Protein 9WNO (pdb70)

Secondary structure (DSSP, 8-state):
----HHHHHHHHHHHHHHHHHHHHHHHHH-TT--S-HHHHHHHHHHHHHHTTS-GGGSTT--S-HHHHHHHTHHHHTT-S-HHHHHHHHHHHHHHHHHHHHHHHHHTTB--SS--HHHHHHHHHT-HHHHHHHHTT--HHHHHHHHHHHHHHHHTT-HHHHHHHHHHHHHH-SGGGGGHHHHHHHHHHHHHTT---HHHHHHHHHHHHHHHHHHHHHHHHHHHHHHHHHHHIIIIIHHHH----S--S-TTHHHHHHHHHSSS--GGGS-SSHHHHHHHHHHHGGGGGS-S-HHHHHHHHHHHHHHHHHT-S---TTSTHHHHTTHHHHHTT----HHHHHHHHHHHHHHHHHHHHHHHHHHHH----IIIIIHHHHHHHHHHHHHHHHHHHHHHHHHTTT--B---/--EEEEEEEE-S-GGGGGG-EEETTEEEE--SS--EEEEEEEEE-----S--EEEEEE-TT--PPP-TTS--PPSEEEEEE--SSS---GGG---EEETTEEEEEESS----TTTSGGG--------TTT-EEEEEE-SSEEEEEEEEE--S-EEE---SSEEEEEEEEE-S--SSSEEEEEEEEEB-SSSSSB---EEEEEEE--SEEE--SSS-SS-EEEE-SSSSS-EEEE--TTS---SSEEEEEEEEEETTEE--TTSSSSEEEEE---SS--HHHHTTT-SEEEEEEE--TTS-EEEE-EE-PPPPBSS--B--EEE--EEEEEEE--TTS----SS----SSGGGGS-SSEEEEEEE---EEE--B--BTT-HHHHHHHHHHHHHHHHHHHHHHH-----

Organism: Candida glabrata (strain ATCC 2001 / BCRC 20586 / JCM 3761 / NBRC 0622 / NRRL Y-65 / CBS 138) (NCBI:txid284593)

Foldseek 3Di:
DDDDPVNLLVVLVVVLVVVLVVQVVCVVPPPPLLADVLLVLLVQLLVQVLVVHHSPVRPPDLFACVSSVVVNCVPVPVHRQVLLVVLVVLLSLLLVLLLVVVVVLVQWWPFDDDDSSVLSCLRSVDVVNSSCSNNNNNVSNLSSLVSVLLVCVVVVVLLVSLLSLLVSCLRPVPSVLLLLLSLQQQLVLVCVPDVDSVVSVVSSVNSVVNSVVNNVVSVVVRCVVRPCSSVCSHPCCVVPPQDQQFALALCNLVSVVQVVDPDHDPVGPCLPVVLVVVSVVLSVCSVVDHNASLLSLLSLLLSLLSNQLSDNHHHPVSPVSNSSSVSSLPRRFDDDPVVVVVLVVQLVVLVVQLVVLSCCCPVPVDDCRPPRNNVSSVSNSVSSVVVSVVSVVRSVVVVPRGDTPDD/DQKEKEKEKEDADPVLVVQWDADQQWIKHFDDPWIKIKMKIKGWDQQADAKKKKWKEDQPPDPDDDDPLDADDFYFTKMWIQDDPDADQPPNFHWFDDPRTTMGGDNDDDDCCVPDPPSDDDPDPDDRVFKIWMWMDHNTMIMIIIMGIDPGMDIDWCGPDWYKYWYWYWDDDDQFQTKIKGKIWTADPVDRTIDDIDIDMFTAGAQEGEPAPDDCQKDWDWPPQADQKIKIKIDQQVPDDDDFKWKKKKWFDFLFKEWQQVPAPPKDKTDPRDDDDASVVCVSVGGGMIIIGTDDHNGMDMTIIHGGADDAEAPKDKDKDKIKMWMKMKGADDPPGDNDDPSDDDDDDPCVVDDRRIHIYTYDTDMGMGIHIHHHPPCPVVVVVVVVVVVVVVVVVVVVVVPDDDD

Structure (mmCIF, N/CA/C/O backbone):
data_9WNO
#
_entry.id   9WNO
#
_cell.length_a   1.00
_cell.length_b   1.00
_cell.length_c   1.00
_cell.angle_alpha   90.00
_cell.angle_beta   90.00
_cell.angle_gamma   90.00
#
_symmetry.space_group_name_H-M   'P 1'
#
loop_
_entity.id
_entity.type
_entity.pdbx_description
1 polymer 'GPI mannosyltransferase 1'
2 polymer 'Protein PBN1'
3 branched 2-acetamido-2-deoxy-beta-D-glucopyranose-(1-4)-2-acetamido-2-deoxy-beta-D-glucopyranose
4 non-polymer 'dolichyl phosphate mannose'
5 non-polymer 'CHOLESTEROL HEMISUCCINATE'
6 non-polymer 2-acetamido-2-deoxy-beta-D-glucopyranose
#
loop_
_atom_site.group_PDB
_atom_site.id
_atom_site.type_symbol
_atom_site.label_atom_id
_atom_site.label_alt_id
_atom_site.label_comp_id
_atom_site.label_asym_id
_atom_site.label_entity_id
_atom_site.label_seq_id
_atom_site.pdbx_PDB_ins_code
_atom_site.Cartn_x
_atom_site.Cartn_y
_atom_site.Cartn_z
_atom_site.occupancy
_atom_site.B_iso_or_equiv
_atom_site.auth_seq_id
_atom_site.auth_comp_id
_atom_site.auth_asym_id
_atom_site.auth_atom_id
_atom_site.pdbx_PDB_model_num
ATOM 1 N N . PHE A 1 2 ? 85.625 102.871 97.078 1.00 167.05 2 PHE A N 1
ATOM 2 C CA . PHE A 1 2 ? 85.135 104.244 97.086 1.00 168.08 2 PHE A CA 1
ATOM 3 C C . PHE A 1 2 ? 86.271 105.232 96.843 1.00 170.61 2 PHE A C 1
ATOM 4 O O . PHE A 1 2 ? 87.437 104.846 96.772 1.00 170.45 2 PHE A O 1
ATOM 12 N N . LYS A 1 3 ? 85.921 106.510 96.714 1.00 164.96 3 LYS A N 1
ATOM 13 C CA . LYS A 1 3 ? 86.895 107.577 96.511 1.00 163.03 3 LYS A CA 1
ATOM 14 C C . LYS A 1 3 ? 86.615 108.687 97.512 1.00 162.43 3 LYS A C 1
ATOM 15 O O . LYS A 1 3 ? 85.537 109.290 97.488 1.00 161.22 3 LYS A O 1
ATOM 21 N N . LEU A 1 4 ? 87.580 108.949 98.388 1.00 155.96 4 LEU A N 1
ATOM 22 C CA . LEU A 1 4 ? 87.421 109.991 99.392 1.00 156.41 4 LEU A CA 1
ATOM 23 C C . LEU A 1 4 ? 87.422 111.369 98.744 1.00 157.44 4 LEU A C 1
ATOM 24 O O . LEU A 1 4 ? 88.166 111.628 97.795 1.00 156.44 4 LEU A O 1
ATOM 29 N N . GLY A 1 5 ? 86.576 112.257 99.261 1.00 150.99 5 GLY A N 1
ATOM 30 C CA . GLY A 1 5 ? 86.568 113.632 98.792 1.00 149.50 5 GLY A CA 1
ATOM 31 C C . GLY A 1 5 ? 87.702 114.432 99.415 1.00 148.25 5 GLY A C 1
ATOM 32 O O . GLY A 1 5 ? 88.090 114.214 100.562 1.00 145.64 5 GLY A O 1
ATOM 33 N N . THR A 1 6 ? 88.241 115.368 98.630 1.00 148.87 6 THR A N 1
ATOM 34 C CA . THR A 1 6 ? 89.327 116.208 99.126 1.00 151.45 6 THR A CA 1
ATOM 35 C C . THR A 1 6 ? 88.868 117.063 100.301 1.00 150.14 6 THR A C 1
ATOM 36 O O . THR A 1 6 ? 89.590 117.206 101.295 1.00 148.96 6 THR A O 1
ATOM 40 N N . ILE A 1 7 ? 87.669 117.641 100.204 1.00 143.01 7 ILE A N 1
ATOM 41 C CA . 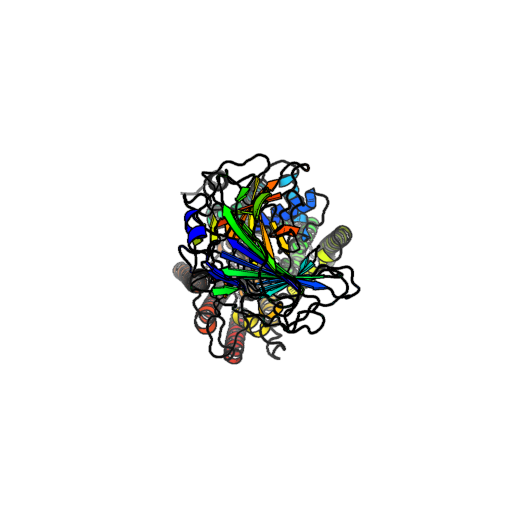ILE A 1 7 ? 87.130 118.424 101.311 1.00 142.98 7 ILE A CA 1
ATOM 42 C C . ILE A 1 7 ? 86.909 117.537 102.529 1.00 143.79 7 ILE A C 1
ATOM 43 O O . ILE A 1 7 ? 87.234 117.918 103.661 1.00 142.95 7 ILE A O 1
ATOM 48 N N . GLY A 1 8 ? 86.354 116.342 102.319 1.00 137.92 8 GLY A N 1
ATOM 49 C CA . GLY A 1 8 ? 86.188 115.411 103.423 1.00 138.87 8 GLY A CA 1
ATOM 50 C C . GLY A 1 8 ? 87.512 114.967 104.013 1.00 139.60 8 GLY A C 1
ATOM 51 O O . GLY A 1 8 ? 87.641 114.814 105.231 1.00 139.81 8 GLY A O 1
ATOM 52 N N . LEU A 1 9 ? 88.513 114.751 103.157 1.00 127.50 9 LEU A N 1
ATOM 53 C CA . LEU A 1 9 ? 89.842 114.389 103.639 1.00 126.57 9 LEU A CA 1
ATOM 54 C C . LEU A 1 9 ? 90.418 115.487 104.523 1.00 130.10 9 LEU A C 1
ATOM 55 O O . LEU A 1 9 ? 90.946 115.217 105.609 1.00 128.87 9 LEU A O 1
ATOM 60 N N . LEU A 1 10 ? 90.308 116.741 104.077 1.00 124.78 10 LEU A N 1
ATOM 61 C CA . LEU A 1 10 ? 90.803 117.860 104.873 1.00 121.75 10 LEU A CA 1
ATOM 62 C C . LEU A 1 10 ? 90.042 117.982 106.187 1.00 122.06 10 LEU A C 1
ATOM 63 O O . LEU A 1 10 ? 90.640 118.245 107.237 1.00 119.39 10 LEU A O 1
ATOM 68 N N . SER A 1 11 ? 88.720 117.798 106.148 1.00 122.25 11 SER A N 1
ATOM 69 C CA . SER A 1 11 ? 87.925 117.895 107.367 1.00 122.62 11 SER A CA 1
ATOM 70 C C . SER A 1 11 ? 88.318 116.819 108.372 1.00 121.23 11 SER A C 1
ATOM 71 O O . SER A 1 11 ? 88.466 117.100 109.568 1.00 122.29 11 SER A O 1
ATOM 74 N N . LEU A 1 12 ? 88.497 115.582 107.906 1.00 111.91 12 LEU A N 1
ATOM 75 C CA . LEU A 1 12 ? 88.860 114.506 108.822 1.00 111.32 12 LEU A CA 1
ATOM 76 C C . LEU A 1 12 ? 90.275 114.701 109.354 1.00 114.01 12 LEU A C 1
ATOM 77 O O . LEU A 1 12 ? 90.557 114.390 110.517 1.00 114.08 12 LEU A O 1
ATOM 82 N N . ALA A 1 13 ? 91.177 115.233 108.523 1.00 106.23 13 ALA A N 1
ATOM 83 C CA . ALA A 1 13 ? 92.517 115.553 109.005 1.00 104.18 13 ALA A CA 1
ATOM 84 C C . ALA A 1 13 ? 92.470 116.622 110.090 1.00 105.90 13 ALA A C 1
ATOM 85 O O . ALA A 1 13 ? 93.169 116.518 111.105 1.00 104.91 13 ALA A O 1
ATOM 87 N N . VAL A 1 14 ? 91.648 117.656 109.893 1.00 109.20 14 VAL A N 1
ATOM 88 C CA . VAL A 1 14 ? 91.508 118.706 110.900 1.00 109.13 14 VAL A CA 1
ATOM 89 C C . VAL A 1 14 ? 90.947 118.129 112.193 1.00 109.92 14 VAL A C 1
ATOM 90 O O . VAL A 1 14 ? 91.396 118.474 113.295 1.00 105.91 14 VAL A O 1
ATOM 94 N N . LEU A 1 15 ? 89.952 117.246 112.079 1.00 111.41 15 LEU A N 1
ATOM 95 C CA . LEU A 1 15 ? 89.390 116.607 113.264 1.00 106.36 15 LEU A CA 1
ATOM 96 C C . LEU A 1 15 ? 90.444 115.791 114.001 1.00 108.99 15 LEU A C 1
ATOM 97 O O . LEU A 1 15 ? 90.509 115.820 115.235 1.00 114.73 15 LEU A O 1
ATOM 102 N N . LEU A 1 16 ? 91.277 115.055 113.261 1.00 98.68 16 LEU A N 1
ATOM 103 C CA . LEU A 1 16 ? 92.343 114.285 113.895 1.00 96.32 16 LEU A CA 1
ATOM 104 C C . LEU A 1 16 ? 93.337 115.196 114.605 1.00 100.29 16 LEU A C 1
ATOM 105 O O . LEU A 1 16 ? 93.770 114.901 115.727 1.00 100.92 16 LEU A O 1
ATOM 110 N N . ARG A 1 17 ? 93.712 116.308 113.966 1.00 108.56 17 ARG A N 1
ATOM 111 C CA . ARG A 1 17 ? 94.637 117.247 114.595 1.00 108.13 17 ARG A CA 1
ATOM 112 C C . ARG A 1 17 ? 94.052 117.796 115.891 1.00 108.01 17 ARG A C 1
ATOM 113 O O . ARG A 1 17 ? 94.737 117.865 116.919 1.00 108.02 17 ARG A O 1
ATOM 121 N N . ILE A 1 18 ? 92.775 118.185 115.858 1.00 102.82 18 ILE A N 1
ATOM 122 C CA . ILE A 1 18 ? 92.133 118.749 117.043 1.00 98.81 18 ILE A CA 1
ATOM 123 C C . ILE A 1 18 ? 92.054 117.709 118.153 1.00 98.98 18 ILE A C 1
ATOM 124 O O . ILE A 1 18 ? 92.318 118.008 119.325 1.00 105.74 18 ILE A O 1
ATOM 129 N N . ALA A 1 19 ? 91.689 116.473 117.804 1.00 99.27 19 ALA A N 1
ATOM 130 C CA . ALA A 1 19 ? 91.591 115.422 118.809 1.00 102.47 19 ALA A CA 1
ATOM 131 C C . ALA A 1 19 ? 92.944 115.142 119.448 1.00 103.42 19 ALA A C 1
ATOM 132 O O . ALA A 1 19 ? 93.037 114.970 120.669 1.00 104.95 19 ALA A O 1
ATOM 134 N N . PHE A 1 20 ? 94.007 115.095 118.642 1.00 102.98 20 PHE A N 1
ATOM 135 C CA . PHE A 1 20 ? 95.332 114.841 119.198 1.00 103.36 20 PHE A CA 1
ATOM 136 C C . PHE A 1 20 ? 95.798 115.998 120.072 1.00 106.92 20 PHE A C 1
ATOM 137 O O . PHE A 1 20 ? 96.438 115.783 121.107 1.00 110.16 20 PHE A O 1
ATOM 145 N N . PHE A 1 21 ? 95.488 117.235 119.676 1.00 108.89 21 PHE A N 1
ATOM 146 C CA . PHE A 1 21 ? 95.843 118.379 120.511 1.00 108.26 21 PHE A CA 1
ATOM 147 C C . PHE A 1 21 ? 95.114 118.328 121.850 1.00 109.48 21 PHE A C 1
ATOM 148 O O . PHE A 1 21 ? 95.702 118.618 122.901 1.00 104.91 21 PHE A O 1
ATOM 156 N N . LEU A 1 22 ? 93.825 117.977 121.830 1.00 121.68 22 LEU A N 1
ATOM 157 C CA . LEU A 1 22 ? 93.075 117.865 123.077 1.00 119.74 22 LEU A CA 1
ATOM 158 C C . LEU A 1 22 ? 93.630 116.748 123.950 1.00 121.53 22 LEU A C 1
ATOM 159 O O . LEU A 1 22 ? 93.745 116.903 125.174 1.00 126.72 22 LEU A O 1
ATOM 164 N N . PHE A 1 23 ? 93.973 115.612 123.337 1.00 113.22 23 PHE A N 1
ATOM 165 C CA . PHE A 1 23 ? 94.644 114.540 124.062 1.00 111.85 23 PHE A CA 1
ATOM 166 C C . PHE A 1 23 ? 95.899 115.081 124.733 1.00 116.59 23 PHE A C 1
ATOM 167 O O . PHE A 1 23 ? 96.129 114.855 125.926 1.00 120.09 23 PHE A O 1
ATOM 175 N N . GLY A 1 24 ? 96.710 115.824 123.980 1.00 114.67 24 GLY A N 1
ATOM 176 C CA . GLY A 1 24 ? 97.955 116.331 124.532 1.00 114.91 24 GLY A CA 1
ATOM 177 C C . GLY A 1 24 ? 97.741 117.242 125.724 1.00 116.96 24 GLY A C 1
ATOM 178 O O . GLY A 1 24 ? 98.374 117.073 126.770 1.00 120.17 24 GLY A O 1
ATOM 179 N N . VAL A 1 25 ? 96.832 118.209 125.591 1.00 116.91 25 VAL A N 1
ATOM 180 C CA . VAL A 1 25 ? 96.640 119.177 126.669 1.00 117.58 25 VAL A CA 1
ATOM 181 C C . VAL A 1 25 ? 96.049 118.498 127.902 1.00 119.51 25 VAL A C 1
ATOM 182 O O . VAL A 1 25 ? 96.488 118.745 129.033 1.00 120.80 25 VAL A O 1
ATOM 186 N N . TYR A 1 26 ? 95.063 117.615 127.707 1.00 126.03 26 TYR A N 1
ATOM 187 C CA . TYR A 1 26 ? 94.451 116.943 128.848 1.00 122.30 26 TYR A CA 1
ATOM 188 C C . TYR A 1 26 ? 95.438 116.012 129.543 1.00 123.82 26 TYR A C 1
ATOM 189 O O . TYR A 1 26 ? 95.466 115.941 130.777 1.00 125.53 26 TYR A O 1
ATOM 198 N N . GLN A 1 27 ? 96.254 115.290 128.771 1.00 129.98 27 GLN A N 1
ATOM 199 C CA . GLN A 1 27 ? 97.239 114.395 129.368 1.00 130.46 27 GLN A CA 1
ATOM 200 C C . GLN A 1 27 ? 98.315 115.175 130.109 1.00 134.48 27 GLN A C 1
ATOM 201 O O . GLN A 1 27 ? 98.778 114.749 131.174 1.00 133.93 27 GLN A O 1
ATOM 207 N N . ASP A 1 28 ? 98.737 116.317 129.558 1.00 134.48 28 ASP A N 1
ATOM 208 C CA . ASP A 1 28 ? 99.702 117.156 130.260 1.00 130.99 28 ASP A CA 1
ATOM 209 C C . ASP A 1 28 ? 99.122 117.687 131.563 1.00 129.99 28 ASP A C 1
ATOM 210 O O . ASP A 1 28 ? 99.814 117.732 132.587 1.00 132.04 28 ASP A O 1
ATOM 215 N N . GLU A 1 29 ? 97.851 118.097 131.547 1.00 135.65 29 GLU A N 1
ATOM 216 C CA . GLU A 1 29 ? 97.245 118.651 132.753 1.00 136.25 29 GLU A CA 1
ATOM 217 C C . GLU A 1 29 ? 97.037 117.582 133.821 1.00 136.53 29 GLU A C 1
ATOM 218 O O . GLU A 1 29 ? 97.313 117.819 135.003 1.00 135.99 29 GLU A O 1
ATOM 224 N N . HIS A 1 30 ? 96.553 116.402 133.431 1.00 133.61 30 HIS A N 1
ATOM 225 C CA . HIS A 1 30 ? 96.198 115.369 134.401 1.00 133.06 30 HIS A CA 1
ATOM 226 C C . HIS A 1 30 ? 97.335 114.377 134.638 1.00 133.88 30 HIS A C 1
ATOM 227 O O . HIS A 1 30 ? 97.825 114.241 135.763 1.00 134.55 30 HIS A O 1
ATOM 234 N N . PHE A 1 31 ? 97.758 113.676 133.590 1.00 140.29 31 PHE A N 1
ATOM 235 C CA . PHE A 1 31 ? 98.761 112.632 133.746 1.00 140.79 31 PHE A CA 1
ATOM 236 C C . PHE A 1 31 ? 100.141 113.234 133.974 1.00 142.36 31 PHE A C 1
ATOM 237 O O . PHE A 1 31 ? 100.499 114.255 133.381 1.00 139.33 31 PHE A O 1
ATOM 245 N N . THR A 1 32 ? 100.916 112.595 134.843 1.00 144.97 32 THR A N 1
ATOM 246 C CA . THR A 1 32 ? 102.289 113.011 135.134 1.00 145.52 32 THR A CA 1
ATOM 247 C C . THR A 1 32 ? 103.295 112.281 134.247 1.00 144.57 32 THR A C 1
ATOM 248 O O . THR A 1 32 ? 104.284 111.715 134.712 1.00 145.01 32 THR A O 1
ATOM 252 N N . VAL A 1 33 ? 103.062 112.317 132.938 1.00 135.35 33 VAL A N 1
ATOM 253 C CA . VAL A 1 33 ? 103.937 111.646 131.986 1.00 134.06 33 VAL A CA 1
ATOM 254 C C . VAL A 1 33 ? 104.686 112.615 131.080 1.00 137.12 33 VAL A C 1
ATOM 255 O O . VAL A 1 33 ? 105.690 112.212 130.469 1.00 139.22 33 VAL A O 1
ATOM 259 N N . LYS A 1 34 ? 104.255 113.874 130.976 1.00 130.27 34 LYS A N 1
ATOM 260 C CA . LYS A 1 34 ? 104.923 114.895 130.165 1.00 127.98 34 LYS A CA 1
ATOM 261 C C . LYS A 1 34 ? 104.993 114.464 128.696 1.00 124.95 34 LYS A C 1
ATOM 262 O O . LYS A 1 34 ? 106.058 114.194 128.135 1.00 129.07 34 LYS A O 1
ATOM 268 N N . TYR A 1 35 ? 103.802 114.387 128.097 1.00 103.11 35 TYR A N 1
ATOM 269 C CA . TYR A 1 35 ? 103.683 114.037 126.684 1.00 105.94 35 TYR A CA 1
ATOM 270 C C . TYR A 1 35 ? 104.512 114.975 125.812 1.00 106.99 35 TYR A C 1
ATOM 271 O O . TYR A 1 35 ? 105.134 114.541 124.835 1.00 106.05 35 TYR A O 1
ATOM 280 N N . THR A 1 36 ? 104.541 116.261 126.156 1.00 102.42 36 THR A N 1
ATOM 281 C CA . THR A 1 36 ? 105.287 117.236 125.371 1.00 97.76 36 THR A CA 1
ATOM 282 C C . THR A 1 36 ? 106.772 116.893 125.346 1.00 99.49 36 THR A C 1
ATOM 283 O O . THR A 1 36 ? 107.352 116.487 126.356 1.00 110.13 36 THR A O 1
ATOM 287 N N . ASP A 1 37 ? 107.387 117.060 124.179 1.00 99.26 37 ASP A N 1
ATOM 288 C CA . ASP A 1 37 ? 108.775 116.673 123.981 1.00 103.21 37 ASP A CA 1
ATOM 289 C C . ASP A 1 37 ? 109.725 117.697 124.600 1.00 108.99 37 ASP A C 1
ATOM 290 O O . ASP A 1 37 ? 109.341 118.818 124.943 1.00 110.82 37 ASP A O 1
ATOM 295 N N . ILE A 1 38 ? 110.988 117.286 124.738 1.00 105.54 38 ILE A N 1
ATOM 296 C CA . ILE A 1 38 ? 112.002 118.146 125.341 1.00 103.12 38 ILE A CA 1
ATOM 297 C C . ILE A 1 38 ? 112.295 119.345 124.446 1.00 100.87 38 ILE A C 1
ATOM 298 O O . ILE A 1 38 ? 112.631 120.434 124.932 1.00 106.63 38 ILE A O 1
ATOM 303 N N . ASP A 1 39 ? 112.189 119.162 123.128 1.00 90.49 39 ASP A N 1
ATOM 304 C CA . ASP A 1 39 ? 112.464 120.256 122.203 1.00 96.48 39 ASP A CA 1
ATOM 305 C C . ASP A 1 39 ? 111.528 121.431 122.447 1.00 97.74 39 ASP A C 1
ATOM 306 O O . ASP A 1 39 ? 111.948 122.594 122.384 1.00 103.38 39 ASP A O 1
ATOM 311 N N . TYR A 1 40 ? 110.255 121.152 122.732 1.00 83.67 40 TYR A N 1
ATOM 312 C CA . TYR A 1 40 ? 109.329 122.235 123.037 1.00 83.63 40 TYR A CA 1
ATOM 313 C C . TYR A 1 40 ? 109.707 122.935 124.335 1.00 90.63 40 TYR A C 1
ATOM 314 O O . TYR A 1 40 ? 109.536 124.151 124.457 1.00 96.80 40 TYR A O 1
ATOM 323 N N . GLN A 1 41 ? 110.218 122.189 125.316 1.00 87.08 41 GLN A N 1
ATOM 324 C CA . GLN A 1 41 ? 110.688 122.822 126.545 1.00 87.36 41 GLN A CA 1
ATOM 325 C C . GLN A 1 41 ? 111.857 123.758 126.268 1.00 85.40 41 GLN A C 1
ATOM 326 O O . GLN A 1 41 ? 111.916 124.871 126.806 1.00 90.57 41 GLN A O 1
ATOM 332 N N . VAL A 1 42 ? 112.797 123.324 125.426 1.00 76.45 42 VAL A N 1
ATOM 333 C CA . VAL A 1 42 ? 113.932 124.174 125.070 1.00 74.92 42 VAL A CA 1
ATOM 334 C C . VAL A 1 42 ? 113.447 125.434 124.364 1.00 82.27 42 VAL A C 1
ATOM 335 O O . VAL A 1 42 ? 113.890 126.552 124.664 1.00 90.71 42 VAL A O 1
ATOM 339 N N . PHE A 1 43 ? 112.524 125.270 123.413 1.00 76.35 43 PHE A N 1
ATOM 340 C CA . PHE A 1 43 ? 112.004 126.421 122.682 1.00 76.67 43 PHE A CA 1
ATOM 341 C C . PHE A 1 43 ? 111.266 127.377 123.611 1.00 80.72 43 PHE A C 1
ATOM 342 O O . PHE A 1 43 ? 111.390 128.599 123.480 1.00 90.89 43 PHE A O 1
ATOM 350 N N . ASN A 1 44 ? 110.491 126.840 124.555 1.00 74.05 44 ASN A N 1
ATOM 351 C CA . ASN A 1 44 ? 109.765 127.685 125.496 1.00 75.79 44 ASN A CA 1
ATOM 352 C C . ASN A 1 44 ? 110.716 128.449 126.408 1.00 83.01 44 ASN A C 1
ATOM 353 O O . ASN A 1 44 ? 110.483 129.625 126.708 1.00 87.97 44 ASN A O 1
ATOM 358 N N . ASP A 1 45 ? 111.787 127.798 126.870 1.00 87.57 45 ASP A N 1
ATOM 359 C CA . ASP A 1 45 ? 112.769 128.499 127.693 1.00 84.98 45 ASP A CA 1
ATOM 360 C C . ASP A 1 45 ? 113.456 129.608 126.905 1.00 86.62 45 ASP A C 1
ATOM 361 O O . ASP A 1 45 ? 113.674 130.711 127.425 1.00 96.20 45 ASP A O 1
ATOM 366 N N . ALA A 1 46 ? 113.799 129.336 125.643 1.00 69.77 46 ALA A N 1
ATOM 367 C CA . ALA A 1 46 ? 114.387 130.377 124.806 1.00 71.27 46 ALA A CA 1
ATOM 368 C C . ALA A 1 46 ? 113.412 131.531 124.604 1.00 75.67 46 ALA A C 1
ATOM 369 O O . ALA A 1 46 ? 113.809 132.703 124.619 1.00 83.65 46 ALA A O 1
ATOM 371 N N . ALA A 1 47 ? 112.130 131.216 124.412 1.00 68.03 47 ALA A N 1
ATOM 372 C CA . ALA A 1 47 ? 111.123 132.259 124.260 1.00 75.79 47 ALA A CA 1
ATOM 373 C C . ALA A 1 47 ? 111.001 133.095 125.526 1.00 77.74 47 ALA A C 1
ATOM 374 O O . ALA A 1 47 ? 110.825 134.314 125.456 1.00 88.22 47 ALA A O 1
ATOM 376 N N . TRP A 1 48 ? 111.077 132.453 126.693 1.00 73.71 48 TRP A N 1
ATOM 377 C CA . TRP A 1 48 ? 111.055 133.193 127.952 1.00 76.73 48 TRP A CA 1
ATOM 378 C C . TRP A 1 48 ? 112.244 134.139 128.045 1.00 76.96 48 TRP A C 1
ATOM 379 O O . TRP A 1 48 ? 112.101 135.309 128.427 1.00 78.39 48 TRP A O 1
ATOM 390 N N . PHE A 1 49 ? 113.431 133.646 127.685 1.00 84.08 49 PHE A N 1
ATOM 391 C CA . PHE A 1 49 ? 114.621 134.489 127.732 1.00 81.53 49 PHE A CA 1
ATOM 392 C C . PHE A 1 49 ? 114.489 135.681 126.792 1.00 82.93 49 PHE A C 1
ATOM 393 O O . PHE A 1 49 ? 114.890 136.799 127.136 1.00 83.73 49 PHE A O 1
ATOM 401 N N . VAL A 1 50 ? 113.933 135.463 125.597 1.00 78.33 50 VAL A N 1
ATOM 402 C CA . VAL A 1 50 ? 113.715 136.575 124.671 1.00 77.76 50 VAL A CA 1
ATOM 403 C C . VAL A 1 50 ? 112.699 137.556 125.241 1.00 80.86 50 VAL A C 1
ATOM 404 O O . VAL A 1 50 ? 112.889 138.777 125.175 1.00 85.90 50 VAL A O 1
ATOM 408 N N . ALA A 1 51 ? 111.605 137.042 125.807 1.00 78.43 51 ALA A N 1
ATOM 409 C CA . ALA A 1 51 ? 110.562 137.905 126.347 1.00 73.31 51 ALA A CA 1
ATOM 410 C C . ALA A 1 51 ? 111.054 138.734 127.520 1.00 78.88 51 ALA A C 1
ATOM 411 O O . ALA A 1 51 ? 110.506 139.811 127.775 1.00 83.88 51 ALA A O 1
ATOM 413 N N . HIS A 1 52 ? 112.069 138.260 128.242 1.00 90.33 52 HIS A N 1
ATOM 414 C CA . HIS A 1 52 ? 112.672 139.038 129.314 1.00 92.66 52 HIS A CA 1
ATOM 415 C C . HIS A 1 52 ? 113.872 139.850 128.839 1.00 88.90 52 HIS A C 1
ATOM 416 O O . HIS A 1 52 ? 114.771 140.139 129.636 1.00 88.98 52 HIS A O 1
ATOM 423 N N . ARG A 1 53 ? 113.895 140.226 127.558 1.00 90.10 53 ARG A N 1
ATOM 424 C CA . ARG A 1 53 ? 114.932 141.090 126.990 1.00 90.09 53 ARG A CA 1
ATOM 425 C C . ARG A 1 53 ? 116.331 140.527 127.237 1.00 95.95 53 ARG A C 1
ATOM 426 O O . ARG A 1 53 ? 117.240 141.229 127.686 1.00 100.19 53 ARG A O 1
ATOM 434 N N . LYS A 1 54 ? 116.501 139.242 126.936 1.00 87.09 54 LYS A N 1
ATOM 435 C CA . LYS A 1 54 ? 117.778 138.570 127.114 1.00 80.79 54 LYS A CA 1
ATOM 436 C C . LYS A 1 54 ? 118.016 137.630 125.942 1.00 82.04 54 LYS A C 1
ATOM 437 O O . LYS A 1 54 ? 117.087 137.252 125.224 1.00 89.90 54 LYS A O 1
ATOM 443 N N . SER A 1 55 ? 119.277 137.262 125.755 1.00 87.94 55 SER A N 1
ATOM 444 C CA . SER A 1 55 ? 119.648 136.399 124.644 1.00 93.80 55 SER A CA 1
ATOM 445 C C . SER A 1 55 ? 119.025 135.017 124.817 1.00 92.18 55 SER A C 1
ATOM 446 O O . SER A 1 55 ? 119.120 134.432 125.905 1.00 93.08 55 SER A O 1
ATOM 449 N N . PRO A 1 56 ? 118.379 134.466 123.786 1.00 76.33 56 PRO A N 1
ATOM 450 C CA . PRO A 1 56 ? 117.811 133.115 123.913 1.00 71.37 56 PRO A CA 1
ATOM 451 C C . PRO A 1 56 ? 118.853 132.031 124.095 1.00 79.66 56 PRO A C 1
ATOM 452 O O . PRO A 1 56 ? 118.510 130.941 124.568 1.00 91.91 56 PRO A O 1
ATOM 456 N N . TYR A 1 57 ? 120.109 132.289 123.740 1.00 68.86 57 TYR A N 1
ATOM 457 C CA . TYR A 1 57 ? 121.151 131.275 123.810 1.00 68.17 57 TYR A CA 1
ATOM 458 C C . TYR A 1 57 ? 121.652 131.032 125.225 1.00 68.83 57 TYR A C 1
ATOM 459 O O . TYR A 1 57 ? 122.504 130.159 125.419 1.00 75.33 57 TYR A O 1
ATOM 468 N N . ASN A 1 58 ? 121.154 131.779 126.213 1.00 67.69 58 ASN A N 1
ATOM 469 C CA . ASN A 1 58 ? 121.430 131.438 127.602 1.00 65.89 58 ASN A CA 1
ATOM 470 C C . ASN A 1 58 ? 120.862 130.076 127.970 1.00 69.09 58 ASN A C 1
ATOM 471 O O . ASN A 1 58 ? 121.351 129.447 128.915 1.00 81.00 58 ASN A O 1
ATOM 476 N N . ARG A 1 59 ? 119.846 129.609 127.249 1.00 70.29 59 ARG A N 1
ATOM 477 C CA . ARG A 1 59 ? 119.321 128.264 127.440 1.00 77.57 59 ARG A CA 1
ATOM 478 C C . ARG A 1 59 ? 120.249 127.269 126.756 1.00 82.00 59 ARG A C 1
ATOM 479 O O . ARG A 1 59 ? 120.507 127.378 125.553 1.00 79.24 59 ARG A O 1
ATOM 487 N N . ASP A 1 60 ? 120.752 126.305 127.521 1.00 87.22 60 ASP A N 1
ATOM 488 C CA . ASP A 1 60 ? 121.663 125.314 126.973 1.00 78.39 60 ASP A CA 1
ATOM 489 C C . ASP A 1 60 ? 120.940 124.402 125.989 1.00 82.96 60 ASP A C 1
ATOM 490 O O . ASP A 1 60 ? 119.725 124.202 126.068 1.00 93.43 60 ASP A O 1
ATOM 495 N N . THR A 1 61 ? 121.711 123.848 125.052 1.00 72.91 61 THR A N 1
ATOM 496 C CA . THR A 1 61 ? 121.197 122.946 124.017 1.00 71.03 61 THR A CA 1
ATOM 497 C C . THR A 1 61 ? 120.094 123.606 123.193 1.00 68.64 61 THR A C 1
ATOM 498 O O . THR A 1 61 ? 119.100 122.974 122.834 1.00 67.64 61 THR A O 1
ATOM 502 N N . TYR A 1 62 ? 120.268 124.890 122.893 1.00 68.98 62 TYR A N 1
ATOM 503 C CA . TYR A 1 62 ? 119.389 125.618 121.980 1.00 73.84 62 TYR A CA 1
ATOM 504 C C . TYR A 1 62 ? 120.265 126.186 120.870 1.00 70.35 62 TYR A C 1
ATOM 505 O O . TYR A 1 62 ? 120.896 127.233 121.041 1.00 68.62 62 TYR A O 1
ATOM 514 N N . ARG A 1 63 ? 120.304 125.493 119.734 1.00 73.87 63 ARG A N 1
ATOM 515 C CA . ARG A 1 63 ? 121.157 125.869 118.617 1.00 72.21 63 ARG A CA 1
ATOM 516 C C . ARG A 1 63 ? 120.360 126.284 117.388 1.00 85.15 63 ARG A C 1
ATOM 517 O O . ARG A 1 63 ? 120.940 126.453 116.311 1.00 89.86 63 ARG A O 1
ATOM 525 N N . TYR A 1 64 ? 119.047 126.452 117.522 1.00 92.37 64 TYR A N 1
ATOM 526 C CA . TYR A 1 64 ? 118.222 126.894 116.411 1.00 83.02 64 TYR A CA 1
ATOM 527 C C . TYR A 1 64 ? 118.425 128.385 116.155 1.00 77.35 64 TYR A C 1
ATOM 528 O O . TYR A 1 64 ? 119.064 129.102 116.929 1.00 78.48 64 TYR A O 1
ATOM 537 N N . THR A 1 65 ? 117.869 128.849 115.042 1.00 72.63 65 THR A N 1
ATOM 538 C CA . THR A 1 65 ? 117.895 130.267 114.735 1.00 76.77 65 THR A CA 1
ATOM 539 C C . THR A 1 65 ? 116.981 131.028 115.700 1.00 81.59 65 THR A C 1
ATOM 540 O O . THR A 1 65 ? 116.035 130.458 116.251 1.00 86.82 65 THR A O 1
ATOM 544 N N . PRO A 1 66 ? 117.267 132.308 115.952 1.00 77.52 66 PRO A N 1
ATOM 545 C CA . PRO A 1 66 ? 116.406 133.083 116.862 1.00 77.11 66 PRO A CA 1
ATOM 546 C C . PRO A 1 66 ? 114.983 133.260 116.364 1.00 77.99 66 PRO A C 1
ATOM 547 O O . PRO A 1 66 ? 114.104 133.613 117.163 1.00 76.83 66 PRO A O 1
ATOM 551 N N . LEU A 1 67 ? 114.728 133.042 115.071 1.00 76.44 67 LEU A N 1
ATOM 552 C CA . LEU A 1 67 ? 113.384 133.237 114.539 1.00 83.66 67 LEU A CA 1
ATOM 553 C C . LEU A 1 67 ? 112.381 132.283 115.174 1.00 88.05 67 LEU A C 1
ATOM 554 O O . LEU A 1 67 ? 111.208 132.636 115.328 1.00 93.08 67 LEU A O 1
ATOM 559 N N . LEU A 1 68 ? 112.816 131.080 115.551 1.00 76.31 68 LEU A N 1
ATOM 560 C CA . LEU A 1 68 ? 111.914 130.148 116.221 1.00 73.45 68 LEU A CA 1
ATOM 561 C C . LEU A 1 68 ? 111.454 130.700 117.566 1.00 84.38 68 LEU A C 1
ATOM 562 O O . LEU A 1 68 ? 110.263 130.654 117.898 1.00 93.49 68 LEU A O 1
ATOM 567 N N . SER A 1 69 ? 112.388 131.239 118.352 1.00 85.41 69 SER A N 1
ATOM 568 C CA . SER A 1 69 ? 112.021 131.846 119.627 1.00 81.82 69 SER A CA 1
ATOM 569 C C . SER A 1 69 ? 111.152 133.079 119.418 1.00 85.96 69 SER A C 1
ATOM 570 O O . SER A 1 69 ? 110.208 133.320 120.180 1.00 92.84 69 SER A O 1
ATOM 573 N N . TRP A 1 70 ? 111.457 133.876 118.392 1.00 75.68 70 TRP A N 1
ATOM 574 C CA . TRP A 1 70 ? 110.629 135.043 118.102 1.00 78.80 70 TRP A CA 1
ATOM 575 C C . TRP A 1 70 ? 109.203 134.630 117.758 1.00 80.06 70 TRP A C 1
ATOM 576 O O . TRP A 1 70 ? 108.240 135.281 118.178 1.00 84.83 70 TRP A O 1
ATOM 587 N N . LEU A 1 71 ? 109.051 133.550 116.991 1.00 82.53 71 LEU A N 1
ATOM 588 C CA . LEU A 1 71 ? 107.725 133.045 116.656 1.00 85.95 71 LEU A CA 1
ATOM 589 C C . LEU A 1 71 ? 107.009 132.481 117.877 1.00 80.50 71 LEU A C 1
ATOM 590 O O . LEU A 1 71 ? 105.786 132.615 117.991 1.00 82.73 71 LEU A O 1
ATOM 595 N N . LEU A 1 72 ? 107.742 131.845 118.791 1.00 75.54 72 LEU A N 1
ATOM 596 C CA . LEU A 1 72 ? 107.125 131.285 119.989 1.00 74.43 72 LEU A CA 1
ATOM 597 C C . LEU A 1 72 ? 106.944 132.305 121.106 1.00 79.91 72 LEU A C 1
ATOM 598 O O . LEU A 1 72 ? 106.408 131.950 122.160 1.00 82.17 72 LEU A O 1
ATOM 603 N N . LEU A 1 73 ? 107.394 133.542 120.906 1.00 80.08 73 LEU A N 1
ATOM 604 C CA . LEU A 1 73 ? 107.210 134.593 121.907 1.00 77.20 73 LEU A CA 1
ATOM 605 C C . LEU A 1 73 ? 105.788 134.729 122.450 1.00 86.55 73 LEU A C 1
ATOM 606 O O . LEU A 1 73 ? 105.649 135.023 123.651 1.00 89.63 73 LEU A O 1
ATOM 611 N N . PRO A 1 74 ? 104.713 134.574 121.665 1.00 92.38 74 PRO A N 1
ATOM 612 C CA . PRO A 1 74 ? 103.365 134.627 122.258 1.00 84.98 74 PRO A CA 1
ATOM 613 C C . PRO A 1 74 ? 103.113 133.599 123.354 1.00 80.89 74 PRO A C 1
ATOM 614 O O . PRO A 1 74 ? 102.049 133.653 123.983 1.00 82.45 74 PRO A O 1
ATOM 618 N N . ASN A 1 75 ? 104.037 132.667 123.598 1.00 83.24 75 ASN A N 1
ATOM 619 C CA . ASN A 1 75 ? 103.909 131.795 124.761 1.00 82.03 75 ASN A CA 1
ATOM 620 C C . ASN A 1 75 ? 103.941 132.601 126.052 1.00 87.48 75 ASN A C 1
ATOM 621 O O . ASN A 1 75 ? 103.201 132.308 126.998 1.00 84.74 75 ASN A O 1
ATOM 626 N N . HIS A 1 76 ? 104.802 133.614 126.115 1.00 92.01 76 HIS A N 1
ATOM 627 C CA . HIS A 1 76 ? 104.918 134.466 127.289 1.00 84.94 76 HIS A CA 1
ATOM 628 C C . HIS A 1 76 ? 104.339 135.856 127.094 1.00 89.78 76 HIS A C 1
ATOM 629 O O . HIS A 1 76 ? 104.004 136.511 128.083 1.00 87.49 76 HIS A O 1
ATOM 636 N N . MET A 1 77 ? 104.219 136.328 125.851 1.00 106.21 77 MET A N 1
ATOM 637 C CA . MET A 1 77 ? 103.485 137.566 125.613 1.00 99.51 77 MET A CA 1
ATOM 638 C C . MET A 1 77 ? 102.014 137.400 125.973 1.00 100.05 77 MET A C 1
ATOM 639 O O . MET A 1 77 ? 101.402 138.301 126.557 1.00 102.23 77 MET A O 1
ATOM 644 N N . ILE A 1 78 ? 101.435 136.259 125.633 1.00 108.03 78 ILE A N 1
ATOM 645 C CA . ILE A 1 78 ? 100.081 135.884 126.032 1.00 106.86 78 ILE A CA 1
ATOM 646 C C . ILE A 1 78 ? 100.189 134.688 126.968 1.00 104.39 78 ILE A C 1
ATOM 647 O O . ILE A 1 78 ? 100.870 133.714 126.629 1.00 107.03 78 ILE A O 1
ATOM 652 N N . PRO A 1 79 ? 99.546 134.712 128.134 1.00 107.30 79 PRO A N 1
ATOM 653 C CA . PRO A 1 79 ? 99.772 133.647 129.121 1.00 113.28 79 PRO A CA 1
ATOM 654 C C . PRO A 1 79 ? 99.191 132.302 128.712 1.00 114.39 79 PRO A C 1
ATOM 655 O O . PRO A 1 79 ? 98.142 131.893 129.219 1.00 116.21 79 PRO A O 1
ATOM 659 N N . TRP A 1 80 ? 99.864 131.606 127.797 1.00 107.77 80 TRP A N 1
ATOM 660 C CA . TRP A 1 80 ? 99.497 130.240 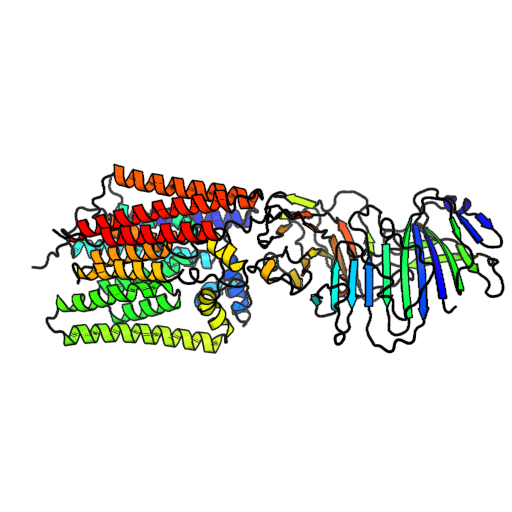127.453 1.00 104.36 80 TRP A CA 1
ATOM 661 C C . TRP A 1 80 ? 100.750 129.473 127.060 1.00 103.56 80 TRP A C 1
ATOM 662 O O . TRP A 1 80 ? 101.759 130.055 126.654 1.00 102.47 80 TRP A O 1
ATOM 673 N N . PHE A 1 81 ? 100.670 128.147 127.177 1.00 97.83 81 PHE A N 1
ATOM 674 C CA . PHE A 1 81 ? 101.817 127.278 126.967 1.00 96.69 81 PHE A CA 1
ATOM 675 C C . PHE A 1 81 ? 101.764 126.488 125.667 1.00 100.33 81 PHE A C 1
ATOM 676 O O . PHE A 1 81 ? 102.810 126.027 125.202 1.00 100.48 81 PHE A O 1
ATOM 684 N N . HIS A 1 82 ? 100.588 126.341 125.060 1.00 105.78 82 HIS A N 1
ATOM 685 C CA . HIS A 1 82 ? 100.405 125.471 123.907 1.00 106.92 82 HIS A CA 1
ATOM 686 C C . HIS A 1 82 ? 100.341 126.225 122.583 1.00 105.00 82 HIS A C 1
ATOM 687 O O . HIS A 1 82 ? 99.924 125.645 121.576 1.00 112.86 82 HIS A O 1
ATOM 694 N N . PHE A 1 83 ? 100.736 127.500 122.558 1.00 81.65 83 PHE A N 1
ATOM 695 C CA . PHE A 1 83 ? 100.636 128.278 121.326 1.00 81.42 83 PHE A CA 1
ATOM 696 C C . PHE A 1 83 ? 101.546 127.722 120.235 1.00 92.77 83 PHE A C 1
ATOM 697 O O . PHE A 1 83 ? 101.160 127.671 119.058 1.00 98.21 83 PHE A O 1
ATOM 705 N N . GLY A 1 84 ? 102.761 127.313 120.602 1.00 88.23 84 GLY A N 1
ATOM 706 C CA . GLY A 1 84 ? 103.663 126.732 119.620 1.00 89.21 84 GLY A CA 1
ATOM 707 C C . GLY A 1 84 ? 103.092 125.487 118.971 1.00 92.09 84 GLY A C 1
ATOM 708 O O . GLY A 1 84 ? 103.293 125.248 117.778 1.00 93.61 84 GLY A O 1
ATOM 709 N N . LYS A 1 85 ? 102.372 124.675 119.749 1.00 83.53 85 LYS A N 1
ATOM 710 C CA . LYS A 1 85 ? 101.717 123.501 119.185 1.00 75.61 85 LYS A CA 1
ATOM 711 C C . LYS A 1 85 ? 100.687 123.899 118.135 1.00 81.69 85 LYS A C 1
ATOM 712 O O . LYS A 1 85 ? 100.600 123.273 117.072 1.00 92.63 85 LYS A O 1
ATOM 718 N N . LEU A 1 86 ? 99.898 124.940 118.414 1.00 75.41 86 LEU A N 1
ATOM 719 C CA . LEU A 1 86 ? 98.931 125.416 117.431 1.00 80.82 86 LEU A CA 1
ATOM 720 C C . LEU A 1 86 ? 99.621 125.917 116.170 1.00 85.74 86 LEU A C 1
ATOM 721 O O . LEU A 1 86 ? 99.160 125.649 115.053 1.00 95.06 86 LEU A O 1
ATOM 726 N N . ILE A 1 87 ? 100.725 126.650 116.324 1.00 80.73 87 ILE A N 1
ATOM 727 C CA . ILE A 1 87 ? 101.431 127.160 115.150 1.00 90.93 87 ILE A CA 1
ATOM 728 C C . ILE A 1 87 ? 101.986 126.009 114.319 1.00 89.65 87 ILE A C 1
ATOM 729 O O . ILE A 1 87 ? 101.906 126.018 113.083 1.00 91.95 87 ILE A O 1
ATOM 734 N N . PHE A 1 88 ? 102.551 124.998 114.980 1.00 74.47 88 PHE A N 1
ATOM 735 C CA . PHE A 1 88 ? 103.099 123.860 114.249 1.00 72.79 88 PHE A CA 1
ATOM 736 C C . PHE A 1 88 ? 101.998 123.067 113.556 1.00 78.75 88 PHE A C 1
ATOM 737 O O . PHE A 1 88 ? 102.188 122.582 112.435 1.00 92.79 88 PHE A O 1
ATOM 745 N N . VAL A 1 89 ? 100.837 122.930 114.201 1.00 77.60 89 VAL A N 1
ATOM 746 C CA . VAL A 1 89 ? 99.713 122.239 113.573 1.00 82.90 89 VAL A CA 1
ATOM 747 C C . VAL A 1 89 ? 99.232 123.009 112.348 1.00 87.28 89 VAL A C 1
ATOM 748 O O . VAL A 1 89 ? 98.919 122.419 111.305 1.00 94.28 89 VAL A O 1
ATOM 752 N N . LEU A 1 90 ? 99.167 124.338 112.452 1.00 82.79 90 LEU A N 1
ATOM 753 C CA . LEU A 1 90 ? 98.789 125.148 111.299 1.00 83.71 90 LEU A CA 1
ATOM 754 C C . LEU A 1 90 ? 99.795 124.993 110.165 1.00 91.62 90 LEU A C 1
ATOM 755 O O . LEU A 1 90 ? 99.413 124.913 108.991 1.00 97.61 90 LEU A O 1
ATOM 760 N N . CYS A 1 91 ? 101.087 124.951 110.498 1.00 91.89 91 CYS A N 1
ATOM 761 C CA . CYS A 1 91 ? 102.105 124.741 109.474 1.00 89.59 91 CYS A CA 1
ATOM 762 C C . CYS A 1 91 ? 101.950 123.377 108.816 1.00 91.05 91 CYS A C 1
ATOM 763 O O . CYS A 1 91 ? 102.140 123.238 107.603 1.00 97.43 91 CYS A O 1
ATOM 766 N N . ASP A 1 92 ? 101.618 122.355 109.605 1.00 88.19 92 ASP A N 1
ATOM 767 C CA . ASP A 1 92 ? 101.419 121.019 109.051 1.00 86.11 92 ASP A CA 1
ATOM 768 C C . ASP A 1 92 ? 100.224 121.011 108.100 1.00 91.55 92 ASP A C 1
ATOM 769 O O . ASP A 1 92 ? 100.284 120.418 107.013 1.00 97.89 92 ASP A O 1
ATOM 774 N N . LEU A 1 93 ? 99.135 121.683 108.485 1.00 81.22 93 LEU A N 1
ATOM 775 C CA . LEU A 1 93 ? 97.979 121.786 107.595 1.00 81.06 93 LEU A CA 1
ATOM 776 C C . LEU A 1 93 ? 98.337 122.514 106.306 1.00 87.88 93 LEU A C 1
ATOM 777 O O . LEU A 1 93 ? 97.900 122.119 105.217 1.00 92.44 93 LEU A O 1
ATOM 782 N N . ALA A 1 94 ? 99.115 123.593 106.414 1.00 83.85 94 ALA A N 1
ATOM 783 C CA . ALA A 1 94 ? 99.542 124.318 105.223 1.00 84.23 94 ALA A CA 1
ATOM 784 C C . ALA A 1 94 ? 100.401 123.437 104.328 1.00 88.62 94 ALA A C 1
ATOM 785 O O . ALA A 1 94 ? 100.285 123.487 103.099 1.00 92.04 94 ALA A O 1
ATOM 787 N N . THR A 1 95 ? 101.271 122.623 104.930 1.00 85.03 95 THR A N 1
ATOM 788 C CA . THR A 1 95 ? 102.087 121.693 104.157 1.00 82.87 95 THR A CA 1
ATOM 789 C C . THR A 1 95 ? 101.216 120.699 103.400 1.00 83.82 95 THR A C 1
ATOM 790 O O . THR A 1 95 ? 101.453 120.428 102.217 1.00 87.35 95 THR A O 1
ATOM 794 N N . GLY A 1 96 ? 100.200 120.150 104.066 1.00 81.40 96 GLY A N 1
ATOM 795 C CA . GLY A 1 96 ? 99.305 119.222 103.387 1.00 81.18 96 GLY A CA 1
ATOM 796 C C . GLY A 1 96 ? 98.540 119.870 102.247 1.00 83.29 96 GLY A C 1
ATOM 797 O O . GLY A 1 96 ? 98.399 119.289 101.164 1.00 92.49 96 GLY A O 1
ATOM 798 N N . VAL A 1 97 ? 98.035 121.085 102.475 1.00 70.44 97 VAL A N 1
ATOM 799 C CA . VAL A 1 97 ? 97.314 121.801 101.425 1.00 75.88 97 VAL A CA 1
ATOM 800 C C . VAL A 1 97 ? 98.236 122.077 100.245 1.00 84.59 97 VAL A C 1
ATOM 801 O O . VAL A 1 97 ? 97.836 121.949 99.081 1.00 85.78 97 VAL A O 1
ATOM 805 N N . LEU A 1 98 ? 99.484 122.459 100.527 1.00 77.71 98 LEU A N 1
ATOM 806 C CA . LEU A 1 98 ? 100.447 122.698 99.459 1.00 76.80 98 LEU A CA 1
ATOM 807 C C . LEU A 1 98 ? 100.746 121.420 98.689 1.00 77.69 98 LEU A C 1
ATOM 808 O O . LEU A 1 98 ? 100.903 121.451 97.466 1.00 79.39 98 LEU A O 1
ATOM 813 N N . ILE A 1 99 ? 100.833 120.285 99.387 1.00 71.90 99 ILE A N 1
ATOM 814 C CA . ILE A 1 99 ? 101.052 119.009 98.709 1.00 70.76 99 ILE A CA 1
ATOM 815 C C . ILE A 1 99 ? 99.907 118.720 97.747 1.00 74.41 99 ILE A C 1
ATOM 816 O O . ILE A 1 99 ? 100.119 118.347 96.584 1.00 82.58 99 ILE A O 1
ATOM 821 N N . LEU A 1 100 ? 98.672 118.890 98.225 1.00 79.68 100 LEU A N 1
ATOM 822 C CA . LEU A 1 100 ? 97.509 118.607 97.388 1.00 84.36 100 LEU A CA 1
ATOM 823 C C . LEU A 1 100 ? 97.477 119.534 96.176 1.00 92.52 100 LEU A C 1
ATOM 824 O O . LEU A 1 100 ? 97.245 119.092 95.042 1.00 92.07 100 LEU A O 1
ATOM 829 N N . GLN A 1 101 ? 97.724 120.828 96.398 1.00 95.48 101 GLN A N 1
ATOM 830 C CA . GLN A 1 101 ? 97.724 121.786 95.297 1.00 92.81 101 GLN A CA 1
ATOM 831 C C . GLN A 1 101 ? 98.829 121.476 94.295 1.00 92.09 101 GLN A C 1
ATOM 832 O O . GLN A 1 101 ? 98.625 121.586 93.080 1.00 87.14 101 GLN A O 1
ATOM 838 N N . MET A 1 102 ? 100.009 121.094 94.788 1.00 90.21 102 MET A N 1
ATOM 839 C CA . MET A 1 102 ? 101.115 120.741 93.908 1.00 89.68 102 MET A CA 1
ATOM 840 C C . MET A 1 102 ? 100.757 119.556 93.030 1.00 96.17 102 MET A C 1
ATOM 841 O O . MET A 1 102 ? 101.006 119.574 91.820 1.00 103.38 102 MET A O 1
ATOM 846 N N . LEU A 1 103 ? 100.185 118.508 93.626 1.00 90.81 103 LEU A N 1
ATOM 847 C CA . LEU A 1 103 ? 99.817 117.337 92.837 1.00 87.53 103 LEU A CA 1
ATOM 848 C C . LEU A 1 103 ? 98.754 117.687 91.804 1.00 93.18 103 LEU A C 1
ATOM 849 O O . LEU A 1 103 ? 98.835 117.256 90.646 1.00 96.67 103 LEU A O 1
ATOM 854 N N . LYS A 1 104 ? 97.757 118.482 92.202 1.00 95.53 104 LYS A N 1
ATOM 855 C CA . LYS A 1 104 ? 96.703 118.863 91.267 1.00 98.49 104 LYS A CA 1
ATOM 856 C C . LYS A 1 104 ? 97.261 119.671 90.102 1.00 97.45 104 LYS A C 1
ATOM 857 O O . LYS A 1 104 ? 96.876 119.456 88.947 1.00 101.24 104 LYS A O 1
ATOM 863 N N . LYS A 1 105 ? 98.168 120.610 90.385 1.00 95.92 105 LYS A N 1
ATOM 864 C CA . LYS A 1 105 ? 98.753 121.414 89.317 1.00 99.08 105 LYS A CA 1
ATOM 865 C C . LYS A 1 105 ? 99.641 120.572 88.409 1.00 101.24 105 LYS A C 1
ATOM 866 O O . LYS A 1 105 ? 99.629 120.745 87.185 1.00 99.89 105 LYS A O 1
ATOM 872 N N . LEU A 1 106 ? 100.421 119.656 88.990 1.00 102.71 106 LEU A N 1
ATOM 873 C CA . LEU A 1 106 ? 101.331 118.844 88.189 1.00 99.81 106 LEU A CA 1
ATOM 874 C C . LEU A 1 106 ? 100.570 117.880 87.289 1.00 99.62 106 LEU A C 1
ATOM 875 O O . LEU A 1 106 ? 101.009 117.590 86.170 1.00 101.65 106 LEU A O 1
ATOM 880 N N . LYS A 1 107 ? 99.429 117.367 87.759 1.00 108.75 107 LYS A N 1
ATOM 881 C CA . LYS A 1 107 ? 98.663 116.432 86.943 1.00 109.78 107 LYS A CA 1
ATOM 882 C C . LYS A 1 107 ? 98.149 117.067 85.658 1.00 109.17 107 LYS A C 1
ATOM 883 O O . LYS A 1 107 ? 97.843 116.344 84.703 1.00 107.65 107 LYS A O 1
ATOM 889 N N . SER A 1 108 ? 98.047 118.393 85.607 1.00 106.94 108 SER A N 1
ATOM 890 C CA . SER A 1 108 ? 97.532 119.094 84.440 1.00 108.64 108 SER A CA 1
ATOM 891 C C . SER A 1 108 ? 98.633 119.655 83.549 1.00 111.44 108 SER A C 1
ATOM 892 O O . SER A 1 108 ? 98.331 120.367 82.586 1.00 116.90 108 SER A O 1
ATOM 895 N N . LYS A 1 109 ? 99.898 119.359 83.844 1.00 105.32 109 LYS A N 1
ATOM 896 C CA . LYS A 1 109 ? 100.992 119.874 83.029 1.00 107.89 109 LYS A CA 1
ATOM 897 C C . LYS A 1 109 ? 101.918 118.750 82.580 1.00 107.33 109 LYS A C 1
ATOM 898 O O . LYS A 1 109 ? 102.571 118.856 81.538 1.00 108.99 109 LYS A O 1
ATOM 904 N N . TYR A 1 110 ? 101.979 117.673 83.357 1.00 113.69 110 TYR A N 1
ATOM 905 C CA . TYR A 1 110 ? 102.758 116.490 83.016 1.00 115.08 110 TYR A CA 1
ATOM 906 C C . TYR A 1 110 ? 101.831 115.285 82.994 1.00 116.02 110 TYR A C 1
ATOM 907 O O . TYR A 1 110 ? 101.003 115.122 83.896 1.00 120.46 110 TYR A O 1
ATOM 916 N N . ARG A 1 111 ? 101.965 114.449 81.968 1.00 112.05 111 ARG A N 1
ATOM 917 C CA . ARG A 1 111 ? 101.094 113.288 81.849 1.00 111.01 111 ARG A CA 1
ATOM 918 C C . ARG A 1 111 ? 101.377 112.299 82.974 1.00 109.01 111 ARG A C 1
ATOM 919 O O . ARG A 1 111 ? 102.534 112.006 83.288 1.00 113.78 111 ARG A O 1
ATOM 927 N N . TYR A 1 112 ? 100.312 111.803 83.595 1.00 99.95 112 TYR A N 1
ATOM 928 C CA . TYR A 1 112 ? 100.404 110.920 84.746 1.00 103.96 112 TYR A CA 1
ATOM 929 C C . TYR A 1 112 ? 99.642 109.631 84.469 1.00 108.71 112 TYR A C 1
ATOM 930 O O . TYR A 1 112 ? 98.869 109.528 83.513 1.00 113.11 112 TYR A O 1
ATOM 939 N N . GLY A 1 113 ? 99.871 108.637 85.324 1.00 118.95 113 GLY A N 1
ATOM 940 C CA . GLY A 1 113 ? 99.264 107.333 85.147 1.00 120.70 113 GLY A CA 1
ATOM 941 C C . GLY A 1 113 ? 97.764 107.316 85.361 1.00 123.57 113 GLY A C 1
ATOM 942 O O . GLY A 1 113 ? 97.001 107.108 84.413 1.00 121.34 113 GLY A O 1
ATOM 943 N N . THR A 1 114 ? 97.328 107.538 86.599 1.00 133.87 114 THR A N 1
ATOM 944 C CA . THR A 1 114 ? 95.912 107.505 86.946 1.00 131.24 114 THR A CA 1
ATOM 945 C C . THR A 1 114 ? 95.641 108.606 87.966 1.00 131.11 114 THR A C 1
ATOM 946 O O . THR A 1 114 ? 96.484 109.475 88.212 1.00 131.56 114 THR A O 1
ATOM 950 N N . ASP A 1 115 ? 94.452 108.570 88.562 1.00 131.99 115 ASP A N 1
ATOM 951 C CA . ASP A 1 115 ? 94.055 109.539 89.578 1.00 132.32 115 ASP A CA 1
ATOM 952 C C . ASP A 1 115 ? 94.405 108.935 90.932 1.00 132.04 115 ASP A C 1
ATOM 953 O O . ASP A 1 115 ? 93.820 107.927 91.341 1.00 132.56 115 ASP A O 1
ATOM 958 N N . ARG A 1 116 ? 95.357 109.555 91.632 1.00 120.51 116 ARG A N 1
ATOM 959 C CA . ARG A 1 116 ? 95.763 109.078 92.947 1.00 120.43 116 ARG A CA 1
ATOM 960 C C . ARG A 1 116 ? 96.007 110.230 93.915 1.00 120.77 116 ARG A C 1
ATOM 961 O O . ARG A 1 116 ? 96.771 110.082 94.874 1.00 120.61 116 ARG A O 1
ATOM 969 N N . MET A 1 117 ? 95.358 111.377 93.695 1.00 117.40 117 MET A N 1
ATOM 970 C CA . MET A 1 117 ? 95.605 112.540 94.544 1.00 113.95 117 MET A CA 1
ATOM 971 C C . MET A 1 117 ? 95.239 112.258 95.996 1.00 120.06 117 MET A C 1
ATOM 972 O O . MET A 1 117 ? 95.964 112.658 96.916 1.00 123.59 117 MET A O 1
ATOM 977 N N . THR A 1 118 ? 94.119 111.568 96.218 1.00 114.80 118 THR A N 1
ATOM 978 C CA . THR A 1 118 ? 93.630 111.352 97.576 1.00 112.56 118 THR A CA 1
ATOM 979 C C . THR A 1 118 ? 94.616 110.534 98.400 1.00 110.06 118 THR A C 1
ATOM 980 O O . THR A 1 118 ? 94.962 110.910 99.525 1.00 106.11 118 THR A O 1
ATOM 984 N N . ILE A 1 119 ? 95.083 109.410 97.855 1.00 107.50 119 ILE A N 1
ATOM 985 C CA . ILE A 1 119 ? 95.963 108.523 98.614 1.00 107.39 119 ILE A CA 1
ATOM 986 C C . ILE A 1 119 ? 97.293 109.207 98.909 1.00 108.50 119 ILE A C 1
ATOM 987 O O . ILE A 1 119 ? 97.805 109.148 100.034 1.00 106.70 119 ILE A O 1
ATOM 992 N N . MET A 1 120 ? 97.875 109.865 97.904 1.00 113.49 120 MET A N 1
ATOM 993 C CA . MET A 1 120 ? 99.182 110.482 98.101 1.00 113.52 120 MET A CA 1
ATOM 994 C C . MET A 1 120 ? 99.090 111.671 99.049 1.00 116.16 120 MET A C 1
ATOM 995 O O . MET A 1 120 ? 100.023 111.932 99.817 1.00 119.19 120 MET A O 1
ATOM 1000 N N . ALA A 1 121 ? 97.980 112.411 99.005 1.00 102.69 121 ALA A N 1
ATOM 1001 C CA . ALA A 1 121 ? 97.768 113.468 99.987 1.00 96.21 121 ALA A CA 1
ATOM 1002 C C . ALA A 1 121 ? 97.599 112.890 101.387 1.00 99.85 121 ALA A C 1
ATOM 1003 O O . ALA A 1 121 ? 98.133 113.435 102.360 1.00 100.13 121 ALA A O 1
ATOM 1005 N N . ALA A 1 122 ? 96.866 111.779 101.507 1.00 107.50 122 ALA A N 1
ATOM 1006 C CA . ALA A 1 122 ? 96.622 111.186 102.817 1.00 108.50 122 ALA A CA 1
ATOM 1007 C C . ALA A 1 122 ? 97.873 110.532 103.383 1.00 104.48 122 ALA A C 1
ATOM 1008 O O . ALA A 1 122 ? 97.938 110.259 104.587 1.00 107.69 122 ALA A O 1
ATOM 1010 N N . ILE A 1 123 ? 98.862 110.251 102.532 1.00 94.92 123 ILE A N 1
ATOM 1011 C CA . ILE A 1 123 ? 100.131 109.723 103.031 1.00 97.01 123 ILE A CA 1
ATOM 1012 C C . ILE A 1 123 ? 100.726 110.668 104.066 1.00 99.19 123 ILE A C 1
ATOM 1013 O O . ILE A 1 123 ? 101.216 110.237 105.117 1.00 101.27 123 ILE A O 1
ATOM 1018 N N . TRP A 1 124 ? 100.679 111.971 103.796 1.00 92.35 124 TRP A N 1
ATOM 1019 C CA . TRP A 1 124 ? 101.170 112.977 104.728 1.00 91.40 124 TRP A CA 1
ATOM 1020 C C . TRP A 1 124 ? 100.089 113.512 105.657 1.00 93.61 124 TRP A C 1
ATOM 1021 O O . TRP A 1 124 ? 100.338 113.678 106.855 1.00 93.46 124 TRP A O 1
ATOM 1032 N N . LEU A 1 125 ? 98.893 113.789 105.136 1.00 100.32 125 LEU A N 1
ATOM 1033 C CA . LEU A 1 125 ? 97.857 114.440 105.928 1.00 96.51 125 LEU A CA 1
ATOM 1034 C C . LEU A 1 125 ? 97.163 113.501 106.905 1.00 96.73 125 LEU A C 1
ATOM 1035 O O . LEU A 1 125 ? 96.507 113.979 107.836 1.00 98.09 125 LEU A O 1
ATOM 1040 N N . LEU A 1 126 ? 97.288 112.189 106.723 1.00 100.30 126 LEU A N 1
ATOM 1041 C CA . LEU A 1 126 ? 96.566 111.217 107.536 1.00 101.11 126 LEU A CA 1
ATOM 1042 C C . LEU A 1 126 ? 97.528 110.253 108.213 1.00 101.08 126 LEU A C 1
ATOM 1043 O O . LEU A 1 126 ? 97.233 109.067 108.384 1.00 105.72 126 LEU A O 1
ATOM 1048 N N . ASN A 1 127 ? 98.695 110.747 108.613 1.00 99.75 127 ASN A N 1
ATOM 1049 C CA . ASN A 1 127 ? 99.717 109.919 109.250 1.00 103.53 127 ASN A CA 1
ATOM 1050 C C . ASN A 1 127 ? 99.779 110.242 110.735 1.00 107.11 127 ASN A C 1
ATOM 1051 O O . ASN A 1 127 ? 100.167 111.361 111.115 1.00 108.81 127 ASN A O 1
ATOM 1056 N N . PRO A 1 128 ? 99.399 109.311 111.612 1.00 109.22 128 PRO A N 1
ATOM 1057 C CA . PRO A 1 128 ? 99.539 109.543 113.060 1.00 105.34 128 PRO A CA 1
ATOM 1058 C C . PRO A 1 128 ? 100.972 109.805 113.492 1.00 106.27 128 PRO A C 1
ATOM 1059 O O . PRO A 1 128 ? 101.206 110.452 114.515 1.00 108.98 128 PRO A O 1
ATOM 1063 N N . MET A 1 129 ? 101.943 109.302 112.724 1.00 105.09 129 MET A N 1
ATOM 1064 C CA . MET A 1 129 ? 103.346 109.594 113.010 1.00 105.15 129 MET A CA 1
ATOM 1065 C C . MET A 1 129 ? 103.647 111.075 112.804 1.00 108.12 129 MET A C 1
ATOM 1066 O O . MET A 1 129 ? 104.251 111.727 113.665 1.00 109.55 129 MET A O 1
ATOM 1071 N N . VAL A 1 130 ? 103.221 111.629 111.665 1.00 93.10 130 VAL A N 1
ATOM 1072 C CA . VAL A 1 130 ? 103.402 113.057 111.416 1.00 89.54 130 VAL A CA 1
ATOM 1073 C C . VAL A 1 130 ? 102.591 113.873 112.413 1.00 98.48 130 VAL A C 1
ATOM 1074 O O . VAL A 1 130 ? 103.028 114.937 112.870 1.00 103.32 130 VAL A O 1
ATOM 1078 N N . ILE A 1 131 ? 101.407 113.381 112.777 1.00 102.50 131 ILE A N 1
ATOM 1079 C CA . ILE A 1 131 ? 100.574 114.068 113.758 1.00 99.87 131 ILE A CA 1
ATOM 1080 C C . ILE A 1 131 ? 101.306 114.164 115.091 1.00 99.96 131 ILE A C 1
ATOM 1081 O O . ILE A 1 131 ? 101.346 115.224 115.728 1.00 101.21 131 ILE A O 1
ATOM 1086 N N . THR A 1 132 ? 101.901 113.052 115.526 1.00 99.76 132 THR A N 1
ATOM 1087 C CA . THR A 1 132 ? 102.642 113.033 116.782 1.00 102.09 132 THR A CA 1
ATOM 1088 C C . THR A 1 132 ? 103.870 113.929 116.708 1.00 102.57 132 THR A C 1
ATOM 1089 O O . THR A 1 132 ? 104.206 114.616 117.679 1.00 106.42 132 THR A O 1
ATOM 1093 N N . ILE A 1 133 ? 104.556 113.932 115.564 1.00 92.05 133 ILE A N 1
ATOM 1094 C CA . ILE A 1 133 ? 105.718 114.803 115.402 1.00 91.68 133 ILE A CA 1
ATOM 1095 C C . ILE A 1 133 ? 105.310 116.265 115.531 1.00 92.68 133 ILE A C 1
ATOM 1096 O O . ILE A 1 133 ? 105.986 117.059 116.196 1.00 100.80 133 ILE A O 1
ATOM 1101 N N . SER A 1 134 ? 104.189 116.641 114.912 1.00 82.24 134 SER A N 1
ATOM 1102 C CA . SER A 1 134 ? 103.781 118.042 114.909 1.00 84.14 134 SER A CA 1
ATOM 1103 C C . SER A 1 134 ? 103.241 118.478 116.266 1.00 90.64 134 SER A C 1
ATOM 1104 O O . SER A 1 134 ? 103.521 119.594 116.718 1.00 96.02 134 SER A O 1
ATOM 1107 N N . THR A 1 135 ? 102.466 117.620 116.931 1.00 98.83 135 THR A N 1
ATOM 1108 C CA . THR A 1 135 ? 101.788 118.013 118.162 1.00 98.04 135 THR A CA 1
ATOM 1109 C C . THR A 1 135 ? 102.662 117.897 119.405 1.00 96.36 135 THR A C 1
ATOM 1110 O O . THR A 1 135 ? 102.205 118.260 120.494 1.00 94.52 135 THR A O 1
ATOM 1114 N N . ARG A 1 136 ? 103.891 117.403 119.282 1.00 97.45 136 ARG A N 1
ATOM 1115 C CA . ARG A 1 136 ? 104.799 117.297 120.416 1.00 95.31 136 ARG A CA 1
ATOM 1116 C C . ARG A 1 136 ? 105.791 118.450 120.484 1.00 99.86 136 ARG A C 1
ATOM 1117 O O . ARG A 1 136 ? 106.746 118.385 121.263 1.00 107.63 136 ARG A O 1
ATOM 1125 N N . GLY A 1 137 ? 105.591 119.497 119.689 1.00 92.66 137 GLY A N 1
ATOM 1126 C CA . GLY A 1 137 ? 106.454 120.656 119.727 1.00 98.78 137 GLY A CA 1
ATOM 1127 C C . GLY A 1 137 ? 107.658 120.607 118.813 1.00 97.97 137 GLY A C 1
ATOM 1128 O O . GLY A 1 137 ? 108.458 121.551 118.823 1.00 105.30 137 GLY A O 1
ATOM 1129 N N . ASN A 1 138 ? 107.827 119.540 118.035 1.00 88.53 138 ASN A N 1
ATOM 1130 C CA . ASN A 1 138 ? 108.921 119.495 117.075 1.00 87.58 138 ASN A CA 1
ATOM 1131 C C . ASN A 1 138 ? 108.686 120.510 115.963 1.00 97.53 138 ASN A C 1
ATOM 1132 O O . ASN A 1 138 ? 107.575 120.638 115.441 1.00 103.19 138 ASN A O 1
ATOM 1137 N N . ALA A 1 139 ? 109.742 121.232 115.597 1.00 86.17 139 ALA A N 1
ATOM 1138 C CA . ALA A 1 139 ? 109.638 122.337 114.654 1.00 81.00 139 ALA A CA 1
ATOM 1139 C C . ALA A 1 139 ? 109.844 121.920 113.205 1.00 78.86 139 ALA A C 1
ATOM 1140 O O . ALA A 1 139 ? 109.682 122.760 112.310 1.00 83.48 139 ALA A O 1
ATOM 1142 N N . GLU A 1 140 ? 110.176 120.649 112.954 1.00 90.93 140 GLU A N 1
ATOM 1143 C CA . GLU A 1 140 ? 110.496 120.205 111.599 1.00 95.00 140 GLU A CA 1
ATOM 1144 C C . GLU A 1 140 ? 109.415 120.599 110.605 1.00 93.07 140 GLU A C 1
ATOM 1145 O O . GLU A 1 140 ? 109.729 121.069 109.504 1.00 91.20 140 GLU A O 1
ATOM 1151 N N . SER A 1 141 ? 108.144 120.447 110.991 1.00 88.68 141 SER A N 1
ATOM 1152 C CA . SER A 1 141 ? 107.043 120.763 110.089 1.00 89.88 141 SER A CA 1
ATOM 1153 C C . SER A 1 141 ? 107.193 122.159 109.504 1.00 91.29 141 SER A C 1
ATOM 1154 O O . SER A 1 141 ? 107.055 122.344 108.288 1.00 92.03 141 SER A O 1
ATOM 1157 N N . VAL A 1 142 ? 107.528 123.144 110.344 1.00 83.58 142 VAL A N 1
ATOM 1158 C CA . VAL A 1 142 ? 107.679 124.510 109.850 1.00 84.36 142 VAL A CA 1
ATOM 1159 C C . VAL A 1 142 ? 108.693 124.543 108.718 1.00 92.02 142 VAL A C 1
ATOM 1160 O O . VAL A 1 142 ? 108.400 125.018 107.612 1.00 95.02 142 VAL A O 1
ATOM 1164 N N . LEU A 1 143 ? 109.874 123.964 108.953 1.00 78.95 143 LEU A N 1
ATOM 1165 C CA . LEU A 1 143 ? 110.869 123.883 107.893 1.00 76.86 143 LEU A CA 1
ATOM 1166 C C . LEU A 1 143 ? 110.279 123.223 106.660 1.00 84.83 143 LEU A C 1
ATOM 1167 O O . LEU A 1 143 ? 110.355 123.778 105.554 1.00 90.16 143 LEU A O 1
ATOM 1172 N N . CYS A 1 144 ? 109.622 122.074 106.847 1.00 81.67 144 CYS A N 1
ATOM 1173 C CA . CYS A 1 144 ? 108.990 121.394 105.724 1.00 80.61 144 CYS A CA 1
ATOM 1174 C C . CYS A 1 144 ? 108.090 122.348 104.959 1.00 80.60 144 CYS A C 1
ATOM 1175 O O . CYS A 1 144 ? 108.220 122.488 103.735 1.00 84.85 144 CYS A O 1
ATOM 1178 N N . PHE A 1 145 ? 107.228 123.075 105.679 1.00 74.93 145 PHE A N 1
ATOM 1179 C CA . PHE A 1 145 ? 106.343 124.024 105.017 1.00 84.56 145 PHE A CA 1
ATOM 1180 C C . PHE A 1 145 ? 107.140 124.975 104.144 1.00 84.52 145 PHE A C 1
ATOM 1181 O O . PHE A 1 145 ? 106.902 125.061 102.930 1.00 86.18 145 PHE A O 1
ATOM 1189 N N . LEU A 1 146 ? 108.161 125.615 104.725 1.00 73.64 146 LEU A N 1
ATOM 1190 C CA . LEU A 1 146 ? 108.970 126.553 103.961 1.00 76.81 146 LEU A CA 1
ATOM 1191 C C . LEU A 1 146 ? 109.475 125.904 102.685 1.00 81.52 146 LEU A C 1
ATOM 1192 O O . LEU A 1 146 ? 109.321 126.466 101.592 1.00 79.75 146 LEU A O 1
ATOM 1197 N N . ILE A 1 147 ? 110.006 124.682 102.799 1.00 81.59 147 ILE A N 1
ATOM 1198 C CA . ILE A 1 147 ? 110.520 123.988 101.624 1.00 79.64 147 ILE A CA 1
ATOM 1199 C C . ILE A 1 147 ? 109.458 123.963 100.536 1.00 85.59 147 ILE A C 1
ATOM 1200 O O . ILE A 1 147 ? 109.639 124.541 99.454 1.00 90.29 147 ILE A O 1
ATOM 1205 N N . LEU A 1 148 ? 108.293 123.387 100.847 1.00 80.44 148 LEU A N 1
ATOM 1206 C CA . LEU A 1 148 ? 107.259 123.271 99.828 1.00 80.75 148 LEU A CA 1
ATOM 1207 C C . LEU A 1 148 ? 106.954 124.631 99.230 1.00 82.37 148 LEU A C 1
ATOM 1208 O O . LEU A 1 148 ? 106.887 124.776 98.001 1.00 78.81 148 LEU A O 1
ATOM 1213 N N . SER A 1 149 ? 106.873 125.655 100.083 1.00 84.23 149 SER A N 1
ATOM 1214 C CA . SER A 1 149 ? 106.526 126.984 99.606 1.00 81.82 149 SER A CA 1
ATOM 1215 C C . SER A 1 149 ? 107.445 127.404 98.472 1.00 84.87 149 SER A C 1
ATOM 1216 O O . SER A 1 149 ? 106.979 127.708 97.366 1.00 81.88 149 SER A O 1
ATOM 1219 N N . PHE A 1 150 ? 108.764 127.335 98.691 1.00 94.13 150 PHE A N 1
ATOM 1220 C CA . PHE A 1 150 ? 109.652 127.830 97.646 1.00 95.60 150 PHE A CA 1
ATOM 1221 C C . PHE A 1 150 ? 109.544 126.954 96.409 1.00 91.13 150 PHE A C 1
ATOM 1222 O O . PHE A 1 150 ? 109.521 127.465 95.281 1.00 93.74 150 PHE A O 1
ATOM 1230 N N . LEU A 1 151 ? 109.392 125.642 96.602 1.00 82.57 151 LEU A N 1
ATOM 1231 C CA . LEU A 1 151 ? 109.220 124.763 95.455 1.00 84.18 151 LEU A CA 1
ATOM 1232 C C . LEU A 1 151 ? 107.968 125.143 94.681 1.00 89.60 151 LEU A C 1
ATOM 1233 O O . LEU A 1 151 ? 107.983 125.191 93.445 1.00 88.86 151 LEU A O 1
ATOM 1238 N N . TYR A 1 152 ? 106.888 125.475 95.395 1.00 91.16 152 TYR A N 1
ATOM 1239 C CA . TYR A 1 152 ? 105.681 125.918 94.712 1.00 87.91 152 TYR A CA 1
ATOM 1240 C C . TYR A 1 152 ? 105.949 127.191 93.928 1.00 91.14 152 TYR A C 1
ATOM 1241 O O . TYR A 1 152 ? 105.487 127.338 92.790 1.00 92.88 152 TYR A O 1
ATOM 1250 N N . CYS A 1 153 ? 106.727 128.109 94.508 1.00 99.96 153 CYS A N 1
ATOM 1251 C CA . CYS A 1 153 ? 107.058 129.337 93.799 1.00 101.19 153 CYS A CA 1
ATOM 1252 C C . CYS A 1 153 ? 107.823 129.034 92.520 1.00 102.95 153 CYS A C 1
ATOM 1253 O O . CYS A 1 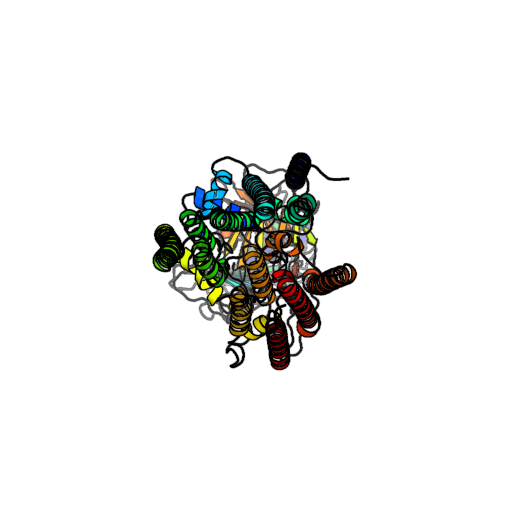153 ? 107.747 129.791 91.546 1.00 105.54 153 CYS A O 1
ATOM 1256 N N . PHE A 1 154 ? 108.562 127.923 92.500 1.00 89.84 154 PHE A N 1
ATOM 1257 C CA . PHE A 1 154 ? 109.281 127.551 91.289 1.00 86.02 154 PHE A CA 1
ATOM 1258 C C . PHE A 1 154 ? 108.341 126.937 90.261 1.00 88.87 154 PHE A C 1
ATOM 1259 O O . PHE A 1 154 ? 108.568 127.055 89.052 1.00 91.15 154 PHE A O 1
ATOM 1267 N N . LEU A 1 155 ? 107.276 126.276 90.722 1.00 92.27 155 LEU A N 1
ATOM 1268 C CA . LEU A 1 155 ? 106.361 125.624 89.791 1.00 92.31 155 LEU A CA 1
ATOM 1269 C C . LEU A 1 155 ? 105.554 126.646 89.001 1.00 96.16 155 LEU A C 1
ATOM 1270 O O . LEU A 1 155 ? 105.370 126.498 87.787 1.00 98.86 155 LEU A O 1
ATOM 1275 N N . CYS A 1 156 ? 105.068 127.691 89.669 1.00 113.01 156 CYS A N 1
ATOM 1276 C CA . CYS A 1 156 ? 104.271 128.728 89.029 1.00 114.10 156 CYS A CA 1
ATOM 1277 C C . CYS A 1 156 ? 105.122 129.860 88.466 1.00 112.37 156 CYS A C 1
ATOM 1278 O O . CYS A 1 156 ? 104.604 130.962 88.249 1.00 106.86 156 CYS A O 1
ATOM 1281 N N . GLU A 1 157 ? 106.412 129.613 88.236 1.00 117.79 157 GLU A N 1
ATOM 1282 C CA . GLU A 1 157 ? 107.318 130.582 87.618 1.00 115.98 157 GLU A CA 1
ATOM 1283 C C . GLU A 1 157 ? 107.431 131.870 88.432 1.00 115.27 157 GLU A C 1
ATOM 1284 O O . GLU A 1 157 ? 107.636 132.951 87.876 1.00 122.33 157 GLU A O 1
ATOM 1290 N N . GLN A 1 158 ? 107.298 131.767 89.754 1.00 104.59 158 GLN A N 1
ATOM 1291 C CA . GLN A 1 158 ? 107.520 132.899 90.653 1.00 109.77 158 GLN A CA 1
ATOM 1292 C C . GLN A 1 158 ? 108.926 132.755 91.229 1.00 112.33 158 GLN A C 1
ATOM 1293 O O . GLN A 1 158 ? 109.127 132.338 92.369 1.00 113.93 158 GLN A O 1
ATOM 1299 N N . TYR A 1 159 ? 109.914 133.115 90.409 1.00 101.24 159 TYR A N 1
ATOM 1300 C CA . TYR A 1 159 ? 111.301 132.800 90.737 1.00 101.39 159 TYR A CA 1
ATOM 1301 C C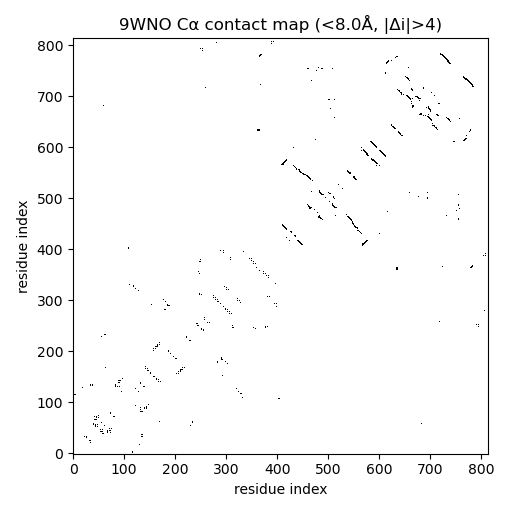 . TYR A 1 159 ? 111.846 133.701 91.840 1.00 104.21 159 TYR A C 1
ATOM 1302 O O . TYR A 1 159 ? 112.674 133.264 92.646 1.00 104.50 159 TYR A O 1
ATOM 1311 N N . LEU A 1 160 ? 111.405 134.959 91.893 1.00 94.95 160 LEU A N 1
ATOM 1312 C CA . LEU A 1 160 ? 111.931 135.879 92.899 1.00 92.63 160 LEU A CA 1
ATOM 1313 C C . LEU A 1 160 ? 111.527 135.446 94.304 1.00 97.19 160 LEU A C 1
ATOM 1314 O O . LEU A 1 160 ? 112.373 135.333 95.202 1.00 96.87 160 LEU A O 1
ATOM 1319 N N . LEU A 1 161 ? 110.233 135.193 94.512 1.00 103.08 161 LEU A N 1
ATOM 1320 C CA . LEU A 1 161 ? 109.776 134.722 95.815 1.00 101.63 161 LEU A CA 1
ATOM 1321 C C . LEU A 1 161 ? 110.350 133.348 96.127 1.00 104.52 161 LEU A C 1
ATOM 1322 O O . LEU A 1 161 ? 110.628 133.031 97.290 1.00 107.39 161 LEU A O 1
ATOM 1327 N N . GLY A 1 162 ? 110.538 132.520 95.098 1.00 93.90 162 GLY A N 1
ATOM 1328 C CA . GLY A 1 162 ? 111.179 131.234 95.310 1.00 92.26 162 GLY A CA 1
ATOM 1329 C C . GLY A 1 162 ? 112.587 131.378 95.851 1.00 98.56 162 GLY A C 1
ATOM 1330 O O . GLY A 1 162 ? 112.979 130.681 96.787 1.00 101.19 162 GLY A O 1
ATOM 1331 N N . GLY A 1 163 ? 113.361 132.298 95.275 1.00 90.64 163 GLY A N 1
ATOM 1332 C CA . GLY A 1 163 ? 114.701 132.545 95.781 1.00 91.51 163 GLY A CA 1
ATOM 1333 C C . GLY A 1 163 ? 114.698 133.119 97.184 1.00 90.64 163 GLY A C 1
ATOM 1334 O O . GLY A 1 163 ? 115.524 132.741 98.021 1.00 90.63 163 GLY A O 1
ATOM 1335 N N . LEU A 1 164 ? 113.772 134.040 97.463 1.00 82.45 164 LEU A N 1
ATOM 1336 C CA . LEU A 1 164 ? 113.681 134.606 98.807 1.00 77.31 164 LEU A CA 1
ATOM 1337 C C . LEU A 1 164 ? 113.398 133.517 99.836 1.00 77.23 164 LEU A C 1
ATOM 1338 O O . LEU A 1 164 ? 114.055 133.442 100.883 1.00 84.88 164 LEU A O 1
ATOM 1343 N N . LEU A 1 165 ? 112.430 132.648 99.543 1.00 76.10 165 LEU A N 1
ATOM 1344 C CA . LEU A 1 165 ? 112.081 131.588 100.480 1.00 81.84 165 LEU A CA 1
ATOM 1345 C C . LEU A 1 165 ? 113.177 130.534 100.572 1.00 83.32 165 LEU A C 1
ATOM 1346 O O . LEU A 1 165 ? 113.383 129.952 101.642 1.00 84.28 165 LEU A O 1
ATOM 1351 N N . PHE A 1 166 ? 113.891 130.278 99.473 1.00 79.87 166 PHE A N 1
ATOM 1352 C CA . PHE A 1 166 ? 115.035 129.376 99.529 1.00 78.22 166 PHE A CA 1
ATOM 1353 C C . PHE A 1 166 ? 116.111 129.924 100.454 1.00 78.28 166 PHE A C 1
ATOM 1354 O O . PHE A 1 166 ? 116.691 129.181 101.253 1.00 80.56 166 PHE A O 1
ATOM 1362 N N . GLY A 1 167 ? 116.385 131.227 100.365 1.00 74.25 167 GLY A N 1
ATOM 1363 C CA . GLY A 1 167 ? 117.334 131.836 101.283 1.00 77.07 167 GLY A CA 1
ATOM 1364 C C . GLY A 1 167 ? 116.873 131.767 102.726 1.00 72.92 167 GLY A C 1
ATOM 1365 O O . GLY A 1 167 ? 117.668 131.499 103.631 1.00 75.01 167 GLY A O 1
ATOM 1366 N N . LEU A 1 168 ? 115.581 132.004 102.960 1.00 63.34 168 LEU A N 1
ATOM 1367 C CA . LEU A 1 168 ? 115.051 131.909 104.317 1.00 63.76 168 LEU A CA 1
ATOM 1368 C C . LEU A 1 168 ? 115.208 130.497 104.871 1.00 71.28 168 LEU A C 1
ATOM 1369 O O . LEU A 1 168 ? 115.619 130.311 106.023 1.00 78.07 168 LEU A O 1
ATOM 1374 N N . SER A 1 169 ? 114.890 129.486 104.059 1.00 77.38 169 SER A N 1
ATOM 1375 C CA . SER A 1 169 ? 115.022 128.102 104.507 1.00 72.01 169 SER A CA 1
ATOM 1376 C C . SER A 1 169 ? 116.480 127.736 104.753 1.00 73.49 169 SER A C 1
ATOM 1377 O O . SER A 1 169 ? 116.794 127.014 105.706 1.00 78.60 169 SER A O 1
ATOM 1380 N N . ILE A 1 170 ? 117.384 128.219 103.897 1.00 76.03 170 ILE A N 1
ATOM 1381 C CA . ILE A 1 170 ? 118.809 127.962 104.090 1.00 69.70 170 ILE A CA 1
ATOM 1382 C C . ILE A 1 170 ? 119.285 128.585 105.395 1.00 68.53 170 ILE A C 1
ATOM 1383 O O . ILE A 1 170 ? 120.098 128.002 106.122 1.00 70.01 170 ILE A O 1
ATOM 1388 N N . HIS A 1 171 ? 118.790 129.783 105.711 1.00 67.72 171 HIS A N 1
ATOM 1389 C CA . HIS A 1 171 ? 119.112 130.389 106.998 1.00 68.15 171 HIS A CA 1
ATOM 1390 C C . HIS A 1 171 ? 118.556 129.561 108.150 1.00 66.62 171 HIS A C 1
ATOM 1391 O O . HIS A 1 171 ? 119.213 129.403 109.185 1.00 74.95 171 HIS A O 1
ATOM 1398 N N . PHE A 1 172 ? 117.340 129.031 107.991 1.00 64.50 172 PHE A N 1
ATOM 1399 C CA . PHE A 1 172 ? 116.718 128.255 109.060 1.00 64.73 172 PHE A CA 1
ATOM 1400 C C . PHE A 1 172 ? 117.526 127.002 109.377 1.00 66.15 172 PHE A C 1
ATOM 1401 O O . PHE A 1 172 ? 117.879 126.752 110.535 1.00 72.52 172 PHE A O 1
ATOM 1409 N N . LYS A 1 173 ? 117.828 126.203 108.358 1.00 71.42 173 LYS A N 1
ATOM 1410 C CA . LYS A 1 173 ? 118.680 125.033 108.497 1.00 66.02 173 LYS A CA 1
ATOM 1411 C C . LYS A 1 173 ? 119.670 125.004 107.344 1.00 78.40 173 LYS A C 1
ATOM 1412 O O . LYS A 1 173 ? 119.360 125.432 106.230 1.00 96.54 173 LYS A O 1
ATOM 1418 N N . ILE A 1 174 ? 120.870 124.488 107.619 1.00 65.40 174 ILE A N 1
ATOM 1419 C CA . ILE A 1 174 ? 121.964 124.582 106.657 1.00 71.50 174 ILE A CA 1
ATOM 1420 C C . ILE A 1 174 ? 121.906 123.518 105.569 1.00 80.24 174 ILE A C 1
ATOM 1421 O O . ILE A 1 174 ? 122.627 123.635 104.567 1.00 85.84 174 ILE A O 1
ATOM 1426 N N . TYR A 1 175 ? 121.068 122.495 105.715 1.00 77.45 175 TYR A N 1
ATOM 1427 C CA . TYR A 1 175 ? 121.089 121.382 104.768 1.00 76.24 175 TYR A CA 1
ATOM 1428 C C . TYR A 1 175 ? 120.461 121.689 103.404 1.00 73.05 175 TYR A C 1
ATOM 1429 O O . TYR A 1 175 ? 120.970 121.186 102.393 1.00 75.00 175 TYR A O 1
ATOM 1438 N N . PRO A 1 176 ? 119.372 122.503 103.296 1.00 57.54 176 PRO A N 1
ATOM 1439 C CA . PRO A 1 176 ? 118.773 122.732 101.969 1.00 61.39 176 PRO A CA 1
ATOM 1440 C C . PRO A 1 176 ? 119.723 123.289 100.917 1.00 70.24 176 PRO A C 1
ATOM 1441 O O . PRO A 1 176 ? 119.358 123.364 99.739 1.00 68.19 176 PRO A O 1
ATOM 1445 N N . ILE A 1 177 ? 120.939 123.674 101.315 1.00 62.80 177 ILE A N 1
ATOM 1446 C CA . ILE A 1 177 ? 121.926 124.125 100.338 1.00 56.39 177 ILE A CA 1
ATOM 1447 C C . ILE A 1 177 ? 122.219 123.024 99.329 1.00 66.58 177 ILE A C 1
ATOM 1448 O O . ILE A 1 177 ? 122.573 123.304 98.177 1.00 74.72 177 ILE A O 1
ATOM 1453 N N . ILE A 1 178 ? 122.054 121.759 99.728 1.00 66.70 178 ILE A N 1
ATOM 1454 C CA . ILE A 1 178 ? 122.287 120.653 98.808 1.00 58.98 178 ILE A CA 1
ATOM 1455 C C . ILE A 1 178 ? 121.346 120.710 97.614 1.00 62.75 178 ILE A C 1
ATOM 1456 O O . ILE A 1 178 ? 121.638 120.119 96.569 1.00 65.62 178 ILE A O 1
ATOM 1461 N N . TYR A 1 179 ? 120.223 121.418 97.735 1.00 72.21 179 TYR A N 1
ATOM 1462 C CA . TYR A 1 179 ? 119.287 121.545 96.626 1.00 73.76 179 TYR A CA 1
ATOM 1463 C C . TYR A 1 179 ? 119.729 122.574 95.595 1.00 73.03 179 TYR A C 1
ATOM 1464 O O . TYR A 1 179 ? 119.068 122.709 94.561 1.00 78.53 179 TYR A O 1
ATOM 1473 N N . ALA A 1 180 ? 120.815 123.305 95.855 1.00 69.09 180 ALA A N 1
ATOM 1474 C CA . ALA A 1 180 ? 121.210 124.392 94.964 1.00 74.95 180 ALA A CA 1
ATOM 1475 C C . ALA A 1 180 ? 121.577 123.874 93.578 1.00 82.63 180 ALA A C 1
ATOM 1476 O O . ALA A 1 180 ? 121.192 124.463 92.562 1.00 88.73 180 ALA A O 1
ATOM 1478 N N . LEU A 1 181 ? 122.330 122.776 93.517 1.00 90.66 181 LEU A N 1
ATOM 1479 C CA . LEU A 1 181 ? 122.806 122.282 92.225 1.00 91.63 181 LEU A CA 1
ATOM 1480 C C . LEU A 1 181 ? 121.681 121.840 91.297 1.00 90.12 181 LEU A C 1
ATOM 1481 O O . LEU A 1 181 ? 121.672 122.276 90.133 1.00 88.03 181 LEU A O 1
ATOM 1486 N N . PRO A 1 182 ? 120.721 121.001 91.711 1.00 77.66 182 PRO A N 1
ATOM 1487 C CA . PRO A 1 182 ? 119.664 120.616 90.757 1.00 73.14 182 PRO A CA 1
ATOM 1488 C C . PRO A 1 182 ? 118.747 121.768 90.390 1.00 77.41 182 PRO A C 1
ATOM 1489 O O . PRO A 1 182 ? 118.542 122.043 89.198 1.00 82.69 182 PRO A O 1
ATOM 1493 N N . ILE A 1 183 ? 118.220 122.476 91.394 1.00 73.21 183 ILE A N 1
ATOM 1494 C CA . ILE A 1 183 ? 117.184 123.480 91.158 1.00 79.33 183 ILE A CA 1
ATOM 1495 C C . ILE A 1 183 ? 117.657 124.495 90.129 1.00 79.55 183 ILE A C 1
ATOM 1496 O O . ILE A 1 183 ? 116.962 124.779 89.144 1.00 80.27 183 ILE A O 1
ATOM 1501 N N . ALA A 1 184 ? 118.872 125.015 90.319 1.00 79.98 184 ALA A N 1
ATOM 1502 C CA . ALA A 1 184 ? 119.421 125.994 89.388 1.00 86.16 184 ALA A CA 1
ATOM 1503 C C . ALA A 1 184 ? 119.334 125.489 87.955 1.00 91.10 184 ALA A C 1
ATOM 1504 O O . ALA A 1 184 ? 118.786 126.170 87.079 1.00 99.08 184 ALA A O 1
ATOM 1506 N N . ILE A 1 185 ? 119.806 124.260 87.715 1.00 81.82 185 ILE A N 1
ATOM 1507 C CA . ILE A 1 185 ? 119.758 123.707 86.364 1.00 81.37 185 ILE A CA 1
ATOM 1508 C C . ILE A 1 185 ? 118.332 123.747 85.842 1.00 80.37 185 ILE A C 1
ATOM 1509 O O . ILE A 1 185 ? 118.060 124.288 84.761 1.00 83.96 185 ILE A O 1
ATOM 1514 N N . TYR A 1 186 ? 117.390 123.249 86.649 1.00 76.85 186 TYR A N 1
ATOM 1515 C CA . TYR A 1 186 ? 115.993 123.239 86.238 1.00 81.85 186 TYR A CA 1
ATOM 1516 C C . TYR A 1 186 ? 115.556 124.630 85.816 1.00 85.28 186 TYR A C 1
ATOM 1517 O O . TYR A 1 186 ? 114.984 124.813 84.734 1.00 93.33 186 TYR A O 1
ATOM 1526 N N . VAL A 1 187 ? 115.894 125.637 86.629 1.00 78.34 187 VAL A N 1
ATOM 1527 C CA . VAL A 1 187 ? 115.461 126.999 86.337 1.00 79.81 187 VAL A CA 1
ATOM 1528 C C . VAL A 1 187 ? 115.907 127.397 84.940 1.00 85.80 187 VAL A C 1
ATOM 1529 O O . VAL A 1 187 ? 115.104 127.872 84.127 1.00 91.49 187 VAL A O 1
ATOM 1533 N N . ALA A 1 188 ? 117.178 127.143 84.618 1.00 85.31 188 ALA A N 1
ATOM 1534 C CA . ALA A 1 188 ? 117.666 127.469 83.284 1.00 85.07 188 ALA A CA 1
ATOM 1535 C C . ALA A 1 188 ? 116.828 126.766 82.229 1.00 89.70 188 ALA A C 1
ATOM 1536 O O . ALA A 1 188 ? 116.267 127.407 81.331 1.00 90.00 188 ALA A O 1
ATOM 1538 N N . ALA A 1 189 ? 116.670 125.449 82.369 1.00 97.76 189 ALA A N 1
ATOM 1539 C CA . ALA A 1 189 ? 115.861 124.710 81.411 1.00 99.45 189 ALA A CA 1
ATOM 1540 C C . ALA A 1 189 ? 114.416 125.178 81.454 1.00 98.62 189 ALA A C 1
ATOM 1541 O O . ALA A 1 189 ? 113.735 125.210 80.421 1.00 96.87 189 ALA A O 1
ATOM 1543 N N . ALA A 1 190 ? 113.943 125.587 82.636 1.00 101.00 190 ALA A N 1
ATOM 1544 C CA . ALA A 1 190 ? 112.567 126.053 82.751 1.00 98.36 190 ALA A CA 1
ATOM 1545 C C . ALA A 1 190 ? 112.321 127.267 81.871 1.00 102.13 190 ALA A C 1
ATOM 1546 O O . ALA A 1 190 ? 111.179 127.526 81.476 1.00 104.74 190 ALA A O 1
ATOM 1548 N N . HIS A 1 191 ? 113.372 128.020 81.549 1.00 116.59 191 HIS A N 1
ATOM 1549 C CA . HIS A 1 191 ? 113.214 129.148 80.646 1.00 118.50 191 HIS A CA 1
ATOM 1550 C C . HIS A 1 191 ? 113.622 128.825 79.218 1.00 120.42 191 HIS A C 1
ATOM 1551 O O . HIS A 1 191 ? 113.294 129.594 78.309 1.00 120.45 191 HIS A O 1
ATOM 1558 N N . TYR A 1 192 ? 114.322 127.711 78.997 1.00 127.72 192 TYR A N 1
ATOM 1559 C CA . TYR A 1 192 ? 114.672 127.317 77.639 1.00 128.35 192 TYR A CA 1
ATOM 1560 C C . TYR A 1 192 ? 113.490 126.745 76.872 1.00 130.08 192 TYR A C 1
ATOM 1561 O O . TYR A 1 192 ? 113.446 126.873 75.643 1.00 127.94 192 TYR A O 1
ATOM 1570 N N . ASN A 1 193 ? 112.538 126.121 77.560 1.00 124.70 193 ASN A N 1
ATOM 1571 C CA . ASN A 1 193 ? 111.374 125.539 76.909 1.00 123.03 193 ASN A CA 1
ATOM 1572 C C . ASN A 1 193 ? 110.288 126.560 76.603 1.00 125.74 193 ASN A C 1
ATOM 1573 O O . ASN A 1 193 ? 109.344 126.237 75.875 1.00 126.89 193 ASN A O 1
ATOM 1578 N N . LYS A 1 194 ? 110.396 127.776 77.136 1.00 130.13 194 LYS A N 1
ATOM 1579 C CA . LYS A 1 194 ? 109.446 128.844 76.859 1.00 129.94 194 LYS A CA 1
ATOM 1580 C C . LYS A 1 194 ? 110.038 129.940 75.988 1.00 129.59 194 LYS A C 1
ATOM 1581 O O . LYS A 1 194 ? 109.432 130.330 74.985 1.00 129.56 194 LYS A O 1
ATOM 1587 N N . THR A 1 195 ? 111.213 130.451 76.346 1.00 130.23 195 THR A N 1
ATOM 1588 C CA . THR A 1 195 ? 111.901 131.475 75.572 1.00 131.57 195 THR A CA 1
ATOM 1589 C C . THR A 1 195 ? 113.206 130.904 75.040 1.00 130.36 195 THR A C 1
ATOM 1590 O O . THR A 1 195 ? 114.036 130.417 75.815 1.00 129.86 195 THR A O 1
ATOM 1594 N N . GLN A 1 196 ? 113.390 130.971 73.724 1.00 141.88 196 GLN A N 1
ATOM 1595 C CA . GLN A 1 196 ? 114.612 130.471 73.093 1.00 144.42 196 GLN A CA 1
ATOM 1596 C C . GLN A 1 196 ? 115.687 131.559 73.082 1.00 143.06 196 GLN A C 1
ATOM 1597 O O . GLN A 1 196 ? 116.148 132.022 72.039 1.00 142.00 196 GLN A O 1
ATOM 1603 N N . SER A 1 197 ? 116.083 131.965 74.289 1.00 142.79 197 SER A N 1
ATOM 1604 C CA . SER A 1 197 ? 117.108 132.993 74.461 1.00 142.82 197 SER A CA 1
ATOM 1605 C C . SER A 1 197 ? 117.878 132.660 75.735 1.00 142.99 197 SER A C 1
ATOM 1606 O O . SER A 1 197 ? 117.309 132.688 76.831 1.00 143.83 197 SER A O 1
ATOM 1609 N N . VAL A 1 198 ? 119.167 132.346 75.583 1.00 141.89 198 VAL A N 1
ATOM 1610 C CA . VAL A 1 198 ? 119.996 132.017 76.739 1.00 142.69 198 VAL A CA 1
ATOM 1611 C C . VAL A 1 198 ? 120.148 133.221 77.658 1.00 141.59 198 VAL A C 1
ATOM 1612 O O . VAL A 1 198 ? 120.358 133.067 78.868 1.00 140.07 198 VAL A O 1
ATOM 1616 N N . PHE A 1 199 ? 120.037 134.433 77.108 1.00 141.04 199 PHE A N 1
ATOM 1617 C CA . PHE A 1 199 ? 120.218 135.638 77.911 1.00 143.00 199 PHE A CA 1
ATOM 1618 C C . PHE A 1 199 ? 119.172 135.728 79.015 1.00 144.77 199 PHE A C 1
ATOM 1619 O O . PHE A 1 199 ? 119.503 135.976 80.180 1.00 144.55 199 PHE A O 1
ATOM 1627 N N . LYS A 1 200 ? 117.899 135.519 78.668 1.00 137.66 200 LYS A N 1
ATOM 1628 C CA . LYS A 1 200 ? 116.833 135.635 79.660 1.00 135.85 200 LYS A CA 1
ATOM 1629 C C . LYS A 1 200 ? 116.950 134.560 80.734 1.00 136.39 200 LYS A C 1
ATOM 1630 O O . LYS A 1 200 ? 116.770 134.840 81.925 1.00 137.63 200 LYS A O 1
ATOM 1636 N N . SER A 1 201 ? 117.247 133.322 80.333 1.00 128.69 201 SER A N 1
ATOM 1637 C CA . SER A 1 201 ? 117.377 132.238 81.303 1.00 128.87 201 SER A CA 1
ATOM 1638 C C . SER A 1 201 ? 118.550 132.481 82.245 1.00 129.00 201 SER A C 1
ATOM 1639 O O . SER A 1 201 ? 118.436 132.291 83.464 1.00 127.21 201 SER A O 1
ATOM 1642 N N . SER A 1 202 ? 119.691 132.901 81.695 1.00 130.43 202 SER A N 1
ATOM 1643 C CA . SER A 1 202 ? 120.848 133.194 82.532 1.00 133.19 202 SER A CA 1
ATOM 1644 C C . SER A 1 202 ? 120.559 134.354 83.474 1.00 131.51 202 SER A C 1
ATOM 1645 O O . SER A 1 202 ? 120.967 134.332 84.642 1.00 133.07 202 SER A O 1
ATOM 1648 N N . PHE A 1 203 ? 119.853 135.377 82.986 1.00 132.37 203 PHE A N 1
ATOM 1649 C CA . PHE A 1 203 ? 119.495 136.501 83.842 1.00 135.19 203 PHE A CA 1
ATOM 1650 C C . PHE A 1 203 ? 118.581 136.060 84.976 1.00 136.86 203 PHE A C 1
ATOM 1651 O O . PHE A 1 203 ? 118.742 136.503 86.117 1.00 136.38 203 PHE A O 1
ATOM 1659 N N . LYS A 1 204 ? 117.613 135.188 84.685 1.00 122.41 204 LYS A N 1
ATOM 1660 C CA . LYS A 1 204 ? 116.717 134.708 85.733 1.00 119.02 204 LYS A CA 1
ATOM 1661 C C . LYS A 1 204 ? 117.467 133.874 86.766 1.00 121.51 204 LYS A C 1
ATOM 1662 O O . LYS A 1 204 ? 117.209 133.985 87.973 1.00 123.19 204 LYS A O 1
ATOM 1668 N N . LEU A 1 205 ? 118.392 133.026 86.310 1.00 108.92 205 LEU A N 1
ATOM 1669 C CA . LEU A 1 205 ? 119.193 132.237 87.243 1.00 108.85 205 LEU A CA 1
ATOM 1670 C C . LEU A 1 205 ? 120.046 133.140 88.127 1.00 108.04 205 LEU A C 1
ATOM 1671 O O . LEU A 1 205 ? 120.135 132.940 89.347 1.00 110.80 205 LEU A O 1
ATOM 1676 N N . PHE A 1 206 ? 120.677 134.149 87.525 1.00 109.49 206 PHE A N 1
ATOM 1677 C CA . PHE A 1 206 ? 121.459 135.097 88.308 1.00 110.40 206 PHE A CA 1
ATOM 1678 C C . PHE A 1 206 ? 120.574 135.849 89.291 1.00 114.75 206 PHE A C 1
ATOM 1679 O O . PHE A 1 206 ? 120.986 136.123 90.421 1.00 116.64 206 PHE A O 1
ATOM 1687 N N . LEU A 1 207 ? 119.348 136.180 88.880 1.00 110.22 207 LEU A N 1
ATOM 1688 C CA . LEU A 1 207 ? 118.435 136.907 89.754 1.00 109.77 207 LEU A CA 1
ATOM 1689 C C . LEU A 1 207 ? 118.053 136.076 90.971 1.00 110.76 207 LEU A C 1
ATOM 1690 O O . LEU A 1 207 ? 118.074 136.570 92.104 1.00 110.19 207 LEU A O 1
ATOM 1695 N N . VAL A 1 208 ? 117.694 134.807 90.759 1.00 99.83 208 VAL A N 1
ATOM 1696 C CA . VAL A 1 208 ? 117.295 133.975 91.893 1.00 100.56 208 VAL A CA 1
ATOM 1697 C C . VAL A 1 208 ? 118.485 133.725 92.815 1.00 100.48 208 VAL A C 1
ATOM 1698 O O . VAL A 1 208 ? 118.352 133.765 94.048 1.00 101.96 208 VAL A O 1
ATOM 1702 N N . GLY A 1 209 ? 119.670 133.489 92.239 1.00 104.05 209 GLY A N 1
ATOM 1703 C CA . GLY A 1 209 ? 120.855 133.329 93.068 1.00 102.80 209 GLY A CA 1
ATOM 1704 C C . GLY A 1 209 ? 121.171 134.570 93.883 1.00 105.13 209 GLY A C 1
ATOM 1705 O O . GLY A 1 209 ? 121.476 134.483 95.076 1.00 105.84 209 GLY A O 1
ATOM 1706 N N . PHE A 1 210 ? 121.091 135.744 93.252 1.00 104.26 210 PHE A N 1
ATOM 1707 C CA . PHE A 1 210 ? 121.344 136.993 93.959 1.00 103.07 210 PHE A CA 1
ATOM 1708 C C . PHE A 1 210 ? 120.331 137.207 95.073 1.00 104.83 210 PHE A C 1
ATOM 1709 O O . PHE A 1 210 ? 120.693 137.630 96.175 1.00 110.44 210 PHE A O 1
ATOM 1717 N N . SER A 1 211 ? 119.056 136.914 94.806 1.00 91.59 211 SER A N 1
ATOM 1718 C CA . SER A 1 211 ? 118.025 137.107 95.820 1.00 95.56 211 SER A CA 1
ATOM 1719 C C . SER A 1 211 ? 118.264 136.208 97.026 1.00 97.99 211 SER A C 1
ATOM 1720 O O . SER A 1 211 ? 118.234 136.671 98.175 1.00 103.49 211 SER A O 1
ATOM 1723 N N . THR A 1 212 ? 118.506 134.914 96.789 1.00 82.89 212 THR A N 1
ATOM 1724 C CA . THR A 1 212 ? 118.712 134.011 97.918 1.00 85.32 212 THR A CA 1
ATOM 1725 C C . THR A 1 212 ? 119.980 134.371 98.687 1.00 89.46 212 THR A C 1
ATOM 1726 O O . THR A 1 212 ? 119.987 134.352 99.926 1.00 88.98 212 THR A O 1
ATOM 1730 N N . LEU A 1 213 ? 121.055 134.730 97.976 1.00 88.72 213 LEU A N 1
ATOM 1731 C CA . LEU A 1 213 ? 122.289 135.107 98.655 1.00 86.61 213 LEU A CA 1
ATOM 1732 C C . LEU A 1 213 ? 122.095 136.359 99.499 1.00 83.40 213 LEU A C 1
ATOM 1733 O O . LEU A 1 213 ? 122.567 136.426 100.640 1.00 80.49 213 LEU A O 1
ATOM 1738 N N . ILE A 1 214 ? 121.396 137.362 98.960 1.00 92.08 214 ILE A N 1
ATOM 1739 C CA . ILE A 1 214 ? 121.217 138.607 99.697 1.00 94.05 214 ILE A CA 1
ATOM 1740 C C . ILE A 1 214 ? 120.330 138.383 100.915 1.00 90.29 214 ILE A C 1
ATOM 1741 O O . ILE A 1 214 ? 120.590 138.936 101.989 1.00 93.68 214 ILE A O 1
ATOM 1746 N N . VAL A 1 215 ? 119.299 137.541 100.790 1.00 81.80 215 VAL A N 1
ATOM 1747 C CA . VAL A 1 215 ? 118.440 137.265 101.939 1.00 82.35 215 VAL A CA 1
ATOM 1748 C C . VAL A 1 215 ? 119.224 136.543 103.025 1.00 86.87 215 VAL A C 1
ATOM 1749 O O . VAL A 1 215 ? 119.154 136.898 104.210 1.00 92.96 215 VAL A O 1
ATOM 1753 N N . LEU A 1 216 ? 119.999 135.526 102.636 1.00 85.20 216 LEU A N 1
ATOM 1754 C CA . LEU A 1 216 ? 120.778 134.778 103.616 1.00 89.97 216 LEU A CA 1
ATOM 1755 C C . LEU A 1 216 ? 121.788 135.677 104.318 1.00 89.33 216 LEU A C 1
ATOM 1756 O O . LEU A 1 216 ? 121.915 135.647 105.549 1.00 83.93 216 LEU A O 1
ATOM 1761 N N . ILE A 1 217 ? 122.505 136.504 103.552 1.00 85.80 217 ILE A N 1
ATOM 1762 C CA . ILE A 1 217 ? 123.544 137.335 104.149 1.00 81.18 217 ILE A CA 1
ATOM 1763 C C . ILE A 1 217 ? 122.929 138.415 105.035 1.00 81.83 217 ILE A C 1
ATOM 1764 O O . ILE A 1 217 ? 123.454 138.715 106.115 1.00 89.04 217 ILE A O 1
ATOM 1769 N N . LEU A 1 218 ? 121.800 138.995 104.619 1.00 73.73 218 LEU A N 1
ATOM 1770 C CA . LEU A 1 218 ? 121.153 140.014 105.437 1.00 75.05 218 LEU A CA 1
ATOM 1771 C C . LEU A 1 218 ? 120.654 139.421 106.745 1.00 79.19 218 LEU A C 1
ATOM 1772 O O . LEU A 1 218 ? 120.839 140.011 107.816 1.00 85.62 218 LEU A O 1
ATOM 1777 N N . LEU A 1 219 ? 120.022 138.245 106.682 1.00 72.78 219 LEU A N 1
ATOM 1778 C CA . LEU A 1 219 ? 119.539 137.612 107.904 1.00 73.57 219 LEU A CA 1
ATOM 1779 C C . LEU A 1 219 ? 120.692 137.254 108.832 1.00 77.14 219 LEU A C 1
ATOM 1780 O O . LEU A 1 219 ? 120.610 137.473 110.047 1.00 82.30 219 LEU A O 1
ATOM 1785 N N . THR A 1 220 ? 121.780 136.712 108.279 1.00 77.87 220 THR A N 1
ATOM 1786 C CA . T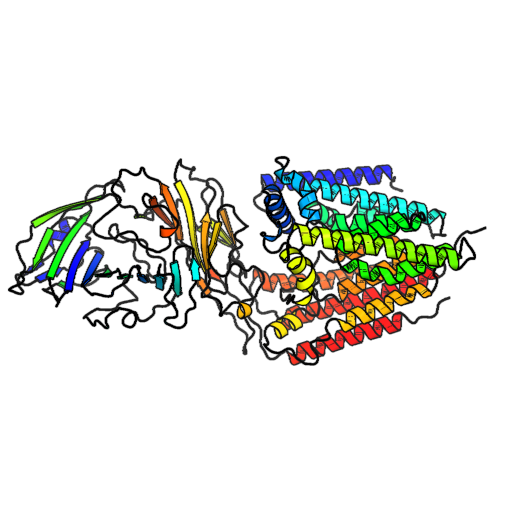HR A 1 220 ? 122.923 136.346 109.108 1.00 78.75 220 THR A CA 1
ATOM 1787 C C . THR A 1 220 ? 123.529 137.572 109.781 1.00 89.50 220 THR A C 1
ATOM 1788 O O . THR A 1 220 ? 123.815 137.557 110.984 1.00 97.47 220 THR A O 1
ATOM 1792 N N . VAL A 1 221 ? 123.716 138.655 109.020 1.00 89.23 221 VAL A N 1
ATOM 1793 C CA . VAL A 1 221 ? 124.313 139.863 109.582 1.00 83.38 221 VAL A CA 1
ATOM 1794 C C . VAL A 1 221 ? 123.408 140.460 110.651 1.00 85.73 221 VAL A C 1
ATOM 1795 O O . VAL A 1 221 ? 123.876 140.867 111.723 1.00 90.45 221 VAL A O 1
ATOM 1799 N N . PHE A 1 222 ? 122.101 140.518 110.384 1.00 81.60 222 PHE A N 1
ATOM 1800 C CA . PHE A 1 222 ? 121.165 141.068 111.357 1.00 76.92 222 PHE A CA 1
ATOM 1801 C C . PHE A 1 222 ? 121.175 140.260 112.648 1.00 80.60 222 PHE A C 1
ATOM 1802 O O . PHE A 1 222 ? 121.249 140.824 113.747 1.00 89.00 222 PHE A O 1
ATOM 1810 N N . MET A 1 223 ? 121.116 138.931 112.533 1.00 73.37 223 MET A N 1
ATOM 1811 C CA . MET A 1 223 ? 121.095 138.093 113.726 1.00 76.30 223 MET A CA 1
ATOM 1812 C C . MET A 1 223 ? 122.398 138.204 114.507 1.00 80.65 223 MET A C 1
ATOM 1813 O O . MET A 1 223 ? 122.383 138.257 115.743 1.00 85.08 223 MET A O 1
ATOM 1818 N N . TYR A 1 224 ? 123.537 138.235 113.810 1.00 85.28 224 TYR A N 1
ATOM 1819 C CA . TYR A 1 224 ? 124.812 138.374 114.505 1.00 84.83 224 TYR A CA 1
ATOM 1820 C C . TYR A 1 224 ? 124.892 139.708 115.233 1.00 87.92 224 TYR A C 1
ATOM 1821 O O . TYR A 1 224 ? 125.267 139.762 116.409 1.00 91.57 224 TYR A O 1
ATOM 1830 N N . MET A 1 225 ? 124.517 140.795 114.556 1.00 80.77 225 MET A N 1
ATOM 1831 C CA . MET A 1 225 ? 124.554 142.108 115.187 1.00 79.21 225 MET A CA 1
ATOM 1832 C C . MET A 1 225 ? 123.641 142.157 116.404 1.00 87.72 225 MET A C 1
ATOM 1833 O O . MET A 1 225 ? 123.983 142.769 117.423 1.00 85.90 225 MET A O 1
ATOM 1838 N N . LEU A 1 226 ? 122.478 141.507 116.323 1.00 91.37 226 LEU A N 1
ATOM 1839 C CA . LEU A 1 226 ? 121.542 141.551 117.440 1.00 88.03 226 LEU A CA 1
ATOM 1840 C C . LEU A 1 226 ? 122.025 140.719 118.622 1.00 87.03 226 LEU A C 1
ATOM 1841 O O . LEU A 1 226 ? 121.942 141.167 119.771 1.00 93.09 226 LEU A O 1
ATOM 1846 N N . TYR A 1 227 ? 122.535 139.509 118.374 1.00 81.23 227 TYR A N 1
ATOM 1847 C CA . TYR A 1 227 ? 122.746 138.550 119.455 1.00 79.98 227 TYR A CA 1
ATOM 1848 C C . TYR A 1 227 ? 124.204 138.135 119.632 1.00 87.56 227 TYR A C 1
ATOM 1849 O O . TYR A 1 227 ? 124.469 137.063 120.185 1.00 86.50 227 TYR A O 1
ATOM 1858 N N . GLY A 1 228 ? 125.158 138.948 119.185 1.00 99.74 228 GLY A N 1
ATOM 1859 C CA . GLY A 1 228 ? 126.534 138.690 119.556 1.00 98.62 228 GLY A CA 1
ATOM 1860 C C . GLY A 1 228 ? 127.156 137.500 118.839 1.00 91.19 228 GLY A C 1
ATOM 1861 O O . GLY A 1 228 ? 126.602 136.919 117.905 1.00 84.42 228 GLY A O 1
ATOM 1862 N N . ASP A 1 229 ? 128.351 137.144 119.314 1.00 85.10 229 ASP A N 1
ATOM 1863 C CA . ASP A 1 229 ? 129.121 136.050 118.736 1.00 86.61 229 ASP A CA 1
ATOM 1864 C C . ASP A 1 229 ? 128.591 134.683 119.154 1.00 88.97 229 ASP A C 1
ATOM 1865 O O . ASP A 1 229 ? 128.867 133.688 118.474 1.00 89.69 229 ASP A O 1
ATOM 1870 N N . LYS A 1 230 ? 127.833 134.617 120.253 1.00 83.76 230 LYS A N 1
ATOM 1871 C CA . LYS A 1 230 ? 127.294 133.340 120.709 1.00 83.08 230 LYS A CA 1
ATOM 1872 C C . LYS A 1 230 ? 126.340 132.744 119.683 1.00 84.33 230 LYS A C 1
ATOM 1873 O O . LYS A 1 230 ? 126.306 131.523 119.493 1.00 88.56 230 LYS A O 1
ATOM 1879 N N . PHE A 1 231 ? 125.547 133.590 119.021 1.00 83.08 231 PHE A N 1
ATOM 1880 C CA . PHE A 1 231 ? 124.660 133.101 117.971 1.00 80.98 231 PHE A CA 1
ATOM 1881 C C . PHE A 1 231 ? 125.453 132.428 116.861 1.00 88.31 231 PHE A C 1
ATOM 1882 O O . PHE A 1 231 ? 125.151 131.296 116.465 1.00 97.43 231 PHE A O 1
ATOM 1890 N N . ILE A 1 232 ? 126.480 133.111 116.352 1.00 86.42 232 ILE A N 1
ATOM 1891 C CA . ILE A 1 232 ? 127.287 132.554 115.271 1.00 82.87 232 ILE A CA 1
ATOM 1892 C C . ILE A 1 232 ? 127.925 131.247 115.716 1.00 82.56 232 ILE A C 1
ATOM 1893 O O . ILE A 1 232 ? 127.898 130.244 114.992 1.00 87.97 232 ILE A O 1
ATOM 1898 N N . ASP A 1 233 ? 128.481 131.232 116.928 1.00 85.95 233 ASP A N 1
ATOM 1899 C CA . ASP A 1 233 ? 129.127 130.040 117.460 1.00 91.88 233 ASP A CA 1
ATOM 1900 C C . ASP A 1 233 ? 128.137 128.884 117.463 1.00 93.43 233 ASP A C 1
ATOM 1901 O O . ASP A 1 233 ? 128.297 127.929 116.695 1.00 99.93 233 ASP A O 1
ATOM 1906 N N . GLN A 1 234 ? 127.079 129.003 118.270 1.00 86.05 234 GLN A N 1
ATOM 1907 C CA . GLN A 1 234 ? 126.148 127.902 118.483 1.00 82.69 234 GLN A CA 1
ATOM 1908 C C . GLN A 1 234 ? 125.362 127.533 117.233 1.00 84.58 234 GLN A C 1
ATOM 1909 O O . GLN A 1 234 ? 124.777 126.446 117.190 1.00 96.14 234 GLN A O 1
ATOM 1915 N N . THR A 1 235 ? 125.324 128.397 116.220 1.00 73.25 235 THR A N 1
ATOM 1916 C CA . THR A 1 235 ? 124.568 128.068 115.021 1.00 78.86 235 THR A CA 1
ATOM 1917 C C . THR A 1 235 ? 125.428 127.460 113.922 1.00 84.73 235 THR A C 1
ATOM 1918 O O . THR A 1 235 ? 124.947 126.591 113.187 1.00 94.50 235 THR A O 1
ATOM 1922 N N . TYR A 1 236 ? 126.689 127.875 113.791 1.00 82.30 236 TYR A N 1
ATOM 1923 C CA . TYR A 1 236 ? 127.532 127.412 112.698 1.00 86.39 236 TYR A CA 1
ATOM 1924 C C . TYR A 1 236 ? 128.679 126.532 113.177 1.00 88.44 236 TYR A C 1
ATOM 1925 O O . TYR A 1 236 ? 128.872 125.434 112.649 1.00 92.03 236 TYR A O 1
ATOM 1934 N N . LEU A 1 237 ? 129.451 126.978 114.172 1.00 89.31 237 LEU A N 1
ATOM 1935 C CA . LEU A 1 237 ? 130.679 126.268 114.506 1.00 89.14 237 LEU A CA 1
ATOM 1936 C C . LEU A 1 237 ? 130.412 124.949 115.215 1.00 90.26 237 LEU A C 1
ATOM 1937 O O . LEU A 1 237 ? 131.295 124.081 115.235 1.00 96.54 237 LEU A O 1
ATOM 1942 N N . TYR A 1 238 ? 129.218 124.778 115.786 1.00 82.02 238 TYR A N 1
ATOM 1943 C CA . TYR A 1 238 ? 128.906 123.537 116.485 1.00 80.99 238 TYR A CA 1
ATOM 1944 C C . TYR A 1 238 ? 128.989 122.346 115.543 1.00 94.32 238 TYR A C 1
ATOM 1945 O O . TYR A 1 238 ? 129.540 121.302 115.904 1.00 101.51 238 TYR A O 1
ATOM 1954 N N . HIS A 1 239 ? 128.465 122.488 114.324 1.00 94.05 239 HIS A N 1
ATOM 1955 C CA . HIS A 1 239 ? 128.581 121.414 113.344 1.00 91.21 239 HIS A CA 1
ATOM 1956 C C . HIS A 1 239 ? 130.030 121.125 112.980 1.00 89.74 239 HIS A C 1
ATOM 1957 O O . HIS A 1 239 ? 130.329 120.030 112.493 1.00 94.26 239 HIS A O 1
ATOM 1964 N N . ILE A 1 240 ? 130.934 122.078 113.205 1.00 93.17 240 ILE A N 1
ATOM 1965 C CA . ILE A 1 240 ? 132.342 121.851 112.900 1.00 95.78 240 ILE A CA 1
ATOM 1966 C C . ILE A 1 240 ? 133.034 121.121 114.044 1.00 93.66 240 ILE A C 1
ATOM 1967 O O . ILE A 1 240 ? 133.786 120.167 113.817 1.00 92.66 240 ILE A O 1
ATOM 1972 N N . TYR A 1 241 ? 132.793 121.537 115.290 1.00 104.48 241 TYR A N 1
ATOM 1973 C CA . TYR A 1 241 ? 133.461 120.920 116.429 1.00 104.87 241 TYR A CA 1
ATOM 1974 C C . TYR A 1 241 ? 132.579 119.911 117.164 1.00 104.58 241 TYR A C 1
ATOM 1975 O O . TYR A 1 241 ? 132.933 119.478 118.266 1.00 107.86 241 TYR A O 1
ATOM 1984 N N . ARG A 1 242 ? 131.458 119.508 116.570 1.00 96.30 242 ARG A N 1
ATOM 1985 C CA . ARG A 1 242 ? 130.602 118.509 117.196 1.00 96.94 242 ARG A CA 1
ATOM 1986 C C . ARG A 1 242 ? 131.318 117.170 117.301 1.00 98.86 242 ARG A C 1
ATOM 1987 O O . ARG A 1 242 ? 132.054 116.764 116.397 1.00 102.57 242 ARG A O 1
ATOM 1995 N N . THR A 1 243 ? 131.095 116.483 118.417 1.00 105.87 243 THR A N 1
ATOM 1996 C CA . THR A 1 243 ? 131.640 115.157 118.682 1.00 109.85 243 THR A CA 1
ATOM 1997 C C . THR A 1 243 ? 130.533 114.223 119.152 1.00 110.04 243 THR A C 1
ATOM 1998 O O . THR A 1 243 ? 130.662 113.513 120.152 1.00 112.76 243 THR A O 1
ATOM 2002 N N . ASP A 1 244 ? 129.420 114.221 118.420 1.00 95.53 244 ASP A N 1
ATOM 2003 C CA . ASP A 1 244 ? 128.232 113.484 118.835 1.00 93.77 244 ASP A CA 1
ATOM 2004 C C . ASP A 1 244 ? 128.544 112.004 119.006 1.00 95.00 244 ASP A C 1
ATOM 2005 O O . ASP A 1 244 ? 128.835 111.303 118.032 1.00 89.40 244 ASP A O 1
ATOM 2010 N N . HIS A 1 245 ? 128.480 111.537 120.252 1.00 86.91 245 HIS A N 1
ATOM 2011 C CA . HIS A 1 245 ? 128.785 110.159 120.596 1.00 78.22 245 HIS A CA 1
ATOM 2012 C C . HIS A 1 245 ? 127.600 109.394 121.163 1.00 81.16 245 HIS A C 1
ATOM 2013 O O . HIS A 1 245 ? 127.695 108.171 121.314 1.00 82.49 245 HIS A O 1
ATOM 2020 N N . ARG A 1 246 ? 126.501 110.070 121.489 1.00 87.54 246 ARG A N 1
ATOM 2021 C CA . ARG A 1 246 ? 125.325 109.384 122.005 1.00 84.88 246 ARG A CA 1
ATOM 2022 C C . ARG A 1 246 ? 124.782 108.418 120.962 1.00 89.97 246 ARG A C 1
ATOM 2023 O O . ARG A 1 246 ? 124.864 108.672 119.757 1.00 95.97 246 ARG A O 1
ATOM 2031 N N . HIS A 1 247 ? 124.239 107.296 121.431 1.00 75.63 247 HIS A N 1
ATOM 2032 C CA . HIS A 1 247 ? 123.782 106.247 120.528 1.00 75.34 247 HIS A CA 1
ATOM 2033 C C . HIS A 1 247 ? 122.717 106.771 119.574 1.00 78.84 247 HIS A C 1
ATOM 2034 O O . HIS A 1 247 ? 121.758 107.426 119.988 1.00 86.81 247 HIS A O 1
ATOM 2041 N N . ASN A 1 248 ? 122.897 106.474 118.290 1.00 67.14 248 ASN A N 1
ATOM 2042 C CA . ASN A 1 248 ? 121.986 106.926 117.248 1.00 66.73 248 ASN A CA 1
ATOM 2043 C C . ASN A 1 248 ? 122.126 105.999 116.051 1.00 68.47 248 ASN A C 1
ATOM 2044 O O . ASN A 1 248 ? 123.080 105.223 115.953 1.00 74.87 248 ASN A O 1
ATOM 2049 N N . PHE A 1 249 ? 121.158 106.092 115.137 1.00 71.38 249 PHE A N 1
ATOM 2050 C CA . PHE A 1 249 ? 121.078 105.148 114.027 1.00 71.83 249 PHE A CA 1
ATOM 2051 C C . PHE A 1 249 ? 122.273 105.236 113.086 1.00 75.46 249 PHE A C 1
ATOM 2052 O O . PHE A 1 249 ? 122.486 104.312 112.293 1.00 79.27 249 PHE A O 1
ATOM 2060 N N . SER A 1 250 ? 123.053 106.314 113.152 1.00 65.15 250 SER A N 1
ATOM 2061 C CA . SER A 1 250 ? 124.148 106.527 112.214 1.00 68.97 250 SER A CA 1
ATOM 2062 C C . SER A 1 250 ? 125.189 105.420 112.298 1.00 73.28 250 SER A C 1
ATOM 2063 O O . SER A 1 250 ? 125.340 104.777 113.341 1.00 86.31 250 SER A O 1
ATOM 2066 N N . VAL A 1 251 ? 125.908 105.187 111.200 1.00 67.13 251 VAL A N 1
ATOM 2067 C CA . VAL A 1 251 ? 126.922 104.139 111.179 1.00 69.83 251 VAL A CA 1
ATOM 2068 C C . VAL A 1 251 ? 128.207 104.618 111.844 1.00 65.23 251 VAL A C 1
ATOM 2069 O O . VAL A 1 251 ? 128.950 103.823 112.429 1.00 69.15 251 VAL A O 1
ATOM 2073 N N . TRP A 1 252 ? 128.478 105.922 111.789 1.00 52.02 252 TRP A N 1
ATOM 2074 C CA . TRP A 1 252 ? 129.694 106.474 112.375 1.00 66.48 252 TRP A CA 1
ATOM 2075 C C . TRP A 1 252 ? 129.606 106.657 113.882 1.00 68.48 252 TRP A C 1
ATOM 2076 O O . TRP A 1 252 ? 130.478 107.321 114.446 1.00 73.66 252 TRP A O 1
ATOM 2087 N N . ASN A 1 253 ? 128.596 106.095 114.547 1.00 69.66 253 ASN A N 1
ATOM 2088 C CA . ASN A 1 253 ? 128.382 106.378 115.963 1.00 69.99 253 ASN A CA 1
ATOM 2089 C C . ASN A 1 253 ? 129.544 105.878 116.816 1.00 78.29 253 ASN A C 1
ATOM 2090 O O . ASN A 1 253 ? 130.210 106.660 117.508 1.00 84.74 253 ASN A O 1
ATOM 2095 N N . MET A 1 254 ? 129.794 104.567 116.787 1.00 69.09 254 MET A N 1
ATOM 2096 C CA . MET A 1 254 ? 130.852 103.997 117.616 1.00 64.19 254 MET A CA 1
ATOM 2097 C C . MET A 1 254 ? 132.224 104.498 117.188 1.00 64.16 254 MET A C 1
ATOM 2098 O O . MET A 1 254 ? 133.105 104.712 118.030 1.00 73.32 254 MET A O 1
ATOM 2103 N N . LEU A 1 255 ? 132.430 104.681 115.883 1.00 59.44 255 LEU A N 1
ATOM 2104 C CA . LEU A 1 255 ? 133.703 105.213 115.412 1.00 59.02 255 LEU A CA 1
ATOM 2105 C C . LEU A 1 255 ? 133.954 106.608 115.967 1.00 66.89 255 LEU A C 1
ATOM 2106 O O . LEU A 1 255 ? 135.059 106.908 116.434 1.00 81.53 255 LEU A O 1
ATOM 2111 N N . LEU A 1 256 ? 132.938 107.473 115.932 1.00 58.66 256 LEU A N 1
ATOM 2112 C CA . LEU A 1 256 ? 133.094 108.819 116.470 1.00 64.46 256 LEU A CA 1
ATOM 2113 C C . LEU A 1 256 ? 133.313 108.787 117.975 1.00 69.46 256 LEU A C 1
ATOM 2114 O O . LEU A 1 256 ? 134.110 109.566 118.508 1.00 72.88 256 LEU A O 1
ATOM 2119 N N . TYR A 1 257 ? 132.613 107.894 118.679 1.00 62.98 257 TYR A N 1
ATOM 2120 C CA . TYR A 1 257 ? 132.818 107.762 120.120 1.00 57.28 257 TYR A CA 1
ATOM 2121 C C . TYR A 1 257 ? 134.263 107.384 120.433 1.00 54.41 257 TYR A C 1
ATOM 2122 O O . TYR A 1 257 ? 134.929 108.033 121.252 1.00 61.99 257 TYR A O 1
ATOM 2131 N N . PHE A 1 258 ? 134.771 106.347 119.766 1.00 53.71 258 PHE A N 1
ATOM 2132 C CA . PHE A 1 258 ? 136.138 105.902 120.015 1.00 56.47 258 PHE A CA 1
ATOM 2133 C C . PHE A 1 258 ? 137.150 106.978 119.640 1.00 65.11 258 PHE A C 1
ATOM 2134 O O . PHE A 1 258 ? 138.141 107.180 120.350 1.00 66.87 258 PHE A O 1
ATOM 2142 N N . ASN A 1 259 ? 136.925 107.675 118.523 1.00 62.78 259 ASN A N 1
ATOM 2143 C CA . ASN A 1 259 ? 137.843 108.737 118.125 1.00 58.26 259 ASN A CA 1
ATOM 2144 C C . ASN A 1 259 ? 137.840 109.877 119.134 1.00 75.88 259 ASN A C 1
ATOM 2145 O O . ASN A 1 259 ? 138.898 110.429 119.459 1.00 87.21 259 ASN A O 1
ATOM 2150 N N . SER A 1 260 ? 136.661 110.250 119.637 1.00 74.00 260 SER A N 1
ATOM 2151 C CA . SER A 1 260 ? 136.591 111.280 120.665 1.00 68.37 260 SER A CA 1
ATOM 2152 C C . SER A 1 260 ? 137.294 110.837 121.937 1.00 71.48 260 SER A C 1
ATOM 2153 O O . SER A 1 260 ? 137.812 111.675 122.685 1.00 72.91 260 SER A O 1
ATOM 2156 N N . ALA A 1 261 ? 137.317 109.530 122.204 1.00 73.07 261 ALA A N 1
ATOM 2157 C CA . ALA A 1 261 ? 138.076 109.031 123.346 1.00 67.80 261 ALA A CA 1
ATOM 2158 C C . ALA A 1 261 ? 139.566 109.314 123.186 1.00 73.63 261 ALA A C 1
ATOM 2159 O O . ALA A 1 261 ? 140.232 109.750 124.131 1.00 76.44 261 ALA A O 1
ATOM 2161 N N . LEU A 1 262 ? 140.103 109.076 121.993 1.00 87.24 262 LEU A N 1
ATOM 2162 C CA . LEU A 1 262 ? 141.528 109.223 121.745 1.00 85.47 262 LEU A CA 1
ATOM 2163 C C . LEU A 1 262 ? 141.922 110.696 121.666 1.00 82.42 262 LEU A C 1
ATOM 2164 O O . LEU A 1 262 ? 141.107 111.551 121.313 1.00 77.35 262 LEU A O 1
ATOM 2169 N N . PRO A 1 263 ? 143.179 111.020 121.994 1.00 105.54 263 PRO A N 1
ATOM 2170 C CA . PRO A 1 263 ? 143.608 112.424 121.960 1.00 110.09 263 PRO A CA 1
ATOM 2171 C C . PRO A 1 263 ? 144.059 112.882 120.582 1.00 108.12 263 PRO A C 1
ATOM 2172 O O . PRO A 1 263 ? 144.052 114.082 120.292 1.00 108.86 263 PRO A O 1
ATOM 2176 N N . LYS A 1 264 ? 144.457 111.944 119.725 1.00 121.04 264 LYS A N 1
ATOM 2177 C CA . LYS A 1 264 ? 144.908 112.261 118.375 1.00 123.02 264 LYS A CA 1
ATOM 2178 C C . LYS A 1 264 ? 144.098 111.446 117.380 1.00 126.31 264 LYS A C 1
ATOM 2179 O O . LYS A 1 264 ? 144.061 110.214 117.467 1.00 126.86 264 LYS A O 1
ATOM 2185 N N . THR A 1 265 ? 143.456 112.132 116.439 1.00 130.12 265 THR A N 1
ATOM 2186 C CA . THR A 1 265 ? 142.657 111.459 115.424 1.00 127.95 265 THR A CA 1
ATOM 2187 C C . THR A 1 265 ? 143.554 110.677 114.469 1.00 128.44 265 THR A C 1
ATOM 2188 O O . THR A 1 265 ? 144.632 111.140 114.085 1.00 127.43 265 THR A O 1
ATOM 2192 N N . SER A 1 266 ? 143.103 109.483 114.088 1.00 127.79 266 SER A N 1
ATOM 2193 C CA . SER A 1 266 ? 143.834 108.669 113.129 1.00 128.67 266 SER A CA 1
ATOM 2194 C C . SER A 1 266 ? 143.817 109.323 111.749 1.00 128.17 266 SER A C 1
ATOM 2195 O O . SER A 1 266 ? 142.950 110.140 111.427 1.00 126.14 266 SER A O 1
ATOM 2198 N N . GLU A 1 267 ? 144.811 108.964 110.932 1.00 128.97 267 GLU A N 1
ATOM 2199 C CA . GLU A 1 267 ? 144.918 109.548 109.598 1.00 128.98 267 GLU A CA 1
ATOM 2200 C C . GLU A 1 267 ? 143.706 109.203 108.743 1.00 127.25 267 GLU A C 1
ATOM 2201 O O . GLU A 1 267 ? 143.130 110.079 108.087 1.00 123.96 267 GLU A O 1
ATOM 2207 N N . LEU A 1 268 ? 143.294 107.939 108.748 1.00 115.24 268 LEU A N 1
ATOM 2208 C CA . LEU A 1 268 ? 142.101 107.521 108.016 1.00 112.12 268 LEU A CA 1
ATOM 2209 C C . LEU A 1 268 ? 140.887 107.584 108.942 1.00 111.55 268 LEU A C 1
ATOM 2210 O O . LEU A 1 268 ? 140.165 106.616 109.167 1.00 108.16 268 LEU A O 1
ATOM 2215 N N . SER A 1 269 ? 140.708 108.754 109.559 1.00 114.78 269 SER A N 1
ATOM 2216 C CA . SER A 1 269 ? 139.522 109.028 110.356 1.00 110.76 269 SER A CA 1
ATOM 2217 C C . SER A 1 269 ? 139.001 110.445 110.181 1.00 113.74 269 SER A C 1
ATOM 2218 O O . SER A 1 269 ? 137.946 110.766 110.737 1.00 115.75 269 SER A O 1
ATOM 2221 N N . LYS A 1 270 ? 139.696 111.299 109.432 1.00 125.92 270 LYS A N 1
ATOM 2222 C CA . LYS A 1 270 ? 139.245 112.660 109.180 1.00 127.53 270 LYS A CA 1
ATOM 2223 C C . LYS A 1 270 ? 138.355 112.769 107.952 1.00 126.34 270 LYS A C 1
ATOM 2224 O O . LYS A 1 270 ? 137.721 113.812 107.757 1.00 122.12 270 LYS A O 1
ATOM 2230 N N . PHE A 1 271 ? 138.292 111.730 107.127 1.00 110.95 271 PHE A N 1
ATOM 2231 C CA . PHE A 1 271 ? 137.456 111.741 105.928 1.00 105.81 271 PHE A CA 1
ATOM 2232 C C . PHE A 1 271 ? 136.077 111.151 106.203 1.00 107.67 271 PHE A C 1
ATOM 2233 O O . PHE A 1 271 ? 135.615 110.246 105.511 1.00 108.86 271 PHE A O 1
ATOM 2241 N N . VAL A 1 272 ? 135.406 111.667 107.236 1.00 100.69 272 VAL A N 1
ATOM 2242 C CA . VAL A 1 272 ? 134.025 111.281 107.508 1.00 99.55 272 VAL A CA 1
ATOM 2243 C C . VAL A 1 272 ? 133.031 112.137 106.740 1.00 101.16 272 VAL A C 1
ATOM 2244 O O . VAL A 1 272 ? 131.828 111.831 106.746 1.00 104.95 272 VAL A O 1
ATOM 2248 N N . PHE A 1 273 ? 133.491 113.199 106.084 1.00 92.44 273 PHE A N 1
ATOM 2249 C CA . PHE A 1 273 ? 132.640 114.067 105.283 1.00 92.92 273 PHE A CA 1
ATOM 2250 C C . PHE A 1 273 ? 132.716 113.771 103.794 1.00 97.27 273 PHE A C 1
ATOM 2251 O O . PHE A 1 273 ? 131.770 114.079 103.064 1.00 104.57 273 PHE A O 1
ATOM 2259 N N . LEU A 1 274 ? 133.823 113.191 103.332 1.00 86.96 274 LEU A N 1
ATOM 2260 C CA . LEU A 1 274 ? 134.006 112.959 101.901 1.00 87.10 274 LEU A CA 1
ATOM 2261 C C . LEU A 1 274 ? 132.954 112.036 101.295 1.00 91.26 274 LEU A C 1
ATOM 2262 O O . LEU A 1 274 ? 132.421 112.373 100.223 1.00 94.81 274 LEU A O 1
ATOM 2267 N N . PRO A 1 275 ? 132.625 110.873 101.879 1.00 81.28 275 PRO A N 1
ATOM 2268 C CA . PRO A 1 275 ? 131.616 110.015 101.233 1.00 85.80 275 PRO A CA 1
ATOM 2269 C C . PRO A 1 275 ? 130.266 110.687 101.064 1.00 88.46 275 PRO A C 1
ATOM 2270 O O . PRO A 1 275 ? 129.615 110.507 100.026 1.00 93.24 275 PRO A O 1
ATOM 2274 N N . GLN A 1 276 ? 129.832 111.468 102.055 1.00 75.10 276 GLN A N 1
ATOM 2275 C CA . GLN A 1 276 ? 128.542 112.141 101.955 1.00 77.68 276 GLN A CA 1
ATOM 2276 C C . GLN A 1 276 ? 128.532 113.129 100.797 1.00 79.98 276 GLN A C 1
ATOM 2277 O O . GLN A 1 276 ? 127.593 113.155 99.994 1.00 85.76 276 GLN A O 1
ATOM 2283 N N . MET A 1 277 ? 129.586 113.940 100.685 1.00 82.45 277 MET A N 1
ATOM 2284 C CA . MET A 1 277 ? 129.677 114.891 99.583 1.00 84.45 277 MET A CA 1
ATOM 2285 C C . MET A 1 277 ? 129.724 114.176 98.240 1.00 90.00 277 MET A C 1
ATOM 2286 O O . MET A 1 277 ? 129.058 114.592 97.283 1.00 93.45 277 MET A O 1
ATOM 2291 N N . ILE A 1 278 ? 130.501 113.095 98.152 1.00 81.59 278 ILE A N 1
ATOM 2292 C CA . ILE A 1 278 ? 130.644 112.385 96.884 1.00 80.42 278 ILE A CA 1
ATOM 2293 C C . ILE A 1 278 ? 129.303 111.815 96.442 1.00 85.49 278 ILE A C 1
ATOM 2294 O O . ILE A 1 278 ? 128.889 111.980 95.287 1.00 84.01 278 ILE A O 1
ATOM 2299 N N . ILE A 1 279 ? 128.594 111.151 97.358 1.00 78.59 279 ILE A N 1
ATOM 2300 C CA . ILE A 1 279 ? 127.327 110.531 96.985 1.00 72.91 279 ILE A CA 1
ATOM 2301 C C . ILE A 1 279 ? 126.273 111.593 96.688 1.00 75.70 279 ILE A C 1
ATOM 2302 O O . ILE A 1 279 ? 125.454 111.429 95.775 1.00 82.32 279 ILE A O 1
ATOM 2307 N N . VAL A 1 280 ? 126.282 112.703 97.433 1.00 72.57 280 VAL A N 1
ATOM 2308 C CA . VAL A 1 280 ? 125.318 113.768 97.177 1.00 70.58 280 VAL A CA 1
ATOM 2309 C C . VAL A 1 280 ? 125.537 114.361 95.793 1.00 74.42 280 VAL A C 1
ATOM 2310 O O . VAL A 1 280 ? 124.583 114.570 95.037 1.00 71.36 280 VAL A O 1
ATOM 2314 N N . LEU A 1 281 ? 126.795 114.627 95.430 1.00 73.77 281 LEU A N 1
ATOM 2315 C CA . LEU A 1 281 ? 127.077 115.166 94.103 1.00 68.86 281 LEU A CA 1
ATOM 2316 C C . LEU A 1 281 ? 126.720 114.166 93.009 1.00 71.21 281 LEU A C 1
ATOM 2317 O O . LEU A 1 281 ? 126.178 114.546 91.961 1.00 71.91 281 LEU A O 1
ATOM 2322 N N . ALA A 1 282 ? 127.020 112.884 93.230 1.00 75.29 282 ALA A N 1
ATOM 2323 C CA . ALA A 1 282 ? 126.712 111.870 92.227 1.00 77.15 282 ALA A CA 1
ATOM 2324 C C . ALA A 1 282 ? 125.211 111.772 91.988 1.00 74.17 282 ALA A C 1
ATOM 2325 O O . ALA A 1 282 ? 124.758 111.670 90.843 1.00 75.28 282 ALA A O 1
ATOM 2327 N N . ILE A 1 283 ? 124.420 111.799 93.062 1.00 67.71 283 ILE A N 1
ATOM 2328 C CA . ILE A 1 283 ? 122.969 111.751 92.910 1.00 65.12 283 ILE A CA 1
ATOM 2329 C C . ILE A 1 283 ? 122.451 113.043 92.288 1.00 78.40 283 ILE A C 1
ATOM 2330 O O . ILE A 1 283 ? 121.504 113.029 91.494 1.00 77.39 283 ILE A O 1
ATOM 2335 N N . SER A 1 284 ? 123.067 114.178 92.629 1.00 87.29 284 SER A N 1
ATOM 2336 C CA . SER A 1 284 ? 122.647 115.456 92.066 1.00 81.62 284 SER A CA 1
ATOM 2337 C C . SER A 1 284 ? 122.846 115.491 90.558 1.00 74.84 284 SER A C 1
ATOM 2338 O O . SER A 1 284 ? 122.020 116.049 89.827 1.00 72.65 284 SER A O 1
ATOM 2341 N N . LEU A 1 285 ? 123.943 114.906 90.075 1.00 77.01 285 LEU A N 1
ATOM 2342 C CA . LEU A 1 285 ? 124.257 114.988 88.653 1.00 76.74 285 LEU A CA 1
ATOM 2343 C C . LEU A 1 285 ? 123.219 114.298 87.775 1.00 78.46 285 LEU A C 1
ATOM 2344 O O . LEU A 1 285 ? 123.192 114.545 86.565 1.00 84.23 285 LEU A O 1
ATOM 2349 N N . THR A 1 286 ? 122.364 113.445 88.346 1.00 86.53 286 THR A N 1
ATOM 2350 C CA . THR A 1 286 ? 121.382 112.732 87.534 1.00 96.45 286 THR A CA 1
ATOM 2351 C C . THR A 1 286 ? 120.268 113.642 87.031 1.00 97.16 286 THR A C 1
ATOM 2352 O O . THR A 1 286 ? 119.478 113.219 86.180 1.00 96.52 286 THR A O 1
ATOM 2356 N N . GLN A 1 287 ? 120.184 114.875 87.536 1.00 88.84 287 GLN A N 1
ATOM 2357 C CA . GLN A 1 287 ? 119.177 115.810 87.044 1.00 81.77 287 GLN A CA 1
ATOM 2358 C C . GLN A 1 287 ? 119.375 116.113 85.563 1.00 89.29 287 GLN A C 1
ATOM 2359 O O . GLN A 1 287 ? 118.407 116.410 84.853 1.00 92.32 287 GLN A O 1
ATOM 2365 N N . LEU A 1 288 ? 120.611 116.004 85.073 1.00 90.86 288 LEU A N 1
ATOM 2366 C CA . LEU A 1 288 ? 120.925 116.316 83.685 1.00 90.80 288 LEU A CA 1
ATOM 2367 C C . LEU A 1 288 ? 120.305 115.337 82.696 1.00 87.57 288 LEU A C 1
ATOM 2368 O O . LEU A 1 288 ? 120.354 115.597 81.489 1.00 85.76 288 LEU A O 1
ATOM 2373 N N . ARG A 1 289 ? 119.746 114.221 83.169 1.00 102.53 289 ARG A N 1
ATOM 2374 C CA . ARG A 1 289 ? 119.156 113.238 82.266 1.00 109.02 289 ARG A CA 1
ATOM 2375 C C . ARG A 1 289 ? 118.028 113.853 81.446 1.00 110.57 289 ARG A C 1
ATOM 2376 O O . ARG A 1 289 ? 117.931 113.635 80.233 1.00 114.98 289 ARG A O 1
ATOM 2384 N N . ARG A 1 290 ? 117.162 114.629 82.096 1.00 105.76 290 ARG A N 1
ATOM 2385 C CA . ARG A 1 290 ? 116.063 115.312 81.415 1.00 108.86 290 ARG A CA 1
ATOM 2386 C C . ARG A 1 290 ? 115.709 116.570 82.193 1.00 110.88 290 ARG A C 1
ATOM 2387 O O . ARG A 1 290 ? 114.838 116.551 83.072 1.00 113.94 290 ARG A O 1
ATOM 2395 N N . PRO A 1 291 ? 116.365 117.688 81.893 1.00 101.42 291 PRO A N 1
ATOM 2396 C CA . PRO A 1 291 ? 116.037 118.942 82.586 1.00 95.01 291 PRO A CA 1
ATOM 2397 C C . PRO A 1 291 ? 114.669 119.469 82.186 1.00 99.74 291 PRO A C 1
ATOM 2398 O O . PRO A 1 291 ? 113.998 118.880 81.333 1.00 105.28 291 PRO A O 1
ATOM 2402 N N . SER A 1 292 ? 114.251 120.579 82.797 1.00 97.82 292 SER A N 1
ATOM 2403 C CA . SER A 1 292 ? 112.935 121.175 82.551 1.00 99.64 292 SER A CA 1
ATOM 2404 C C . SER A 1 292 ? 111.814 120.189 82.870 1.00 101.34 292 SER A C 1
ATOM 2405 O O . SER A 1 292 ? 110.781 120.157 82.201 1.00 109.05 292 SER A O 1
ATOM 2408 N N . SER A 1 293 ? 112.022 119.375 83.902 1.00 85.56 293 SER A N 1
ATOM 2409 C CA . SER A 1 293 ? 111.026 118.413 84.356 1.00 86.31 293 SER A CA 1
ATOM 2410 C C . SER A 1 293 ? 110.900 118.531 85.866 1.00 88.41 293 SER A C 1
ATOM 2411 O O . SER A 1 293 ? 111.893 118.384 86.586 1.00 89.10 293 SER A O 1
ATOM 2414 N N . PHE A 1 294 ? 109.688 118.797 86.341 1.00 80.81 294 PHE A N 1
ATOM 2415 C CA . PHE A 1 294 ? 109.455 118.981 87.768 1.00 82.58 294 PHE A CA 1
ATOM 2416 C C . PHE A 1 294 ? 109.375 117.659 88.528 1.00 86.36 294 PHE A C 1
ATOM 2417 O O . PHE A 1 294 ? 109.917 117.572 89.637 1.00 88.94 294 PHE A O 1
ATOM 2425 N N . PRO A 1 295 ? 108.691 116.623 88.017 1.00 81.30 295 PRO A N 1
ATOM 2426 C CA . PRO A 1 295 ? 108.743 115.331 88.723 1.00 82.62 295 PRO A CA 1
ATOM 2427 C C . PRO A 1 295 ? 110.153 114.795 88.883 1.00 92.43 295 PRO A C 1
ATOM 2428 O O . PRO A 1 295 ? 110.490 114.243 89.940 1.00 95.90 295 PRO A O 1
ATOM 2432 N N . LEU A 1 296 ? 110.997 114.957 87.862 1.00 89.39 296 LEU A N 1
ATOM 2433 C CA . LEU A 1 296 ? 112.384 114.526 87.981 1.00 85.63 296 LEU A CA 1
ATOM 2434 C C . LEU A 1 296 ? 113.116 115.331 89.045 1.00 83.38 296 LEU A C 1
ATOM 2435 O O . LEU A 1 296 ? 113.914 114.779 89.810 1.00 83.92 296 LEU A O 1
ATOM 2440 N N . LEU A 1 297 ? 112.855 116.638 89.113 1.00 69.68 297 LEU A N 1
ATOM 2441 C CA . LEU A 1 297 ? 113.472 117.460 90.148 1.00 70.34 297 LEU A CA 1
ATOM 2442 C C . LEU A 1 297 ? 113.037 117.013 91.537 1.00 73.92 297 LEU A C 1
ATOM 2443 O O . LEU A 1 297 ? 113.860 116.931 92.456 1.00 82.84 297 LEU A O 1
ATOM 2448 N N . CYS A 1 298 ? 111.747 116.718 91.710 1.00 74.61 298 CYS A N 1
ATOM 2449 C CA . CYS A 1 298 ? 111.260 116.259 93.008 1.00 80.30 298 CYS A CA 1
ATOM 2450 C C . CYS A 1 298 ? 111.893 114.930 93.395 1.00 84.93 298 CYS A C 1
ATOM 2451 O O . CYS A 1 298 ? 112.289 114.732 94.551 1.00 95.15 298 CYS A O 1
ATOM 2454 N N . ASN A 1 299 ? 112.001 114.005 92.438 1.00 71.73 299 ASN A N 1
ATOM 2455 C CA . ASN A 1 299 ? 112.642 112.726 92.722 1.00 74.71 299 ASN A CA 1
ATOM 2456 C C . ASN A 1 299 ? 114.110 112.912 93.087 1.00 81.94 299 ASN A C 1
ATOM 2457 O O . ASN A 1 299 ? 114.619 112.255 94.003 1.00 88.59 299 ASN A O 1
ATOM 2462 N N . VAL A 1 300 ? 114.807 113.802 92.377 1.00 61.19 300 VAL A N 1
ATOM 2463 C CA . VAL A 1 300 ? 116.211 114.061 92.677 1.00 56.77 300 VAL A CA 1
ATOM 2464 C C . VAL A 1 300 ? 116.358 114.639 94.077 1.00 60.32 300 VAL A C 1
ATOM 2465 O O . VAL A 1 300 ? 117.264 114.260 94.828 1.00 71.81 300 VAL A O 1
ATOM 2469 N N . LEU A 1 301 ? 115.475 115.568 94.449 1.00 62.31 301 LEU A N 1
ATOM 2470 C CA . LEU A 1 301 ? 115.525 116.136 95.792 1.00 66.70 301 LEU A CA 1
ATOM 2471 C C . LEU A 1 301 ? 115.269 115.069 96.849 1.00 69.32 301 LEU A C 1
ATOM 2472 O O . LEU A 1 301 ? 115.930 115.048 97.896 1.00 76.25 301 LEU A O 1
ATOM 2477 N N . PHE A 1 302 ? 114.310 114.175 96.596 1.00 61.28 302 PHE A N 1
ATOM 2478 C CA . PHE A 1 302 ? 114.038 113.103 97.547 1.00 63.44 302 PHE A CA 1
ATOM 2479 C C . PHE A 1 302 ? 115.247 112.193 97.714 1.00 70.12 302 PHE A C 1
ATOM 2480 O O . PHE A 1 302 ? 115.607 111.825 98.840 1.00 71.84 302 PHE A O 1
ATOM 2488 N N . LEU A 1 303 ? 115.887 111.818 96.604 1.00 66.16 303 LEU A N 1
ATOM 2489 C CA . LEU A 1 303 ? 117.070 110.966 96.688 1.00 56.33 303 LEU A CA 1
ATOM 2490 C C . LEU A 1 303 ? 118.211 111.675 97.406 1.00 60.04 303 LEU A C 1
ATOM 2491 O O . LEU A 1 303 ? 118.937 111.055 98.191 1.00 67.72 303 LEU A O 1
ATOM 2496 N N . GLU A 1 304 ? 118.385 112.973 97.147 1.00 68.31 304 GLU A N 1
ATOM 2497 C CA . GLU A 1 304 ? 119.417 113.738 97.837 1.00 63.62 304 GLU A CA 1
ATOM 2498 C C . GLU A 1 304 ? 119.177 113.756 99.338 1.00 72.22 304 GLU A C 1
ATOM 2499 O O . GLU A 1 304 ? 120.109 113.560 100.124 1.00 82.40 304 GLU A O 1
ATOM 2505 N N . THR A 1 305 ? 117.932 113.996 99.754 1.00 61.18 305 THR A N 1
ATOM 2506 C CA . THR A 1 305 ? 117.628 114.017 101.180 1.00 62.10 305 THR A CA 1
ATOM 2507 C C . THR A 1 305 ? 117.838 112.646 101.809 1.00 71.75 305 THR A C 1
ATOM 2508 O O . THR A 1 305 ? 118.377 112.538 102.918 1.00 78.35 305 THR A O 1
ATOM 2512 N N . PHE A 1 306 ? 117.424 111.585 101.113 1.00 59.63 306 PHE A N 1
ATOM 2513 C CA . PHE A 1 306 ? 117.613 110.235 101.636 1.00 50.93 306 PHE A CA 1
ATOM 2514 C C . PHE A 1 306 ? 119.092 109.919 101.812 1.00 58.49 306 PHE A C 1
ATOM 2515 O O . PHE A 1 306 ? 119.506 109.380 102.845 1.00 71.89 306 PHE A O 1
ATOM 2523 N N . ALA A 1 307 ? 119.910 110.256 100.812 1.00 54.50 307 ALA A N 1
ATOM 2524 C CA . ALA A 1 307 ? 121.342 110.000 100.912 1.00 49.10 307 ALA A CA 1
ATOM 2525 C C . ALA A 1 307 ? 121.978 110.833 102.016 1.00 54.69 307 ALA A C 1
ATOM 2526 O O . ALA A 1 307 ? 122.843 110.344 102.751 1.00 69.04 307 ALA A O 1
ATOM 2528 N N . PHE A 1 308 ? 121.570 112.096 102.141 1.00 55.80 308 PHE A N 1
ATOM 2529 C CA . PHE A 1 308 ? 122.144 112.965 103.162 1.00 64.36 308 PHE A CA 1
ATOM 2530 C C . PHE A 1 308 ? 121.824 112.453 104.561 1.00 68.32 308 PHE A C 1
ATOM 2531 O O . PHE A 1 308 ? 122.692 112.432 105.440 1.00 72.00 308 PHE A O 1
ATOM 2539 N N . VAL A 1 309 ? 120.577 112.035 104.787 1.00 61.16 309 VAL A N 1
ATOM 2540 C CA . VAL A 1 309 ? 120.200 111.531 106.103 1.00 58.06 309 VAL A CA 1
ATOM 2541 C C . VAL A 1 309 ? 120.875 110.193 106.379 1.00 57.25 309 VAL A C 1
ATOM 2542 O O . VAL A 1 309 ? 121.325 109.930 107.500 1.00 67.72 309 VAL A O 1
ATOM 2546 N N . THR A 1 310 ? 120.962 109.330 105.363 1.00 48.52 310 THR A N 1
ATOM 2547 C CA . THR A 1 310 ? 121.545 108.006 105.561 1.00 50.34 310 THR A CA 1
ATOM 2548 C C . THR A 1 310 ? 123.015 108.092 105.954 1.00 60.25 310 THR A C 1
ATOM 2549 O O . THR A 1 310 ? 123.465 107.384 106.862 1.00 64.23 310 THR A O 1
ATOM 2553 N N . PHE A 1 311 ? 123.775 108.961 105.295 1.00 55.78 311 PHE A N 1
ATOM 2554 C CA . PHE A 1 311 ? 125.212 109.058 105.514 1.00 49.88 311 PHE A CA 1
ATOM 2555 C C . PHE A 1 311 ? 125.593 110.081 106.576 1.00 54.91 311 PHE A C 1
ATOM 2556 O O . PHE A 1 311 ? 126.788 110.308 106.791 1.00 62.85 311 PHE A O 1
ATOM 2564 N N . ASN A 1 312 ? 124.621 110.703 107.235 1.00 68.43 312 ASN A N 1
ATOM 2565 C CA . ASN A 1 312 ? 124.921 111.724 108.228 1.00 68.65 312 ASN A CA 1
ATOM 2566 C C . ASN A 1 312 ? 125.627 111.120 109.437 1.00 67.39 312 ASN A C 1
ATOM 2567 O O . ASN A 1 312 ? 125.433 109.952 109.781 1.00 75.93 312 ASN A O 1
ATOM 2572 N N . LYS A 1 313 ? 126.465 111.936 110.081 1.00 66.52 313 LYS A N 1
ATOM 2573 C CA . LYS A 1 313 ? 127.156 111.497 111.287 1.00 64.27 313 LYS A CA 1
ATOM 2574 C C . LYS A 1 313 ? 126.198 111.273 112.449 1.00 69.22 313 LYS A C 1
ATOM 2575 O O . LYS A 1 313 ? 126.528 110.523 113.373 1.00 84.13 313 LYS A O 1
ATOM 2581 N N . VAL A 1 314 ? 125.030 111.909 112.427 1.00 69.00 314 VAL A N 1
ATOM 2582 C CA . VAL A 1 314 ? 123.993 111.706 113.428 1.00 70.81 314 VAL A CA 1
ATOM 2583 C C . VAL A 1 314 ? 122.674 111.473 112.706 1.00 83.04 314 VAL A C 1
ATOM 2584 O O . VAL A 1 314 ? 122.386 112.121 111.693 1.00 86.91 314 VAL A O 1
ATOM 2588 N N . CYS A 1 315 ? 121.885 110.526 113.208 1.00 78.32 315 CYS A N 1
ATOM 2589 C CA . CYS A 1 315 ? 120.615 110.185 112.571 1.00 66.15 315 CYS A CA 1
ATOM 2590 C C . CYS A 1 315 ? 119.715 109.548 113.620 1.00 71.24 315 CYS A C 1
ATOM 2591 O O . CYS A 1 315 ? 120.038 108.477 114.141 1.00 85.92 315 CYS A O 1
ATOM 2594 N N . THR A 1 316 ? 118.603 110.202 113.926 1.00 69.39 316 THR A N 1
ATOM 2595 C CA . THR A 1 316 ? 117.619 109.699 114.873 1.00 75.97 316 THR A CA 1
ATOM 2596 C C . THR A 1 316 ? 116.273 109.547 114.175 1.00 81.07 316 THR A C 1
ATOM 2597 O O . THR A 1 316 ? 116.149 109.737 112.963 1.00 83.85 316 THR A O 1
ATOM 2601 N N . SER A 1 317 ? 115.252 109.199 114.959 1.00 90.94 317 SER A N 1
ATOM 2602 C CA . SER A 1 317 ? 113.921 108.977 114.408 1.00 83.67 317 SER A CA 1
ATOM 2603 C C . SER A 1 317 ? 113.272 110.252 113.887 1.00 81.67 317 SER A C 1
ATOM 2604 O O . SER A 1 317 ? 112.272 110.163 113.167 1.00 85.86 317 SER A O 1
ATOM 2607 N N . GLN A 1 318 ? 113.803 111.424 114.229 1.00 78.93 318 GLN A N 1
ATOM 2608 C CA . GLN A 1 318 ? 113.248 112.684 113.757 1.00 81.74 318 GLN A CA 1
ATOM 2609 C C . GLN A 1 318 ? 113.837 113.137 112.429 1.00 76.14 318 GLN A C 1
ATOM 2610 O O . GLN A 1 318 ? 113.354 114.120 111.860 1.00 78.92 318 GLN A O 1
ATOM 2616 N N . TYR A 1 319 ? 114.867 112.456 111.926 1.00 62.69 319 TYR A N 1
ATOM 2617 C CA . TYR A 1 319 ? 115.463 112.825 110.650 1.00 53.92 319 TYR A CA 1
ATOM 2618 C C . TYR A 1 319 ? 114.719 112.238 109.459 1.00 64.83 319 TYR A C 1
ATOM 2619 O O . TYR A 1 319 ? 114.956 112.671 108.327 1.00 81.00 319 TYR A O 1
ATOM 2628 N N . PHE A 1 320 ? 113.838 111.261 109.683 1.00 71.84 320 PHE A N 1
ATOM 2629 C CA . PHE A 1 320 ? 113.157 110.612 108.567 1.00 71.86 320 PHE A CA 1
ATOM 2630 C C . PHE A 1 320 ? 112.244 111.586 107.834 1.00 73.56 320 PHE A C 1
ATOM 2631 O O . PHE A 1 320 ? 112.214 111.610 106.595 1.00 79.81 320 PHE A O 1
ATOM 2639 N N . ILE A 1 321 ? 111.517 112.419 108.584 1.00 68.01 321 ILE A N 1
ATOM 2640 C CA . ILE A 1 321 ? 110.542 113.333 107.992 1.00 69.92 321 ILE A CA 1
ATOM 2641 C C . ILE A 1 321 ? 111.187 114.208 106.928 1.00 71.77 321 ILE A C 1
ATOM 2642 O O . ILE A 1 321 ? 110.526 114.613 105.963 1.00 80.57 321 ILE A O 1
ATOM 2647 N N . TRP A 1 322 ? 112.496 114.461 107.053 1.00 63.48 322 TRP A N 1
ATOM 2648 C CA . TRP A 1 322 ? 113.207 115.291 106.086 1.00 56.82 322 TRP A CA 1
ATOM 2649 C C . TRP A 1 322 ? 112.956 114.829 104.659 1.00 69.98 322 TRP A C 1
ATOM 2650 O O . TRP A 1 322 ? 112.819 115.652 103.748 1.00 78.78 322 TRP A O 1
ATOM 2661 N N . TYR A 1 323 ? 112.895 113.515 104.438 1.00 64.50 323 TYR A N 1
ATOM 2662 C CA . TYR A 1 323 ? 112.565 113.024 103.109 1.00 63.15 323 TYR A CA 1
ATOM 2663 C C . TYR A 1 323 ? 111.128 112.541 102.987 1.00 71.44 323 TYR A C 1
ATOM 2664 O O . TYR A 1 323 ? 110.636 112.398 101.861 1.00 80.63 323 TYR A O 1
ATOM 2673 N N . LEU A 1 324 ? 110.437 112.315 104.108 1.00 75.59 324 LEU A N 1
ATOM 2674 C CA . LEU A 1 324 ? 109.067 111.820 104.034 1.00 76.64 324 LEU A CA 1
ATOM 2675 C C . LEU A 1 324 ? 108.163 112.804 103.307 1.00 76.95 324 LEU A C 1
ATOM 2676 O O . LEU A 1 324 ? 107.233 112.394 102.603 1.00 78.08 324 LEU A O 1
ATOM 2681 N N . ILE A 1 325 ? 108.445 114.103 103.438 1.00 73.46 325 ILE A N 1
ATOM 2682 C CA . ILE A 1 325 ? 107.672 115.129 102.745 1.00 71.47 325 ILE A CA 1
ATOM 2683 C C . ILE A 1 325 ? 107.696 114.910 101.240 1.00 73.79 325 ILE A C 1
ATOM 2684 O O . ILE A 1 325 ? 106.720 115.215 100.544 1.00 80.62 325 ILE A O 1
ATOM 2689 N N . PHE A 1 326 ? 108.789 114.366 100.713 1.00 69.69 326 PHE A N 1
ATOM 2690 C CA . PHE A 1 326 ? 108.913 114.134 99.281 1.00 68.72 326 PHE A CA 1
ATOM 2691 C C . PHE A 1 326 ? 108.353 112.788 98.843 1.00 73.28 326 PHE A C 1
ATOM 2692 O O . PHE A 1 326 ? 108.392 112.481 97.648 1.00 74.77 326 PHE A O 1
ATOM 2700 N N . LEU A 1 327 ? 107.843 111.981 99.774 1.00 77.83 327 LEU A N 1
ATOM 2701 C CA . LEU A 1 327 ? 107.381 110.640 99.418 1.00 79.08 327 LEU A CA 1
ATOM 2702 C C . LEU A 1 327 ? 106.246 110.630 98.399 1.00 78.88 327 LEU A C 1
ATOM 2703 O O . LEU A 1 327 ? 106.305 109.815 97.463 1.00 82.42 327 LEU A O 1
ATOM 2708 N N . PRO A 1 328 ? 105.195 111.456 98.513 1.00 73.02 328 PRO A N 1
ATOM 2709 C CA . PRO A 1 328 ? 104.097 111.361 97.530 1.00 77.50 328 PRO A CA 1
ATOM 2710 C C . PRO A 1 328 ? 104.535 111.522 96.081 1.00 80.67 328 PRO A C 1
ATOM 2711 O O . PRO A 1 328 ? 104.217 110.665 95.246 1.00 84.34 328 PRO A O 1
ATOM 2715 N N . PHE A 1 329 ? 105.276 112.588 95.765 1.00 75.13 329 PHE A N 1
ATOM 2716 C CA . PHE A 1 329 ? 105.654 112.848 94.378 1.00 78.60 329 PHE A CA 1
ATOM 2717 C C . PHE A 1 329 ? 106.430 111.685 93.776 1.00 79.42 329 PHE A C 1
ATOM 2718 O O . PHE A 1 329 ? 106.296 111.403 92.580 1.00 71.88 329 PHE A O 1
ATOM 2726 N N . VAL A 1 330 ? 107.247 111.006 94.581 1.00 86.30 330 VAL A N 1
ATOM 2727 C CA . VAL A 1 330 ? 107.993 109.857 94.082 1.00 84.30 330 VAL A CA 1
ATOM 2728 C C . VAL A 1 330 ? 107.055 108.695 93.783 1.00 85.46 330 VAL A C 1
ATOM 2729 O O . VAL A 1 330 ? 107.212 107.996 92.775 1.00 90.94 330 VAL A O 1
ATOM 2733 N N . LEU A 1 331 ? 106.064 108.472 94.646 1.00 85.99 331 LEU A N 1
ATOM 2734 C CA . LEU A 1 331 ? 105.251 107.267 94.558 1.00 84.13 331 LEU A CA 1
ATOM 2735 C C . LEU A 1 331 ? 104.032 107.417 93.657 1.00 92.13 331 LEU A C 1
ATOM 2736 O O . LEU A 1 331 ? 103.297 106.440 93.480 1.00 97.31 331 LEU A O 1
ATOM 2741 N N . TYR A 1 332 ? 103.788 108.604 93.096 1.00 100.71 332 TYR A N 1
ATOM 2742 C CA . TYR A 1 332 ? 102.619 108.781 92.240 1.00 100.04 332 TYR A CA 1
ATOM 2743 C C . TYR A 1 332 ? 102.724 107.943 90.972 1.00 98.00 332 TYR A C 1
ATOM 2744 O O . TYR A 1 332 ? 101.743 107.321 90.547 1.00 101.57 332 TYR A O 1
ATOM 2753 N N . ASN A 1 333 ? 103.902 107.912 90.353 1.00 92.39 333 ASN A N 1
ATOM 2754 C CA . ASN A 1 333 ? 104.119 107.178 89.112 1.00 96.12 333 ASN A CA 1
ATOM 2755 C C . ASN A 1 333 ? 105.119 106.043 89.302 1.00 100.41 333 ASN A C 1
ATOM 2756 O O . ASN A 1 333 ? 105.843 105.683 88.373 1.00 99.13 333 ASN A O 1
ATOM 2761 N N . THR A 1 334 ? 105.163 105.470 90.501 1.00 104.38 334 THR A N 1
ATOM 2762 C CA . THR A 1 334 ? 106.133 104.427 90.799 1.00 105.09 334 THR A CA 1
ATOM 2763 C C . THR A 1 334 ? 105.821 103.152 90.022 1.00 105.13 334 THR A C 1
ATOM 2764 O O . THR A 1 334 ? 104.683 102.901 89.617 1.00 110.31 334 THR A O 1
ATOM 2768 N N . ARG A 1 335 ? 106.863 102.352 89.796 1.00 92.81 335 ARG A N 1
ATOM 2769 C CA . ARG A 1 335 ? 106.734 101.084 89.094 1.00 93.46 335 ARG A CA 1
ATOM 2770 C C . ARG A 1 335 ? 107.136 99.886 89.942 1.00 103.33 335 ARG A C 1
ATOM 2771 O O . ARG A 1 335 ? 107.172 98.765 89.422 1.00 106.36 335 ARG A O 1
ATOM 2779 N N . ILE A 1 336 ? 107.443 100.087 91.226 1.00 106.20 336 ILE A N 1
ATOM 2780 C CA . ILE A 1 336 ? 107.824 98.972 92.082 1.00 105.55 336 ILE A CA 1
ATOM 2781 C C . ILE A 1 336 ? 106.650 98.022 92.258 1.00 103.90 336 ILE A C 1
ATOM 2782 O O . ILE A 1 336 ? 105.507 98.443 92.479 1.00 105.72 336 ILE A O 1
ATOM 2787 N N . SER A 1 337 ? 106.929 96.727 92.149 1.00 115.94 337 SER A N 1
ATOM 2788 C CA . SER A 1 337 ? 105.924 95.718 92.439 1.00 120.71 337 SER A CA 1
ATOM 2789 C C . SER A 1 337 ? 105.560 95.749 93.919 1.00 121.36 337 SER A C 1
ATOM 2790 O O . SER A 1 337 ? 106.346 96.179 94.767 1.00 118.39 337 SER A O 1
ATOM 2793 N N . MET A 1 338 ? 104.343 95.293 94.224 1.00 122.08 338 MET A N 1
ATOM 2794 C CA . MET A 1 338 ? 103.864 95.335 95.602 1.00 121.79 338 MET A CA 1
ATOM 2795 C C . MET A 1 338 ? 104.727 94.474 96.516 1.00 121.08 338 MET A C 1
ATOM 2796 O O . MET A 1 338 ? 105.009 94.857 97.658 1.00 122.75 338 MET A O 1
ATOM 2801 N N . ARG A 1 339 ? 105.156 93.306 96.032 1.00 118.83 339 ARG A N 1
ATOM 2802 C CA . ARG A 1 339 ? 105.993 92.435 96.851 1.00 122.06 339 ARG A CA 1
ATOM 2803 C C . ARG A 1 339 ? 107.329 93.097 97.173 1.00 122.79 339 ARG A C 1
ATOM 2804 O O . ARG A 1 339 ? 107.831 92.982 98.297 1.00 122.69 339 ARG A O 1
ATOM 2812 N N . ARG A 1 340 ? 107.909 93.819 96.209 1.00 103.04 340 ARG A N 1
ATOM 2813 C CA . ARG A 1 340 ? 109.180 94.491 96.457 1.00 102.85 340 ARG A CA 1
ATOM 2814 C C . ARG A 1 340 ? 109.027 95.598 97.493 1.00 103.19 340 ARG A C 1
ATOM 2815 O O . ARG A 1 340 ? 109.867 95.741 98.388 1.00 106.22 340 ARG A O 1
ATOM 2823 N N . GLY A 1 341 ? 107.959 96.390 97.388 1.00 101.51 341 GLY A N 1
ATOM 2824 C CA . GLY A 1 341 ? 107.720 97.424 98.382 1.00 102.71 341 GLY A CA 1
ATOM 2825 C C . GLY A 1 341 ? 107.477 96.852 99.766 1.00 103.62 341 GLY A C 1
ATOM 2826 O O . GLY A 1 341 ? 107.950 97.398 100.768 1.00 105.52 341 GLY A O 1
ATOM 2827 N N . ILE A 1 342 ? 106.735 95.745 99.839 1.00 102.38 342 ILE A N 1
ATOM 2828 C CA . ILE A 1 342 ? 106.512 95.086 101.122 1.00 102.90 342 ILE A CA 1
ATOM 2829 C C . ILE A 1 342 ? 107.835 94.607 101.706 1.00 104.86 342 ILE A C 1
ATOM 2830 O O . ILE A 1 342 ? 108.083 94.742 102.910 1.00 113.34 342 ILE A O 1
ATOM 2835 N N . VAL A 1 343 ? 108.706 94.047 100.863 1.00 85.17 343 VAL A N 1
ATOM 2836 C CA . VAL A 1 343 ? 110.015 93.599 101.331 1.00 88.75 343 VAL A CA 1
ATOM 2837 C C . VAL A 1 343 ? 110.825 94.774 101.866 1.00 97.20 343 VAL A C 1
ATOM 2838 O O . VAL A 1 343 ? 111.455 94.681 102.928 1.00 95.14 343 VAL A O 1
ATOM 2842 N N . MET A 1 344 ? 110.825 95.895 101.139 1.00 96.15 344 MET A N 1
ATOM 2843 C CA . MET A 1 344 ? 111.561 97.073 101.591 1.00 88.21 344 MET A CA 1
ATOM 2844 C C . MET A 1 344 ? 111.052 97.553 102.944 1.00 92.43 344 MET A C 1
ATOM 2845 O O . MET A 1 344 ? 111.841 97.822 103.859 1.00 101.30 344 MET A O 1
ATOM 2850 N N . LEU A 1 345 ? 109.729 97.659 103.089 1.00 77.77 345 LEU A N 1
ATOM 2851 C CA . LEU A 1 345 ? 109.160 98.130 104.348 1.00 78.47 345 LEU A CA 1
ATOM 2852 C C . LEU A 1 345 ? 109.486 97.174 105.489 1.00 85.85 345 LEU A C 1
ATOM 2853 O O . LEU A 1 345 ? 109.829 97.609 106.597 1.00 83.54 345 LEU A O 1
ATOM 2858 N N . VAL A 1 346 ? 109.390 95.867 105.235 1.00 88.39 346 VAL A N 1
ATOM 2859 C CA . VAL A 1 346 ? 109.661 94.877 106.273 1.00 81.80 346 VAL A CA 1
ATOM 2860 C C . VAL A 1 346 ? 111.112 94.966 106.727 1.00 88.19 346 VAL A C 1
ATOM 2861 O O . VAL A 1 346 ? 111.404 94.956 107.928 1.00 89.07 346 VAL A O 1
ATOM 2865 N N . VAL A 1 347 ? 112.043 95.056 105.774 1.00 86.08 347 VAL A N 1
ATOM 2866 C CA . VAL A 1 347 ? 113.458 95.137 106.128 1.00 86.56 347 VAL A CA 1
ATOM 2867 C C . VAL A 1 347 ? 113.740 96.412 106.913 1.00 87.76 347 VAL A C 1
ATOM 2868 O O . VAL A 1 347 ? 114.463 96.395 107.921 1.00 91.55 347 VAL A O 1
ATOM 2872 N N . TRP A 1 348 ? 113.170 97.536 106.468 1.00 73.55 348 TRP A N 1
ATOM 2873 C CA . TRP A 1 348 ? 113.346 98.801 107.174 1.00 76.24 348 TRP A CA 1
ATOM 2874 C C . TRP A 1 348 ? 112.881 98.691 108.622 1.00 84.36 348 TRP A C 1
ATOM 2875 O O . TRP A 1 348 ? 113.621 99.035 109.556 1.00 90.04 348 TRP A O 1
ATOM 2886 N N . VAL A 1 349 ? 111.661 98.189 108.825 1.00 75.10 349 VAL A N 1
ATOM 2887 C CA . VAL A 1 349 ? 111.104 98.117 110.171 1.00 73.84 349 VAL A CA 1
ATOM 2888 C C . VAL A 1 349 ? 111.891 97.135 111.029 1.00 80.97 349 VAL A C 1
ATOM 2889 O O . VAL A 1 349 ? 112.116 97.379 112.219 1.00 81.69 349 VAL A O 1
ATOM 2893 N N . ALA A 1 350 ? 112.331 96.016 110.447 1.00 86.89 350 ALA A N 1
ATOM 2894 C CA . ALA A 1 350 ? 113.079 95.028 111.218 1.00 85.62 350 ALA A CA 1
ATOM 2895 C C . ALA A 1 350 ? 114.412 95.591 111.693 1.00 85.89 350 ALA A C 1
ATOM 2896 O O . ALA A 1 350 ? 114.794 95.416 112.857 1.00 85.88 350 ALA A O 1
ATOM 2898 N N . THR A 1 351 ? 115.140 96.271 110.802 1.00 73.39 351 THR A N 1
ATOM 2899 C CA . THR A 1 351 ? 116.413 96.863 111.203 1.00 72.51 351 THR A CA 1
ATOM 2900 C C . THR A 1 351 ? 116.210 97.938 112.264 1.00 76.69 351 THR A C 1
ATOM 2901 O O . THR A 1 351 ? 116.964 98.008 113.249 1.00 85.87 351 THR A O 1
ATOM 2905 N N . GLN A 1 352 ? 115.189 98.783 112.085 1.00 67.49 352 GLN A N 1
ATOM 2906 C CA . GLN A 1 352 ? 114.909 99.809 113.083 1.00 68.75 352 GLN A CA 1
ATOM 2907 C C . GLN A 1 352 ? 114.581 99.186 114.432 1.00 72.81 352 GLN A C 1
ATOM 2908 O O . GLN A 1 352 ? 115.049 99.660 115.472 1.00 78.09 352 GLN A O 1
ATOM 2914 N N . ALA A 1 353 ? 113.784 98.115 114.434 1.00 69.77 353 ALA A N 1
ATOM 2915 C CA . ALA A 1 353 ? 113.416 97.458 115.683 1.00 76.23 353 ALA A CA 1
ATOM 2916 C C . ALA A 1 353 ? 114.628 96.836 116.362 1.00 77.40 353 ALA A C 1
ATOM 2917 O O . ALA A 1 353 ? 114.758 96.902 117.589 1.00 84.10 353 ALA A O 1
ATOM 2919 N N . LEU A 1 354 ? 115.518 96.214 115.587 1.00 68.81 354 LEU A N 1
ATOM 2920 C CA . LEU A 1 354 ? 116.716 95.625 116.178 1.00 71.24 354 LEU A CA 1
ATOM 2921 C C . LEU A 1 354 ? 117.582 96.692 116.838 1.00 73.49 354 LEU A C 1
ATOM 2922 O O . LEU A 1 354 ? 118.029 96.532 117.987 1.00 84.77 354 LEU A O 1
ATOM 2927 N N . TRP A 1 355 ? 117.820 97.802 116.133 1.00 66.04 355 TRP A N 1
ATOM 2928 C CA . TRP A 1 355 ? 118.628 98.858 116.735 1.00 66.88 355 TRP A CA 1
ATOM 2929 C C . TRP A 1 355 ? 117.941 99.443 117.960 1.00 68.93 355 TRP A C 1
ATOM 2930 O O . TRP A 1 355 ? 118.600 99.754 118.958 1.00 68.38 355 TRP A O 1
ATOM 2941 N N . LEU A 1 356 ? 116.618 99.613 117.900 1.00 67.90 356 LEU A N 1
ATOM 2942 C CA . LEU A 1 356 ? 115.895 100.165 119.039 1.00 63.66 356 LEU A CA 1
ATOM 2943 C C . LEU A 1 356 ? 115.988 99.245 120.247 1.00 67.23 356 LEU A C 1
ATOM 2944 O O . LEU A 1 356 ? 116.121 99.714 121.381 1.00 75.15 356 LEU A O 1
ATOM 2949 N N . ARG A 1 357 ? 115.915 97.930 120.027 1.00 73.24 357 ARG A N 1
ATOM 2950 C CA . ARG A 1 357 ? 116.075 96.993 121.132 1.00 71.93 357 ARG A CA 1
ATOM 2951 C C . ARG A 1 357 ? 117.463 97.103 121.748 1.00 76.28 357 ARG A C 1
ATOM 2952 O O . ARG A 1 357 ? 117.603 97.135 122.977 1.00 87.45 357 ARG A O 1
ATOM 2960 N N . GLN A 1 358 ? 118.503 97.169 120.911 1.00 69.10 358 GLN A N 1
ATOM 2961 C CA . GLN A 1 358 ? 119.855 97.296 121.454 1.00 67.28 358 GLN A CA 1
ATOM 2962 C C . GLN A 1 358 ? 120.012 98.591 122.247 1.00 70.50 358 GLN A C 1
ATOM 2963 O O . GLN A 1 358 ? 120.587 98.597 123.346 1.00 75.02 358 GLN A O 1
ATOM 2969 N N . GLY A 1 359 ? 119.490 99.695 121.712 1.00 69.80 359 GLY A N 1
ATOM 2970 C CA . GLY A 1 359 ? 119.586 100.965 122.412 1.00 69.44 359 GLY A CA 1
ATOM 2971 C C . GLY A 1 359 ? 118.819 100.972 123.720 1.00 65.24 359 GLY A C 1
ATOM 2972 O O . GLY A 1 359 ? 119.282 101.531 124.717 1.00 68.52 359 GLY A O 1
ATOM 2973 N N . TYR A 1 360 ? 117.630 100.365 123.732 1.00 73.37 360 TYR A N 1
ATOM 2974 C CA . TYR A 1 360 ? 116.860 100.275 124.967 1.00 75.68 360 TYR A CA 1
ATOM 2975 C C . TYR A 1 360 ? 117.595 99.450 126.010 1.00 76.43 360 TYR A C 1
ATOM 2976 O O . TYR A 1 360 ? 117.631 99.820 127.189 1.00 83.51 360 TYR A O 1
ATOM 2985 N N . LEU A 1 361 ? 118.180 98.321 125.600 1.00 72.23 361 LEU A N 1
ATOM 2986 C CA . LEU A 1 361 ? 118.993 97.543 126.528 1.00 67.74 361 LEU A CA 1
ATOM 2987 C C . LEU A 1 361 ? 120.094 98.404 127.129 1.00 75.55 361 LEU A C 1
ATOM 2988 O O . LEU A 1 361 ? 120.230 98.491 128.355 1.00 84.96 361 LEU A O 1
ATOM 2993 N N . LEU A 1 362 ? 120.855 99.094 126.275 1.00 75.73 362 LEU A N 1
ATOM 2994 C CA . LEU A 1 362 ? 121.971 99.897 126.771 1.00 78.96 362 LEU A CA 1
ATOM 2995 C C . LEU A 1 362 ? 121.497 100.992 127.720 1.00 77.38 362 LEU A C 1
ATOM 2996 O O . LEU A 1 362 ? 122.118 101.229 128.762 1.00 76.66 362 LEU A O 1
ATOM 3001 N N . GLU A 1 363 ? 120.398 101.666 127.383 1.00 76.71 363 GLU A N 1
ATOM 3002 C CA . GLU A 1 363 ? 119.983 102.829 128.160 1.00 68.19 363 GLU A CA 1
ATOM 3003 C C . GLU A 1 363 ? 119.312 102.431 129.469 1.00 78.17 363 GLU A C 1
ATOM 3004 O O . GLU A 1 363 ? 119.687 102.924 130.538 1.00 89.17 363 GLU A O 1
ATOM 3010 N N . PHE A 1 364 ? 118.315 101.549 129.413 1.00 83.37 364 PHE A N 1
ATOM 3011 C CA . PHE A 1 364 ? 117.507 101.224 130.578 1.00 77.61 364 PHE A CA 1
ATOM 3012 C C . PHE A 1 364 ? 117.988 99.990 131.329 1.00 75.96 364 PHE A C 1
ATOM 3013 O O . PHE A 1 364 ? 117.337 99.586 132.297 1.00 78.86 364 PHE A O 1
ATOM 3021 N N . GLU A 1 365 ? 119.099 99.374 130.917 1.00 76.61 365 GLU A N 1
ATOM 3022 C CA . GLU A 1 365 ? 119.643 98.244 131.654 1.00 77.02 365 GLU A CA 1
ATOM 3023 C C . GLU A 1 365 ? 121.126 98.368 131.964 1.00 80.50 365 GLU A C 1
ATOM 3024 O O . GLU A 1 365 ? 121.624 97.604 132.798 1.00 86.46 365 GLU A O 1
ATOM 3030 N N . GLY A 1 366 ? 121.845 99.290 131.330 1.00 84.74 366 GLY A N 1
ATOM 3031 C CA . GLY A 1 366 ? 123.253 99.460 131.616 1.00 87.00 366 GLY A CA 1
ATOM 3032 C C . GLY A 1 366 ? 124.154 98.375 131.078 1.00 93.92 366 GLY A C 1
ATOM 3033 O O . GLY A 1 366 ? 125.329 98.328 131.450 1.00 98.10 366 GLY A O 1
ATOM 3034 N N . GLN A 1 367 ? 123.642 97.498 130.220 1.00 81.38 367 GLN A N 1
ATOM 3035 C CA . GLN A 1 367 ? 124.458 96.426 129.672 1.00 73.77 367 GLN A CA 1
ATOM 3036 C C . GLN A 1 367 ? 125.512 96.984 128.725 1.00 78.82 367 GLN A C 1
ATOM 3037 O O . GLN A 1 367 ? 125.334 98.039 128.111 1.00 88.54 367 GLN A O 1
ATOM 3043 N N . ASN A 1 368 ? 126.626 96.262 128.614 1.00 67.76 368 ASN A N 1
ATOM 3044 C CA . ASN A 1 368 ? 127.733 96.672 127.751 1.00 72.36 368 ASN A CA 1
ATOM 3045 C C . ASN A 1 368 ? 127.517 96.069 126.366 1.00 81.73 368 ASN A C 1
ATOM 3046 O O . ASN A 1 368 ? 128.041 95.010 126.017 1.00 87.06 368 ASN A O 1
ATOM 3051 N N . VAL A 1 369 ? 126.723 96.773 125.561 1.00 68.25 369 VAL A N 1
ATOM 3052 C CA . VAL A 1 369 ? 126.402 96.337 124.207 1.00 58.08 369 VAL A CA 1
ATOM 3053 C C . VAL A 1 369 ? 126.943 97.352 123.212 1.00 65.81 369 VAL A C 1
ATOM 3054 O O . VAL A 1 369 ? 126.354 97.570 122.148 1.00 76.19 369 VAL A O 1
ATOM 3058 N N . PHE A 1 370 ? 128.065 97.986 123.553 1.00 70.29 370 PHE A N 1
ATOM 3059 C CA . PHE A 1 370 ? 128.609 99.042 122.708 1.00 64.99 370 PHE A CA 1
ATOM 3060 C C . PHE A 1 370 ? 129.206 98.484 121.420 1.00 68.18 370 PHE A C 1
ATOM 3061 O O . PHE A 1 370 ? 128.721 98.777 120.322 1.00 74.61 370 PHE A O 1
ATOM 3069 N N . TYR A 1 371 ? 130.258 97.679 121.533 1.00 69.85 371 TYR A N 1
ATOM 3070 C CA . TYR A 1 371 ? 130.950 97.212 120.337 1.00 75.98 371 TYR A CA 1
ATOM 3071 C C . TYR A 1 371 ? 130.174 96.128 119.591 1.00 83.03 371 TYR A C 1
ATOM 3072 O O . TYR A 1 371 ? 129.871 96.312 118.406 1.00 91.52 371 TYR A O 1
ATOM 3081 N N . PRO A 1 372 ? 129.835 94.990 120.212 1.00 76.16 372 PRO A N 1
ATOM 3082 C CA . PRO A 1 372 ? 129.242 93.907 119.414 1.00 71.45 372 PRO A CA 1
ATOM 3083 C C . PRO A 1 372 ? 127.789 94.145 119.046 1.00 75.58 372 PRO A C 1
ATOM 3084 O O . PRO A 1 372 ? 127.369 93.741 117.955 1.00 72.04 372 PRO A O 1
ATOM 3088 N N . GLY A 1 373 ? 127.008 94.785 119.912 1.00 75.94 373 GLY A N 1
ATOM 3089 C CA . GLY A 1 373 ? 125.589 94.940 119.664 1.00 74.61 373 GLY A CA 1
ATOM 3090 C C . GLY A 1 373 ? 125.203 96.154 118.845 1.00 66.66 373 GLY A C 1
ATOM 3091 O O . GLY A 1 373 ? 124.561 96.024 117.799 1.00 64.23 373 GLY A O 1
ATOM 3092 N N . LEU A 1 374 ? 125.584 97.344 119.313 1.00 64.11 374 LEU A N 1
ATOM 3093 C CA . LEU A 1 374 ? 125.151 98.572 118.653 1.00 63.04 374 LEU A CA 1
ATOM 3094 C 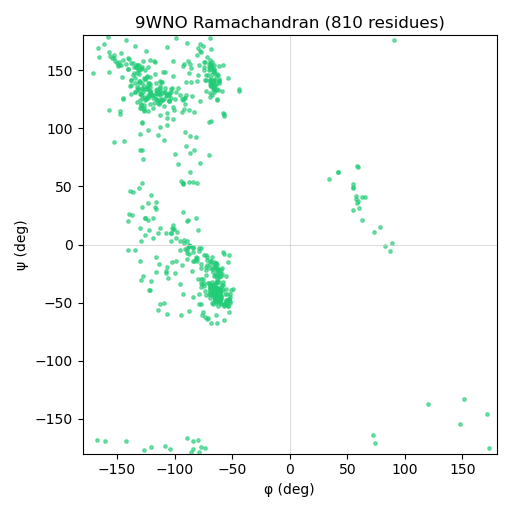C . LEU A 1 374 ? 125.768 98.713 117.267 1.00 73.09 374 LEU A C 1
ATOM 3095 O O . LEU A 1 374 ? 125.083 99.106 116.315 1.00 82.78 374 LEU A O 1
ATOM 3100 N N . PHE A 1 375 ? 127.059 98.404 117.135 1.00 59.65 375 PHE A N 1
ATOM 3101 C CA . PHE A 1 375 ? 127.742 98.609 115.862 1.00 60.31 375 PHE A CA 1
ATOM 3102 C C . PHE A 1 375 ? 127.172 97.712 114.769 1.00 74.94 375 PHE A C 1
ATOM 3103 O O . PHE A 1 375 ? 126.974 98.157 113.632 1.00 83.36 375 PHE A O 1
ATOM 3111 N N . CYS A 1 376 ? 126.907 96.445 115.091 1.00 74.85 376 CYS A N 1
ATOM 3112 C CA . CYS A 1 376 ? 126.349 95.534 114.096 1.00 72.88 376 CYS A CA 1
ATOM 3113 C C . CYS A 1 376 ? 124.952 95.968 113.668 1.00 72.16 376 CYS A C 1
ATOM 3114 O O . CYS A 1 376 ? 124.612 95.898 112.480 1.00 77.35 376 CYS A O 1
ATOM 3117 N N . ALA A 1 377 ? 124.127 96.412 114.619 1.00 62.59 377 ALA A N 1
ATOM 3118 C CA . ALA A 1 377 ? 122.797 96.901 114.271 1.00 69.30 377 ALA A CA 1
ATOM 3119 C C . ALA A 1 377 ? 122.881 98.136 113.384 1.00 73.76 377 ALA A C 1
ATOM 3120 O O . ALA A 1 377 ? 122.114 98.272 112.422 1.00 77.48 377 ALA A O 1
ATOM 3122 N N . SER A 1 378 ? 123.807 99.047 113.692 1.00 64.03 378 SER A N 1
ATOM 3123 C CA . SER A 1 378 ? 123.988 100.226 112.851 1.00 57.21 378 SER A CA 1
ATOM 3124 C C . SER A 1 378 ? 124.424 99.837 111.445 1.00 65.91 378 SER A C 1
ATOM 3125 O O . SER A 1 378 ? 123.936 100.400 110.458 1.00 82.90 378 SER A O 1
ATOM 3128 N N . VAL A 1 379 ? 125.340 98.873 111.333 1.00 54.23 379 VAL A N 1
ATOM 3129 C CA . VAL A 1 379 ? 125.803 98.430 110.020 1.00 55.77 379 VAL A CA 1
ATOM 3130 C C . VAL A 1 379 ? 124.658 97.811 109.228 1.00 70.05 379 VAL A C 1
ATOM 3131 O O . VAL A 1 379 ? 124.491 98.084 108.031 1.00 72.69 379 VAL A O 1
ATOM 3135 N N . GLY A 1 380 ? 123.851 96.970 109.878 1.00 74.09 380 GLY A N 1
ATOM 3136 C CA . GLY A 1 380 ? 122.718 96.370 109.190 1.00 70.24 380 GLY A CA 1
ATOM 3137 C C . GLY A 1 380 ? 121.701 97.399 108.731 1.00 78.31 380 GLY A C 1
ATOM 3138 O O . GLY A 1 380 ? 121.192 97.329 107.607 1.00 86.12 380 GLY A O 1
ATOM 3139 N N . PHE A 1 381 ? 121.397 98.373 109.592 1.00 68.39 381 PHE A N 1
ATOM 3140 C CA . PHE A 1 381 ? 120.469 99.432 109.212 1.00 68.72 381 PHE A CA 1
ATOM 3141 C C . PHE A 1 381 ? 121.011 100.244 108.043 1.00 63.49 381 PHE A C 1
ATOM 3142 O O . PHE A 1 381 ? 120.265 100.593 107.120 1.00 66.02 381 PHE A O 1
ATOM 3150 N N . PHE A 1 382 ? 122.310 100.553 108.063 1.00 41.93 382 PHE A N 1
ATOM 3151 C CA . PHE A 1 382 ? 122.907 101.306 106.966 1.00 43.76 382 PHE A CA 1
ATOM 3152 C C . PHE A 1 382 ? 122.851 100.522 105.661 1.00 58.40 382 PHE A C 1
ATOM 3153 O O . PHE A 1 382 ? 122.575 101.093 104.600 1.00 76.05 382 PHE A O 1
ATOM 3161 N N . VAL A 1 383 ? 123.118 99.216 105.717 1.00 51.50 383 VAL A N 1
ATOM 3162 C CA . VAL A 1 383 ? 123.059 98.396 104.508 1.00 58.58 383 VAL A CA 1
ATOM 3163 C C . VAL A 1 383 ? 121.639 98.363 103.954 1.00 67.17 383 VAL A C 1
ATOM 3164 O O . VAL A 1 383 ? 121.424 98.494 102.739 1.00 66.33 383 VAL A O 1
ATOM 3168 N N . SER A 1 384 ? 120.648 98.193 104.832 1.00 61.97 384 SER A N 1
ATOM 3169 C CA . SER A 1 384 ? 119.259 98.192 104.383 1.00 61.75 384 SER A CA 1
ATOM 3170 C C . SER A 1 384 ? 118.880 99.529 103.756 1.00 68.32 384 SER A C 1
ATOM 3171 O O . SER A 1 384 ? 118.216 99.571 102.710 1.00 74.03 384 SER A O 1
ATOM 3174 N N . ASN A 1 385 ? 119.297 100.634 104.379 1.00 56.76 385 ASN A N 1
ATOM 3175 C CA . ASN A 1 385 ? 118.997 101.952 103.832 1.00 49.92 385 ASN A CA 1
ATOM 3176 C C . ASN A 1 385 ? 119.652 102.149 102.471 1.00 58.36 385 ASN A C 1
ATOM 3177 O O . ASN A 1 385 ? 119.046 102.725 101.561 1.00 75.71 385 ASN A O 1
ATOM 3182 N N . ALA A 1 386 ? 120.894 101.686 102.316 1.00 58.10 386 ALA A N 1
ATOM 3183 C CA . ALA A 1 386 ? 121.570 101.806 101.029 1.00 63.11 386 ALA A CA 1
ATOM 3184 C C . ALA A 1 386 ? 120.849 101.007 99.951 1.00 69.64 386 ALA A C 1
ATOM 3185 O O . ALA A 1 386 ? 120.697 101.477 98.815 1.00 79.75 386 ALA A O 1
ATOM 3187 N N . TRP A 1 387 ? 120.398 99.796 100.285 1.00 61.84 387 TRP A N 1
ATOM 3188 C CA . TRP A 1 387 ? 119.656 99.003 99.308 1.00 61.97 387 TRP A CA 1
ATOM 3189 C C . TRP A 1 387 ? 118.352 99.690 98.916 1.00 68.10 387 TRP A C 1
ATOM 3190 O O . TRP A 1 387 ? 117.982 99.715 97.734 1.00 74.69 387 TRP A O 1
ATOM 3201 N N . ILE A 1 388 ? 117.642 100.255 99.896 1.00 65.67 388 ILE A N 1
ATOM 3202 C CA . ILE A 1 388 ? 116.394 100.954 99.600 1.00 64.08 388 ILE A CA 1
ATOM 3203 C C . ILE A 1 388 ? 116.657 102.162 98.707 1.00 65.86 388 ILE A C 1
ATOM 3204 O O . ILE A 1 388 ? 115.899 102.438 97.767 1.00 65.56 388 ILE A O 1
ATOM 3209 N N . LEU A 1 389 ? 117.733 102.900 98.987 1.00 66.94 389 LEU A N 1
ATOM 3210 C CA . LEU A 1 389 ? 118.075 104.055 98.164 1.00 64.53 389 LEU A CA 1
ATOM 3211 C C . LEU A 1 389 ? 118.398 103.636 96.735 1.00 57.58 389 LEU A C 1
ATOM 3212 O O . LEU A 1 389 ? 117.989 104.304 95.778 1.00 66.51 389 LEU A O 1
ATOM 3217 N N . GLY A 1 390 ? 119.134 102.536 96.570 1.00 64.10 390 GLY A N 1
ATOM 3218 C CA . GLY A 1 390 ? 119.403 102.040 95.229 1.00 71.19 390 GLY A CA 1
ATOM 3219 C C . GLY A 1 390 ? 118.137 101.654 94.489 1.00 74.10 390 GLY A C 1
ATOM 3220 O O . GLY A 1 390 ? 117.982 101.950 93.298 1.00 76.56 390 GLY A O 1
ATOM 3221 N N . GLN A 1 391 ? 117.210 100.991 95.186 1.00 76.68 391 GLN A N 1
ATOM 3222 C CA . GLN A 1 391 ? 115.939 100.636 94.564 1.00 70.84 391 GLN A CA 1
ATOM 3223 C C . GLN A 1 391 ? 115.167 101.879 94.135 1.00 80.49 391 GLN A C 1
ATOM 3224 O O . GLN A 1 391 ? 114.589 101.915 93.043 1.00 87.71 391 GLN A O 1
ATOM 3230 N N . PHE A 1 392 ? 115.151 102.913 94.979 1.00 70.92 392 PHE A N 1
ATOM 3231 C CA . PHE A 1 392 ? 114.436 104.138 94.628 1.00 65.08 392 PHE A CA 1
ATOM 3232 C C . PHE A 1 392 ? 115.098 104.855 93.456 1.00 60.35 392 PHE A C 1
ATOM 3233 O O . PHE A 1 392 ? 114.413 105.469 92.629 1.00 69.03 392 PHE A O 1
ATOM 3241 N N . ILE A 1 393 ? 116.428 104.799 93.375 1.00 70.24 393 ILE A N 1
ATOM 3242 C CA . ILE A 1 393 ? 117.130 105.383 92.235 1.00 73.61 393 ILE A CA 1
ATOM 3243 C C . ILE A 1 393 ? 116.756 104.651 90.952 1.00 79.56 393 ILE A C 1
ATOM 3244 O O . ILE A 1 393 ? 116.525 105.272 89.904 1.00 85.75 393 ILE A O 1
ATOM 3249 N N . GLU A 1 394 ? 116.691 103.320 91.012 1.00 87.72 394 GLU A N 1
ATOM 3250 C CA . GLU A 1 394 ? 116.242 102.557 89.851 1.00 89.95 394 GLU A CA 1
ATOM 3251 C C . GLU A 1 394 ? 114.815 102.948 89.482 1.00 90.11 394 GLU A C 1
ATOM 3252 O O . GLU A 1 394 ? 114.483 103.092 88.296 1.00 93.60 394 GLU A O 1
ATOM 3258 N N . ASP A 1 395 ? 113.966 103.146 90.493 1.00 91.84 395 ASP A N 1
ATOM 3259 C CA . ASP A 1 395 ? 112.587 103.558 90.249 1.00 95.69 395 ASP A CA 1
ATOM 3260 C C . ASP A 1 395 ? 112.532 104.893 89.519 1.00 97.85 395 ASP A C 1
ATOM 3261 O O . ASP A 1 395 ? 111.775 105.049 88.558 1.00 99.03 395 ASP A O 1
ATOM 3266 N N . THR A 1 396 ? 113.316 105.876 89.966 1.00 92.54 396 THR A N 1
ATOM 3267 C CA . THR A 1 396 ? 113.234 107.191 89.332 1.00 88.44 396 THR A CA 1
ATOM 3268 C C . THR A 1 396 ? 113.824 107.165 87.926 1.00 84.50 396 THR A C 1
ATOM 3269 O O . THR A 1 396 ? 113.334 107.866 87.028 1.00 90.87 396 THR A O 1
ATOM 3273 N N . ILE A 1 397 ? 114.857 106.346 87.704 1.00 82.57 397 ILE A N 1
ATOM 3274 C CA . ILE A 1 397 ? 115.397 106.205 86.356 1.00 86.62 397 ILE A CA 1
ATOM 3275 C C . ILE A 1 397 ? 114.344 105.620 85.425 1.00 89.70 397 ILE A C 1
ATOM 3276 O O . ILE A 1 397 ? 114.183 106.071 84.284 1.00 90.85 397 ILE A O 1
ATOM 3281 N N . ILE A 1 398 ? 113.606 104.613 85.897 1.00 99.85 398 ILE A N 1
ATOM 3282 C CA . ILE A 1 398 ? 112.516 104.062 85.094 1.00 100.18 398 ILE A CA 1
ATOM 3283 C C . ILE A 1 398 ? 111.417 105.102 84.892 1.00 103.10 398 ILE A C 1
ATOM 3284 O O . ILE A 1 398 ? 110.837 105.211 83.805 1.00 104.89 398 ILE A O 1
ATOM 3289 N N . GLN A 1 399 ? 111.121 105.882 85.933 1.00 99.15 399 GLN A N 1
ATOM 3290 C CA . GLN A 1 399 ? 110.031 106.851 85.874 1.00 97.16 399 GLN A CA 1
ATOM 3291 C C . GLN A 1 399 ? 110.290 107.922 84.826 1.00 96.55 399 GLN A C 1
ATOM 3292 O O . GLN A 1 399 ? 109.375 108.319 84.096 1.00 91.65 399 GLN A O 1
ATOM 3298 N N . ASN A 1 400 ? 111.533 108.398 84.736 1.00 107.43 400 ASN A N 1
ATOM 3299 C CA . ASN A 1 400 ? 111.879 109.529 83.877 1.00 104.43 400 ASN A CA 1
ATOM 3300 C C . ASN A 1 400 ? 111.445 109.343 82.424 1.00 108.74 400 ASN A C 1
ATOM 3301 O O . ASN A 1 400 ? 111.416 110.309 81.655 1.00 111.78 400 ASN A O 1
ATOM 3306 N N . ASP A 1 401 ? 111.098 108.115 82.037 1.00 114.48 401 ASP A N 1
ATOM 3307 C CA . ASP A 1 401 ? 110.741 107.848 80.647 1.00 113.96 401 ASP A CA 1
ATOM 3308 C C . ASP A 1 401 ? 109.366 108.410 80.303 1.00 115.48 401 ASP A C 1
ATOM 3309 O O . ASP A 1 401 ? 109.237 109.283 79.436 1.00 115.61 401 ASP A O 1
ATOM 3314 N N . TYR A 1 402 ? 108.323 107.922 80.969 1.00 116.76 402 TYR A N 1
ATOM 3315 C CA . TYR A 1 402 ? 106.943 108.252 80.606 1.00 118.53 402 TYR A CA 1
ATOM 3316 C C . TYR A 1 402 ? 106.419 109.431 81.428 1.00 116.02 402 TYR A C 1
ATOM 3317 O O . TYR A 1 402 ? 105.385 109.351 82.091 1.00 113.72 402 TYR A O 1
ATOM 3326 N N . VAL A 1 403 ? 107.153 110.541 81.383 1.00 115.60 403 VAL A N 1
ATOM 3327 C CA . VAL A 1 403 ? 106.742 111.761 82.072 1.00 113.25 403 VAL A CA 1
ATOM 3328 C C . VAL A 1 403 ? 106.789 112.881 81.030 1.00 117.94 403 VAL A C 1
ATOM 3329 O O . VAL A 1 403 ? 107.109 114.037 81.330 1.00 119.79 403 VAL A O 1
ATOM 3333 N N . TYR A 1 404 ? 106.498 112.533 79.776 1.00 129.93 404 TYR A N 1
ATOM 3334 C CA . TYR A 1 404 ? 106.469 113.517 78.698 1.00 130.43 404 TYR A CA 1
ATOM 3335 C C . TYR A 1 404 ? 105.467 114.629 78.987 1.00 134.76 404 TYR A C 1
ATOM 3336 O O . TYR A 1 404 ? 104.501 114.426 79.729 1.00 136.19 404 TYR A O 1
ATOM 3345 N N . ARG A 1 405 ? 105.689 115.805 78.406 1.00 130.88 405 ARG A N 1
ATOM 3346 C CA . ARG A 1 405 ? 104.740 116.900 78.519 1.00 128.69 405 ARG A CA 1
ATOM 3347 C C . ARG A 1 405 ? 103.567 116.676 77.566 1.00 132.23 405 ARG A C 1
ATOM 3348 O O . ARG A 1 405 ? 103.569 115.764 76.735 1.00 132.56 405 ARG A O 1
ATOM 3356 N N . ILE A 1 406 ? 102.547 117.524 77.682 1.00 142.67 406 ILE A N 1
ATOM 3357 C CA . ILE A 1 406 ? 101.401 117.459 76.782 1.00 143.96 406 ILE A CA 1
ATOM 3358 C C . ILE A 1 406 ? 101.370 118.761 75.991 1.00 146.13 406 ILE A C 1
ATOM 3359 O O . ILE A 1 406 ? 100.300 119.316 75.717 1.00 147.22 406 ILE A O 1
ATOM 3364 N N . GLU A 1 407 ? 102.548 119.272 75.648 1.00 164.63 407 GLU A N 1
ATOM 3365 C CA . GLU A 1 407 ? 102.620 120.502 74.878 1.00 164.72 407 GLU A CA 1
ATOM 3366 C C . GLU A 1 407 ? 101.996 120.287 73.500 1.00 164.60 407 GLU A C 1
ATOM 3367 O O . GLU A 1 407 ? 102.090 119.188 72.939 1.00 162.40 407 GLU A O 1
ATOM 3373 N N . PRO A 1 408 ? 101.331 121.304 72.933 1.00 174.57 408 PRO A N 1
ATOM 3374 C CA . PRO A 1 408 ? 100.704 121.190 71.612 1.00 173.55 408 PRO A CA 1
ATOM 3375 C C . PRO A 1 408 ? 101.725 121.098 70.483 1.00 173.83 408 PRO A C 1
ATOM 3376 O O . PRO A 1 408 ? 101.984 119.995 70.001 1.00 173.79 408 PRO A O 1
ATOM 3380 N N . GLU B 2 2 ? 149.753 124.864 177.102 1.00 149.81 2 GLU B N 1
ATOM 3381 C CA . GLU B 2 2 ? 150.294 124.643 175.766 1.00 152.33 2 GLU B CA 1
ATOM 3382 C C . GLU B 2 2 ? 149.448 125.350 174.714 1.00 152.97 2 GLU B C 1
ATOM 3383 O O . GLU B 2 2 ? 149.431 124.950 173.550 1.00 152.11 2 GLU B O 1
ATOM 3389 N N . SER B 2 3 ? 148.757 126.411 175.139 1.00 146.16 3 SER B N 1
ATOM 3390 C CA . SER B 2 3 ? 147.847 127.163 174.274 1.00 145.84 3 SER B CA 1
ATOM 3391 C C . SER B 2 3 ? 146.768 126.257 173.686 1.00 147.43 3 SER B C 1
ATOM 3392 O O . SER B 2 3 ? 146.415 126.354 172.510 1.00 147.34 3 SER B O 1
ATOM 3395 N N . VAL B 2 4 ? 146.238 125.366 174.521 1.00 144.89 4 VAL B N 1
ATOM 3396 C CA . VAL B 2 4 ? 145.179 124.440 174.140 1.00 144.09 4 VAL B CA 1
ATOM 3397 C C . VAL B 2 4 ? 143.990 124.672 175.058 1.00 144.49 4 VAL B C 1
ATOM 3398 O O . VAL B 2 4 ? 144.152 124.746 176.281 1.00 143.84 4 VAL B O 1
ATOM 3402 N N . ARG B 2 5 ? 142.794 124.780 174.481 1.00 131.92 5 ARG B N 1
ATOM 3403 C CA . ARG B 2 5 ? 141.578 124.781 175.285 1.00 127.74 5 ARG B CA 1
ATOM 3404 C C . ARG B 2 5 ? 140.690 123.624 174.851 1.00 125.54 5 ARG B C 1
ATOM 3405 O O . ARG B 2 5 ? 140.463 123.427 173.653 1.00 128.18 5 ARG B O 1
ATOM 3413 N N . HIS B 2 6 ? 140.192 122.866 175.824 1.00 119.48 6 HIS B N 1
ATOM 3414 C CA . HIS B 2 6 ? 139.420 121.656 175.578 1.00 120.93 6 HIS B CA 1
ATOM 3415 C C . HIS B 2 6 ? 138.062 121.779 176.251 1.00 123.54 6 HIS B C 1
ATOM 3416 O O . HIS B 2 6 ? 137.980 122.103 177.441 1.00 127.46 6 HIS B O 1
ATOM 3423 N N . ARG B 2 7 ? 137.003 121.524 175.486 1.00 119.87 7 ARG B N 1
ATOM 3424 C CA . ARG B 2 7 ? 135.637 121.535 175.990 1.00 119.36 7 ARG B CA 1
ATOM 3425 C C . ARG B 2 7 ? 134.982 120.201 175.662 1.00 121.19 7 ARG B C 1
ATOM 3426 O O . ARG B 2 7 ? 134.955 119.787 174.499 1.00 123.47 7 ARG B O 1
ATOM 3434 N N . ILE B 2 8 ? 134.453 119.533 176.683 1.00 124.95 8 ILE B N 1
ATOM 3435 C CA . ILE B 2 8 ? 133.862 118.209 176.537 1.00 122.95 8 ILE B CA 1
ATOM 3436 C C . ILE B 2 8 ? 132.380 118.307 176.866 1.00 125.79 8 ILE B C 1
ATOM 3437 O O . ILE B 2 8 ? 132.003 118.913 177.874 1.00 127.69 8 ILE B O 1
ATOM 3442 N N . ALA B 2 9 ? 131.543 117.724 176.009 1.00 122.69 9 ALA B N 1
ATOM 3443 C CA . ALA B 2 9 ? 130.099 117.726 176.192 1.00 118.75 9 ALA B CA 1
ATOM 3444 C C . ALA B 2 9 ? 129.589 116.293 176.180 1.00 121.37 9 ALA B C 1
ATOM 3445 O O . ALA B 2 9 ? 129.853 115.543 175.233 1.00 124.76 9 ALA B O 1
ATOM 3447 N N . LEU B 2 10 ? 128.851 115.929 177.226 1.00 134.44 10 LEU B N 1
ATOM 3448 C CA . LEU B 2 10 ? 128.294 114.590 177.414 1.00 134.06 10 LEU B CA 1
ATOM 3449 C C . LEU B 2 10 ? 126.776 114.677 177.310 1.00 138.99 10 LEU B C 1
ATOM 3450 O O . LEU B 2 10 ? 126.110 115.077 178.269 1.00 143.36 10 LEU B O 1
ATOM 3455 N N . LEU B 2 11 ? 126.222 114.291 176.163 1.00 135.09 11 LEU B N 1
ATOM 3456 C CA . LEU B 2 11 ? 124.777 114.285 175.978 1.00 133.49 11 LEU B CA 1
ATOM 3457 C C . LEU B 2 11 ? 124.225 112.924 176.383 1.00 133.09 11 LEU B C 1
ATOM 3458 O O . LEU B 2 11 ? 124.611 111.897 175.813 1.00 131.62 11 LEU B O 1
ATOM 3463 N N . PHE B 2 12 ? 123.324 112.921 177.361 1.00 146.74 12 PHE B N 1
ATOM 3464 C CA . PHE B 2 12 ? 122.717 111.707 177.877 1.00 148.95 12 PHE B CA 1
ATOM 3465 C C . PHE B 2 12 ? 121.294 111.561 177.341 1.00 148.85 12 PHE B C 1
ATOM 3466 O O . PHE B 2 12 ? 120.819 112.355 176.526 1.00 146.78 12 PHE B O 1
ATOM 3474 N N . ALA B 2 13 ? 120.606 110.526 177.815 1.00 160.79 13 ALA B N 1
ATOM 3475 C CA . ALA B 2 13 ? 119.227 110.260 177.432 1.00 159.54 13 ALA B CA 1
ATOM 3476 C C . ALA B 2 13 ? 118.257 110.250 178.601 1.00 161.56 13 ALA B C 1
ATOM 3477 O O . ALA B 2 13 ? 117.092 110.608 178.418 1.00 160.59 13 ALA B O 1
ATOM 3479 N N . ASN B 2 14 ? 118.700 109.853 179.792 1.00 170.84 14 ASN B N 1
ATOM 3480 C CA . ASN B 2 14 ? 117.854 109.823 180.975 1.00 170.01 14 ASN B CA 1
ATOM 3481 C C . ASN B 2 14 ? 118.565 110.518 182.127 1.00 169.04 14 ASN B C 1
ATOM 3482 O O . ASN B 2 14 ? 119.797 110.531 182.201 1.00 168.37 14 ASN B O 1
ATOM 3487 N N . GLU B 2 15 ? 117.769 111.104 183.025 1.00 167.31 15 GLU B N 1
ATOM 3488 C CA . GLU B 2 15 ? 118.338 111.787 184.182 1.00 167.90 15 GLU B CA 1
ATOM 3489 C C . GLU B 2 15 ? 119.048 110.807 185.108 1.00 167.63 15 GLU B C 1
ATOM 3490 O O . GLU B 2 15 ? 120.080 111.139 185.703 1.00 167.24 15 GLU B O 1
ATOM 3496 N N . ALA B 2 16 ? 118.507 109.594 185.245 1.00 172.92 16 ALA B N 1
ATOM 3497 C CA . ALA B 2 16 ? 119.114 108.606 186.131 1.00 173.78 16 ALA B CA 1
ATOM 3498 C C . ALA B 2 16 ? 120.474 108.147 185.624 1.00 173.40 16 ALA B C 1
ATOM 3499 O O . ALA B 2 16 ? 121.275 107.612 186.398 1.00 173.30 16 ALA B O 1
ATOM 3501 N N . ASP B 2 17 ? 120.753 108.338 184.332 1.00 167.94 17 ASP B N 1
ATOM 3502 C CA . ASP B 2 17 ? 122.047 107.938 183.789 1.00 167.69 17 ASP B CA 1
ATOM 3503 C C . ASP B 2 17 ? 123.178 108.774 184.377 1.00 167.13 17 ASP B C 1
ATOM 3504 O O . ASP B 2 17 ? 124.325 108.318 184.447 1.00 167.26 17 ASP B O 1
ATOM 3509 N N . ILE B 2 18 ? 122.875 110.004 184.802 1.00 163.71 18 ILE B N 1
ATOM 3510 C CA . ILE B 2 18 ? 123.909 110.868 185.362 1.00 164.48 18 ILE B CA 1
ATOM 3511 C C . ILE B 2 18 ? 124.375 110.351 186.717 1.00 166.26 18 ILE B C 1
ATOM 3512 O O . ILE B 2 18 ? 125.466 110.701 187.182 1.00 165.40 18 ILE B O 1
ATOM 3517 N N . GLN B 2 19 ? 123.562 109.518 187.373 1.00 173.94 19 GLN B N 1
ATOM 3518 C CA . GLN B 2 19 ? 123.978 108.926 188.641 1.00 172.34 19 GLN B CA 1
ATOM 3519 C C . GLN B 2 19 ? 125.165 107.991 188.449 1.00 171.99 19 GLN B C 1
ATOM 3520 O O . GLN B 2 19 ? 126.073 107.946 189.287 1.00 171.43 19 GLN B O 1
ATOM 3526 N N . ASP B 2 20 ? 125.174 107.233 187.350 1.00 180.04 20 ASP B N 1
ATOM 3527 C CA . ASP B 2 20 ? 126.240 106.276 187.080 1.00 181.07 20 ASP B CA 1
ATOM 3528 C C . ASP B 2 20 ? 127.590 106.940 186.840 1.00 182.39 20 ASP B C 1
ATOM 3529 O O . ASP B 2 20 ? 128.614 106.248 186.874 1.00 183.15 20 ASP B O 1
ATOM 3534 N N . VAL B 2 21 ? 127.621 108.251 186.600 1.00 184.31 21 VAL B N 1
ATOM 3535 C CA . VAL B 2 21 ? 128.880 108.939 186.347 1.00 183.93 21 VAL B CA 1
ATOM 3536 C C . VAL B 2 21 ? 129.705 108.973 187.625 1.00 184.44 21 VAL B C 1
ATOM 3537 O O . VAL B 2 21 ? 129.228 109.406 188.682 1.00 184.95 21 VAL B O 1
ATOM 3541 N N . GLU B 2 22 ? 130.951 108.516 187.534 1.00 190.19 22 GLU B N 1
ATOM 3542 C CA . GLU B 2 22 ? 131.871 108.507 188.662 1.00 190.96 22 GLU B CA 1
ATOM 3543 C C . GLU B 2 22 ? 132.797 109.711 188.565 1.00 191.03 22 GLU B C 1
ATOM 3544 O O . GLU B 2 22 ? 133.380 109.967 187.506 1.00 190.07 22 GLU B O 1
ATOM 3550 N N . THR B 2 23 ? 132.929 110.447 189.664 1.00 195.53 23 THR B N 1
ATOM 3551 C CA . THR B 2 23 ? 133.756 111.650 189.722 1.00 195.86 23 THR B CA 1
ATOM 3552 C C . THR B 2 23 ? 134.906 111.387 190.691 1.00 196.12 23 THR B C 1
ATOM 3553 O O . THR B 2 23 ? 134.763 111.569 191.902 1.00 196.08 23 THR B O 1
ATOM 3557 N N . VAL B 2 24 ? 136.046 110.958 190.156 1.00 196.85 24 VAL B N 1
ATOM 3558 C CA . VAL B 2 24 ? 137.223 110.721 190.974 1.00 196.21 24 VAL B CA 1
ATOM 3559 C C . VAL B 2 24 ? 138.010 112.022 191.077 1.00 196.85 24 VAL B C 1
ATOM 3560 O O . VAL B 2 24 ? 137.901 112.915 190.230 1.00 198.42 24 VAL B O 1
ATOM 3564 N N . GLU B 2 25 ? 138.833 112.124 192.124 1.00 195.86 25 GLU B N 1
ATOM 3565 C CA . GLU B 2 25 ? 139.466 113.394 192.462 1.00 195.79 25 GLU B CA 1
ATOM 3566 C C . GLU B 2 25 ? 140.328 113.942 191.332 1.00 196.06 25 GLU B C 1
ATOM 3567 O O . GLU B 2 25 ? 140.605 115.146 191.310 1.00 194.72 25 GLU B O 1
ATOM 3573 N N . ASP B 2 26 ? 140.754 113.096 190.393 1.00 193.28 26 ASP B N 1
ATOM 3574 C CA . ASP B 2 26 ? 141.571 113.543 189.271 1.00 193.32 26 ASP B CA 1
ATOM 3575 C C . ASP B 2 26 ? 140.945 113.216 187.919 1.00 191.83 26 ASP B C 1
ATOM 3576 O O . ASP B 2 26 ? 141.659 113.169 186.912 1.00 190.63 26 ASP B O 1
ATOM 3581 N N . GLY B 2 27 ? 139.637 112.992 187.858 1.00 184.54 27 GLY B N 1
ATOM 3582 C CA . GLY B 2 27 ? 139.023 112.741 186.569 1.00 183.69 27 GLY B CA 1
ATOM 3583 C C . GLY B 2 27 ? 137.570 112.337 186.689 1.00 185.19 27 GLY B C 1
ATOM 3584 O O . GLY B 2 27 ? 136.979 112.327 187.772 1.00 185.83 27 GLY B O 1
ATOM 3585 N N . VAL B 2 28 ? 137.002 112.005 185.532 1.00 182.30 28 VAL B N 1
ATOM 3586 C CA . VAL B 2 28 ? 135.610 111.578 185.428 1.00 181.73 28 VAL B CA 1
ATOM 3587 C C . VAL B 2 28 ? 135.568 110.273 184.648 1.00 180.96 28 VAL B C 1
ATOM 3588 O O . VAL B 2 28 ? 136.002 110.225 183.492 1.00 180.30 28 VAL B O 1
ATOM 3592 N N . ILE B 2 29 ? 135.036 109.223 185.269 1.00 177.52 29 ILE B N 1
ATOM 3593 C CA . ILE B 2 29 ? 134.909 107.909 184.650 1.00 178.08 29 ILE B CA 1
ATOM 3594 C C . ILE B 2 29 ? 133.436 107.660 184.363 1.00 178.00 29 ILE B C 1
ATOM 3595 O O . ILE B 2 29 ? 132.598 107.746 185.268 1.00 177.25 29 ILE B O 1
ATOM 3600 N N . VAL B 2 30 ? 133.121 107.354 183.105 1.00 177.50 30 VAL B N 1
ATOM 3601 C CA . VAL B 2 30 ? 131.746 107.152 182.664 1.00 176.72 30 VAL B CA 1
ATOM 3602 C C . VAL B 2 30 ? 131.630 105.780 182.018 1.00 177.64 30 VAL B C 1
ATOM 3603 O O . VAL B 2 30 ? 132.480 105.395 181.206 1.00 176.87 30 VAL B O 1
ATOM 3607 N N . PHE B 2 31 ? 130.581 105.045 182.385 1.00 177.37 31 PHE B N 1
ATOM 3608 C CA . PHE B 2 31 ? 130.246 103.771 181.766 1.00 177.28 31 PHE B CA 1
ATOM 3609 C C . PHE B 2 31 ? 128.968 103.943 180.961 1.00 177.91 31 PHE B C 1
ATOM 3610 O O . PHE B 2 31 ? 127.955 104.394 181.516 1.00 177.42 31 PHE B O 1
ATOM 3618 N N . PRO B 2 32 ? 128.965 103.618 179.668 1.00 175.27 32 PRO B N 1
ATOM 3619 C CA . PRO B 2 32 ? 127.782 103.889 178.841 1.00 175.13 32 PRO B CA 1
ATOM 3620 C C . PRO B 2 32 ? 126.559 103.130 179.332 1.00 174.52 32 PRO B C 1
ATOM 3621 O O . PRO B 2 32 ? 126.650 101.982 179.772 1.00 172.31 32 PRO B O 1
ATOM 3625 N N . ASN B 2 33 ? 125.403 103.789 179.251 1.00 174.92 33 ASN B N 1
ATOM 3626 C CA . ASN B 2 33 ? 124.130 103.166 179.593 1.00 173.51 33 ASN B CA 1
ATOM 3627 C C . ASN B 2 33 ? 123.218 103.042 178.380 1.00 174.04 33 ASN B C 1
ATOM 3628 O O . ASN B 2 33 ? 122.789 101.931 178.053 1.00 173.80 33 ASN B O 1
ATOM 3633 N N . SER B 2 34 ? 122.906 104.148 177.699 1.00 173.23 34 SER B N 1
ATOM 3634 C CA . SER B 2 34 ? 122.075 104.104 176.492 1.00 172.35 34 SER B CA 1
ATOM 3635 C C . SER B 2 34 ? 122.578 105.155 175.502 1.00 172.03 34 SER B C 1
ATOM 3636 O O . SER B 2 34 ? 122.102 106.294 175.508 1.00 171.81 34 SER B O 1
ATOM 3639 N N . ASN B 2 35 ? 123.521 104.750 174.654 1.00 171.17 35 ASN B N 1
ATOM 3640 C CA . ASN B 2 35 ? 123.938 105.484 173.455 1.00 171.83 35 ASN B CA 1
ATOM 3641 C C . ASN B 2 35 ? 124.049 106.992 173.695 1.00 171.80 35 ASN B C 1
ATOM 3642 O O . ASN B 2 35 ? 123.341 107.803 173.099 1.00 172.50 35 ASN B O 1
ATOM 3647 N N . ILE B 2 36 ? 124.962 107.357 174.594 1.00 151.46 36 ILE B N 1
ATOM 3648 C CA . ILE B 2 36 ? 125.238 108.762 174.880 1.00 148.60 36 ILE B CA 1
ATOM 3649 C C . ILE B 2 36 ? 126.118 109.336 173.776 1.00 149.55 36 ILE B C 1
ATOM 3650 O O . ILE B 2 36 ? 126.681 108.590 172.967 1.00 151.20 36 ILE B O 1
ATOM 3655 N N . THR B 2 37 ? 126.243 110.661 173.734 1.00 131.51 37 THR B N 1
ATOM 3656 C CA . THR B 2 37 ? 126.980 111.347 172.681 1.00 128.94 37 THR B CA 1
ATOM 3657 C C . THR B 2 37 ? 128.110 112.172 173.282 1.00 130.63 37 THR B C 1
ATOM 3658 O O . THR B 2 37 ? 127.929 112.835 174.309 1.00 134.62 37 THR B O 1
ATOM 3662 N N . ILE B 2 38 ? 129.274 112.134 172.634 1.00 113.13 38 ILE B N 1
ATOM 3663 C CA . ILE B 2 38 ? 130.464 112.852 173.073 1.00 110.63 38 ILE B CA 1
ATOM 3664 C C . ILE B 2 38 ? 130.769 113.937 172.053 1.00 112.58 38 ILE B C 1
ATOM 3665 O O . ILE B 2 38 ? 130.852 113.658 170.850 1.00 113.28 38 ILE B O 1
ATOM 3670 N N . GLN B 2 39 ? 130.947 115.167 172.532 1.00 107.47 39 GLN B N 1
ATOM 3671 C CA . GLN B 2 39 ? 131.361 116.283 171.691 1.00 105.65 39 GLN B CA 1
ATOM 3672 C C . GLN B 2 39 ? 132.643 116.875 172.256 1.00 108.42 39 GLN B C 1
ATOM 3673 O O . GLN B 2 39 ? 132.642 117.419 173.365 1.00 113.78 39 GLN B O 1
ATOM 3679 N N . ASP B 2 40 ? 133.730 116.774 171.498 1.00 108.39 40 ASP B N 1
ATOM 3680 C CA . ASP B 2 40 ? 135.025 117.301 171.908 1.00 105.39 40 ASP B CA 1
ATOM 3681 C C . ASP B 2 40 ? 135.361 118.526 171.070 1.00 104.50 40 ASP B C 1
ATOM 3682 O O . ASP B 2 40 ? 135.253 118.487 169.841 1.00 105.66 40 ASP B O 1
ATOM 3687 N N . ARG B 2 41 ? 135.768 119.606 171.733 1.00 101.24 41 ARG B N 1
ATOM 3688 C CA . ARG B 2 41 ? 136.100 120.857 171.065 1.00 100.99 41 ARG B CA 1
ATOM 3689 C C . ARG B 2 41 ? 137.492 121.291 171.493 1.00 102.72 41 ARG B C 1
ATOM 3690 O O . ARG B 2 41 ? 137.714 121.597 172.669 1.00 103.25 41 ARG B O 1
ATOM 3698 N N . TRP B 2 42 ? 138.421 121.312 170.542 1.00 103.63 42 TRP B N 1
ATOM 3699 C CA . TRP B 2 42 ? 139.783 121.778 170.764 1.00 102.48 42 TRP B CA 1
ATOM 3700 C C . TRP B 2 42 ? 139.952 123.138 170.103 1.00 101.00 42 TRP B C 1
ATOM 3701 O O . TRP B 2 42 ? 139.625 123.299 168.924 1.00 104.87 42 TRP B O 1
ATOM 3712 N N . THR B 2 43 ? 140.459 124.113 170.852 1.00 105.28 43 THR B N 1
ATOM 3713 C CA . THR B 2 43 ? 140.686 125.448 170.319 1.00 106.83 43 THR B CA 1
ATOM 3714 C C . THR B 2 43 ? 142.145 125.841 170.503 1.00 109.58 43 THR B C 1
ATOM 3715 O O . THR B 2 43 ? 142.718 125.657 171.588 1.00 112.24 43 THR B O 1
ATOM 3719 N N . TYR B 2 44 ? 142.723 126.377 169.426 1.00 130.25 44 TYR B N 1
ATOM 3720 C CA . TYR B 2 44 ? 144.087 126.878 169.357 1.00 129.59 44 TYR B CA 1
ATOM 3721 C C . TYR B 2 44 ? 144.098 128.335 168.921 1.00 131.93 44 TYR B C 1
ATOM 3722 O O . TYR B 2 44 ? 143.211 128.791 168.192 1.00 131.15 44 TYR B O 1
ATOM 3731 N N . ALA B 2 45 ? 145.137 129.048 169.345 1.00 146.39 45 ALA B N 1
ATOM 3732 C CA . ALA B 2 45 ? 145.387 130.418 168.924 1.00 148.56 45 ALA B CA 1
ATOM 3733 C C . ALA B 2 45 ? 146.667 130.468 168.101 1.00 148.29 45 ALA B C 1
ATOM 3734 O O . ALA B 2 45 ? 147.738 130.085 168.585 1.00 147.84 45 ALA B O 1
ATOM 3736 N N . ILE B 2 46 ? 146.550 130.932 166.858 1.00 152.48 46 ILE B N 1
ATOM 3737 C CA . ILE B 2 46 ? 147.695 131.158 165.985 1.00 150.83 46 ILE B CA 1
ATOM 3738 C C . ILE B 2 46 ? 147.529 132.522 165.334 1.00 153.63 46 ILE B C 1
ATOM 3739 O O . ILE B 2 46 ? 146.411 133.017 165.165 1.00 153.35 46 ILE B O 1
ATOM 3744 N N . ASP B 2 47 ? 148.656 133.139 164.975 1.00 170.16 47 ASP B N 1
ATOM 3745 C CA . ASP B 2 47 ? 148.611 134.444 164.327 1.00 170.12 47 ASP B CA 1
ATOM 3746 C C . ASP B 2 47 ? 147.901 134.345 162.982 1.00 169.16 47 ASP B C 1
ATOM 3747 O O . ASP B 2 47 ? 146.794 134.870 162.827 1.00 169.93 47 ASP B O 1
ATOM 3752 N N . TYR B 2 48 ? 148.517 133.645 162.032 1.00 163.99 48 TYR B N 1
ATOM 3753 C CA . TYR B 2 48 ? 147.935 133.339 160.723 1.00 163.59 48 TYR B CA 1
ATOM 3754 C C . TYR B 2 48 ? 147.203 134.546 160.137 1.00 165.23 48 TYR B C 1
ATOM 3755 O O . TYR B 2 48 ? 145.990 134.533 159.926 1.00 163.87 48 TYR B O 1
ATOM 3764 N N . GLU B 2 49 ? 147.968 135.612 159.895 1.00 175.58 49 GLU B N 1
ATOM 3765 C CA . GLU B 2 49 ? 147.391 136.859 159.406 1.00 174.34 49 GLU B CA 1
ATOM 3766 C C . GLU B 2 49 ? 146.635 136.632 158.102 1.00 175.06 49 GLU B C 1
ATOM 3767 O O . GLU B 2 49 ? 147.239 136.354 157.061 1.00 176.11 49 GLU B O 1
ATOM 3773 N N . LEU B 2 50 ? 145.312 136.751 158.158 1.00 160.59 50 LEU B N 1
ATOM 3774 C CA . LEU B 2 50 ? 144.451 136.464 157.019 1.00 158.99 50 LEU B CA 1
ATOM 3775 C C . LEU B 2 50 ? 143.066 137.014 157.328 1.00 158.40 50 LEU B C 1
ATOM 3776 O O . LEU B 2 50 ? 142.773 137.410 158.459 1.00 158.80 50 LEU B O 1
ATOM 3781 N N . ASP B 2 51 ? 142.215 137.033 156.305 1.00 150.79 51 ASP B N 1
ATOM 3782 C CA . ASP B 2 51 ? 140.861 137.562 156.425 1.00 151.63 51 ASP B CA 1
ATOM 3783 C C . ASP B 2 51 ? 139.866 136.642 155.732 1.00 151.14 51 ASP B C 1
ATOM 3784 O O . ASP B 2 51 ? 138.983 137.095 154.997 1.00 148.72 51 ASP B O 1
ATOM 3789 N N . SER B 2 52 ? 139.993 135.336 155.959 1.00 128.72 52 SER B N 1
ATOM 3790 C CA . SER B 2 52 ? 139.113 134.369 155.321 1.00 124.97 52 SER B CA 1
ATOM 3791 C C . SER B 2 52 ? 138.846 133.219 156.280 1.00 122.31 52 SER B C 1
ATOM 3792 O O . SER B 2 52 ? 139.604 132.978 157.223 1.00 120.40 52 SER B O 1
ATOM 3795 N N . ILE B 2 53 ? 137.751 132.508 156.023 1.00 99.38 53 ILE B N 1
ATOM 3796 C CA . ILE B 2 53 ? 137.337 131.370 156.832 1.00 96.42 53 ILE B CA 1
ATOM 3797 C C . ILE B 2 53 ? 137.532 130.097 156.023 1.00 98.50 53 ILE B C 1
ATOM 3798 O O . ILE B 2 53 ? 137.415 130.094 154.793 1.00 103.46 53 ILE B O 1
ATOM 3803 N N . ARG B 2 54 ? 137.835 129.006 156.723 1.00 85.20 54 ARG B N 1
ATOM 3804 C CA . ARG B 2 54 ? 137.984 127.705 156.089 1.00 78.64 54 ARG B CA 1
ATOM 3805 C C . ARG B 2 54 ? 137.246 126.659 156.910 1.00 80.33 54 ARG B C 1
ATOM 3806 O O . ARG B 2 54 ? 137.231 126.726 158.140 1.00 87.39 54 ARG B O 1
ATOM 3814 N N . ARG B 2 55 ? 136.634 125.696 156.227 1.00 72.86 55 ARG B N 1
ATOM 3815 C CA . ARG B 2 55 ? 135.900 124.626 156.886 1.00 72.02 55 ARG B CA 1
ATOM 3816 C C . ARG B 2 55 ? 136.298 123.285 156.290 1.00 69.46 55 ARG B C 1
ATOM 3817 O O . ARG B 2 55 ? 136.393 123.143 155.070 1.00 76.53 55 ARG B O 1
ATOM 3825 N N . ILE B 2 56 ? 136.530 122.305 157.159 1.00 53.72 56 ILE B N 1
ATOM 3826 C CA . ILE B 2 56 ? 136.864 120.942 156.759 1.00 54.32 56 ILE B CA 1
ATOM 3827 C C . ILE B 2 56 ? 135.914 120.017 157.503 1.00 62.34 56 ILE B C 1
ATOM 3828 O O . ILE B 2 56 ? 136.078 119.795 158.707 1.00 77.41 56 ILE B O 1
ATOM 3833 N N . SER B 2 57 ? 134.924 119.479 156.799 1.00 53.85 57 SER B N 1
ATOM 3834 C CA . SER B 2 57 ? 133.872 118.685 157.419 1.00 56.78 57 SER B CA 1
ATOM 3835 C C . SER B 2 57 ? 133.891 117.271 156.861 1.00 58.11 57 SER B C 1
ATOM 3836 O O . SER B 2 57 ? 133.824 117.079 155.644 1.00 78.07 57 SER B O 1
ATOM 3839 N N . TRP B 2 58 ? 133.963 116.284 157.751 1.00 57.02 58 TRP B N 1
ATOM 3840 C CA . TRP B 2 58 ? 133.949 114.881 157.362 1.00 60.57 58 TRP B CA 1
ATOM 3841 C C . TRP B 2 58 ? 132.848 114.164 158.125 1.00 66.79 58 TRP B C 1
ATOM 3842 O O . TRP B 2 58 ? 132.861 114.139 159.362 1.00 77.81 58 TRP B O 1
ATOM 3853 N N . ARG B 2 59 ? 131.902 113.588 157.387 1.00 81.38 59 ARG B N 1
ATOM 3854 C CA . ARG B 2 59 ? 130.893 112.691 157.934 1.00 83.89 59 ARG B CA 1
ATOM 3855 C C . ARG B 2 59 ? 130.868 111.443 157.069 1.00 90.73 59 ARG B C 1
ATOM 3856 O O . ARG B 2 59 ? 130.775 111.542 155.840 1.00 94.86 59 ARG B O 1
ATOM 3864 N N . ASN B 2 60 ? 130.950 110.281 157.704 1.00 98.33 60 ASN B N 1
ATOM 3865 C CA . ASN B 2 60 ? 131.027 109.021 156.981 1.00 93.23 60 ASN B CA 1
ATOM 3866 C C . ASN B 2 60 ? 129.754 108.800 156.173 1.00 95.99 60 ASN B C 1
ATOM 3867 O O . ASN B 2 60 ? 128.654 108.833 156.745 1.00 101.81 60 ASN B O 1
ATOM 3872 N N . PRO B 2 61 ? 129.849 108.592 154.857 1.00 82.23 61 PRO B N 1
ATOM 3873 C CA . PRO B 2 61 ? 128.631 108.330 154.074 1.00 81.15 61 PRO B CA 1
ATOM 3874 C C . PRO B 2 61 ? 127.866 107.105 154.539 1.00 86.11 61 PRO B C 1
ATOM 3875 O O . PRO B 2 61 ? 126.629 107.097 154.495 1.00 82.68 61 PRO B O 1
ATOM 3879 N N . SER B 2 62 ? 128.566 106.067 154.996 1.00 105.46 62 SER B N 1
ATOM 3880 C CA . SER B 2 62 ? 127.913 104.847 155.450 1.00 107.54 62 SER B CA 1
ATOM 3881 C C . SER B 2 62 ? 127.499 104.899 156.914 1.00 110.93 62 SER B C 1
ATOM 3882 O O . SER B 2 62 ? 126.920 103.926 157.408 1.00 112.79 62 SER B O 1
ATOM 3885 N N . SER B 2 63 ? 127.786 105.994 157.615 1.00 113.91 63 SER B N 1
ATOM 3886 C CA . SER B 2 63 ? 127.451 106.087 159.030 1.00 112.83 63 SER B CA 1
ATOM 3887 C C . SER B 2 63 ? 125.941 106.078 159.227 1.00 112.04 63 SER B C 1
ATOM 3888 O O . SER B 2 63 ? 125.205 106.771 158.520 1.00 111.38 63 SER B O 1
ATOM 3891 N N . THR B 2 64 ? 125.483 105.285 160.195 1.00 119.57 64 THR B N 1
ATOM 3892 C CA . THR B 2 64 ? 124.067 105.182 160.525 1.00 123.05 64 THR B CA 1
ATOM 3893 C C . THR B 2 64 ? 123.725 105.856 161.847 1.00 121.07 64 THR B C 1
ATOM 3894 O O . THR B 2 64 ? 122.605 105.694 162.343 1.00 122.90 64 THR B O 1
ATOM 3898 N N . ARG B 2 65 ? 124.660 106.601 162.430 1.00 108.28 65 ARG B N 1
ATOM 3899 C CA . ARG B 2 65 ? 124.411 107.253 163.708 1.00 110.03 65 ARG B CA 1
ATOM 3900 C C . ARG B 2 65 ? 123.383 108.366 163.552 1.00 109.71 65 ARG B C 1
ATOM 3901 O O . ARG B 2 65 ? 123.405 109.126 162.580 1.00 109.27 65 ARG B O 1
ATOM 3909 N N . GLN B 2 66 ? 122.476 108.459 164.521 1.00 114.71 66 GLN B N 1
ATOM 3910 C CA . GLN B 2 66 ? 121.450 109.490 164.502 1.00 114.77 66 GLN B CA 1
ATOM 3911 C C . GLN B 2 66 ? 122.011 110.810 165.013 1.00 115.19 66 GLN B C 1
ATOM 3912 O O . GLN B 2 66 ? 122.794 110.844 165.966 1.00 119.60 66 GLN B O 1
ATOM 3918 N N . PHE B 2 67 ? 121.605 111.901 164.368 1.00 91.61 67 PHE B N 1
ATOM 3919 C CA . PHE B 2 67 ? 122.072 113.221 164.764 1.00 95.24 67 PHE B CA 1
ATOM 3920 C C . PHE B 2 67 ? 121.457 113.637 166.094 1.00 94.52 67 PHE B C 1
ATOM 3921 O O . PHE B 2 67 ? 120.309 113.303 166.400 1.00 98.63 67 PHE B O 1
ATOM 3929 N N . SER B 2 68 ? 122.230 114.372 166.884 1.00 95.01 68 SER B N 1
ATOM 3930 C CA . SER B 2 68 ? 121.795 114.876 168.177 1.00 98.46 68 SER B CA 1
ATOM 3931 C C . SER B 2 68 ? 121.538 116.375 168.093 1.00 101.39 68 SER B C 1
ATOM 3932 O O . SER B 2 68 ? 121.874 117.037 167.109 1.00 99.80 68 SER B O 1
ATOM 3935 N N . VAL B 2 69 ? 120.929 116.909 169.155 1.00 106.41 69 VAL B N 1
ATOM 3936 C CA . VAL B 2 69 ? 120.594 118.327 169.185 1.00 102.40 69 VAL B CA 1
ATOM 3937 C C . VAL B 2 69 ? 121.834 119.205 169.285 1.00 100.81 69 VAL B C 1
ATOM 3938 O O . VAL B 2 69 ? 121.757 120.408 169.016 1.00 107.69 69 VAL B O 1
ATOM 3942 N N . ILE B 2 70 ? 122.975 118.640 169.667 1.00 94.34 70 ILE B N 1
ATOM 3943 C CA . ILE B 2 70 ? 124.207 119.402 169.810 1.00 93.96 70 ILE B CA 1
ATOM 3944 C C . ILE B 2 70 ? 125.132 119.203 168.608 1.00 98.10 70 ILE B C 1
ATOM 3945 O O . ILE B 2 70 ? 126.319 119.517 168.683 1.00 104.51 70 ILE B O 1
ATOM 3950 N N . GLU B 2 71 ? 124.606 118.690 167.500 1.00 87.57 71 GLU B N 1
ATOM 3951 C CA . GLU B 2 71 ? 125.401 118.418 166.312 1.00 88.52 71 GLU B CA 1
ATOM 3952 C C . GLU B 2 71 ? 124.698 118.974 165.085 1.00 90.35 71 GLU B C 1
ATOM 3953 O O . GLU B 2 71 ? 123.488 118.801 164.920 1.00 98.94 71 GLU B O 1
ATOM 3959 N N . SER B 2 72 ? 125.463 119.645 164.229 1.00 73.62 72 SER B N 1
ATOM 3960 C CA . SER B 2 72 ? 124.928 120.158 162.981 1.00 73.94 72 SER B CA 1
ATOM 3961 C C . SER B 2 72 ? 124.873 119.049 161.932 1.00 78.93 72 SER B C 1
ATOM 3962 O O . SER B 2 72 ? 125.515 118.003 162.056 1.00 83.65 72 SER B O 1
ATOM 3965 N N . ARG B 2 73 ? 124.087 119.287 160.884 1.00 72.95 73 ARG B N 1
ATOM 3966 C CA . ARG B 2 73 ? 123.952 118.332 159.785 1.00 66.01 73 ARG B CA 1
ATOM 3967 C C . ARG B 2 73 ? 125.070 118.609 158.789 1.00 68.90 73 ARG B C 1
ATOM 3968 O O . ARG B 2 73 ? 124.953 119.459 157.905 1.00 76.20 73 ARG B O 1
ATOM 3976 N N . LEU B 2 74 ? 126.178 117.894 158.948 1.00 61.40 74 LEU B N 1
ATOM 3977 C CA . LEU B 2 74 ? 127.299 118.044 158.033 1.00 57.66 74 LEU B CA 1
ATOM 3978 C C . LEU B 2 74 ? 126.973 117.404 156.691 1.00 65.26 74 LEU B C 1
ATOM 3979 O O . LEU B 2 74 ? 126.268 116.394 156.622 1.00 81.14 74 LEU B O 1
ATOM 3984 N N . ALA B 2 75 ? 127.479 118.003 155.622 1.00 58.26 75 ALA B N 1
ATOM 3985 C CA . ALA B 2 75 ? 127.299 117.424 154.301 1.00 63.28 75 ALA B CA 1
ATOM 3986 C C . ALA B 2 75 ? 128.025 116.085 154.235 1.00 76.67 75 ALA B C 1
ATOM 3987 O O . ALA B 2 75 ? 129.180 115.991 154.672 1.00 79.68 75 ALA B O 1
ATOM 3989 N N . PRO B 2 76 ? 127.389 115.032 153.721 1.00 73.05 76 PRO B N 1
ATOM 3990 C CA . PRO B 2 76 ? 128.040 113.716 153.703 1.00 70.96 76 PRO B CA 1
ATOM 3991 C C . PRO B 2 76 ? 129.317 113.733 152.876 1.00 71.69 76 PRO B C 1
ATOM 3992 O O . PRO B 2 76 ? 129.388 114.364 151.820 1.00 74.65 76 PRO B O 1
ATOM 3996 N N . GLY B 2 77 ? 130.329 113.023 153.365 1.00 57.09 77 GLY B N 1
ATOM 3997 C CA . GLY B 2 77 ? 131.616 112.981 152.708 1.00 57.39 77 GLY B CA 1
ATOM 3998 C C . GLY B 2 77 ? 132.560 114.066 153.194 1.00 57.69 77 GLY B C 1
ATOM 3999 O O . GLY B 2 77 ? 132.217 114.930 154.003 1.00 68.54 77 GLY B O 1
ATOM 4000 N N . PHE B 2 78 ? 133.783 114.010 152.676 1.00 56.13 78 PHE B N 1
ATOM 4001 C CA . PHE B 2 78 ? 134.849 114.919 153.074 1.00 55.71 78 PHE B CA 1
ATOM 4002 C C . PHE B 2 78 ? 134.785 116.178 152.215 1.00 68.82 78 PHE B C 1
ATOM 4003 O O . PHE B 2 78 ? 134.982 116.111 150.997 1.00 77.81 78 PHE B O 1
ATOM 4011 N N . ASN B 2 79 ? 134.514 117.319 152.846 1.00 69.97 79 ASN B N 1
ATOM 4012 C CA . ASN B 2 79 ? 134.352 118.589 152.152 1.00 54.52 79 ASN B CA 1
ATOM 4013 C C . ASN B 2 79 ? 135.289 119.634 152.740 1.00 60.81 79 ASN B C 1
ATOM 4014 O O . ASN B 2 79 ? 135.505 119.677 153.955 1.00 73.17 79 ASN B O 1
ATOM 4019 N N . ILE B 2 80 ? 135.838 120.476 151.868 1.00 63.32 80 ILE B N 1
ATOM 4020 C CA . ILE B 2 80 ? 136.677 121.602 152.262 1.00 72.69 80 ILE B CA 1
ATOM 4021 C C . ILE B 2 80 ? 136.143 122.850 151.575 1.00 73.43 80 ILE B C 1
ATOM 4022 O O . ILE B 2 80 ? 136.147 122.930 150.342 1.00 85.67 80 ILE B O 1
ATOM 4027 N N . TYR B 2 81 ? 135.698 123.821 152.363 1.00 70.79 81 TYR B N 1
ATOM 4028 C CA . TYR B 2 81 ? 135.205 125.093 151.854 1.00 67.98 81 TYR B CA 1
ATOM 4029 C C . TYR B 2 81 ? 136.163 126.209 152.242 1.00 76.31 81 TYR B C 1
ATOM 4030 O O . TYR B 2 81 ? 136.678 126.231 153.365 1.00 86.18 81 TYR B O 1
ATOM 4039 N N . SER B 2 82 ? 136.393 127.140 151.319 1.00 86.49 82 SER B N 1
ATOM 4040 C CA . SER B 2 82 ? 137.208 128.312 151.614 1.00 83.45 82 SER B CA 1
ATOM 4041 C C . SER B 2 82 ? 136.650 129.513 150.870 1.00 83.79 82 SER B C 1
ATOM 4042 O O . SER B 2 82 ? 136.490 129.465 149.649 1.00 98.10 82 SE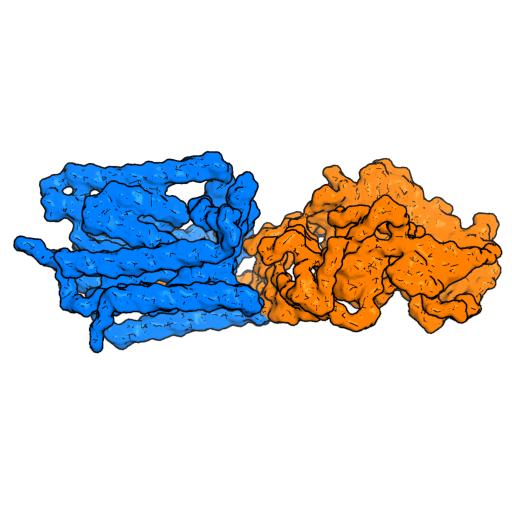R B O 1
ATOM 4045 N N . ASN B 2 83 ? 136.371 130.589 151.599 1.00 92.65 83 ASN B N 1
ATOM 4046 C CA . ASN B 2 83 ? 135.800 131.790 151.006 1.00 97.94 83 ASN B CA 1
ATOM 4047 C C . ASN B 2 83 ? 136.853 132.756 150.479 1.00 102.54 83 ASN B C 1
ATOM 4048 O O . ASN B 2 83 ? 136.491 133.810 149.947 1.00 101.05 83 ASN B O 1
ATOM 4053 N N . ASP B 2 84 ? 138.135 132.429 150.618 1.00 117.64 84 ASP B N 1
ATOM 4054 C CA . ASP B 2 84 ? 139.185 133.272 150.063 1.00 118.47 84 ASP B CA 1
ATOM 4055 C C . ASP B 2 84 ? 139.126 133.257 148.541 1.00 118.84 84 ASP B C 1
ATOM 4056 O O . ASP B 2 84 ? 138.877 132.219 147.922 1.00 119.73 84 ASP B O 1
ATOM 4061 N N . LYS B 2 85 ? 139.358 134.422 147.935 1.00 112.66 85 LYS B N 1
ATOM 4062 C CA . LYS B 2 85 ? 139.271 134.577 146.489 1.00 114.24 85 LYS B CA 1
ATOM 4063 C C . LYS B 2 85 ? 140.626 134.857 145.847 1.00 114.71 85 LYS B C 1
ATOM 4064 O O . LYS B 2 85 ? 140.683 135.272 144.685 1.00 113.36 85 LYS B O 1
ATOM 4070 N N . GLU B 2 86 ? 141.715 134.639 146.575 1.00 120.73 86 GLU B N 1
ATOM 4071 C CA . GLU B 2 86 ? 143.056 134.829 146.035 1.00 122.62 86 GLU B CA 1
ATOM 4072 C C . GLU B 2 86 ? 143.908 133.573 146.094 1.00 124.91 86 GLU B C 1
ATOM 4073 O O . GLU B 2 86 ? 144.666 133.306 145.158 1.00 125.30 86 GLU B O 1
ATOM 4079 N N . ALA B 2 87 ? 143.806 132.794 147.166 1.00 125.03 87 ALA B N 1
ATOM 4080 C CA . ALA B 2 87 ? 144.581 131.570 147.280 1.00 123.34 87 ALA B CA 1
ATOM 4081 C C . ALA B 2 87 ? 144.019 130.491 146.359 1.00 124.88 87 ALA B C 1
ATOM 4082 O O . ALA B 2 87 ? 142.848 130.513 145.968 1.00 123.02 87 ALA B O 1
ATOM 4084 N N . ARG B 2 88 ? 144.874 129.535 146.014 1.00 123.61 88 ARG B N 1
ATOM 4085 C CA . ARG B 2 88 ? 144.498 128.420 145.156 1.00 121.91 88 ARG B CA 1
ATOM 4086 C C . ARG B 2 88 ? 144.285 127.174 146.005 1.00 121.84 88 ARG B C 1
ATOM 4087 O O . ARG B 2 88 ? 145.086 126.878 146.899 1.00 119.04 88 ARG B O 1
ATOM 4095 N N . LEU B 2 89 ? 143.198 126.458 145.733 1.00 107.11 89 LEU B N 1
ATOM 4096 C CA . LEU B 2 89 ? 142.848 125.236 146.449 1.00 106.78 89 LEU B CA 1
ATOM 4097 C C . LEU B 2 89 ? 143.107 124.051 145.528 1.00 108.53 89 LEU B C 1
ATOM 4098 O O . LEU B 2 89 ? 142.314 123.779 144.621 1.00 112.67 89 LEU B O 1
ATOM 4103 N N . ASN B 2 90 ? 144.218 123.348 145.760 1.00 98.35 90 ASN B N 1
ATOM 4104 C CA . ASN B 2 90 ? 144.553 122.186 144.945 1.00 100.08 90 ASN B CA 1
ATOM 4105 C C . ASN B 2 90 ? 145.066 121.025 145.790 1.00 101.89 90 ASN B C 1
ATOM 4106 O O . ASN B 2 90 ? 145.817 120.185 145.280 1.00 103.93 90 ASN B O 1
ATOM 4111 N N . LEU B 2 91 ? 144.684 120.958 147.062 1.00 101.32 91 LEU B N 1
ATOM 4112 C CA . LEU B 2 91 ? 145.165 119.897 147.935 1.00 100.25 91 LEU B CA 1
ATOM 4113 C C . LEU B 2 91 ? 144.629 118.543 147.488 1.00 99.42 91 LEU B C 1
ATOM 4114 O O . LEU B 2 91 ? 143.476 118.421 147.065 1.00 103.17 91 LEU B O 1
ATOM 4119 N N . PHE B 2 92 ? 145.486 117.526 147.575 1.00 94.13 92 PHE B N 1
ATOM 4120 C CA . PHE B 2 92 ? 145.142 116.137 147.274 1.00 96.51 92 PHE B CA 1
ATOM 4121 C C . PHE B 2 92 ? 144.724 115.938 145.821 1.00 98.54 92 PHE B C 1
ATOM 4122 O O . PHE B 2 92 ? 144.056 114.952 145.496 1.00 98.85 92 PHE B O 1
ATOM 4130 N N . GLY B 2 93 ? 145.110 116.854 144.940 1.00 90.80 93 GLY B N 1
ATOM 4131 C CA . GLY B 2 93 ? 144.806 116.707 143.525 1.00 92.82 93 GLY B CA 1
ATOM 4132 C C . GLY B 2 93 ? 143.328 116.707 143.203 1.00 93.49 93 GLY B C 1
ATOM 4133 O O . GLY B 2 93 ? 142.878 115.917 142.365 1.00 98.68 93 GLY B O 1
ATOM 4134 N N . ILE B 2 94 ? 142.559 117.575 143.854 1.00 83.65 94 ILE B N 1
ATOM 4135 C CA . ILE B 2 94 ? 141.133 117.723 143.593 1.00 80.11 94 ILE B CA 1
ATOM 4136 C C . ILE B 2 94 ? 140.895 119.149 143.123 1.00 81.42 94 ILE B C 1
ATOM 4137 O O . ILE B 2 94 ? 141.150 120.103 143.868 1.00 87.60 94 ILE B O 1
ATOM 4142 N N . GLN B 2 95 ? 140.412 119.294 141.898 1.00 84.60 95 GLN B N 1
ATOM 4143 C CA . GLN B 2 95 ? 140.181 120.621 141.345 1.00 88.65 95 GLN B CA 1
ATOM 4144 C C . GLN B 2 95 ? 138.964 121.254 142.010 1.00 87.61 95 GLN B C 1
ATOM 4145 O O . GLN B 2 95 ? 137.919 120.604 142.125 1.00 90.38 95 GLN B O 1
ATOM 4151 N N . PRO B 2 96 ? 139.053 122.503 142.454 1.00 69.02 96 PRO B N 1
ATOM 4152 C CA . PRO B 2 96 ? 137.959 123.103 143.219 1.00 69.80 96 PRO B CA 1
ATOM 4153 C C . PRO B 2 96 ? 136.772 123.480 142.344 1.00 63.33 96 PRO B C 1
ATOM 4154 O O . PRO B 2 96 ? 136.886 123.683 141.135 1.00 65.31 96 PRO B O 1
ATOM 4158 N N . VAL B 2 97 ? 135.615 123.574 142.995 1.00 64.57 97 VAL B N 1
ATOM 4159 C CA . VAL B 2 97 ? 134.385 124.057 142.379 1.00 60.31 97 VAL B CA 1
ATOM 4160 C C . VAL B 2 97 ? 134.102 125.447 142.927 1.00 72.32 97 VAL B C 1
ATOM 4161 O O . VAL B 2 97 ? 134.087 125.648 144.148 1.00 82.40 97 VAL B O 1
ATOM 4165 N N . TYR B 2 98 ? 133.890 126.403 142.028 1.00 79.62 98 TYR B N 1
ATOM 4166 C CA . TYR B 2 98 ? 133.686 127.794 142.403 1.00 77.85 98 TYR B CA 1
ATOM 4167 C C . TYR B 2 98 ? 132.208 128.082 142.620 1.00 72.14 98 TYR B C 1
ATOM 4168 O O . TYR B 2 98 ? 131.352 127.607 141.870 1.00 82.81 98 TYR B O 1
ATOM 4177 N N . SER B 2 99 ? 131.917 128.869 143.650 1.00 82.91 99 SER B N 1
ATOM 4178 C CA . SER B 2 99 ? 130.584 129.366 143.931 1.00 83.90 99 SER B CA 1
ATOM 4179 C C . SER B 2 99 ? 130.723 130.803 144.406 1.00 90.89 99 SER B C 1
ATOM 4180 O O . SER B 2 99 ? 131.751 131.163 144.994 1.00 93.30 99 SER B O 1
ATOM 4183 N N . PRO B 2 100 ? 129.703 131.646 144.178 1.00 99.96 100 PRO B N 1
ATOM 4184 C CA . PRO B 2 100 ? 129.827 133.075 144.509 1.00 103.97 100 PRO B CA 1
ATOM 4185 C C . PRO B 2 100 ? 130.266 133.374 145.937 1.00 100.24 100 PRO B C 1
ATOM 4186 O O . PRO B 2 100 ? 130.567 134.528 146.258 1.00 100.87 100 PRO B O 1
ATOM 4190 N N . MET B 2 101 ? 130.311 132.361 146.803 1.00 100.51 101 MET B N 1
ATOM 4191 C CA . MET B 2 101 ? 130.776 132.549 148.166 1.00 99.15 101 MET B CA 1
ATOM 4192 C C . MET B 2 101 ? 132.047 131.786 148.514 1.00 105.13 101 MET B C 1
ATOM 4193 O O . MET B 2 101 ? 132.754 132.207 149.437 1.00 107.83 101 MET B O 1
ATOM 4198 N N . TYR B 2 102 ? 132.374 130.698 147.815 1.00 92.51 102 TYR B N 1
ATOM 4199 C CA . TYR B 2 102 ? 133.538 129.925 148.241 1.00 84.88 102 TYR B CA 1
ATOM 4200 C C . TYR B 2 102 ? 133.968 128.957 147.147 1.00 81.00 102 TYR B C 1
ATOM 4201 O O . TYR B 2 102 ? 133.206 128.637 146.232 1.00 88.10 102 TYR B O 1
ATOM 4210 N N . LYS B 2 103 ? 135.208 128.491 147.266 1.00 80.45 103 LYS B N 1
ATOM 4211 C CA . LYS B 2 103 ? 135.705 127.351 146.511 1.00 81.06 103 LYS B CA 1
ATOM 4212 C C . LYS B 2 103 ? 135.593 126.112 147.387 1.00 82.14 103 LYS B C 1
ATOM 4213 O O . LYS B 2 103 ? 135.947 126.149 148.572 1.00 98.25 103 LYS B O 1
ATOM 4219 N N . SER B 2 104 ? 135.098 125.022 146.808 1.00 59.11 104 SER B N 1
ATOM 4220 C CA . SER B 2 104 ? 134.824 123.809 147.564 1.00 57.08 104 SER B CA 1
ATOM 4221 C C . SER B 2 104 ? 135.471 122.602 146.903 1.00 58.62 104 SER B C 1
ATOM 4222 O O . SER B 2 104 ? 135.458 122.465 145.677 1.00 76.64 104 SER B O 1
ATOM 4225 N N . LEU B 2 105 ? 136.039 121.735 147.734 1.00 45.63 105 LEU B N 1
ATOM 4226 C CA . LEU B 2 105 ? 136.574 120.445 147.328 1.00 43.09 105 LEU B CA 1
ATOM 4227 C C . LEU B 2 105 ? 135.765 119.350 148.006 1.00 61.32 105 LEU B C 1
ATOM 4228 O O . LEU B 2 105 ? 135.423 119.466 149.186 1.00 69.31 105 LEU B O 1
ATOM 4233 N N . HIS B 2 106 ? 135.460 118.287 147.267 1.00 71.03 106 HIS B N 1
ATOM 4234 C CA . HIS B 2 106 ? 134.613 117.224 147.788 1.00 67.16 106 HIS B CA 1
ATOM 4235 C C . HIS B 2 106 ? 135.193 115.863 147.437 1.00 56.38 106 HIS B C 1
ATOM 4236 O O . HIS B 2 106 ? 135.797 115.678 146.378 1.00 74.58 106 HIS B O 1
ATOM 4243 N N . SER B 2 107 ? 134.999 114.913 148.347 1.00 41.98 107 SER B N 1
ATOM 4244 C CA . SER B 2 107 ? 135.338 113.520 148.105 1.00 59.01 107 SER B CA 1
ATOM 4245 C C . SER B 2 107 ? 134.413 112.651 148.941 1.00 68.17 107 SER B C 1
ATOM 4246 O O . SER B 2 107 ? 133.841 113.101 149.935 1.00 79.32 107 SER B O 1
ATOM 4249 N N . GLU B 2 108 ? 134.264 111.396 148.526 1.00 65.07 108 GLU B N 1
ATOM 4250 C CA . GLU B 2 108 ? 133.446 110.438 149.257 1.00 66.40 108 GLU B CA 1
ATOM 4251 C C . GLU B 2 108 ? 134.282 109.456 150.065 1.00 72.23 108 GLU B C 1
ATOM 4252 O O . GLU B 2 108 ? 133.723 108.554 150.699 1.00 73.62 108 GLU B O 1
ATOM 4258 N N . THR B 2 109 ? 135.603 109.610 150.062 1.00 79.32 109 THR B N 1
ATOM 4259 C CA . THR B 2 109 ? 136.502 108.764 150.833 1.00 84.54 109 THR B CA 1
ATOM 4260 C C . THR B 2 109 ? 137.359 109.640 151.732 1.00 82.73 109 THR B C 1
ATOM 4261 O O . THR B 2 109 ? 137.749 110.745 151.345 1.00 83.75 109 THR B O 1
ATOM 4265 N N . TRP B 2 110 ? 137.646 109.141 152.931 1.00 82.25 110 TRP B N 1
ATOM 4266 C CA . TRP B 2 110 ? 138.380 109.923 153.916 1.00 81.68 110 TRP B CA 1
ATOM 4267 C C . TRP B 2 110 ? 139.790 110.233 153.432 1.00 81.93 110 TRP B C 1
ATOM 4268 O O . TRP B 2 110 ? 140.474 109.381 152.860 1.00 88.25 110 TRP B O 1
ATOM 4279 N N . LYS B 2 111 ? 140.219 111.468 153.667 1.00 84.76 111 LYS B N 1
ATOM 4280 C CA . LYS B 2 111 ? 141.574 111.914 153.385 1.00 87.90 111 LYS B CA 1
ATOM 4281 C C . LYS B 2 111 ? 142.255 112.331 154.681 1.00 93.68 111 LYS B C 1
ATOM 4282 O O . LYS B 2 111 ? 141.602 112.647 155.678 1.00 96.70 111 LYS B O 1
ATOM 4288 N N . SER B 2 112 ? 143.585 112.321 154.658 1.00 106.78 112 SER B N 1
ATOM 4289 C CA . SER B 2 112 ? 144.353 112.728 155.825 1.00 107.64 112 SER B CA 1
ATOM 4290 C C . SER B 2 112 ? 144.146 114.214 156.093 1.00 107.21 112 SER B C 1
ATOM 4291 O O . SER B 2 112 ? 144.134 115.027 155.165 1.00 108.82 112 SER B O 1
ATOM 4294 N N . ILE B 2 113 ? 143.980 114.568 157.366 1.00 100.40 113 ILE B N 1
ATOM 4295 C CA . ILE B 2 113 ? 143.655 115.938 157.747 1.00 104.07 113 ILE B CA 1
ATOM 4296 C C . ILE B 2 113 ? 144.883 116.611 158.351 1.00 107.86 113 ILE B C 1
ATOM 4297 O O . ILE B 2 113 ? 145.065 117.828 158.222 1.00 111.93 113 ILE B O 1
ATOM 4302 N N . ASN B 2 114 ? 145.758 115.814 158.971 1.00 112.52 114 ASN B N 1
ATOM 4303 C CA . ASN B 2 114 ? 146.908 116.362 159.685 1.00 111.96 114 ASN B CA 1
ATOM 4304 C C . ASN B 2 114 ? 147.829 117.177 158.786 1.00 108.93 114 ASN B C 1
ATOM 4305 O O . ASN B 2 114 ? 148.589 118.010 159.291 1.00 111.17 114 ASN B O 1
ATOM 4310 N N . GLU B 2 115 ? 147.784 116.958 157.473 1.00 111.88 115 GLU B N 1
ATOM 4311 C CA . GLU B 2 115 ? 148.611 117.722 156.549 1.00 119.55 115 GLU B CA 1
ATOM 4312 C C . GLU B 2 115 ? 147.997 119.062 156.165 1.00 122.09 115 GLU B C 1
ATOM 4313 O O . GLU B 2 115 ? 148.658 119.851 155.481 1.00 122.13 115 GLU B O 1
ATOM 4319 N N . ILE B 2 116 ? 146.764 119.341 156.584 1.00 107.17 116 ILE B N 1
ATOM 4320 C CA . ILE B 2 116 ? 146.075 120.559 156.174 1.00 99.99 116 ILE B CA 1
ATOM 4321 C C . ILE B 2 116 ? 146.006 121.540 157.337 1.00 105.50 116 ILE B C 1
ATOM 4322 O O . ILE B 2 116 ? 145.893 122.754 157.131 1.00 111.31 116 ILE B O 1
ATOM 4327 N N . LEU B 2 117 ? 146.077 121.028 158.560 1.00 104.26 117 LEU B N 1
ATOM 4328 C CA . LEU B 2 117 ? 145.940 121.874 159.738 1.00 106.94 117 LEU B CA 1
ATOM 4329 C C . LEU B 2 117 ? 147.075 122.891 159.791 1.00 111.05 117 LEU B C 1
ATOM 4330 O O . LEU B 2 117 ? 148.251 122.499 159.751 1.00 107.86 117 LEU B O 1
ATOM 4335 N N . PRO B 2 118 ? 146.777 124.185 159.879 1.00 124.24 118 PRO B N 1
ATOM 4336 C CA . PRO B 2 118 ? 147.834 125.197 159.795 1.00 124.03 118 PRO B CA 1
ATOM 4337 C C . PRO B 2 118 ? 148.743 125.181 161.014 1.00 124.21 118 PRO B C 1
ATOM 4338 O O . PRO B 2 118 ? 148.379 124.726 162.101 1.00 120.27 118 PRO B O 1
ATOM 4342 N N . GLY B 2 119 ? 149.956 125.689 160.807 1.00 140.75 119 GLY B N 1
ATOM 4343 C CA . GLY B 2 119 ? 150.941 125.796 161.860 1.00 139.75 119 GLY B CA 1
ATOM 4344 C C . GLY B 2 119 ? 151.727 124.537 162.141 1.00 142.57 119 GLY B C 1
ATOM 4345 O O . GLY B 2 119 ? 152.609 124.562 163.009 1.00 141.52 119 GLY B O 1
ATOM 4346 N N . GLY B 2 120 ? 151.446 123.444 161.439 1.00 154.12 120 GLY B N 1
ATOM 4347 C CA . GLY B 2 120 ? 152.138 122.192 161.703 1.00 155.19 120 GLY B CA 1
ATOM 4348 C C . GLY B 2 120 ? 151.953 121.700 163.121 1.00 157.78 120 GLY B C 1
ATOM 4349 O O . GLY B 2 120 ? 152.892 121.154 163.716 1.00 155.72 120 GLY B O 1
ATOM 4350 N N . LYS B 2 121 ? 150.760 121.882 163.680 1.00 152.68 121 LYS B N 1
ATOM 4351 C CA . LYS B 2 121 ? 150.491 121.536 165.068 1.00 150.33 121 LYS B CA 1
ATOM 4352 C C . LYS B 2 121 ? 150.129 120.063 165.185 1.00 150.12 121 LYS B C 1
ATOM 4353 O O . LYS B 2 121 ? 149.242 119.574 164.478 1.00 146.76 121 LYS B O 1
ATOM 4359 N N . ASN B 2 122 ? 150.815 119.363 166.082 1.00 157.07 122 ASN B N 1
ATOM 4360 C CA . ASN B 2 122 ? 150.551 117.960 166.360 1.00 155.25 122 ASN B CA 1
ATOM 4361 C C . ASN B 2 122 ? 149.992 117.817 167.769 1.00 154.76 122 ASN B C 1
ATOM 4362 O O . ASN B 2 122 ? 150.490 118.443 168.711 1.00 152.01 122 ASN B O 1
ATOM 4367 N N . LEU B 2 123 ? 148.954 116.995 167.904 1.00 139.03 123 LEU B N 1
ATOM 4368 C CA . LEU B 2 123 ? 148.286 116.804 169.182 1.00 138.55 123 LEU B CA 1
ATOM 4369 C C . LEU B 2 123 ? 147.798 115.365 169.255 1.00 140.95 123 LEU B C 1
ATOM 4370 O O . LEU B 2 123 ? 147.742 114.657 168.247 1.00 140.97 123 LEU B O 1
ATOM 4375 N N . ASN B 2 124 ? 147.445 114.935 170.465 1.00 140.65 124 ASN B N 1
ATOM 4376 C CA . ASN B 2 124 ? 146.990 113.565 170.669 1.00 137.84 124 ASN B CA 1
ATOM 4377 C C . ASN B 2 124 ? 145.547 113.384 170.210 1.00 136.37 124 ASN B C 1
ATOM 4378 O O . ASN B 2 124 ? 144.644 113.209 171.035 1.00 136.19 124 ASN B O 1
ATOM 4383 N N . ILE B 2 125 ? 145.320 113.424 168.902 1.00 123.53 125 ILE B N 1
ATOM 4384 C CA . ILE B 2 125 ? 143.991 113.245 168.329 1.00 122.73 125 ILE B CA 1
ATOM 4385 C C . ILE B 2 125 ? 143.794 111.761 168.028 1.00 125.45 125 ILE B C 1
ATOM 4386 O O . ILE B 2 125 ? 144.640 111.164 167.343 1.00 126.49 125 ILE B O 1
ATOM 4391 N N . PRO B 2 126 ? 142.734 111.134 168.526 1.00 119.39 126 PRO B N 1
ATOM 4392 C CA . PRO B 2 126 ? 142.395 109.767 168.087 1.00 120.02 126 PRO B CA 1
ATOM 4393 C C . PRO B 2 126 ? 141.522 109.791 166.835 1.00 120.64 126 PRO B C 1
ATOM 4394 O O . PRO B 2 126 ? 140.293 109.630 166.884 1.00 119.45 126 PRO B O 1
ATOM 4398 N N . TRP B 2 127 ? 142.158 110.019 165.686 1.00 114.59 127 TRP B N 1
ATOM 4399 C CA . TRP B 2 127 ? 141.443 110.011 164.416 1.00 112.52 127 TRP B CA 1
ATOM 4400 C C . TRP B 2 127 ? 140.745 108.676 164.208 1.00 111.77 127 TRP B C 1
ATOM 4401 O O . TRP B 2 127 ? 141.395 107.642 164.034 1.00 111.95 127 TRP B O 1
ATOM 4412 N N . ASN B 2 128 ? 139.417 108.708 164.227 1.00 107.79 128 ASN B N 1
ATOM 4413 C CA . ASN B 2 128 ? 138.584 107.524 164.031 1.00 110.54 128 ASN B CA 1
ATOM 4414 C C . ASN B 2 128 ? 137.574 107.835 162.935 1.00 111.30 128 ASN B C 1
ATOM 4415 O O . ASN B 2 128 ? 136.386 108.050 163.204 1.00 116.12 128 ASN B O 1
ATOM 4420 N N . PRO B 2 129 ? 138.022 107.876 161.679 1.00 98.49 129 PRO B N 1
ATOM 4421 C CA . PRO B 2 129 ? 137.127 108.300 160.591 1.00 97.93 129 PRO B CA 1
ATOM 4422 C C . PRO B 2 129 ? 135.932 107.391 160.387 1.00 99.04 129 PRO B C 1
ATOM 4423 O O . PRO B 2 129 ? 134.923 107.840 159.830 1.00 95.53 129 PRO B O 1
ATOM 4427 N N . GLU B 2 130 ? 136.007 106.131 160.812 1.00 106.53 130 GLU B N 1
ATOM 4428 C CA . GLU B 2 130 ? 134.915 105.198 160.572 1.00 109.76 130 GLU B CA 1
ATOM 4429 C C . GLU B 2 130 ? 133.796 105.307 161.598 1.00 109.86 130 GLU B C 1
ATOM 4430 O O . GLU B 2 130 ? 132.706 104.776 161.359 1.00 109.53 130 GLU B O 1
ATOM 4436 N N . LEU B 2 131 ? 134.028 105.978 162.731 1.00 108.58 131 LEU B N 1
ATOM 4437 C CA . LEU B 2 131 ? 133.023 106.013 163.787 1.00 108.36 131 LEU B CA 1
ATOM 4438 C C . LEU B 2 131 ? 132.924 107.388 164.442 1.00 111.74 131 LEU B C 1
ATOM 4439 O O . LEU B 2 131 ? 132.415 107.509 165.561 1.00 114.52 131 LEU B O 1
ATOM 4444 N N . CYS B 2 132 ? 133.393 108.436 163.767 1.00 106.23 132 CYS B N 1
ATOM 4445 C CA . CYS B 2 132 ? 133.321 109.779 164.324 1.00 97.13 132 CYS B CA 1
ATOM 4446 C C . CYS B 2 132 ? 133.109 110.782 163.201 1.00 98.30 132 CYS B C 1
ATOM 4447 O O . CYS B 2 132 ? 133.468 110.538 162.047 1.00 101.60 132 CYS B O 1
ATOM 4450 N N . ASP B 2 133 ? 132.516 111.920 163.554 1.00 93.68 133 ASP B N 1
ATOM 4451 C CA . ASP B 2 133 ? 132.283 113.017 162.623 1.00 96.05 133 ASP B CA 1
ATOM 4452 C C . ASP B 2 133 ? 133.148 114.201 163.029 1.00 93.94 133 ASP B C 1
ATOM 4453 O O . ASP B 2 133 ? 133.194 114.563 164.209 1.00 98.08 133 ASP B O 1
ATOM 4458 N N . TYR B 2 134 ? 133.830 114.803 162.059 1.00 78.18 134 TYR B N 1
ATOM 4459 C CA . TYR B 2 134 ? 134.809 115.844 162.341 1.00 72.91 134 TYR B CA 1
ATOM 4460 C C . TYR B 2 134 ? 134.434 117.135 161.631 1.00 81.81 134 TYR B C 1
ATOM 4461 O O . TYR B 2 134 ? 133.909 117.112 160.515 1.00 88.88 134 TYR B O 1
ATOM 4470 N N . ASP B 2 135 ? 134.711 118.262 162.284 1.00 79.93 135 ASP B N 1
ATOM 4471 C CA . ASP B 2 135 ? 134.451 119.573 161.693 1.00 74.87 135 ASP B CA 1
ATOM 4472 C C . ASP B 2 135 ? 135.513 120.539 162.195 1.00 80.21 135 ASP B C 1
ATOM 4473 O O . ASP B 2 135 ? 135.540 120.871 163.382 1.00 91.22 135 ASP B O 1
ATOM 4478 N N . ILE B 2 136 ? 136.380 120.995 161.298 1.00 78.05 136 ILE B N 1
ATOM 4479 C CA . ILE B 2 136 ? 137.479 121.888 161.639 1.00 78.74 136 ILE B CA 1
ATOM 4480 C C . ILE B 2 136 ? 137.198 123.250 161.024 1.00 81.82 136 ILE B C 1
ATOM 4481 O O . ILE B 2 136 ? 136.984 123.359 159.812 1.00 86.39 136 ILE B O 1
ATOM 4486 N N . LEU B 2 137 ? 137.197 124.283 161.861 1.00 85.77 137 LEU B N 1
ATOM 4487 C CA . LEU B 2 137 ? 136.942 125.653 161.438 1.00 89.91 137 LEU B CA 1
ATOM 4488 C C . LEU B 2 137 ? 138.206 126.473 161.653 1.00 87.17 137 LEU B C 1
ATOM 4489 O O . LEU B 2 137 ? 138.704 126.570 162.779 1.00 93.65 137 LEU B O 1
ATOM 4494 N N . ILE B 2 138 ? 138.717 127.063 160.578 1.00 97.40 138 ILE B N 1
ATOM 4495 C CA . ILE B 2 138 ? 139.911 127.896 160.623 1.00 100.36 138 ILE B CA 1
ATOM 4496 C C . ILE B 2 138 ? 139.480 129.338 160.406 1.00 105.96 138 ILE B C 1
ATOM 4497 O O . ILE B 2 138 ? 138.918 129.676 159.356 1.00 109.13 138 ILE B O 1
ATOM 4502 N N . THR B 2 139 ? 139.742 130.181 161.397 1.00 121.45 139 THR B N 1
ATOM 4503 C CA . THR B 2 139 ? 139.413 131.594 161.368 1.00 119.66 139 THR B CA 1
ATOM 4504 C C . THR B 2 139 ? 140.695 132.410 161.219 1.00 122.23 139 THR B C 1
ATOM 4505 O O . THR B 2 139 ? 141.784 131.865 161.004 1.00 122.35 139 THR B O 1
ATOM 4509 N N . ALA B 2 140 ? 140.558 133.734 161.324 1.00 142.21 140 ALA B N 1
ATOM 4510 C CA . ALA B 2 140 ? 141.707 134.614 161.138 1.00 143.69 140 ALA B CA 1
ATOM 4511 C C . ALA B 2 140 ? 142.781 134.365 162.190 1.00 142.84 140 ALA B C 1
ATOM 4512 O O . ALA B 2 140 ? 143.974 134.323 161.869 1.00 143.71 140 ALA B O 1
ATOM 4514 N N . ASN B 2 141 ? 142.381 134.191 163.451 1.00 139.94 141 ASN B N 1
ATOM 4515 C CA . ASN B 2 141 ? 143.339 134.048 164.537 1.00 140.84 141 ASN B CA 1
ATOM 4516 C C . ASN B 2 141 ? 143.104 132.834 165.426 1.00 140.72 141 ASN B C 1
ATOM 4517 O O . ASN B 2 141 ? 143.835 132.663 166.408 1.00 139.57 141 ASN B O 1
ATOM 4522 N N . THR B 2 142 ? 142.120 131.991 165.124 1.00 130.67 142 THR B N 1
ATOM 4523 C CA . THR B 2 142 ? 141.809 130.843 165.963 1.00 129.42 142 THR B CA 1
ATOM 4524 C C . THR B 2 142 ? 141.534 129.620 165.100 1.00 127.49 142 THR B C 1
ATOM 4525 O O . THR B 2 142 ? 141.163 129.726 163.929 1.00 131.00 142 THR B O 1
ATOM 4529 N N . VAL B 2 143 ? 141.726 128.449 165.703 1.00 102.39 143 VAL B N 1
ATOM 4530 C CA . VAL B 2 143 ? 141.455 127.169 165.058 1.00 101.16 143 VAL B CA 1
ATOM 4531 C C . VAL B 2 143 ? 140.582 126.343 165.992 1.00 104.16 143 VAL B C 1
ATOM 4532 O O . VAL B 2 143 ? 140.907 126.192 167.175 1.00 111.00 143 VAL B O 1
ATOM 4536 N N . GLN B 2 144 ? 139.481 125.810 165.467 1.00 102.14 144 GLN B N 1
ATOM 4537 C CA . GLN B 2 144 ? 138.547 125.006 166.239 1.00 101.23 144 GLN B CA 1
ATOM 4538 C C . GLN B 2 144 ? 138.405 123.632 165.602 1.00 103.05 144 GLN B C 1
ATOM 4539 O O . GLN B 2 144 ? 138.342 123.510 164.377 1.00 104.13 144 GLN B O 1
ATOM 4545 N N . VAL B 2 145 ? 138.362 122.599 166.439 1.00 93.01 145 VAL B N 1
ATOM 4546 C CA . VAL B 2 145 ? 138.174 121.224 165.994 1.00 87.84 145 VAL B CA 1
ATOM 4547 C C . VAL B 2 145 ? 137.043 120.620 166.811 1.00 92.48 145 VAL B C 1
ATOM 4548 O O . VAL B 2 145 ? 137.137 120.548 168.042 1.00 101.75 145 VAL B O 1
ATOM 4552 N N . PHE B 2 146 ? 135.981 120.189 166.134 1.00 89.16 146 PHE B N 1
ATOM 4553 C CA . PHE B 2 146 ? 134.839 119.542 166.759 1.00 83.71 146 PHE B CA 1
ATOM 4554 C C . PHE B 2 146 ? 134.815 118.080 166.346 1.00 83.79 146 PHE B C 1
ATOM 4555 O O . PHE B 2 146 ? 134.907 117.765 165.155 1.00 94.59 146 PHE B O 1
ATOM 4563 N N . SER B 2 147 ? 134.688 117.195 167.329 1.00 89.22 147 SER B N 1
ATOM 4564 C CA . SER B 2 147 ? 134.614 115.759 167.096 1.00 94.89 147 SER B CA 1
ATOM 4565 C C . SER B 2 147 ? 133.372 115.221 167.789 1.00 99.04 147 SER B C 1
ATOM 4566 O O . SER B 2 147 ? 133.255 115.316 169.015 1.00 105.09 147 SER B O 1
ATOM 4569 N N . TYR B 2 148 ? 132.450 114.670 167.006 1.00 96.77 148 TYR B N 1
ATOM 4570 C CA . TYR B 2 148 ? 131.244 114.043 167.526 1.00 91.39 148 TYR B CA 1
ATOM 4571 C C . TYR B 2 148 ? 131.397 112.532 167.435 1.00 100.37 148 TYR B C 1
ATOM 4572 O O . TYR B 2 148 ? 131.643 111.994 166.349 1.00 106.20 148 TYR B O 1
ATOM 4581 N N . CYS B 2 149 ? 131.257 111.853 168.573 1.00 120.48 149 CYS B N 1
ATOM 4582 C CA . CYS B 2 149 ? 131.430 110.409 168.632 1.00 120.60 149 CYS B CA 1
ATOM 4583 C C . CYS B 2 149 ? 130.406 109.819 169.594 1.00 120.24 149 CYS B C 1
ATOM 4584 O O . CYS B 2 149 ? 129.638 110.538 170.241 1.00 125.27 149 CYS B O 1
ATOM 4587 N N . SER B 2 150 ? 130.403 108.492 169.687 1.00 127.95 150 SER B N 1
ATOM 4588 C CA . SER B 2 150 ? 129.511 107.762 170.574 1.00 132.69 150 SER B CA 1
ATOM 4589 C C . SER B 2 150 ? 130.331 106.881 171.505 1.00 134.92 150 SER B C 1
ATOM 4590 O O . SER B 2 150 ? 131.370 106.342 171.111 1.00 135.33 150 SER B O 1
ATOM 4593 N N . LEU B 2 151 ? 129.859 106.737 172.741 1.00 153.51 151 LEU B N 1
ATOM 4594 C CA . LEU B 2 151 ? 130.547 105.932 173.741 1.00 154.91 151 LEU B CA 1
ATOM 4595 C C . LEU B 2 151 ? 129.992 104.514 173.737 1.00 156.21 151 LEU B C 1
ATOM 4596 O O . LEU B 2 151 ? 128.781 104.314 173.877 1.00 155.51 151 LEU B O 1
ATOM 4601 N N . VAL B 2 152 ? 130.880 103.535 173.577 1.00 162.93 152 VAL B N 1
ATOM 4602 C CA . VAL B 2 152 ? 130.489 102.131 173.566 1.00 163.05 152 VAL B CA 1
ATOM 4603 C C . VAL B 2 152 ? 131.311 101.375 174.600 1.00 162.61 152 VAL B C 1
ATOM 4604 O O . VAL B 2 152 ? 131.268 100.141 174.665 1.00 162.93 152 VAL B O 1
ATOM 4608 N N . GLU B 2 153 ? 132.063 102.110 175.415 1.00 172.47 153 GLU B N 1
ATOM 4609 C CA . GLU B 2 153 ? 132.887 101.507 176.452 1.00 174.11 153 GLU B CA 1
ATOM 4610 C C . GLU B 2 153 ? 133.132 102.543 177.537 1.00 175.78 153 GLU B C 1
ATOM 4611 O O . GLU B 2 153 ? 132.939 103.743 177.328 1.00 175.87 153 GLU B O 1
ATOM 4617 N N . LYS B 2 154 ? 133.551 102.061 178.705 1.00 176.18 154 LYS B N 1
ATOM 4618 C CA . LYS B 2 154 ? 133.875 102.965 179.799 1.00 174.32 154 LYS B CA 1
ATOM 4619 C C . LYS B 2 154 ? 135.075 103.829 179.429 1.00 174.70 154 LYS B C 1
ATOM 4620 O O . LYS B 2 154 ? 136.046 103.354 178.833 1.00 174.26 154 LYS B O 1
ATOM 4626 N N . LYS B 2 155 ? 134.993 105.115 179.760 1.00 171.52 155 LYS B N 1
ATOM 4627 C CA . LYS B 2 155 ? 136.042 106.060 179.409 1.00 171.13 155 LYS B CA 1
ATOM 4628 C C . LYS B 2 155 ? 136.320 106.984 180.583 1.00 170.29 155 LYS B C 1
ATOM 4629 O O . LYS B 2 155 ? 135.397 107.400 181.290 1.00 170.88 155 LYS B O 1
ATOM 4635 N N . LYS B 2 156 ? 137.596 107.302 180.781 1.00 174.88 156 LYS B N 1
ATOM 4636 C CA . LYS B 2 156 ? 138.034 108.215 181.827 1.00 177.04 156 LYS B CA 1
ATOM 4637 C C . LYS B 2 156 ? 138.624 109.464 181.190 1.00 176.61 156 LYS B C 1
ATOM 4638 O O . LYS B 2 156 ? 139.549 109.374 180.376 1.00 176.73 156 LYS B O 1
ATOM 4644 N N . PHE B 2 157 ? 138.089 110.621 181.564 1.00 177.29 157 PHE B N 1
ATOM 4645 C CA . PHE B 2 157 ? 138.605 111.910 181.129 1.00 177.54 157 PHE B CA 1
ATOM 4646 C C . PHE B 2 157 ? 139.402 112.537 182.263 1.00 176.33 157 PHE B C 1
ATOM 4647 O O . PHE B 2 157 ? 138.930 112.590 183.405 1.00 177.11 157 PHE B O 1
ATOM 4655 N N . VAL B 2 158 ? 140.606 113.007 181.942 1.00 166.53 158 VAL B N 1
ATOM 4656 C CA . VAL B 2 158 ? 141.508 113.635 182.891 1.00 166.24 158 VAL B CA 1
ATOM 4657 C C . VAL B 2 158 ? 141.925 114.992 182.334 1.00 166.44 158 VAL B C 1
ATOM 4658 O O . VAL B 2 158 ? 141.456 115.424 181.282 1.00 167.95 158 VAL B O 1
ATOM 4662 N N . LYS B 2 159 ? 142.816 115.665 183.057 1.00 161.70 159 LYS B N 1
ATOM 4663 C CA . LYS B 2 159 ? 143.310 116.978 182.648 1.00 161.88 159 LYS B CA 1
ATOM 4664 C C . LYS B 2 159 ? 144.166 116.820 181.398 1.00 163.89 159 LYS B C 1
ATOM 4665 O O . LYS B 2 159 ? 145.298 116.336 181.458 1.00 163.67 159 LYS B O 1
ATOM 4671 N N . ASP B 2 160 ? 143.624 117.232 180.255 1.00 150.87 160 ASP B N 1
ATOM 4672 C CA . ASP B 2 160 ? 144.340 117.161 178.990 1.00 146.42 160 ASP B CA 1
ATOM 4673 C C . ASP B 2 160 ? 145.237 118.390 178.845 1.00 145.16 160 ASP B C 1
ATOM 4674 O O . ASP B 2 160 ? 145.445 119.155 179.790 1.00 146.28 160 ASP B O 1
ATOM 4679 N N . ALA B 2 161 ? 145.786 118.587 177.648 1.00 139.45 161 ALA B N 1
ATOM 4680 C CA . ALA B 2 161 ? 146.665 119.722 177.407 1.00 140.63 161 ALA B CA 1
ATOM 4681 C C . ALA B 2 161 ? 145.889 121.031 177.486 1.00 141.83 161 ALA B C 1
ATOM 4682 O O . ALA B 2 161 ? 144.774 121.146 176.970 1.00 143.03 161 ALA B O 1
ATOM 4684 N N . GLY B 2 162 ? 146.489 122.024 178.139 1.00 140.92 162 GLY B N 1
ATOM 4685 C CA . GLY B 2 162 ? 145.852 123.318 178.266 1.00 139.74 162 GLY B CA 1
ATOM 4686 C C . GLY B 2 162 ? 144.684 123.289 179.240 1.00 142.51 162 GLY B C 1
ATOM 4687 O O . GLY B 2 162 ? 144.522 122.372 180.050 1.00 143.36 162 GLY B O 1
ATOM 4688 N N . LYS B 2 163 ? 143.860 124.330 179.152 1.00 141.40 163 LYS B N 1
ATOM 4689 C CA . LYS B 2 163 ? 142.671 124.413 179.989 1.00 140.54 163 LYS B CA 1
ATOM 4690 C C . LYS B 2 163 ? 141.658 123.356 179.567 1.00 140.88 163 LYS B C 1
ATOM 4691 O O . LYS B 2 163 ? 141.494 123.075 178.379 1.00 141.71 163 LYS B O 1
ATOM 4697 N N . VAL B 2 164 ? 140.990 122.758 180.552 1.00 144.10 164 VAL B N 1
ATOM 4698 C CA . VAL B 2 164 ? 140.028 121.685 180.320 1.00 143.00 164 VAL B CA 1
ATOM 4699 C C . VAL B 2 164 ? 138.725 122.033 181.025 1.00 145.44 164 VAL B C 1
ATOM 4700 O O . VAL B 2 164 ? 138.737 122.455 182.187 1.00 148.66 164 VAL B O 1
ATOM 4704 N N . GLU B 2 165 ? 137.605 121.854 180.326 1.00 142.49 165 GLU B N 1
ATOM 4705 C CA . GLU B 2 165 ? 136.285 122.058 180.903 1.00 140.54 165 GLU B CA 1
ATOM 4706 C C . GLU B 2 165 ? 135.360 120.953 180.416 1.00 141.09 165 GLU B C 1
ATOM 4707 O O . GLU B 2 165 ? 135.372 120.607 179.230 1.00 143.55 165 GLU B O 1
ATOM 4713 N N . ILE B 2 166 ? 134.564 120.396 181.328 1.00 139.76 166 ILE B N 1
ATOM 4714 C CA . ILE B 2 166 ? 133.684 119.276 181.019 1.00 141.40 166 ILE B CA 1
ATOM 4715 C C . ILE B 2 166 ? 132.265 119.638 181.435 1.00 141.75 166 ILE B C 1
ATOM 4716 O O . ILE B 2 166 ? 132.058 120.329 182.438 1.00 144.95 166 ILE B O 1
ATOM 4721 N N . GLY B 2 167 ? 131.290 119.199 180.645 1.00 138.14 167 GLY B N 1
ATOM 4722 C CA . GLY B 2 167 ? 129.898 119.430 180.966 1.00 138.93 167 GLY B CA 1
ATOM 4723 C C . GLY B 2 167 ? 129.006 118.283 180.547 1.00 140.37 167 GLY B C 1
ATOM 4724 O O . GLY B 2 167 ? 129.000 117.880 179.379 1.00 141.06 167 GLY B O 1
ATOM 4725 N N . LEU B 2 168 ? 128.245 117.750 181.496 1.00 148.49 168 LEU B N 1
ATOM 4726 C CA . LEU B 2 168 ? 127.296 116.675 181.242 1.00 148.50 168 LEU B CA 1
ATOM 4727 C C . LEU B 2 168 ? 125.892 117.259 181.256 1.00 148.85 168 LEU B C 1
ATOM 4728 O O . LEU B 2 168 ? 125.524 117.969 182.197 1.00 152.78 168 LEU B O 1
ATOM 4733 N N . PHE B 2 169 ? 125.114 116.966 180.218 1.00 139.28 169 PHE B N 1
ATOM 4734 C CA . PHE B 2 169 ? 123.807 117.576 180.041 1.00 138.59 169 PHE B CA 1
ATOM 4735 C C . PHE B 2 169 ? 122.770 116.518 179.699 1.00 141.80 169 PHE B C 1
ATOM 4736 O O . PHE B 2 169 ? 123.088 115.459 179.152 1.00 144.31 169 PHE B O 1
ATOM 4744 N N . HIS B 2 170 ? 121.520 116.825 180.033 1.00 155.33 170 HIS B N 1
ATOM 4745 C CA . HIS B 2 170 ? 120.373 115.994 179.713 1.00 155.20 170 HIS B CA 1
ATOM 4746 C C . HIS B 2 170 ? 119.285 116.906 179.169 1.00 156.24 170 HIS B C 1
ATOM 4747 O O . HIS B 2 170 ? 119.092 118.020 179.670 1.00 155.61 170 HIS B O 1
ATOM 4754 N N . VAL B 2 171 ? 118.597 116.439 178.133 1.00 150.79 171 VAL B N 1
ATOM 4755 C CA . VAL B 2 171 ? 117.613 117.247 177.421 1.00 150.58 171 VAL B CA 1
ATOM 4756 C C . VAL B 2 171 ? 116.292 117.186 178.182 1.00 151.47 171 VAL B C 1
ATOM 4757 O O . VAL B 2 171 ? 115.658 116.132 178.274 1.00 152.19 171 VAL B O 1
ATOM 4761 N N . ASP B 2 172 ? 115.878 118.324 178.728 1.00 153.03 172 ASP B N 1
ATOM 4762 C CA . ASP B 2 172 ? 114.644 118.405 179.496 1.00 153.36 172 ASP B CA 1
ATOM 4763 C C . ASP B 2 172 ? 113.459 118.498 178.537 1.00 156.42 172 ASP B C 1
ATOM 4764 O O . ASP B 2 172 ? 113.585 118.277 177.329 1.00 158.06 172 ASP B O 1
ATOM 4769 N N . THR B 2 173 ? 112.283 118.815 179.074 1.00 159.76 173 THR B N 1
ATOM 4770 C CA . THR B 2 173 ? 111.090 118.942 178.248 1.00 159.02 173 THR B CA 1
ATOM 4771 C C . THR B 2 173 ? 111.263 120.059 177.227 1.00 159.03 173 THR B C 1
ATOM 4772 O O . THR B 2 173 ? 111.705 121.162 177.561 1.00 157.71 173 THR B O 1
ATOM 4776 N N . GLU B 2 174 ? 110.913 119.767 175.977 1.00 151.62 174 GLU B N 1
ATOM 4777 C CA . GLU B 2 174 ? 111.042 120.734 174.897 1.00 149.21 174 GLU B CA 1
ATOM 4778 C C . GLU B 2 174 ? 110.012 120.418 173.824 1.00 147.72 174 GLU B C 1
ATOM 4779 O O . GLU B 2 174 ? 109.451 119.320 173.776 1.00 145.42 174 GLU B O 1
ATOM 4785 N N . ASP B 2 175 ? 109.770 121.400 172.961 1.00 151.17 175 ASP B N 1
ATOM 4786 C CA . ASP B 2 175 ? 108.795 121.297 171.884 1.00 152.70 175 ASP B CA 1
ATOM 4787 C C . ASP B 2 175 ? 109.462 121.491 170.528 1.00 153.75 175 ASP B C 1
ATOM 4788 O O . ASP B 2 175 ? 108.935 122.177 169.649 1.00 152.87 175 ASP B O 1
ATOM 4793 N N . GLU B 2 176 ? 110.640 120.885 170.351 1.00 144.63 176 GLU B N 1
ATOM 4794 C CA . GLU B 2 176 ? 111.449 121.058 169.142 1.00 143.47 176 GLU B CA 1
ATOM 4795 C C . GLU B 2 176 ? 111.731 122.534 168.878 1.00 143.13 176 GLU B C 1
ATOM 4796 O O . GLU B 2 176 ? 111.888 122.962 167.732 1.00 144.39 176 GLU B O 1
ATOM 4802 N N . GLU B 2 177 ? 111.797 123.314 169.953 1.00 133.65 177 GLU B N 1
ATOM 4803 C CA . GLU B 2 177 ? 112.042 124.747 169.925 1.00 131.08 177 GLU B CA 1
ATOM 4804 C C . GLU B 2 177 ? 112.254 125.197 171.361 1.00 132.86 177 GLU B C 1
ATOM 4805 O O . GLU B 2 177 ? 111.656 124.638 172.286 1.00 135.05 177 GLU B O 1
ATOM 4811 N N . ASP B 2 178 ? 113.103 126.210 171.536 1.00 135.00 178 ASP B N 1
ATOM 4812 C CA . ASP B 2 178 ? 113.499 126.677 172.865 1.00 136.62 178 ASP B CA 1
ATOM 4813 C C . ASP B 2 178 ? 114.065 125.522 173.692 1.00 138.48 178 ASP B C 1
ATOM 4814 O O . ASP B 2 178 ? 113.632 125.256 174.815 1.00 140.29 178 ASP B O 1
ATOM 4819 N N . ILE B 2 179 ? 115.043 124.825 173.111 1.00 130.92 179 ILE B N 1
ATOM 4820 C CA . ILE B 2 179 ? 115.595 123.635 173.745 1.00 129.42 179 ILE B CA 1
ATOM 4821 C C . ILE B 2 179 ? 116.363 124.013 175.006 1.00 129.63 179 ILE B C 1
ATOM 4822 O O . ILE B 2 179 ? 117.134 124.984 175.034 1.00 127.80 179 ILE B O 1
ATOM 4827 N N . ASN B 2 180 ? 116.142 123.233 176.066 1.00 139.58 180 ASN B N 1
ATOM 4828 C CA . ASN B 2 180 ? 116.756 123.444 177.369 1.00 139.33 180 ASN B CA 1
ATOM 4829 C C . ASN B 2 180 ? 117.528 122.196 177.772 1.00 141.56 180 ASN B C 1
ATOM 4830 O O . ASN B 2 180 ? 116.977 121.090 177.758 1.00 140.66 180 ASN B O 1
ATOM 4835 N N . LEU B 2 181 ? 118.796 122.378 178.130 1.00 138.92 181 LEU B N 1
ATOM 4836 C CA . LEU B 2 181 ? 119.647 121.318 178.651 1.00 134.00 181 LEU B CA 1
ATOM 4837 C C . LEU B 2 181 ? 119.937 121.593 180.119 1.00 135.32 181 LEU B C 1
ATOM 4838 O O . LEU B 2 181 ? 120.161 122.743 180.506 1.00 134.87 181 LEU B O 1
ATOM 4843 N N . SER B 2 182 ? 119.940 120.542 180.936 1.00 142.69 182 SER B N 1
ATOM 4844 C CA . SER B 2 182 ? 120.213 120.683 182.361 1.00 143.00 182 SER B CA 1
ATOM 4845 C C . SER B 2 182 ? 121.264 119.670 182.785 1.00 143.00 182 SER B C 1
ATOM 4846 O O . SER B 2 182 ? 121.256 118.530 182.317 1.00 142.00 182 SER B O 1
ATOM 4849 N N . GLY B 2 183 ? 122.171 120.081 183.669 1.00 153.20 183 GLY B N 1
ATOM 4850 C CA . GLY B 2 183 ? 123.163 119.136 184.143 1.00 153.55 183 GLY B CA 1
ATOM 4851 C C . GLY B 2 183 ? 124.283 119.706 184.987 1.00 152.92 183 GLY B C 1
ATOM 4852 O O . GLY B 2 183 ? 124.084 120.657 185.746 1.00 150.95 183 GLY B O 1
ATOM 4853 N N . LEU B 2 184 ? 125.474 119.130 184.848 1.00 161.09 184 LEU B N 1
ATOM 4854 C CA . LEU B 2 184 ? 126.625 119.479 185.665 1.00 162.26 184 LEU B CA 1
ATOM 4855 C C . LEU B 2 184 ? 127.734 120.061 184.801 1.00 162.12 184 LEU B C 1
ATOM 4856 O O . LEU B 2 184 ? 127.908 119.676 183.640 1.00 160.77 184 LEU B O 1
ATOM 4861 N N . ARG B 2 185 ? 128.486 120.994 185.381 1.00 153.83 185 ARG B N 1
ATOM 4862 C CA . ARG B 2 185 ? 129.650 121.585 184.735 1.00 152.28 185 ARG B CA 1
ATOM 4863 C C . ARG B 2 185 ? 130.822 121.545 185.703 1.00 152.20 185 ARG B C 1
ATOM 4864 O O . ARG B 2 185 ? 130.674 121.912 186.874 1.00 152.53 185 ARG B O 1
ATOM 4872 N N . CYS B 2 186 ? 131.979 121.097 185.218 1.00 164.54 186 CYS B N 1
ATOM 4873 C CA . CYS B 2 186 ? 133.178 120.980 186.032 1.00 163.42 186 CYS B CA 1
ATOM 4874 C C . CYS B 2 186 ? 134.372 121.534 185.266 1.00 162.95 186 CYS B C 1
ATOM 4875 O O . CYS B 2 186 ? 134.401 121.527 184.030 1.00 162.80 186 CYS B O 1
ATOM 4878 N N . THR B 2 187 ? 135.360 122.012 186.017 1.00 168.91 187 THR B N 1
ATOM 4879 C CA . THR B 2 187 ? 136.575 122.577 185.452 1.00 169.52 187 THR B CA 1
ATOM 4880 C C . THR B 2 187 ? 137.785 121.997 186.170 1.00 169.68 187 THR B C 1
ATOM 4881 O O . THR B 2 187 ? 137.705 121.573 187.326 1.00 171.62 187 THR B O 1
ATOM 4885 N N . TRP B 2 188 ? 138.913 121.984 185.468 1.00 169.99 188 TRP B N 1
ATOM 4886 C CA . TRP B 2 188 ? 140.158 121.432 185.982 1.00 170.21 188 TRP B CA 1
ATOM 4887 C C . TRP B 2 188 ? 141.079 122.567 186.404 1.00 171.81 188 TRP B C 1
ATOM 4888 O O . TRP B 2 188 ? 141.241 123.547 185.668 1.00 172.14 188 TRP B O 1
ATOM 4899 N N . GLU B 2 189 ? 141.674 122.434 187.587 1.00 178.94 189 GLU B N 1
ATOM 4900 C CA . GLU B 2 189 ? 142.564 123.465 188.101 1.00 179.19 189 GLU B CA 1
ATOM 4901 C C . GLU B 2 189 ? 143.810 123.584 187.231 1.00 180.91 189 GLU B C 1
ATOM 4902 O O . GLU B 2 189 ? 144.277 122.610 186.635 1.00 181.52 189 GLU B O 1
ATOM 4908 N N . ASP B 2 190 ? 144.344 124.804 187.154 1.00 179.46 190 ASP B N 1
ATOM 4909 C CA . ASP B 2 190 ? 145.555 125.040 186.377 1.00 178.53 190 ASP B CA 1
ATOM 4910 C C . ASP B 2 190 ? 146.806 124.558 187.100 1.00 177.94 190 ASP B C 1
ATOM 4911 O O . ASP B 2 190 ? 147.759 124.113 186.450 1.00 177.57 190 ASP B O 1
ATOM 4916 N N . THR B 2 191 ? 146.826 124.636 188.428 1.00 185.13 191 THR B N 1
ATOM 4917 C CA . THR B 2 191 ? 148.006 124.299 189.213 1.00 185.37 191 THR B CA 1
ATOM 4918 C C . THR B 2 191 ? 148.072 122.828 189.605 1.00 184.80 191 THR B C 1
ATOM 4919 O O . THR B 2 191 ? 149.074 122.406 190.192 1.00 183.81 191 THR B O 1
ATOM 4923 N N . SER B 2 192 ? 147.043 122.040 189.302 1.00 182.60 192 SER B N 1
ATOM 4924 C CA . SER B 2 192 ? 147.035 120.633 189.674 1.00 182.14 192 SER B CA 1
ATOM 4925 C C . SER B 2 192 ? 146.163 119.859 188.698 1.00 183.13 192 SER B C 1
ATOM 4926 O O . SER B 2 192 ? 145.322 120.427 187.998 1.00 182.83 192 SER B O 1
ATOM 4929 N N . ASN B 2 193 ? 146.375 118.544 188.663 1.00 180.31 193 ASN B N 1
ATOM 4930 C CA . ASN B 2 193 ? 145.609 117.648 187.809 1.00 178.54 193 ASN B CA 1
ATOM 4931 C C . ASN B 2 193 ? 144.343 117.132 188.484 1.00 177.83 193 ASN B C 1
ATOM 4932 O O . ASN B 2 193 ? 143.810 116.095 188.074 1.00 176.41 193 ASN B O 1
ATOM 4937 N N . ASN B 2 194 ? 143.855 117.830 189.505 1.00 188.19 194 ASN B N 1
ATOM 4938 C CA . ASN B 2 194 ? 142.652 117.436 190.223 1.00 188.24 194 ASN B CA 1
ATOM 4939 C C . ASN B 2 194 ? 141.469 118.272 189.756 1.00 187.50 194 ASN B C 1
ATOM 4940 O O . ASN B 2 194 ? 141.615 119.458 189.445 1.00 186.59 194 ASN B O 1
ATOM 4945 N N . ILE B 2 195 ? 140.292 117.643 189.708 1.00 181.56 195 ILE B N 1
ATOM 4946 C CA . ILE B 2 195 ? 139.102 118.336 189.231 1.00 181.30 195 ILE B CA 1
ATOM 4947 C C . ILE B 2 195 ? 138.640 119.362 190.261 1.00 180.64 195 ILE B C 1
ATOM 4948 O O . ILE B 2 195 ? 139.007 119.324 191.441 1.00 178.70 195 ILE B O 1
ATOM 4953 N N . GLY B 2 196 ? 137.821 120.303 189.794 1.00 178.28 196 GLY B N 1
ATOM 4954 C CA . GLY B 2 196 ? 137.196 121.281 190.657 1.00 176.34 196 GLY B CA 1
ATOM 4955 C C . GLY B 2 196 ? 135.863 120.792 191.192 1.00 177.20 196 GLY B C 1
ATOM 4956 O O . GLY B 2 196 ? 135.513 119.614 191.105 1.00 177.62 196 GLY B O 1
ATOM 4957 N N . LYS B 2 197 ? 135.109 121.729 191.758 1.00 172.75 197 LYS B N 1
ATOM 4958 C CA . LYS B 2 197 ? 133.788 121.432 192.298 1.00 173.05 197 LYS B CA 1
ATOM 4959 C C . LYS B 2 197 ? 132.742 121.674 191.216 1.00 172.39 197 LYS B C 1
ATOM 4960 O O . LYS B 2 197 ? 132.573 122.805 190.749 1.00 172.90 197 LYS B O 1
ATOM 4966 N N . CYS B 2 198 ? 132.045 120.612 190.822 1.00 169.61 198 CYS B N 1
ATOM 4967 C CA . CYS B 2 198 ? 131.032 120.716 189.783 1.00 170.53 198 CYS B CA 1
ATOM 4968 C C . CYS B 2 198 ? 129.830 121.513 190.277 1.00 168.89 198 CYS B C 1
ATOM 4969 O O . CYS B 2 198 ? 129.515 121.533 191.470 1.00 168.48 198 CYS B O 1
ATOM 4972 N N . GLU B 2 199 ? 129.154 122.176 189.341 1.00 164.49 199 GLU B N 1
ATOM 4973 C CA . GLU B 2 199 ? 128.011 123.017 189.659 1.00 165.82 199 GLU B CA 1
ATOM 4974 C C . GLU B 2 199 ? 126.862 122.729 188.703 1.00 165.92 199 GLU B C 1
ATOM 4975 O O . GLU B 2 199 ? 127.070 122.302 187.564 1.00 165.12 199 GLU B O 1
ATOM 4981 N N . LYS B 2 200 ? 125.645 122.967 189.186 1.00 160.98 200 LYS B N 1
ATOM 4982 C CA . LYS B 2 200 ? 124.461 122.824 188.350 1.00 160.50 200 LYS B CA 1
ATOM 4983 C C . LYS B 2 200 ? 124.434 123.911 187.283 1.00 160.86 200 LYS B C 1
ATOM 4984 O O . LYS B 2 200 ? 124.718 125.080 187.557 1.00 160.18 200 LYS B O 1
ATOM 4990 N N . THR B 2 201 ? 124.087 123.519 186.059 1.00 154.09 201 THR B N 1
ATOM 4991 C CA . THR B 2 201 ? 124.043 124.442 184.935 1.00 153.35 201 THR B CA 1
ATOM 4992 C C . THR B 2 201 ? 122.838 124.139 184.057 1.00 154.19 201 THR B C 1
ATOM 4993 O O . THR B 2 201 ? 122.374 122.997 183.975 1.00 154.31 201 THR B O 1
ATOM 4997 N N . THR B 2 202 ? 122.339 125.187 183.404 1.00 143.77 202 THR B N 1
ATOM 4998 C CA . THR B 2 202 ? 121.213 125.090 182.487 1.00 141.76 202 THR B CA 1
ATOM 4999 C C . THR B 2 202 ? 121.508 125.936 181.258 1.00 141.06 202 THR B C 1
ATOM 5000 O O . THR B 2 202 ? 121.880 127.106 181.382 1.00 141.85 202 THR B O 1
ATOM 5004 N N . LEU B 2 203 ? 121.341 125.342 180.081 1.00 132.27 203 LEU B N 1
ATOM 5005 C CA . LEU B 2 203 ? 121.574 126.017 178.812 1.00 131.80 203 LEU B CA 1
ATOM 5006 C C . LEU B 2 203 ? 120.269 126.128 178.036 1.00 132.55 203 LEU B C 1
ATOM 5007 O O . LEU B 2 203 ? 119.549 125.141 177.869 1.00 135.19 203 LEU B O 1
ATOM 5012 N N . PHE B 2 204 ? 119.976 127.334 177.556 1.00 133.75 204 PHE B N 1
ATOM 5013 C CA . PHE B 2 204 ? 118.740 127.623 176.838 1.00 136.31 20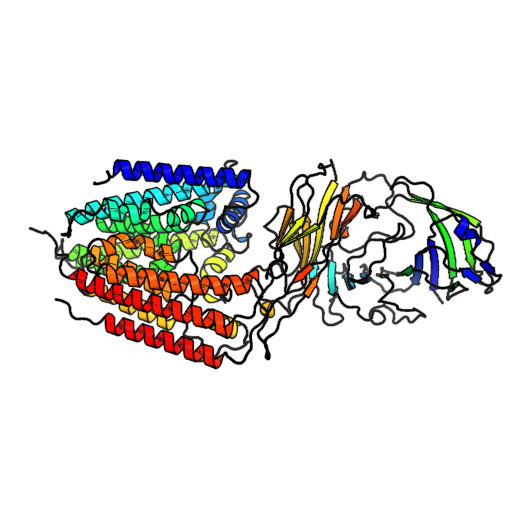4 PHE B CA 1
ATOM 5014 C C . PHE B 2 204 ? 119.095 128.150 175.458 1.00 134.90 204 PHE B C 1
ATOM 5015 O O . PHE B 2 204 ? 119.783 129.169 175.344 1.00 133.34 204 PHE B O 1
ATOM 5023 N N . TYR B 2 205 ? 118.631 127.467 174.412 1.00 113.04 205 TYR B N 1
ATOM 5024 C CA . TYR B 2 205 ? 118.932 127.934 173.066 1.00 108.17 205 TYR B CA 1
ATOM 5025 C C . TYR B 2 205 ? 117.895 127.401 172.092 1.00 116.21 205 TYR B C 1
ATOM 5026 O O . TYR B 2 205 ? 117.365 126.302 172.269 1.00 121.04 205 TYR B O 1
ATOM 5035 N N . LYS B 2 206 ? 117.626 128.190 171.050 1.00 116.21 206 LYS B N 1
ATOM 5036 C CA . LYS B 2 206 ? 116.705 127.787 170.000 1.00 114.09 206 LYS B CA 1
ATOM 5037 C C . LYS B 2 206 ? 117.510 127.324 168.797 1.00 109.38 206 LYS B C 1
ATOM 5038 O O . LYS B 2 206 ? 118.117 128.161 168.112 1.00 102.64 206 LYS B O 1
ATOM 5044 N N . PRO B 2 207 ? 117.551 126.029 168.500 1.00 104.30 207 PRO B N 1
ATOM 5045 C CA . PRO B 2 207 ? 118.399 125.550 167.406 1.00 103.48 207 PRO B CA 1
ATOM 5046 C C . PRO B 2 207 ? 117.876 125.977 166.045 1.00 103.97 207 PRO B C 1
ATOM 5047 O O . PRO B 2 207 ? 116.673 126.145 165.837 1.00 107.42 207 PRO B O 1
ATOM 5051 N N . PHE B 2 208 ? 118.809 126.154 165.111 1.00 84.37 208 PHE B N 1
ATOM 5052 C CA . PHE B 2 208 ? 118.481 126.370 163.709 1.00 82.47 208 PHE B CA 1
ATOM 5053 C C . PHE B 2 208 ? 118.700 125.118 162.870 1.00 85.61 208 PHE B C 1
ATOM 5054 O O . PHE B 2 208 ? 118.650 125.189 161.639 1.00 92.48 208 PHE B O 1
ATOM 5062 N N . HIS B 2 209 ? 118.944 123.977 163.511 1.00 84.37 209 HIS B N 1
ATOM 5063 C CA . HIS B 2 209 ? 119.057 122.685 162.841 1.00 79.13 209 HIS B CA 1
ATOM 5064 C C . HIS B 2 209 ? 118.131 121.717 163.561 1.00 76.51 209 HIS B C 1
ATOM 5065 O O . HIS B 2 209 ? 118.446 121.259 164.664 1.00 84.40 209 HIS B O 1
ATOM 5072 N N . LEU B 2 210 ? 116.995 121.407 162.946 1.00 87.54 210 LEU B N 1
ATOM 5073 C CA . LEU B 2 210 ? 115.981 120.560 163.554 1.00 95.42 210 LEU B CA 1
ATOM 5074 C C . LEU B 2 210 ? 115.876 119.242 162.800 1.00 98.13 210 LEU B C 1
ATOM 5075 O O . LEU B 2 210 ? 115.949 119.212 161.567 1.00 98.14 210 LEU B O 1
ATOM 5080 N N . TYR B 2 211 ? 115.705 118.155 163.546 1.00 88.61 211 TYR B N 1
ATOM 5081 C CA . TYR B 2 211 ? 115.641 116.813 162.985 1.00 86.87 211 TYR B CA 1
ATOM 5082 C C . TYR B 2 211 ? 114.266 116.221 163.255 1.00 92.97 211 TYR B C 1
ATOM 5083 O O . TYR B 2 211 ? 113.788 116.244 164.394 1.00 97.24 211 TYR B O 1
ATOM 5092 N N . VAL B 2 212 ? 113.639 115.693 162.206 1.00 108.33 212 VAL B N 1
ATOM 5093 C CA . VAL B 2 212 ? 112.268 115.202 162.278 1.00 105.03 212 VAL B CA 1
ATOM 5094 C C . VAL B 2 212 ? 112.322 113.758 161.773 1.00 109.05 212 VAL B C 1
ATOM 5095 O O . VAL B 2 212 ? 111.315 113.155 161.388 1.00 110.87 212 VAL B O 1
ATOM 5099 N N . ASP B 2 213 ? 113.511 113.161 161.851 1.00 131.93 213 ASP B N 1
ATOM 5100 C CA . ASP B 2 213 ? 113.765 111.826 161.324 1.00 133.96 213 ASP B CA 1
ATOM 5101 C C . ASP B 2 213 ? 113.319 110.714 162.269 1.00 133.82 213 ASP B C 1
ATOM 5102 O O . ASP B 2 213 ? 113.836 109.594 162.177 1.00 131.79 213 ASP B O 1
ATOM 5107 N N . ASP B 2 214 ? 112.384 110.993 163.177 1.00 139.76 214 ASP B N 1
ATOM 5108 C CA . ASP B 2 214 ? 111.941 109.973 164.122 1.00 138.08 214 ASP B CA 1
ATOM 5109 C C . ASP B 2 214 ? 111.108 108.900 163.428 1.00 138.83 214 ASP B C 1
ATOM 5110 O O . ASP B 2 214 ? 111.501 107.728 163.379 1.00 136.11 214 ASP B O 1
ATOM 5115 N N . SER B 2 215 ? 109.962 109.281 162.880 1.00 142.39 215 SER B N 1
ATOM 5116 C CA . SER B 2 215 ? 109.018 108.338 162.283 1.00 140.73 215 SER B CA 1
ATOM 5117 C C . SER B 2 215 ? 107.992 109.135 161.482 1.00 140.01 215 SER B C 1
ATOM 5118 O O . SER B 2 215 ? 108.178 110.330 161.220 1.00 138.93 215 SER B O 1
ATOM 5121 N N . SER B 2 216 ? 106.920 108.456 161.071 1.00 135.25 216 SER B N 1
ATOM 5122 C CA . SER B 2 216 ? 105.708 108.978 160.434 1.00 135.48 216 SER B CA 1
ATOM 5123 C C . SER B 2 216 ? 105.884 109.297 158.952 1.00 136.07 216 SER B C 1
ATOM 5124 O O . SER B 2 216 ? 105.058 110.045 158.415 1.00 134.83 216 SER B O 1
ATOM 5127 N N . ASP B 2 217 ? 106.943 108.811 158.302 1.00 129.41 217 ASP B N 1
ATOM 5128 C CA . ASP B 2 217 ? 107.114 108.760 156.840 1.00 128.67 217 ASP B CA 1
ATOM 5129 C C . ASP B 2 217 ? 106.468 109.954 156.129 1.00 127.64 217 ASP B C 1
ATOM 5130 O O . ASP B 2 217 ? 105.634 109.818 155.234 1.00 129.19 217 ASP B O 1
ATOM 5135 N N . ILE B 2 218 ? 106.894 111.147 156.544 1.00 113.44 218 ILE B N 1
ATOM 5136 C CA . ILE B 2 218 ? 106.288 112.376 156.037 1.00 111.33 218 ILE B CA 1
ATOM 5137 C C . ILE B 2 218 ? 106.553 112.534 154.544 1.00 110.99 218 ILE B C 1
ATOM 5138 O O . ILE B 2 218 ? 105.640 112.824 153.762 1.00 115.21 218 ILE B O 1
ATOM 5143 N N . ALA B 2 219 ? 107.802 112.342 154.125 1.00 105.51 219 ALA B N 1
ATOM 5144 C CA . ALA B 2 219 ? 108.209 112.524 152.731 1.00 101.91 219 ALA B CA 1
ATOM 5145 C C . ALA B 2 219 ? 108.982 111.296 152.272 1.00 106.49 219 ALA B C 1
ATOM 5146 O O . ALA B 2 219 ? 110.221 111.292 152.270 1.00 111.47 219 ALA B O 1
ATOM 5148 N N . PRO B 2 220 ? 108.283 110.231 151.886 1.00 113.00 220 PRO B N 1
ATOM 5149 C CA . PRO B 2 220 ? 108.977 109.030 151.407 1.00 113.81 220 PRO B CA 1
ATOM 5150 C C . PRO B 2 220 ? 109.768 109.312 150.138 1.00 109.67 220 PRO B C 1
ATOM 5151 O O . PRO B 2 220 ? 109.373 110.123 149.298 1.00 108.45 220 PRO B O 1
ATOM 5155 N N . ILE B 2 221 ? 110.900 108.626 150.008 1.00 96.02 221 ILE B N 1
ATOM 5156 C CA . ILE B 2 221 ? 111.795 108.772 148.867 1.00 101.12 221 ILE B CA 1
ATOM 5157 C C . ILE B 2 221 ? 111.833 107.451 148.114 1.00 102.65 221 ILE B C 1
ATOM 5158 O O . ILE B 2 221 ? 111.968 106.384 148.724 1.00 106.81 221 ILE B O 1
ATOM 5163 N N . THR B 2 222 ? 111.715 107.519 146.789 1.00 87.51 222 THR B N 1
ATOM 5164 C CA . THR B 2 222 ? 111.778 106.332 145.950 1.00 87.30 222 THR B CA 1
ATOM 5165 C C . THR B 2 222 ? 112.753 106.569 144.807 1.00 90.04 222 THR B C 1
ATOM 5166 O O . THR B 2 222 ? 113.007 107.706 144.404 1.00 91.73 222 THR B O 1
ATOM 5170 N N . ILE B 2 223 ? 113.309 105.477 144.291 1.00 88.42 223 ILE B N 1
ATOM 5171 C CA . ILE B 2 223 ? 114.215 105.518 143.151 1.00 82.86 223 ILE B CA 1
ATOM 5172 C C . ILE B 2 223 ? 113.716 104.529 142.109 1.00 86.59 223 ILE B C 1
ATOM 5173 O O . ILE B 2 223 ? 113.516 103.348 142.413 1.00 94.86 223 ILE B O 1
ATOM 5178 N N . GLU B 2 224 ? 113.519 105.010 140.885 1.00 95.54 224 GLU B N 1
ATOM 5179 C CA . GLU B 2 224 ? 113.072 104.191 139.771 1.00 93.76 224 GLU B CA 1
ATOM 5180 C C . GLU B 2 224 ? 114.147 104.169 138.694 1.00 97.66 224 GLU B C 1
ATOM 5181 O O . GLU B 2 224 ? 114.988 105.068 138.611 1.00 108.67 224 GLU B O 1
ATOM 5187 N N . ASN B 2 225 ? 114.106 103.125 137.863 1.00 80.37 225 ASN B N 1
ATOM 5188 C CA . ASN B 2 225 ? 115.122 102.898 136.834 1.00 79.99 225 ASN B CA 1
ATOM 5189 C C . ASN B 2 225 ? 116.520 102.863 137.447 1.00 81.64 225 ASN B C 1
ATOM 5190 O O . ASN B 2 225 ? 117.440 103.535 136.978 1.00 85.59 225 ASN B O 1
ATOM 5195 N N . THR B 2 226 ? 116.675 102.076 138.514 1.00 83.25 226 THR B N 1
ATOM 5196 C CA . THR B 2 226 ? 117.956 102.011 139.211 1.00 87.50 226 THR B CA 1
ATOM 5197 C C . THR B 2 226 ? 119.058 101.492 138.298 1.00 85.84 226 THR B C 1
ATOM 5198 O O . THR B 2 226 ? 120.184 102.003 138.317 1.00 83.26 226 THR B O 1
ATOM 5202 N N . ASN B 2 227 ? 118.755 100.474 137.493 1.00 76.79 227 ASN B N 1
ATOM 5203 C CA . ASN B 2 227 ? 119.743 99.921 136.578 1.00 72.55 227 ASN B CA 1
ATOM 5204 C C . ASN B 2 227 ? 120.033 100.838 135.398 1.00 81.69 227 ASN B C 1
ATOM 5205 O O . ASN B 2 227 ? 121.101 100.719 134.788 1.00 84.12 227 ASN B O 1
ATOM 5210 N N . GLY B 2 228 ? 119.121 101.746 135.070 1.00 73.50 228 GLY B N 1
ATOM 5211 C CA . GLY B 2 228 ? 119.310 102.618 133.927 1.00 65.95 228 GLY B CA 1
ATOM 5212 C C . GLY B 2 228 ? 120.429 103.618 134.146 1.00 63.75 228 GLY B C 1
ATOM 5213 O O . GLY B 2 228 ? 120.946 103.808 135.245 1.00 79.85 228 GLY B O 1
ATOM 5214 N N . LEU B 2 229 ? 120.813 104.272 133.049 1.00 60.23 229 LEU B N 1
ATOM 5215 C CA . LEU B 2 229 ? 121.887 105.254 133.105 1.00 67.25 229 LEU B CA 1
ATOM 5216 C C . LEU B 2 229 ? 121.474 106.542 133.804 1.00 70.61 229 LEU B C 1
ATOM 5217 O O . LEU B 2 229 ? 122.337 107.234 134.351 1.00 80.41 229 LEU B O 1
ATOM 5222 N N . HIS B 2 230 ? 120.186 106.878 133.805 1.00 69.10 230 HIS B N 1
ATOM 5223 C CA . HIS B 2 230 ? 119.682 108.086 134.458 1.00 70.76 230 HIS B CA 1
ATOM 5224 C C . HIS B 2 230 ? 118.532 107.705 135.379 1.00 72.79 230 HIS B C 1
ATOM 5225 O O . HIS B 2 230 ? 117.355 107.842 135.016 1.00 74.37 230 HIS B O 1
ATOM 5232 N N . PRO B 2 231 ? 118.835 107.216 136.579 1.00 63.38 231 PRO B N 1
ATOM 5233 C CA . PRO B 2 231 ? 117.769 106.853 137.518 1.00 67.52 231 PRO B CA 1
ATOM 5234 C C . PRO B 2 231 ? 116.990 108.074 137.976 1.00 70.47 231 PRO B C 1
ATOM 5235 O O . PRO B 2 231 ? 117.517 109.186 138.057 1.00 78.87 231 PRO B O 1
ATOM 5239 N N . LYS B 2 232 ? 115.716 107.852 138.281 1.00 75.36 232 LYS B N 1
ATOM 5240 C CA . LYS B 2 232 ? 114.801 108.919 138.661 1.00 69.55 232 LYS B CA 1
ATOM 5241 C C . LYS B 2 232 ? 114.544 108.873 140.161 1.00 78.65 232 LYS B C 1
ATOM 5242 O O . LYS B 2 232 ? 114.192 107.822 140.705 1.00 82.11 232 LYS B O 1
ATOM 5248 N N . MET B 2 233 ? 114.719 110.015 140.819 1.00 76.37 233 MET B N 1
ATOM 5249 C CA . MET B 2 233 ? 114.480 110.161 142.247 1.00 67.25 233 MET B CA 1
ATOM 5250 C C . MET B 2 233 ? 113.132 110.842 142.440 1.00 77.05 233 MET B C 1
ATOM 5251 O O . MET B 2 233 ? 112.939 111.977 141.991 1.00 82.88 233 MET B O 1
ATOM 5256 N N . LYS B 2 234 ? 112.204 110.154 143.098 1.00 93.34 234 LYS B N 1
ATOM 5257 C CA . LYS B 2 234 ? 110.848 110.647 143.293 1.00 87.42 234 LYS B CA 1
ATOM 5258 C C . LYS B 2 234 ? 110.611 110.924 144.770 1.00 95.03 234 LYS B C 1
ATOM 5259 O O . LYS B 2 234 ? 110.904 110.079 145.624 1.00 97.56 234 LYS B O 1
ATOM 5265 N N . ILE B 2 235 ? 110.083 112.109 145.062 1.00 90.32 235 ILE B N 1
ATOM 5266 C CA . ILE B 2 235 ? 109.815 112.561 146.420 1.00 83.93 235 ILE B CA 1
ATOM 5267 C C . ILE B 2 235 ? 108.329 112.862 146.531 1.00 89.43 235 ILE B C 1
ATOM 5268 O O . ILE B 2 235 ? 107.768 113.566 145.682 1.00 93.95 235 ILE B O 1
ATOM 5273 N N . ASP B 2 236 ? 107.694 112.331 147.572 1.00 106.12 236 ASP B N 1
ATOM 5274 C CA . ASP B 2 236 ? 106.261 112.486 147.781 1.00 108.06 236 ASP B CA 1
ATOM 5275 C C . ASP B 2 236 ? 106.021 113.576 148.818 1.00 111.87 236 ASP B C 1
ATOM 5276 O O . ASP B 2 236 ? 106.403 113.426 149.983 1.00 112.19 236 ASP B O 1
ATOM 5281 N N . LEU B 2 237 ? 105.388 114.669 148.390 1.00 102.55 237 LEU B N 1
ATOM 5282 C CA . LEU B 2 237 ? 104.996 115.756 149.279 1.00 100.73 237 LEU B CA 1
ATOM 5283 C C . LEU B 2 237 ? 103.510 116.072 149.159 1.00 104.63 237 LEU B C 1
ATOM 5284 O O . LEU B 2 237 ? 103.085 117.185 149.483 1.00 104.28 237 LEU B O 1
ATOM 5289 N N . SER B 2 238 ? 102.712 115.109 148.689 1.00 114.50 238 SER B N 1
ATOM 5290 C CA . SER B 2 238 ? 101.293 115.357 148.457 1.00 114.04 238 SER B CA 1
ATOM 5291 C C . SER B 2 238 ? 100.553 115.643 149.758 1.00 116.89 238 SER B C 1
ATOM 5292 O O . SER B 2 238 ? 99.691 116.528 149.809 1.00 116.09 238 SER B O 1
ATOM 5295 N N . GLY B 2 239 ? 100.876 114.907 150.820 1.00 121.97 239 GLY B N 1
ATOM 5296 C CA . GLY B 2 239 ? 100.161 115.047 152.075 1.00 123.63 239 GLY B CA 1
ATOM 5297 C C . GLY B 2 239 ? 100.551 116.241 152.917 1.00 121.19 239 GLY B C 1
ATOM 5298 O O . GLY B 2 239 ? 99.953 116.452 153.977 1.00 120.89 239 GLY B O 1
ATOM 5299 N N . ILE B 2 240 ? 101.534 117.023 152.481 1.00 119.39 240 ILE B N 1
ATOM 5300 C CA . ILE B 2 240 ? 102.027 118.171 153.233 1.00 121.22 240 ILE B CA 1
ATOM 5301 C C . ILE B 2 240 ? 101.656 119.437 152.475 1.00 126.41 240 ILE B C 1
ATOM 5302 O O . ILE B 2 240 ? 101.982 119.579 151.290 1.00 125.08 240 ILE B O 1
ATOM 5307 N N . ARG B 2 241 ? 100.977 120.353 153.158 1.00 131.64 241 ARG B N 1
ATOM 5308 C CA . ARG B 2 241 ? 100.564 121.616 152.567 1.00 129.83 241 ARG B CA 1
ATOM 5309 C C . ARG B 2 241 ? 101.667 122.657 152.706 1.00 129.71 241 ARG B C 1
ATOM 5310 O O . ARG B 2 241 ? 102.433 122.656 153.673 1.00 127.98 241 ARG B O 1
ATOM 5318 N N . LYS B 2 242 ? 101.742 123.548 151.721 1.00 123.64 242 LYS B N 1
ATOM 5319 C CA . LYS B 2 242 ? 102.751 124.596 151.732 1.00 122.27 242 LYS B CA 1
ATOM 5320 C C . LYS B 2 242 ? 102.496 125.583 152.865 1.00 123.49 242 LYS B C 1
ATOM 5321 O O . LYS B 2 242 ? 101.354 125.951 153.157 1.00 124.02 242 LYS B O 1
ATOM 5327 N N . ASP B 2 243 ? 103.578 126.012 153.507 1.00 126.14 243 ASP B N 1
ATOM 5328 C CA . ASP B 2 243 ? 103.516 126.987 154.582 1.00 125.92 243 ASP B CA 1
ATOM 5329 C C . ASP B 2 243 ? 103.853 128.376 154.044 1.00 124.97 243 ASP B C 1
ATOM 5330 O O . ASP B 2 243 ? 104.171 128.559 152.866 1.00 124.90 243 ASP B O 1
ATOM 5335 N N . LYS B 2 244 ? 103.775 129.373 154.928 1.00 127.44 244 LYS B N 1
ATOM 5336 C CA . LYS B 2 244 ? 103.996 130.753 154.508 1.00 129.41 244 LYS B CA 1
ATOM 5337 C C . LYS B 2 244 ? 105.454 131.002 154.141 1.00 126.69 244 LYS B C 1
ATOM 5338 O O . LYS B 2 244 ? 105.742 131.620 153.110 1.00 131.07 244 LYS B O 1
ATOM 5344 N N . ASP B 2 245 ? 106.388 130.532 154.971 1.00 113.28 245 ASP B N 1
ATOM 5345 C CA . ASP B 2 245 ? 107.804 130.809 154.770 1.00 116.47 245 ASP B CA 1
ATOM 5346 C C . ASP B 2 245 ? 108.646 129.546 154.630 1.00 115.03 245 ASP B C 1
ATOM 5347 O O . ASP B 2 245 ? 109.878 129.631 154.685 1.00 113.76 245 ASP B O 1
ATOM 5352 N N . CYS B 2 246 ? 108.026 128.385 154.451 1.00 111.54 246 CYS B N 1
ATOM 5353 C CA . CYS B 2 246 ? 108.742 127.119 154.377 1.00 109.55 246 CYS B CA 1
ATOM 5354 C C . CYS B 2 246 ? 108.905 126.716 152.917 1.00 108.49 246 CYS B C 1
ATOM 5355 O O . CYS B 2 246 ? 107.919 126.629 152.179 1.00 113.21 246 CYS B O 1
ATOM 5358 N N . ARG B 2 247 ? 110.146 126.472 152.506 1.00 105.69 247 ARG B N 1
ATOM 5359 C CA . ARG B 2 247 ? 110.453 125.987 151.167 1.00 101.11 247 ARG B CA 1
ATOM 5360 C C . ARG B 2 247 ? 111.309 124.736 151.278 1.00 103.62 247 ARG B C 1
ATOM 5361 O O . ARG B 2 247 ? 112.339 124.746 151.958 1.00 108.54 247 ARG B O 1
ATOM 5369 N N . HIS B 2 248 ? 110.884 123.664 150.621 1.00 81.11 248 HIS B N 1
ATOM 5370 C CA . HIS B 2 248 ? 111.637 122.421 150.656 1.00 76.42 248 HIS B CA 1
ATOM 5371 C C . HIS B 2 248 ? 112.724 122.430 149.588 1.00 78.51 248 HIS B C 1
ATOM 5372 O O . HIS B 2 248 ? 112.594 123.079 148.547 1.00 89.69 248 HIS B O 1
ATOM 5379 N N . PHE B 2 249 ? 113.807 121.702 149.854 1.00 61.45 249 PHE B N 1
ATOM 5380 C CA . PHE B 2 249 ? 114.935 121.660 148.939 1.00 63.47 249 PHE B CA 1
ATOM 5381 C C . PHE B 2 249 ? 115.627 120.312 149.046 1.00 66.80 249 PHE B C 1
ATOM 5382 O O . PHE B 2 249 ? 115.540 119.618 150.065 1.00 72.68 249 PHE B O 1
ATOM 5390 N N . VAL B 2 250 ? 116.325 119.960 147.971 1.00 65.14 250 VAL B N 1
ATOM 5391 C CA . VAL B 2 250 ? 117.189 118.788 147.921 1.00 63.75 250 VAL B CA 1
ATOM 5392 C C . VAL B 2 250 ? 118.585 119.257 147.542 1.00 62.20 250 VAL B C 1
ATOM 5393 O O . VAL B 2 250 ? 118.758 119.948 146.531 1.00 74.83 250 VAL B O 1
ATOM 5397 N N . PHE B 2 251 ? 119.571 118.891 148.354 1.00 59.52 251 PHE B N 1
ATOM 5398 C CA . PHE B 2 251 ? 120.957 119.288 148.153 1.00 62.36 251 PHE B CA 1
ATOM 5399 C C . PHE B 2 251 ? 121.779 118.059 147.796 1.00 70.10 251 PHE B C 1
ATOM 5400 O O . PHE B 2 251 ? 121.810 117.087 148.557 1.00 86.03 251 PHE B O 1
ATOM 5408 N N . SER B 2 252 ? 122.445 118.105 146.645 1.00 62.33 252 SER B N 1
ATOM 5409 C CA . SER B 2 252 ? 123.172 116.952 146.134 1.00 62.99 252 SER B CA 1
ATOM 5410 C C . SER B 2 252 ? 124.545 117.376 145.643 1.00 62.18 252 SER B C 1
ATOM 5411 O O . SER B 2 252 ? 124.668 118.339 144.879 1.00 70.58 252 SER B O 1
ATOM 5414 N N . GLN B 2 253 ? 125.570 116.650 146.072 1.00 55.44 253 GLN B N 1
ATOM 5415 C CA . GLN B 2 253 ? 126.934 116.844 145.599 1.00 62.93 253 GLN B CA 1
ATOM 5416 C C . GLN B 2 253 ? 127.269 115.675 144.682 1.00 75.75 253 GLN B C 1
ATOM 5417 O O . GLN B 2 253 ? 127.434 114.543 145.147 1.00 88.78 253 GLN B O 1
ATOM 5423 N N . LEU B 2 254 ? 127.368 115.949 143.386 1.00 66.71 254 LEU B N 1
ATOM 5424 C CA . LEU B 2 254 ? 127.550 114.893 142.408 1.00 53.27 254 LEU B CA 1
ATOM 5425 C C . LEU B 2 254 ? 128.964 114.914 141.842 1.00 58.91 254 LEU B C 1
ATOM 5426 O O . LEU B 2 254 ? 129.577 115.980 141.726 1.00 67.94 254 LEU B O 1
ATOM 5431 N N . PRO B 2 255 ? 129.505 113.753 141.468 1.00 56.77 255 PRO B N 1
ATOM 5432 C CA . PRO B 2 255 ? 130.838 113.722 140.854 1.00 63.53 255 PRO B CA 1
ATOM 5433 C C . PRO B 2 255 ? 130.825 114.231 139.422 1.00 68.56 255 PRO B C 1
ATOM 5434 O O . PRO B 2 255 ? 129.793 114.693 138.928 1.00 78.10 255 PRO B O 1
ATOM 5438 N N . SER B 2 256 ? 131.972 114.152 138.744 1.00 67.38 256 SER B N 1
ATOM 5439 C CA . SER B 2 256 ? 132.074 114.650 137.378 1.00 66.57 256 SER B CA 1
ATOM 5440 C C . SER B 2 256 ? 131.348 113.773 136.369 1.00 74.23 256 SER B C 1
ATOM 5441 O O . SER B 2 256 ? 131.151 114.208 135.230 1.00 82.25 256 SER B O 1
ATOM 5444 N N . GLU B 2 257 ? 130.951 112.562 136.748 1.00 73.21 257 GLU B N 1
ATOM 5445 C CA . GLU B 2 257 ? 130.274 111.647 135.840 1.00 65.74 257 GLU B CA 1
ATOM 5446 C C . GLU B 2 257 ? 128.758 111.769 135.889 1.00 65.24 257 GLU B C 1
ATOM 5447 O O . GLU B 2 257 ? 128.070 111.023 135.186 1.00 72.43 257 GLU B O 1
ATOM 5453 N N . ILE B 2 258 ? 128.220 112.681 136.696 1.00 52.65 258 ILE B N 1
ATOM 5454 C CA . ILE B 2 258 ? 126.781 112.838 136.850 1.00 48.18 258 ILE B CA 1
ATOM 5455 C C . ILE B 2 258 ? 126.451 114.324 136.878 1.00 59.32 258 ILE B C 1
ATOM 5456 O O . ILE B 2 258 ? 127.146 115.122 137.512 1.00 72.12 258 ILE B O 1
ATOM 5461 N N . PHE B 2 259 ? 125.384 114.695 136.173 1.00 62.87 259 PHE B N 1
ATOM 5462 C CA . PHE B 2 259 ? 124.945 116.080 136.128 1.00 65.28 259 PHE B CA 1
ATOM 5463 C C . PHE B 2 259 ? 123.427 116.123 136.198 1.00 68.50 259 PHE B C 1
ATOM 5464 O O . PHE B 2 259 ? 122.744 115.134 135.921 1.00 72.33 259 PHE B O 1
ATOM 5472 N N . VAL B 2 260 ? 122.906 117.286 136.578 1.00 82.49 260 VAL B N 1
ATOM 5473 C CA . VAL B 2 260 ? 121.472 117.516 136.698 1.00 81.15 260 VAL B CA 1
ATOM 5474 C C . VAL B 2 260 ? 121.088 118.649 135.760 1.00 88.69 260 VAL B C 1
ATOM 5475 O O . VAL B 2 260 ? 121.711 119.717 135.779 1.00 92.17 260 VAL B O 1
ATOM 5479 N N . ASP B 2 261 ? 120.067 118.415 134.940 1.00 89.01 261 ASP B N 1
ATOM 5480 C CA . ASP B 2 261 ? 119.529 119.454 134.068 1.00 91.23 261 ASP B CA 1
ATOM 5481 C C . ASP B 2 261 ? 118.820 120.479 134.941 1.00 95.37 261 ASP B C 1
ATOM 5482 O O . ASP B 2 261 ? 117.723 120.232 135.446 1.00 98.49 261 ASP B O 1
ATOM 5487 N N . LYS B 2 262 ? 119.449 121.641 135.129 1.00 80.44 262 LYS B N 1
ATOM 5488 C CA . LYS B 2 262 ? 118.899 122.646 136.031 1.00 79.84 262 LYS B CA 1
ATOM 5489 C C . LYS B 2 262 ? 117.616 123.271 135.499 1.00 80.99 262 LYS B C 1
ATOM 5490 O O . LYS B 2 262 ? 116.903 123.932 136.260 1.00 88.25 262 LYS B O 1
ATOM 5496 N N . PHE B 2 263 ? 117.305 123.079 134.220 1.00 77.39 263 PHE B N 1
ATOM 5497 C CA . PHE B 2 263 ? 116.094 123.629 133.626 1.00 79.37 263 PHE B CA 1
ATOM 5498 C C . PHE B 2 263 ? 114.888 122.711 133.776 1.00 81.75 263 PHE B C 1
ATOM 5499 O O . PHE B 2 263 ? 113.795 123.074 133.327 1.00 80.58 263 PHE B O 1
ATOM 5507 N N . GLN B 2 264 ? 115.057 121.534 134.383 1.00 96.43 264 GLN B N 1
ATOM 5508 C CA . GLN B 2 264 ? 113.927 120.630 134.573 1.00 98.69 264 GLN B CA 1
ATOM 5509 C C . GLN B 2 264 ? 112.882 121.231 135.504 1.00 102.50 264 GLN B C 1
ATOM 5510 O O . GLN B 2 264 ? 111.676 121.110 135.256 1.00 103.60 264 GLN B O 1
ATOM 5516 N N . SER B 2 265 ? 113.319 121.881 136.578 1.00 102.64 265 SER B N 1
ATOM 5517 C CA . SER B 2 265 ? 112.410 122.472 137.544 1.00 101.43 265 SER B CA 1
ATOM 5518 C C . SER B 2 265 ? 112.813 123.908 137.835 1.00 97.18 265 SER B C 1
ATOM 5519 O O . SER B 2 265 ? 114.002 124.241 137.821 1.00 93.87 265 SER B O 1
ATOM 5522 N N . PRO B 2 266 ? 111.843 124.780 138.099 1.00 90.45 266 PRO B N 1
ATOM 5523 C CA . PRO B 2 266 ? 112.166 126.176 138.406 1.00 89.45 266 PRO B CA 1
ATOM 5524 C C . PRO B 2 266 ? 112.886 126.309 139.739 1.00 92.61 266 PRO B C 1
ATOM 5525 O O . PRO B 2 266 ? 112.730 125.495 140.652 1.00 91.84 266 PRO B O 1
ATOM 5529 N N . GLY B 2 267 ? 113.687 127.365 139.837 1.00 94.81 267 GLY B N 1
ATOM 5530 C CA . GLY B 2 267 ? 114.384 127.668 141.078 1.00 93.63 267 GLY B CA 1
ATOM 5531 C C . GLY B 2 267 ? 115.412 126.638 141.489 1.00 90.71 267 GLY B C 1
ATOM 5532 O O . GLY B 2 267 ? 115.517 126.307 142.676 1.00 86.16 267 GLY B O 1
ATOM 5533 N N . SER B 2 268 ? 116.178 126.122 140.533 1.00 77.89 268 SER B N 1
ATOM 5534 C CA . SER B 2 268 ? 117.241 125.165 140.802 1.00 74.69 268 SER B CA 1
ATOM 5535 C C . SER B 2 268 ? 118.588 125.803 140.496 1.00 72.93 268 SER B C 1
ATOM 5536 O O . SER B 2 268 ? 118.755 126.452 139.459 1.00 82.51 268 SER B O 1
ATOM 5539 N N . ILE B 2 269 ? 119.545 125.620 141.401 1.00 64.76 269 ILE B N 1
ATOM 5540 C CA . ILE B 2 269 ? 120.867 126.223 141.284 1.00 65.00 269 ILE B CA 1
ATOM 5541 C C . ILE B 2 269 ? 121.898 125.108 141.211 1.00 72.53 269 ILE B C 1
ATOM 5542 O O . ILE B 2 269 ? 121.902 124.201 142.051 1.00 80.15 269 ILE B O 1
ATOM 5547 N N . VAL B 2 270 ? 122.761 125.167 140.199 1.00 74.43 270 VAL B N 1
ATOM 5548 C CA . VAL B 2 270 ? 123.810 124.176 139.995 1.00 73.43 270 VAL B CA 1
ATOM 5549 C C . VAL B 2 270 ? 125.125 124.912 139.793 1.00 75.25 270 VAL B C 1
ATOM 5550 O O . VAL B 2 270 ? 125.230 125.768 138.906 1.00 80.72 270 VAL B O 1
ATOM 5554 N N . PHE B 2 271 ? 126.124 124.581 140.606 1.00 76.96 271 PHE B N 1
ATOM 5555 C CA . PHE B 2 271 ? 127.455 125.164 140.505 1.00 72.73 271 PHE B CA 1
ATOM 5556 C C . PHE B 2 271 ? 128.452 124.069 140.161 1.00 77.09 271 PHE B C 1
ATOM 5557 O O . PHE B 2 271 ? 128.511 123.043 140.845 1.00 81.01 271 PHE B O 1
ATOM 5565 N N . GLY B 2 272 ? 129.240 124.293 139.107 1.00 77.97 272 GLY B N 1
ATOM 5566 C CA . GLY B 2 272 ? 130.250 123.348 138.675 1.00 75.66 272 GLY B CA 1
ATOM 5567 C C . GLY B 2 272 ? 129.993 122.876 137.251 1.00 80.69 272 GLY B C 1
ATOM 5568 O O . GLY B 2 272 ? 129.657 123.673 136.368 1.00 84.74 272 GLY B O 1
ATOM 5569 N N . LEU B 2 273 ? 130.155 121.572 137.038 1.00 75.38 273 LEU B N 1
ATOM 5570 C CA . LEU B 2 273 ? 129.994 120.971 135.715 1.00 76.13 273 LEU B CA 1
ATOM 5571 C C . LEU B 2 273 ? 128.510 120.757 135.452 1.00 78.45 273 LEU B C 1
ATOM 5572 O O . LEU B 2 273 ? 127.931 119.731 135.812 1.00 80.20 273 LEU B O 1
ATOM 5577 N N . ASP B 2 274 ? 127.886 121.743 134.814 1.00 89.64 274 ASP B N 1
ATOM 5578 C CA . ASP B 2 274 ? 126.489 121.662 134.416 1.00 87.91 274 ASP B CA 1
ATOM 5579 C C . ASP B 2 274 ? 126.319 121.381 132.928 1.00 94.37 274 ASP B C 1
ATOM 5580 O O . ASP B 2 274 ? 125.200 121.474 132.415 1.00 99.54 274 ASP B O 1
ATOM 5585 N N . ASP B 2 275 ? 127.402 121.050 132.227 1.00 82.31 275 ASP B N 1
ATOM 5586 C CA . ASP B 2 275 ? 127.321 120.784 130.797 1.00 76.46 275 ASP B CA 1
ATOM 5587 C C . ASP B 2 275 ? 126.491 119.535 130.533 1.00 79.81 275 ASP B C 1
ATOM 5588 O O . ASP B 2 275 ? 126.675 118.503 131.185 1.00 83.88 275 ASP B O 1
ATOM 5593 N N . LEU B 2 276 ? 125.577 119.631 129.570 1.00 74.12 276 LEU B N 1
ATOM 5594 C CA . LEU B 2 276 ? 124.635 118.557 129.288 1.00 79.35 276 LEU B CA 1
ATOM 5595 C C . LEU B 2 276 ? 125.084 117.626 128.169 1.00 78.85 276 LEU B C 1
ATOM 5596 O O . LEU B 2 276 ? 124.403 116.629 127.909 1.00 76.59 276 LEU B O 1
ATOM 5601 N N . GLU B 2 277 ? 126.198 117.914 127.507 1.00 74.15 277 GLU B N 1
ATOM 5602 C CA . GLU B 2 277 ? 126.598 117.146 126.334 1.00 69.87 277 GLU B CA 1
ATOM 5603 C C . GLU B 2 277 ? 127.968 116.502 126.458 1.00 73.87 277 GLU B C 1
ATOM 5604 O O . GLU B 2 277 ? 128.149 115.369 126.007 1.00 78.54 277 GLU B O 1
ATOM 5610 N N . LEU B 2 278 ? 128.937 117.191 127.049 1.00 61.78 278 LEU B N 1
ATOM 5611 C CA . LEU B 2 278 ? 130.302 116.687 127.057 1.00 60.35 278 LEU B CA 1
ATOM 5612 C C . LEU B 2 278 ? 130.390 115.400 127.875 1.00 67.15 278 LEU B C 1
ATOM 5613 O O . LEU B 2 278 ? 129.730 115.275 128.913 1.00 75.79 278 LEU B O 1
ATOM 5618 N N . PRO B 2 279 ? 131.182 114.430 127.439 1.00 71.72 279 PRO B N 1
ATOM 5619 C CA . PRO B 2 279 ? 131.313 113.169 128.172 1.00 74.34 279 PRO B CA 1
ATOM 5620 C C . PRO B 2 279 ? 132.248 113.330 129.367 1.00 74.54 279 PRO B C 1
ATOM 5621 O O . PRO B 2 279 ? 132.768 114.408 129.643 1.00 78.40 279 PRO B O 1
ATOM 5625 N N . ASP B 2 280 ? 132.453 112.220 130.079 1.00 68.67 280 ASP B N 1
ATOM 5626 C CA . ASP B 2 280 ? 133.238 112.263 131.308 1.00 64.43 280 ASP B CA 1
ATOM 5627 C C . ASP B 2 280 ? 134.692 112.625 131.037 1.00 71.29 280 ASP B C 1
ATOM 5628 O O . ASP B 2 280 ? 135.293 113.404 131.784 1.00 83.72 280 ASP B O 1
ATOM 5633 N N . TYR B 2 281 ? 135.278 112.071 129.975 1.00 65.66 281 TYR B N 1
ATOM 5634 C CA . TYR B 2 281 ? 136.699 112.271 129.719 1.00 64.52 281 TYR B CA 1
ATOM 5635 C C . TYR B 2 281 ? 137.027 113.661 129.192 1.00 66.26 281 TYR B C 1
ATOM 5636 O O . TYR B 2 281 ? 138.211 114.000 129.095 1.00 69.33 281 TYR B O 1
ATOM 5645 N N . LYS B 2 282 ? 136.024 114.467 128.849 1.00 69.26 282 LYS B N 1
ATOM 5646 C CA . LYS B 2 282 ? 136.269 115.822 128.374 1.00 66.90 282 LYS B CA 1
ATOM 5647 C C . LYS B 2 282 ? 136.213 116.865 129.481 1.00 65.43 282 LYS B C 1
ATOM 5648 O O . LYS B 2 282 ? 136.717 117.976 129.288 1.00 64.14 282 LYS B O 1
ATOM 5654 N N . VAL B 2 283 ? 135.618 116.540 130.629 1.00 72.66 283 VAL B N 1
ATOM 5655 C CA . VAL B 2 283 ? 135.444 117.508 131.707 1.00 70.52 283 VAL B CA 1
ATOM 5656 C C . VAL B 2 283 ? 135.941 116.931 133.025 1.00 74.26 283 VAL B C 1
ATOM 5657 O O . VAL B 2 283 ? 135.649 117.471 134.098 1.00 83.70 283 VAL B O 1
ATOM 5661 N N . ASN B 2 284 ? 136.690 115.829 132.961 1.00 83.13 284 ASN B N 1
ATOM 5662 C CA . ASN B 2 284 ? 137.161 115.192 134.187 1.00 77.49 284 ASN B CA 1
ATOM 5663 C C . ASN B 2 284 ? 138.162 116.069 134.928 1.00 77.30 284 ASN B C 1
ATOM 5664 O O . ASN B 2 284 ? 138.166 116.106 136.164 1.00 82.19 284 ASN B O 1
ATOM 5669 N N . SER B 2 285 ? 139.015 116.780 134.197 1.00 76.84 285 SER B N 1
ATOM 5670 C CA . SER B 2 285 ? 140.082 117.569 134.797 1.00 81.21 285 SER B CA 1
ATOM 5671 C C . SER B 2 285 ? 139.664 118.995 135.129 1.00 82.66 285 SER B C 1
ATOM 5672 O O . SER B 2 285 ? 140.500 119.774 135.596 1.00 85.81 285 SER B O 1
ATOM 5675 N N . LEU B 2 286 ? 138.401 119.359 134.903 1.00 71.63 286 LEU B N 1
ATOM 5676 C CA . LEU B 2 286 ? 137.967 120.722 135.191 1.00 74.02 286 LEU B CA 1
ATOM 5677 C C . LEU B 2 286 ? 137.712 120.925 136.680 1.00 76.52 286 LEU B C 1
ATOM 5678 O O . LEU B 2 286 ? 138.230 121.871 137.282 1.00 74.58 286 LEU B O 1
ATOM 5683 N N . SER B 2 287 ? 136.917 120.049 137.289 1.00 78.47 287 SER B N 1
ATOM 5684 C CA . SER B 2 287 ? 136.584 120.161 138.701 1.00 74.43 287 SER B CA 1
ATOM 5685 C C . SER B 2 287 ? 136.163 118.788 139.210 1.00 73.97 287 SER B C 1
ATOM 5686 O O . SER B 2 287 ? 136.120 117.811 138.458 1.00 78.22 287 SER B O 1
ATOM 5689 N N . TRP B 2 288 ? 135.849 118.719 140.504 1.00 60.99 288 TRP B N 1
ATOM 5690 C CA . TRP B 2 288 ? 135.472 117.452 141.115 1.00 63.72 288 TRP B CA 1
ATOM 5691 C C . TRP B 2 288 ? 134.025 117.065 140.850 1.00 69.85 288 TRP B C 1
ATOM 5692 O O . TRP B 2 288 ? 133.649 115.923 141.130 1.00 75.15 288 TRP B O 1
ATOM 5703 N N . GLY B 2 289 ? 133.210 117.973 140.325 1.00 71.99 289 GLY B N 1
ATOM 5704 C CA . GLY B 2 289 ? 131.819 117.661 140.070 1.00 72.53 289 GLY B CA 1
ATOM 5705 C C . GLY B 2 289 ? 130.912 118.870 140.136 1.00 69.19 289 GLY B C 1
ATOM 5706 O O . GLY B 2 289 ? 131.217 119.914 139.554 1.00 72.32 289 GLY B O 1
ATOM 5707 N N . SER B 2 290 ? 129.792 118.742 140.843 1.00 64.43 290 SER B N 1
ATOM 5708 C CA . SER B 2 290 ? 128.826 119.827 140.918 1.00 68.47 290 SER B CA 1
ATOM 5709 C C . SER B 2 290 ? 128.107 119.796 142.258 1.00 71.41 290 SER B C 1
ATOM 5710 O O . SER B 2 290 ? 127.986 118.747 142.895 1.00 82.37 290 SER B O 1
ATOM 5713 N N . GLU B 2 291 ? 127.640 120.969 142.678 1.00 70.54 291 GLU B N 1
ATOM 5714 C CA . GLU B 2 291 ? 126.769 121.123 143.835 1.00 64.20 291 GLU B CA 1
ATOM 5715 C C . GLU B 2 291 ? 125.432 121.666 143.356 1.00 78.81 291 GLU B C 1
ATOM 5716 O O . GLU B 2 291 ? 125.386 122.715 142.706 1.00 95.37 291 GLU B O 1
ATOM 5722 N N . SER B 2 292 ? 124.348 120.967 143.680 1.00 73.83 292 SER B N 1
ATOM 5723 C CA . SER B 2 292 ? 123.030 121.329 143.182 1.00 72.90 292 SER B CA 1
ATOM 5724 C C . SER B 2 292 ? 122.056 121.458 144.340 1.00 77.43 292 SER B C 1
ATOM 5725 O O . SER B 2 292 ? 121.981 120.572 145.195 1.00 90.20 292 SER B O 1
ATOM 5728 N N . ILE B 2 293 ? 121.312 122.559 144.361 1.00 65.77 293 ILE B N 1
ATOM 5729 C CA . ILE B 2 293 ? 120.184 122.731 145.268 1.00 69.24 293 ILE B CA 1
ATOM 5730 C C . ILE B 2 293 ? 118.930 122.888 144.415 1.00 70.78 293 ILE B C 1
ATOM 5731 O O . ILE B 2 293 ? 118.854 123.781 143.560 1.00 81.48 293 ILE B O 1
ATOM 5736 N N . VAL B 2 294 ? 117.962 122.001 144.625 1.00 64.76 294 VAL B N 1
ATOM 5737 C CA . VAL B 2 294 ? 116.778 121.910 143.780 1.00 69.31 294 VAL B CA 1
ATOM 5738 C C . VAL B 2 294 ? 115.546 122.133 144.641 1.00 76.87 294 VAL B C 1
ATOM 5739 O O . VAL B 2 294 ? 115.382 121.482 145.679 1.00 78.20 294 VAL B O 1
ATOM 5743 N N . THR B 2 295 ? 114.685 123.051 144.208 1.00 76.10 295 THR B N 1
ATOM 5744 C CA . THR B 2 295 ? 113.434 123.322 144.895 1.00 66.83 295 THR B CA 1
ATOM 5745 C C . THR B 2 295 ? 112.401 122.251 144.557 1.00 61.97 295 THR B C 1
ATOM 5746 O O . THR B 2 295 ? 112.453 121.608 143.506 1.00 72.40 295 THR B O 1
ATOM 5750 N N . LEU B 2 296 ? 111.452 122.063 145.470 1.00 69.08 296 LEU B N 1
ATOM 5751 C CA . LEU B 2 296 ? 110.389 121.084 145.304 1.00 79.59 296 LEU B CA 1
ATOM 5752 C C . LEU B 2 296 ? 109.039 121.762 145.474 1.00 81.42 296 LEU B C 1
ATOM 5753 O O . LEU B 2 296 ? 108.882 122.649 146.318 1.00 83.80 296 LEU B O 1
ATOM 5758 N N . LYS B 2 297 ? 108.068 121.341 144.669 1.00 100.98 297 LYS B N 1
ATOM 5759 C CA . LYS B 2 297 ? 106.718 121.880 144.740 1.00 98.73 297 LYS B CA 1
ATOM 5760 C C . LYS B 2 297 ? 105.880 121.032 145.686 1.00 103.17 297 LYS B C 1
ATOM 5761 O O . LYS B 2 297 ? 105.794 119.811 145.525 1.00 111.72 297 LYS B O 1
ATOM 5767 N N . GLU B 2 298 ? 105.268 121.682 146.670 1.00 113.86 298 GLU B N 1
ATOM 5768 C CA . GLU B 2 298 ? 104.472 120.982 147.665 1.00 113.59 298 GLU B CA 1
ATOM 5769 C C . GLU B 2 298 ? 103.137 120.541 147.079 1.00 118.83 298 GLU B C 1
ATOM 5770 O O . GLU B 2 298 ? 102.589 121.174 146.172 1.00 120.74 298 GLU B O 1
ATOM 5776 N N . GLY B 2 299 ? 102.615 119.437 147.610 1.00 114.99 299 GLY B N 1
ATOM 5777 C CA . GLY B 2 299 ? 101.327 118.923 147.203 1.00 115.04 299 GLY B CA 1
ATOM 5778 C C . GLY B 2 299 ? 101.342 117.998 146.007 1.00 110.74 299 GLY B C 1
ATOM 5779 O O . GLY B 2 299 ? 100.292 117.438 145.667 1.00 111.43 299 GLY B O 1
ATOM 5780 N N . GLN B 2 300 ? 102.489 117.815 145.357 1.00 102.16 300 GLN B N 1
ATOM 5781 C CA . GLN B 2 300 ? 102.590 116.928 144.211 1.00 105.06 300 GLN B CA 1
ATOM 5782 C C . GLN B 2 300 ? 103.922 116.194 144.257 1.00 106.36 300 GLN B C 1
ATOM 5783 O O . GLN B 2 300 ? 104.887 116.661 144.867 1.00 103.90 300 GLN B O 1
ATOM 5789 N N . ILE B 2 301 ? 103.960 115.028 143.609 1.00 102.71 301 ILE B N 1
ATOM 5790 C CA . ILE B 2 301 ? 105.184 114.241 143.566 1.00 102.75 301 ILE B CA 1
ATOM 5791 C C . ILE B 2 301 ? 106.210 114.956 142.701 1.00 96.28 301 ILE B C 1
ATOM 5792 O O . ILE B 2 301 ? 105.916 115.371 141.573 1.00 94.52 301 ILE B O 1
ATOM 5797 N N . ASN B 2 302 ? 107.422 115.107 143.228 1.00 89.88 302 ASN B N 1
ATOM 5798 C CA . ASN B 2 302 ? 108.493 115.820 142.546 1.00 89.50 302 ASN B CA 1
ATOM 5799 C C . ASN B 2 302 ? 109.543 114.826 142.070 1.00 91.88 302 ASN B C 1
ATOM 5800 O O . ASN B 2 302 ? 109.942 113.928 142.818 1.00 92.85 302 ASN B O 1
ATOM 5805 N N . GLU B 2 303 ? 109.988 114.991 140.829 1.00 81.93 303 GLU B N 1
ATOM 5806 C CA . GLU B 2 303 ? 110.878 114.043 140.177 1.00 82.67 303 GLU B CA 1
ATOM 5807 C C . GLU B 2 303 ? 112.167 114.738 139.762 1.00 85.63 303 GLU B C 1
ATOM 5808 O O . GLU B 2 303 ? 112.139 115.851 139.228 1.00 91.02 303 GLU B O 1
ATOM 5814 N N . ILE B 2 304 ? 113.295 114.077 140.014 1.00 74.28 304 ILE B N 1
ATOM 5815 C CA . ILE B 2 304 ? 114.612 114.588 139.654 1.00 67.18 304 ILE B CA 1
ATOM 5816 C C . ILE B 2 304 ? 115.347 113.516 138.864 1.00 67.03 304 ILE B C 1
ATOM 5817 O O . ILE B 2 304 ? 115.345 112.341 139.244 1.00 70.48 304 ILE B O 1
ATOM 5822 N N . THR B 2 305 ? 115.969 113.915 137.760 1.00 70.15 305 THR B N 1
ATOM 5823 C CA . THR B 2 305 ? 116.702 112.998 136.899 1.00 72.08 305 THR B CA 1
ATOM 5824 C C . THR B 2 305 ? 118.197 113.215 137.080 1.00 73.20 305 THR B C 1
ATOM 5825 O O . THR B 2 305 ? 118.678 114.349 136.998 1.00 80.44 305 THR B O 1
ATOM 5829 N N . TYR B 2 306 ? 118.924 112.129 137.327 1.00 51.80 306 TYR B N 1
ATOM 5830 C CA . TYR B 2 306 ? 120.370 112.158 137.533 1.00 50.63 306 TYR B CA 1
ATOM 5831 C C . TYR B 2 306 ? 121.029 111.509 136.319 1.00 56.73 306 TYR B C 1
ATOM 5832 O O . TYR B 2 306 ? 121.262 110.300 136.293 1.00 65.60 306 TYR B O 1
ATOM 5841 N N . PHE B 2 307 ? 121.331 112.323 135.312 1.00 65.27 307 PHE B N 1
ATOM 5842 C CA . PHE B 2 307 ? 121.954 111.814 134.101 1.00 61.51 307 PHE B CA 1
ATOM 5843 C C . PHE B 2 307 ? 123.388 111.370 134.376 1.00 64.47 307 PHE B C 1
ATOM 5844 O O . PHE B 2 307 ? 124.023 111.787 135.347 1.00 73.17 307 PHE B O 1
ATOM 5852 N N . SER B 2 308 ? 123.895 110.505 133.502 1.00 48.84 308 SER B N 1
ATOM 5853 C CA . SER B 2 308 ? 125.264 110.020 133.582 1.00 53.91 308 SER B CA 1
ATOM 5854 C C . SER B 2 308 ? 125.934 110.174 132.227 1.00 49.79 308 SER B C 1
ATOM 5855 O O . SER B 2 308 ? 125.310 109.945 131.187 1.00 56.60 308 SER B O 1
ATOM 5858 N N . ARG B 2 309 ? 127.206 110.560 132.245 1.00 54.69 309 ARG B N 1
ATOM 5859 C CA . ARG B 2 309 ? 127.951 110.787 131.018 1.00 57.89 309 ARG B CA 1
ATOM 5860 C C . ARG B 2 309 ? 128.549 109.479 130.506 1.00 58.51 309 ARG B C 1
ATOM 5861 O O . ARG B 2 309 ? 128.362 108.405 131.084 1.00 60.70 309 ARG B O 1
ATOM 5869 N N . TYR B 2 310 ? 129.280 109.573 129.400 1.00 66.03 310 TYR B N 1
ATOM 5870 C CA . TYR B 2 310 ? 129.975 108.437 128.811 1.00 63.97 310 TYR B CA 1
ATOM 5871 C C . TYR B 2 310 ? 131.418 108.425 129.296 1.00 70.47 310 TYR B C 1
ATOM 5872 O O . TYR B 2 310 ? 132.114 109.442 129.208 1.00 77.45 310 TYR B O 1
ATOM 5881 N N . LEU B 2 311 ? 131.861 107.281 129.804 1.00 66.43 311 LEU B N 1
ATOM 5882 C CA . LEU B 2 311 ? 133.211 107.145 130.324 1.00 68.14 311 LEU B CA 1
ATOM 5883 C C . LEU B 2 311 ? 134.181 106.777 129.209 1.00 71.49 311 LEU B C 1
ATOM 5884 O O . LEU B 2 311 ? 133.797 106.201 128.189 1.00 71.60 311 LEU B O 1
ATOM 5889 N N . GLU B 2 312 ? 135.446 107.121 129.416 1.00 71.57 312 GLU B N 1
ATOM 5890 C CA . GLU B 2 312 ? 136.470 106.829 128.425 1.00 73.66 312 GLU B CA 1
ATOM 5891 C C . GLU B 2 312 ? 136.689 105.322 128.329 1.00 85.58 312 GLU B C 1
ATOM 5892 O O . GLU B 2 312 ? 136.882 104.663 129.360 1.00 92.77 312 GLU B O 1
ATOM 5898 N N . PRO B 2 313 ? 136.648 104.741 127.131 1.00 74.60 313 PRO B N 1
ATOM 5899 C CA . PRO B 2 313 ? 136.891 103.300 127.005 1.00 70.57 313 PRO B CA 1
ATOM 5900 C C . PRO B 2 313 ? 138.286 102.925 127.480 1.00 72.24 313 PRO B C 1
ATOM 5901 O O . PRO B 2 313 ? 139.260 103.643 127.246 1.00 76.68 313 PRO B O 1
ATOM 5905 N N . LYS B 2 314 ? 138.372 101.782 128.154 1.00 81.63 314 LYS B N 1
ATOM 5906 C CA . LYS B 2 314 ? 139.626 101.235 128.642 1.00 80.52 314 LYS B CA 1
ATOM 5907 C C . LYS B 2 314 ? 139.677 99.751 128.310 1.00 88.76 314 LYS B C 1
ATOM 5908 O O . LYS B 2 314 ? 138.691 99.157 127.866 1.00 94.56 314 LYS B O 1
ATOM 5914 N N . GLU B 2 315 ? 140.842 99.151 128.529 1.00 91.21 315 GLU B N 1
ATOM 5915 C CA . GLU B 2 315 ? 140.989 97.720 128.322 1.00 89.59 315 GLU B CA 1
ATOM 5916 C C . GLU B 2 315 ? 140.134 96.951 129.323 1.00 90.47 315 GLU B C 1
ATOM 5917 O O . GLU B 2 315 ? 139.909 97.399 130.451 1.00 93.47 315 GLU B O 1
ATOM 5923 N N . ARG B 2 316 ? 139.648 95.785 128.895 1.00 99.52 316 ARG B N 1
ATOM 5924 C CA . ARG B 2 316 ? 138.835 94.900 129.732 1.00 106.79 316 ARG B CA 1
ATOM 5925 C C . ARG B 2 316 ? 137.576 95.623 130.225 1.00 104.32 316 ARG B C 1
ATOM 5926 O O . ARG B 2 316 ? 137.407 95.923 131.408 1.00 103.74 316 ARG B O 1
ATOM 5934 N N . ALA B 2 317 ? 136.709 95.911 129.252 1.00 89.68 317 ALA B N 1
ATOM 5935 C CA . ALA B 2 317 ? 135.476 96.665 129.454 1.00 90.70 317 ALA B CA 1
ATOM 5936 C C . ALA B 2 317 ? 134.715 96.215 130.694 1.00 93.12 317 ALA B C 1
ATOM 5937 O O . ALA B 2 317 ? 134.502 95.020 130.913 1.00 94.79 317 ALA B O 1
ATOM 5939 N N . SER B 2 318 ? 134.308 97.189 131.504 1.00 95.71 318 SER B N 1
ATOM 5940 C CA . SER B 2 318 ? 133.569 96.929 132.732 1.00 97.14 318 SER B CA 1
ATOM 5941 C C . SER B 2 318 ? 132.881 98.216 133.163 1.00 95.96 318 SER B C 1
ATOM 5942 O O . SER B 2 318 ? 133.098 99.284 132.585 1.00 96.67 318 SER B O 1
ATOM 5945 N N . ASN B 2 319 ? 132.045 98.101 134.187 1.00 95.90 319 ASN B N 1
ATOM 5946 C CA . ASN B 2 319 ? 131.291 99.235 134.697 1.00 95.39 319 ASN B CA 1
ATOM 5947 C C . ASN B 2 319 ? 131.913 99.812 135.966 1.00 96.76 319 ASN B C 1
ATOM 5948 O O . ASN B 2 319 ? 132.661 99.148 136.689 1.00 94.68 319 ASN B O 1
ATOM 5953 N N . LYS B 2 320 ? 131.576 101.075 136.227 1.00 82.02 320 LYS B N 1
ATOM 5954 C CA . LYS B 2 320 ? 132.231 101.945 137.202 1.00 74.43 320 LYS B CA 1
ATOM 5955 C C . LYS B 2 320 ? 131.204 102.567 138.142 1.00 82.74 320 LYS B C 1
ATOM 5956 O O . LYS B 2 320 ? 131.127 103.788 138.292 1.00 90.27 320 LYS B O 1
ATOM 5962 N N . THR B 2 321 ? 130.370 101.724 138.753 1.00 78.02 321 THR B N 1
ATOM 5963 C CA . THR B 2 321 ? 129.327 102.167 139.676 1.00 73.48 321 THR B CA 1
ATOM 5964 C C . THR B 2 321 ? 129.833 103.232 140.645 1.00 71.31 321 THR B C 1
ATOM 5965 O O . THR B 2 321 ? 130.922 103.113 141.210 1.00 68.94 321 THR B O 1
ATOM 5969 N N . VAL B 2 322 ? 129.045 104.293 140.801 1.00 64.96 322 VAL B N 1
ATOM 5970 C CA . VAL B 2 322 ? 129.392 105.425 141.650 1.00 66.65 322 VAL B CA 1
ATOM 5971 C C . VAL B 2 322 ? 128.154 105.838 142.431 1.00 71.87 322 VAL B C 1
ATOM 5972 O O . VAL B 2 322 ? 127.040 105.823 141.899 1.00 70.06 322 VAL B O 1
ATOM 5976 N N . GLY B 2 323 ? 128.349 106.205 143.694 1.00 71.91 323 GLY B N 1
ATOM 5977 C CA . GLY B 2 323 ? 127.227 106.555 144.542 1.00 61.04 323 GLY B CA 1
ATOM 5978 C C . GLY B 2 323 ? 127.288 107.958 145.105 1.00 62.62 323 GLY B C 1
ATOM 5979 O O . GLY B 2 323 ? 128.361 108.562 145.182 1.00 68.77 323 GLY B O 1
ATOM 5980 N N . PHE B 2 324 ? 126.132 108.484 145.499 1.00 71.82 324 PHE B N 1
ATOM 5981 C CA . PHE B 2 324 ? 126.045 109.806 146.108 1.00 72.12 324 PHE B CA 1
ATOM 5982 C C . PHE B 2 324 ? 124.803 109.838 146.986 1.00 84.01 324 PHE B C 1
ATOM 5983 O O . PHE B 2 324 ? 123.894 109.023 146.830 1.00 90.31 324 PHE B O 1
ATOM 5991 N N . GLU B 2 325 ? 124.773 110.787 147.921 1.00 87.80 325 GLU B N 1
ATOM 5992 C CA . GLU B 2 325 ? 123.667 110.912 148.870 1.00 81.25 325 GLU B CA 1
ATOM 5993 C C . GLU B 2 325 ? 123.148 112.342 148.926 1.00 77.98 325 GLU B C 1
ATOM 5994 O O . GLU B 2 325 ? 123.685 113.182 149.662 1.00 82.10 325 GLU B O 1
ATOM 6000 N N . PRO B 2 326 ? 122.108 112.657 148.160 1.00 58.96 326 PRO B N 1
ATOM 6001 C CA . PRO B 2 326 ? 121.416 113.934 148.352 1.00 63.40 326 PRO B CA 1
ATOM 6002 C C . PRO B 2 326 ? 120.637 113.937 149.657 1.00 64.59 326 PRO B C 1
ATOM 6003 O O . PRO B 2 326 ? 120.250 112.889 150.179 1.00 62.15 326 PRO B O 1
ATOM 6007 N N . ILE B 2 327 ? 120.405 115.136 150.184 1.00 69.01 327 ILE B N 1
ATOM 6008 C CA . ILE B 2 327 ? 119.703 115.313 151.450 1.00 60.38 327 ILE B CA 1
ATOM 6009 C C . ILE B 2 327 ? 118.497 116.214 151.227 1.00 68.70 327 ILE B C 1
ATOM 6010 O O . ILE B 2 327 ? 118.574 117.204 150.491 1.00 72.66 327 ILE B O 1
ATOM 6015 N N . LEU B 2 328 ? 117.381 115.864 151.860 1.00 70.34 328 LEU B N 1
ATOM 6016 C CA . LEU B 2 328 ? 116.139 116.618 151.748 1.00 69.95 328 LEU B CA 1
ATOM 6017 C C . LEU B 2 328 ? 115.926 117.421 153.024 1.00 62.26 328 LEU B C 1
ATOM 6018 O O . LEU B 2 328 ? 115.896 116.853 154.124 1.00 53.92 328 LEU B O 1
ATOM 6023 N N . PHE B 2 329 ? 115.775 118.736 152.880 1.00 67.42 329 PHE B N 1
ATOM 6024 C CA . PHE B 2 329 ? 115.564 119.592 154.037 1.00 61.14 329 PHE B CA 1
ATOM 6025 C C . PHE B 2 329 ? 114.633 120.737 153.675 1.00 66.54 329 PHE B C 1
ATOM 6026 O O . PHE B 2 329 ? 114.678 121.260 152.560 1.00 82.00 329 PHE B O 1
ATOM 6034 N N . LYS B 2 330 ? 113.792 121.120 154.625 1.00 65.00 330 LYS B N 1
ATOM 6035 C CA . LYS B 2 330 ? 112.876 122.240 154.462 1.00 72.43 330 LYS B CA 1
ATOM 6036 C C . LYS B 2 330 ? 113.435 123.431 155.231 1.00 74.12 330 LYS B C 1
ATOM 6037 O O . LYS B 2 330 ? 113.748 123.315 156.420 1.00 79.05 330 LYS B O 1
ATOM 6043 N N . ALA B 2 331 ? 113.590 124.559 154.547 1.00 70.20 331 ALA B N 1
ATOM 6044 C CA . ALA B 2 331 ? 114.138 125.767 155.141 1.00 72.47 331 ALA B CA 1
ATOM 6045 C C . ALA B 2 331 ? 113.011 126.755 155.400 1.00 74.79 331 ALA B C 1
ATOM 6046 O O . ALA B 2 331 ? 112.198 127.026 154.510 1.00 84.85 331 ALA B O 1
ATOM 6048 N N . CYS B 2 332 ? 112.963 127.282 156.619 1.00 96.65 332 CYS B N 1
ATOM 6049 C CA . CYS B 2 332 ? 111.933 128.229 157.019 1.00 98.19 332 CYS B CA 1
ATOM 6050 C C . CYS B 2 332 ? 112.595 129.504 157.517 1.00 99.87 332 CYS B C 1
ATOM 6051 O O . CYS B 2 332 ? 113.586 129.449 158.253 1.00 100.83 332 CYS B O 1
ATOM 6054 N N . GLN B 2 333 ? 112.070 130.644 157.083 1.00 110.75 333 GLN B N 1
ATOM 6055 C CA . GLN B 2 333 ? 112.560 131.930 157.548 1.00 112.38 333 GLN B CA 1
ATOM 6056 C C . GLN B 2 333 ? 111.866 132.327 158.844 1.00 109.59 333 GLN B C 1
ATOM 6057 O O . GLN B 2 333 ? 110.661 132.127 159.019 1.00 110.57 333 GLN B O 1
ATOM 6063 N N . VAL B 2 334 ? 112.647 132.898 159.759 1.00 105.10 334 VAL B N 1
ATOM 6064 C CA . VAL B 2 334 ? 112.150 133.350 161.049 1.00 107.01 334 VAL B CA 1
ATOM 6065 C C . VAL B 2 334 ? 112.527 134.816 161.206 1.00 111.29 334 VAL B C 1
ATOM 6066 O O . VAL B 2 334 ? 113.531 135.284 160.664 1.00 110.01 334 VAL B O 1
ATOM 6070 N N . GLY B 2 335 ? 111.694 135.546 161.947 1.00 124.81 335 GLY B N 1
ATOM 6071 C CA . GLY B 2 335 ? 111.906 136.962 162.173 1.00 122.86 335 GLY B CA 1
ATOM 6072 C C . GLY B 2 335 ? 113.280 137.278 162.724 1.00 124.16 335 GLY B C 1
ATOM 6073 O O . GLY B 2 335 ? 113.821 136.521 163.535 1.00 122.69 335 GLY B O 1
ATOM 6074 N N . LYS B 2 336 ? 113.854 138.399 162.291 1.00 130.18 336 LYS B N 1
ATOM 6075 C CA . LYS B 2 336 ? 115.221 138.741 162.659 1.00 131.93 336 LYS B CA 1
ATOM 6076 C C . LYS B 2 336 ? 115.282 139.352 164.053 1.00 132.98 336 LYS B C 1
ATOM 6077 O O . LYS B 2 336 ? 115.841 140.437 164.240 1.00 131.62 336 LYS B O 1
ATOM 6083 N N . GLU B 2 337 ? 114.708 138.658 165.035 1.00 135.31 337 GLU B N 1
ATOM 6084 C CA . GLU B 2 337 ? 114.792 139.076 166.428 1.00 133.07 337 GLU B CA 1
ATOM 6085 C C . GLU B 2 337 ? 115.268 137.914 167.289 1.00 136.88 337 GLU B C 1
ATOM 6086 O O . GLU B 2 337 ? 115.926 138.119 168.314 1.00 139.15 337 GLU B O 1
ATOM 6092 N N . GLU B 2 338 ? 114.937 136.694 166.877 1.00 133.39 338 GLU B N 1
ATOM 6093 C CA . GLU B 2 338 ? 115.361 135.511 167.612 1.00 134.45 338 GLU B CA 1
ATOM 6094 C C . GLU B 2 338 ? 116.870 135.330 167.508 1.00 133.84 338 GLU B C 1
ATOM 6095 O O . GLU B 2 338 ? 117.475 135.594 166.466 1.00 133.41 338 GLU B O 1
ATOM 6101 N N . ASP B 2 339 ? 117.477 134.876 168.602 1.00 132.52 339 ASP B N 1
ATOM 6102 C CA . ASP B 2 339 ? 118.918 134.641 168.655 1.00 131.70 339 ASP B CA 1
ATOM 6103 C C . ASP B 2 339 ? 119.181 133.198 168.245 1.00 133.25 339 ASP B C 1
ATOM 6104 O O . ASP B 2 339 ? 119.077 132.278 169.061 1.00 132.66 339 ASP B O 1
ATOM 6109 N N . LEU B 2 340 ? 119.523 132.996 166.977 1.00 116.45 340 LEU B N 1
ATOM 6110 C CA . LEU B 2 340 ? 119.813 131.662 166.452 1.00 113.22 340 LEU B CA 1
ATOM 6111 C C . LEU B 2 340 ? 121.277 131.286 166.659 1.00 119.44 340 LEU B C 1
ATOM 6112 O O . LEU B 2 340 ? 121.986 130.922 165.722 1.00 122.36 340 LEU B O 1
ATOM 6117 N N . SER B 2 341 ? 121.740 131.373 167.903 1.00 114.77 341 SER B N 1
ATOM 6118 C CA . SER B 2 341 ? 123.120 131.064 168.247 1.00 112.17 341 SER B CA 1
ATOM 6119 C C . SER B 2 341 ? 123.147 130.198 169.495 1.00 111.11 341 SER B C 1
ATOM 6120 O O . SER B 2 341 ? 122.493 130.520 170.492 1.00 113.59 341 SER B O 1
ATOM 6123 N N . ASN B 2 342 ? 123.900 129.106 169.436 1.00 105.93 342 ASN B N 1
ATOM 6124 C CA . ASN B 2 342 ? 124.097 128.213 170.564 1.00 104.93 342 ASN B CA 1
ATOM 6125 C C . ASN B 2 342 ? 125.579 127.915 170.730 1.00 103.73 342 ASN B C 1
ATOM 6126 O O . ASN B 2 342 ? 126.330 127.916 169.751 1.00 110.66 342 ASN B O 1
ATOM 6131 N N . PRO B 2 343 ? 126.027 127.662 171.962 1.00 100.57 343 PRO B N 1
ATOM 6132 C CA . PRO B 2 343 ? 127.470 127.476 172.193 1.00 109.22 343 PRO B CA 1
ATOM 6133 C C . PRO B 2 343 ? 128.057 126.250 171.514 1.00 108.64 343 PRO B C 1
ATOM 6134 O O . PRO B 2 343 ? 129.281 126.185 171.348 1.00 108.90 343 PRO B O 1
ATOM 6138 N N . PHE B 2 344 ? 127.235 125.280 171.115 1.00 106.44 344 PHE B N 1
ATOM 6139 C CA . PHE B 2 344 ? 127.768 124.027 170.588 1.00 108.25 344 PHE B CA 1
ATOM 6140 C C . PHE B 2 344 ? 128.285 124.189 169.161 1.00 110.55 344 PHE B C 1
ATOM 6141 O O . PHE B 2 344 ? 129.472 123.976 168.893 1.00 113.47 344 PHE B O 1
ATOM 6149 N N . TYR B 2 345 ? 127.410 124.567 168.234 1.00 95.57 345 TYR B N 1
ATOM 6150 C CA . TYR B 2 345 ? 127.778 124.711 166.834 1.00 93.88 345 TYR B CA 1
ATOM 6151 C C . TYR B 2 345 ? 127.376 126.091 166.335 1.00 91.55 345 TYR B C 1
ATOM 6152 O O . TYR B 2 345 ? 126.506 126.753 166.905 1.00 96.81 345 TYR B O 1
ATOM 6161 N N . SER B 2 346 ? 128.030 126.525 165.261 1.00 86.29 346 SER B N 1
ATOM 6162 C CA . SER B 2 346 ? 127.785 127.841 164.694 1.00 87.18 346 SER B CA 1
ATOM 6163 C C . SER B 2 346 ? 127.694 127.735 163.179 1.00 86.83 346 SER B C 1
ATOM 6164 O O . SER B 2 346 ? 128.223 126.804 162.567 1.00 92.71 346 SER B O 1
ATOM 6167 N N . ARG B 2 347 ? 127.008 128.705 162.582 1.00 82.86 347 ARG B N 1
ATOM 6168 C CA . ARG B 2 347 ? 126.890 128.765 161.133 1.00 82.84 347 ARG B CA 1
ATOM 6169 C C . ARG B 2 347 ? 128.239 129.078 160.498 1.00 90.72 347 ARG B C 1
ATOM 6170 O O . ARG B 2 347 ? 129.062 129.807 161.059 1.00 89.62 347 ARG B O 1
ATOM 6178 N N . SER B 2 348 ? 128.460 128.519 159.314 1.00 91.65 348 SER B N 1
ATOM 6179 C CA . SER B 2 348 ? 129.701 128.728 158.578 1.00 89.67 348 SER B CA 1
ATOM 6180 C C . SER B 2 348 ? 129.454 128.383 157.114 1.00 84.71 348 SER B C 1
ATOM 6181 O O . SER B 2 348 ? 128.310 128.189 156.689 1.00 84.84 348 SER B O 1
ATOM 6184 N N . LEU B 2 349 ? 130.534 128.309 156.341 1.00 80.91 349 LEU B N 1
ATOM 6185 C CA . LEU B 2 349 ? 130.423 127.999 154.924 1.00 79.20 349 LEU B CA 1
ATOM 6186 C C . LEU B 2 349 ? 129.911 126.578 154.723 1.00 90.36 349 LEU B C 1
ATOM 6187 O O . LEU B 2 349 ? 130.126 125.690 155.551 1.00 99.22 349 LEU B O 1
ATOM 6192 N N . GLY B 2 350 ? 129.229 126.371 153.610 1.00 88.01 350 GLY B N 1
ATOM 6193 C CA . GLY B 2 350 ? 128.635 125.091 153.293 1.00 82.78 350 GLY B CA 1
ATOM 6194 C C . GLY B 2 350 ? 127.360 125.296 152.503 1.00 87.63 350 GLY B C 1
ATOM 6195 O O . GLY B 2 350 ? 127.194 126.305 151.825 1.00 95.96 350 GLY B O 1
ATOM 6196 N N . TYR B 2 351 ? 126.461 124.317 152.604 1.00 83.21 351 TYR B N 1
ATOM 6197 C CA . TYR B 2 351 ? 125.170 124.449 151.943 1.00 79.91 351 TYR B CA 1
ATOM 6198 C C . TYR B 2 351 ? 124.258 125.448 152.639 1.00 80.46 351 TYR B C 1
ATOM 6199 O O . TYR B 2 351 ? 123.204 125.783 152.089 1.00 92.15 351 TYR B O 1
ATOM 6208 N N . GLU B 2 352 ? 124.631 125.925 153.826 1.00 85.63 352 GLU B N 1
ATOM 6209 C CA . GLU B 2 352 ? 123.872 126.966 154.504 1.00 91.02 352 GLU B CA 1
ATOM 6210 C C . GLU B 2 352 ? 124.186 128.361 153.982 1.00 94.75 352 GLU B C 1
ATOM 6211 O O . GLU B 2 352 ? 123.438 129.298 154.282 1.00 102.26 352 GLU B O 1
ATOM 6217 N N . ALA B 2 353 ? 125.269 128.524 153.219 1.00 79.38 353 ALA B N 1
ATOM 6218 C CA . ALA B 2 353 ? 125.616 129.835 152.684 1.00 79.58 353 ALA B CA 1
ATOM 6219 C C . ALA B 2 353 ? 124.612 130.325 151.651 1.00 87.80 353 ALA B C 1
ATOM 6220 O O . ALA B 2 353 ? 124.543 131.533 151.399 1.00 95.24 353 ALA B O 1
ATOM 6222 N N . TYR B 2 354 ? 123.843 129.420 151.042 1.00 82.23 354 TYR B N 1
ATOM 6223 C CA . TYR B 2 354 ? 122.817 129.839 150.094 1.00 80.32 354 TYR B CA 1
ATOM 6224 C C . TYR B 2 354 ? 121.732 130.659 150.779 1.00 85.65 354 TYR B C 1
ATOM 6225 O O . TYR B 2 354 ? 121.261 131.661 150.229 1.00 88.83 354 TYR B O 1
ATOM 6234 N N . PHE B 2 355 ? 121.326 130.252 151.976 1.00 83.43 355 PHE B N 1
ATOM 6235 C CA . PHE B 2 355 ? 120.236 130.895 152.689 1.00 84.66 355 PHE B CA 1
ATOM 6236 C C . PHE B 2 355 ? 120.758 132.033 153.563 1.00 83.94 355 PHE B C 1
ATOM 6237 O O . PHE B 2 355 ? 121.963 132.246 153.705 1.00 85.72 355 PHE B O 1
ATOM 6245 N N . SER B 2 356 ? 119.823 132.770 154.157 1.00 101.26 356 SER B N 1
ATOM 6246 C CA . SER B 2 356 ? 120.161 133.911 154.992 1.00 105.66 356 SER B CA 1
ATOM 6247 C C . SER B 2 356 ? 120.639 133.444 156.366 1.00 108.89 356 SER B C 1
ATOM 6248 O O . SER B 2 356 ? 120.825 132.251 156.622 1.00 107.76 356 SER B O 1
ATOM 6251 N N . GLU B 2 357 ? 120.856 134.407 157.263 1.00 114.26 357 GLU B N 1
ATOM 6252 C CA . GLU B 2 357 ? 121.301 134.078 158.612 1.00 113.60 357 GLU B CA 1
ATOM 6253 C C . GLU B 2 357 ? 120.157 133.560 159.476 1.00 114.05 357 GLU B C 1
ATOM 6254 O O . GLU B 2 357 ? 120.359 132.664 160.303 1.00 115.18 357 GLU B O 1
ATOM 6260 N N . ASN B 2 358 ? 118.954 134.109 159.304 1.00 111.20 358 ASN B N 1
ATOM 6261 C CA . ASN B 2 358 ? 117.808 133.759 160.142 1.00 107.93 358 ASN B CA 1
ATOM 6262 C C . ASN B 2 358 ? 116.971 132.701 159.426 1.00 113.30 358 ASN B C 1
ATOM 6263 O O . ASN B 2 358 ? 115.848 132.944 158.986 1.00 112.32 358 ASN B O 1
ATOM 6268 N N . THR B 2 359 ? 117.540 131.502 159.314 1.00 107.07 359 THR B N 1
ATOM 6269 C CA . THR B 2 359 ? 116.850 130.370 158.711 1.00 102.88 359 THR B CA 1
ATOM 6270 C C . THR B 2 359 ? 116.921 129.176 159.648 1.00 96.34 359 THR B C 1
ATOM 6271 O O . THR B 2 359 ? 117.850 129.050 160.450 1.00 99.47 359 THR B O 1
ATOM 6275 N N . LYS B 2 360 ? 115.926 128.300 159.540 1.00 84.91 360 LYS B N 1
ATOM 6276 C CA . LYS B 2 360 ? 115.902 127.047 160.277 1.00 86.16 360 LYS B CA 1
ATOM 6277 C C . LYS B 2 360 ? 115.701 125.899 159.301 1.00 89.28 360 LYS B C 1
ATOM 6278 O O . LYS B 2 360 ? 114.869 125.985 158.393 1.00 98.51 360 LYS B O 1
ATOM 6284 N N . PHE B 2 361 ? 116.463 124.828 159.492 1.00 69.58 361 PHE B N 1
ATOM 6285 C CA . PHE B 2 361 ? 116.431 123.670 158.611 1.00 68.08 361 PHE B CA 1
ATOM 6286 C C . PHE B 2 361 ? 115.781 122.495 159.327 1.00 75.20 361 PHE B C 1
ATOM 6287 O O . PHE B 2 361 ? 116.138 122.182 160.467 1.00 78.80 361 PHE B O 1
ATOM 6295 N N . TYR B 2 362 ? 114.831 121.851 158.656 1.00 85.20 362 TYR B N 1
ATOM 6296 C CA . TYR B 2 362 ? 114.218 120.611 159.118 1.00 86.89 362 TYR B CA 1
ATOM 6297 C C . TYR B 2 362 ? 114.638 119.518 158.144 1.00 87.43 362 TYR B C 1
ATOM 6298 O O . TYR B 2 362 ? 114.217 119.526 156.984 1.00 92.47 362 TYR B O 1
ATOM 6307 N N . HIS B 2 363 ? 115.465 118.586 158.607 1.00 66.97 363 HIS B N 1
ATOM 6308 C CA . HIS B 2 363 ? 115.991 117.533 157.749 1.00 76.34 363 HIS B CA 1
ATOM 6309 C C . HIS B 2 363 ? 115.058 116.331 157.785 1.00 79.93 363 HIS B C 1
ATOM 6310 O O . HIS B 2 363 ? 114.696 115.853 158.864 1.00 76.30 363 HIS B O 1
ATOM 6317 N N . ILE B 2 364 ? 114.670 115.843 156.607 1.00 85.39 364 ILE B N 1
ATOM 6318 C CA . ILE B 2 364 ? 113.639 114.816 156.484 1.00 76.99 364 ILE B CA 1
ATOM 6319 C C . ILE B 2 364 ? 114.239 113.462 156.111 1.00 81.38 364 ILE B C 1
ATOM 6320 O O . ILE B 2 364 ? 114.095 112.487 156.849 1.00 84.88 364 ILE B O 1
ATOM 6325 N N . ASN B 2 365 ? 114.915 113.381 154.966 1.00 83.62 365 ASN B N 1
ATOM 6326 C CA . ASN B 2 365 ? 115.424 112.103 154.490 1.00 82.36 365 ASN B CA 1
ATOM 6327 C C . ASN B 2 365 ? 116.709 112.324 153.705 1.00 87.05 365 ASN B C 1
ATOM 6328 O O . ASN B 2 365 ? 116.943 113.398 153.145 1.00 90.54 365 ASN B O 1
ATOM 6333 N N . SER B 2 366 ? 117.545 111.288 153.675 1.00 81.87 366 SER B N 1
ATOM 6334 C CA . SER B 2 366 ? 118.850 111.342 153.020 1.00 82.66 366 SER B CA 1
ATOM 6335 C C . SER B 2 366 ? 119.121 110.050 152.253 1.00 83.18 366 SER B C 1
ATOM 6336 O O . SER B 2 366 ? 120.197 109.459 152.345 1.00 87.72 366 SER B O 1
ATOM 6339 N N . THR B 2 367 ? 118.131 109.590 151.490 1.00 80.43 367 THR B N 1
ATOM 6340 C CA . THR B 2 367 ? 118.275 108.343 150.747 1.00 79.29 367 THR B CA 1
ATOM 6341 C C . THR B 2 367 ? 119.391 108.451 149.712 1.00 82.23 367 THR B C 1
ATOM 6342 O O . THR B 2 367 ? 119.486 109.436 148.975 1.00 87.69 367 THR B O 1
ATOM 6346 N N . SER B 2 368 ? 120.237 107.424 149.660 1.00 81.66 368 SER B N 1
ATOM 6347 C CA . SER B 2 368 ? 121.391 107.388 148.774 1.00 76.78 368 SER B CA 1
ATOM 6348 C C . SER B 2 368 ? 121.043 106.737 147.437 1.00 76.30 368 SER B C 1
ATOM 6349 O O . SER B 2 368 ? 120.118 105.929 147.329 1.00 83.18 368 SER B O 1
ATOM 6352 N N . VAL B 2 369 ? 121.812 107.103 146.411 1.00 63.93 369 VAL B N 1
ATOM 6353 C CA . VAL B 2 369 ? 121.617 106.629 145.047 1.00 70.57 369 VAL B CA 1
ATOM 6354 C C . VAL B 2 369 ? 122.939 106.097 144.511 1.00 76.57 369 VAL B C 1
ATOM 6355 O O . VAL B 2 369 ? 124.020 106.543 144.911 1.00 79.63 369 VAL B O 1
ATOM 6359 N N . HIS B 2 370 ? 122.843 105.134 143.593 1.00 75.17 370 HIS B N 1
ATOM 6360 C CA . HIS B 2 370 ? 123.988 104.574 142.889 1.00 68.00 370 HIS B CA 1
ATOM 6361 C C . HIS B 2 370 ? 123.684 104.518 141.399 1.00 72.81 370 HIS B C 1
ATOM 6362 O O . HIS B 2 370 ? 122.535 104.327 140.993 1.00 76.12 370 HIS B O 1
ATOM 6369 N N . VAL B 2 371 ? 124.724 104.686 140.584 1.00 80.14 371 VAL B N 1
ATOM 6370 C CA . VAL B 2 371 ? 124.601 104.684 139.130 1.00 78.41 371 VAL B CA 1
ATOM 6371 C C . VAL B 2 371 ? 125.681 103.780 138.552 1.00 83.52 371 VAL B C 1
ATOM 6372 O O . VAL B 2 371 ? 126.849 103.872 138.944 1.00 90.99 371 VAL B O 1
ATOM 6376 N N . ASN B 2 372 ? 125.290 102.910 137.623 1.00 89.35 372 ASN B N 1
ATOM 6377 C CA . ASN B 2 372 ? 126.213 102.021 136.929 1.00 89.45 372 ASN B CA 1
ATOM 6378 C C . ASN B 2 372 ? 126.438 102.531 135.512 1.00 92.17 372 ASN B C 1
ATOM 6379 O O . ASN B 2 372 ? 125.479 102.719 134.757 1.00 102.28 372 ASN B O 1
ATOM 6384 N N . ILE B 2 373 ? 127.704 102.751 135.152 1.00 69.96 373 ILE B N 1
ATOM 6385 C CA . ILE B 2 373 ? 128.071 103.262 133.841 1.00 70.27 373 ILE B CA 1
ATOM 6386 C C . ILE B 2 373 ? 129.094 102.322 133.216 1.00 75.47 373 ILE B C 1
ATOM 6387 O O . ILE B 2 373 ? 130.203 102.183 133.740 1.00 84.86 373 ILE B O 1
ATOM 6392 N N . PRO B 2 374 ? 128.781 101.657 132.108 1.00 74.96 374 PRO B N 1
ATOM 6393 C CA . PRO B 2 374 ? 129.768 100.808 131.438 1.00 75.96 374 PRO B CA 1
ATOM 6394 C C . PRO B 2 374 ? 130.537 101.545 130.354 1.00 71.36 374 PRO B C 1
ATOM 6395 O O . PRO B 2 374 ? 130.064 102.515 129.758 1.00 76.12 374 PRO B O 1
ATOM 6399 N N . TYR B 2 375 ? 131.749 101.061 130.101 1.00 75.53 375 TYR B N 1
ATOM 6400 C CA . TYR B 2 375 ? 132.588 101.566 129.027 1.00 79.68 375 TYR B CA 1
ATOM 6401 C C . TYR B 2 375 ? 133.081 100.402 128.181 1.00 81.90 375 TYR B C 1
ATOM 6402 O O . TYR B 2 375 ? 133.208 99.282 128.683 1.00 88.18 375 TYR B O 1
ATOM 6411 N N . PRO B 2 376 ? 133.356 100.628 126.901 1.00 69.76 376 PRO B N 1
ATOM 6412 C CA . PRO B 2 376 ? 133.747 99.531 126.013 1.00 63.48 376 PRO B CA 1
ATOM 6413 C C . PRO B 2 376 ? 135.241 99.241 126.109 1.00 65.46 376 PRO B C 1
ATOM 6414 O O . PRO B 2 376 ? 135.969 99.825 126.907 1.00 71.81 376 PRO B O 1
ATOM 6418 N N . ASN B 2 377 ? 135.686 98.311 125.268 1.00 79.14 377 ASN B N 1
ATOM 6419 C CA . ASN B 2 377 ? 137.075 97.873 125.237 1.00 77.91 377 ASN B CA 1
ATOM 6420 C C . ASN B 2 377 ? 137.836 98.698 124.206 1.00 78.69 377 ASN B C 1
ATOM 6421 O O . ASN B 2 377 ? 137.446 98.749 123.035 1.00 87.32 377 ASN B O 1
ATOM 6426 N N . LYS B 2 378 ? 138.923 99.334 124.638 1.00 74.85 378 LYS B N 1
ATOM 6427 C CA . LYS B 2 378 ? 139.718 100.167 123.744 1.00 74.74 378 LYS B CA 1
ATOM 6428 C C . LYS B 2 378 ? 140.710 99.323 122.954 1.00 80.08 378 LYS B C 1
ATOM 6429 O O . LYS B 2 378 ? 141.916 99.590 122.968 1.00 86.21 378 LYS B O 1
ATOM 6435 N N . ASN B 2 379 ? 140.212 98.296 122.269 1.00 85.09 379 ASN B N 1
ATOM 6436 C CA . ASN B 2 379 ? 141.032 97.479 121.390 1.00 88.98 379 ASN B CA 1
ATOM 6437 C C . ASN B 2 379 ? 140.371 97.219 120.045 1.00 92.91 379 ASN B C 1
ATOM 6438 O O . ASN B 2 379 ? 140.996 96.604 119.175 1.00 98.50 379 ASN B O 1
ATOM 6443 N N . ASP B 2 380 ? 139.133 97.667 119.853 1.00 79.11 380 ASP B N 1
ATOM 6444 C CA . ASP B 2 380 ? 138.391 97.448 118.622 1.00 78.95 380 ASP B CA 1
ATOM 6445 C C . ASP B 2 380 ? 138.385 98.672 117.718 1.00 81.06 380 ASP B C 1
ATOM 6446 O O . ASP B 2 380 ? 137.590 98.729 116.775 1.00 86.36 380 ASP B O 1
ATOM 6451 N N . ILE B 2 381 ? 139.246 99.655 117.988 1.00 81.46 381 ILE B N 1
ATOM 6452 C CA . ILE B 2 381 ? 139.260 100.873 117.184 1.00 79.86 381 ILE B CA 1
ATOM 6453 C C . ILE B 2 381 ? 139.627 100.558 115.739 1.00 86.49 381 ILE B C 1
ATOM 6454 O O . ILE B 2 381 ? 138.996 101.058 114.801 1.00 98.57 381 ILE B O 1
ATOM 6459 N N . GLY B 2 382 ? 140.642 99.716 115.535 1.00 89.44 382 GLY B N 1
ATOM 6460 C CA . GLY B 2 382 ? 141.033 99.368 114.177 1.00 95.28 382 GLY B CA 1
ATOM 6461 C C . GLY B 2 382 ? 139.955 98.594 113.444 1.00 95.97 382 GLY B C 1
ATOM 6462 O O . GLY B 2 382 ? 139.657 98.869 112.277 1.00 100.46 382 GLY B O 1
ATOM 6463 N N . ASN B 2 383 ? 139.356 97.612 114.121 1.00 76.26 383 ASN B N 1
ATOM 6464 C CA . ASN B 2 383 ? 138.293 96.825 113.505 1.00 78.61 383 ASN B CA 1
ATOM 6465 C C . ASN B 2 383 ? 137.107 97.704 113.136 1.00 80.05 383 ASN B C 1
ATOM 6466 O O . ASN B 2 383 ? 136.562 97.601 112.031 1.00 86.43 383 ASN B O 1
ATOM 6471 N N . ILE B 2 384 ? 136.698 98.585 114.052 1.00 65.15 384 ILE B N 1
ATOM 6472 C CA . ILE B 2 384 ? 135.562 99.463 113.788 1.00 65.99 384 ILE B CA 1
ATOM 6473 C C . ILE B 2 384 ? 135.872 100.393 112.623 1.00 80.33 384 ILE B C 1
ATOM 6474 O O . ILE B 2 384 ? 135.056 100.563 111.709 1.00 87.90 384 ILE B O 1
ATOM 6479 N N . GLU B 2 385 ? 137.064 100.998 112.631 1.00 86.23 385 GLU B N 1
ATOM 6480 C CA . GLU B 2 385 ? 137.456 101.892 111.545 1.00 75.23 385 GLU B CA 1
ATOM 6481 C C . GLU B 2 385 ? 137.392 101.180 110.203 1.00 86.32 385 GLU B C 1
ATOM 6482 O O . GLU B 2 385 ? 136.748 101.657 109.258 1.00 96.74 385 GLU B O 1
ATOM 6488 N N . TYR B 2 386 ? 138.053 100.024 110.107 1.00 95.50 386 TYR B N 1
ATOM 6489 C CA . TYR B 2 386 ? 138.142 99.329 108.830 1.00 96.72 386 TYR B CA 1
ATOM 6490 C C . TYR B 2 386 ? 136.773 98.861 108.359 1.00 96.50 386 TYR B C 1
ATOM 6491 O O . TYR B 2 386 ? 136.422 99.039 107.188 1.00 101.68 386 TYR B O 1
ATOM 6500 N N . THR B 2 387 ? 135.976 98.278 109.259 1.00 77.33 387 THR B N 1
ATOM 6501 C CA . THR B 2 387 ? 134.660 97.787 108.865 1.00 79.31 387 THR B CA 1
ATOM 6502 C C . THR B 2 387 ? 133.761 98.929 108.411 1.00 79.85 387 THR B C 1
ATOM 6503 O O . THR B 2 387 ? 133.108 98.839 107.364 1.00 90.03 387 THR B O 1
ATOM 6507 N N . THR B 2 388 ? 133.721 100.021 109.181 1.00 60.03 388 THR B N 1
ATOM 6508 C CA . THR B 2 388 ? 132.862 101.144 108.825 1.00 59.41 388 THR B CA 1
ATOM 6509 C C . THR B 2 388 ? 133.261 101.734 107.481 1.00 60.56 388 THR B C 1
ATOM 6510 O O . THR B 2 388 ? 132.408 101.967 106.614 1.00 75.38 388 THR B O 1
ATOM 6514 N N . PHE B 2 389 ? 134.559 101.968 107.276 1.00 60.14 389 PHE B N 1
ATOM 6515 C CA . PHE B 2 389 ? 134.971 102.602 106.031 1.00 66.90 389 PHE B CA 1
ATOM 6516 C C . PHE B 2 389 ? 134.781 101.669 104.842 1.00 75.86 389 PHE B C 1
ATOM 6517 O O . PHE B 2 389 ? 134.387 102.116 103.760 1.00 81.38 389 PHE B O 1
ATOM 6525 N N . GLY B 2 390 ? 135.037 100.370 105.021 1.00 67.74 390 GLY B N 1
ATOM 6526 C CA . GLY B 2 390 ? 134.795 99.432 103.938 1.00 66.43 390 GLY B CA 1
ATOM 6527 C C . GLY B 2 390 ? 133.331 99.363 103.553 1.00 71.55 390 GLY B C 1
ATOM 6528 O O . GLY B 2 390 ? 132.985 99.361 102.369 1.00 77.40 390 GLY B O 1
ATOM 6529 N N . ILE B 2 391 ? 132.447 99.325 104.554 1.00 59.75 391 ILE B N 1
ATOM 6530 C CA . ILE B 2 391 ? 131.015 99.285 104.275 1.00 57.19 391 ILE B CA 1
ATOM 6531 C C . ILE B 2 391 ? 130.575 100.552 103.554 1.00 67.82 391 ILE B C 1
ATOM 6532 O O . ILE B 2 391 ? 129.821 100.496 102.574 1.00 73.79 391 ILE B O 1
ATOM 6537 N N . VAL B 2 392 ? 131.045 101.714 104.016 1.00 61.71 392 VAL B N 1
ATOM 6538 C CA . VAL B 2 392 ? 130.641 102.973 103.392 1.00 58.00 392 VAL B CA 1
ATOM 6539 C C . VAL B 2 392 ? 131.143 103.049 101.954 1.00 64.92 392 VAL B C 1
ATOM 6540 O O . VAL B 2 392 ? 130.411 103.468 101.047 1.00 76.32 392 VAL B O 1
ATOM 6544 N N . VAL B 2 393 ? 132.395 102.647 101.720 1.00 52.81 393 VAL B N 1
ATOM 6545 C CA . VAL B 2 393 ? 132.951 102.693 100.371 1.00 49.47 393 VAL B CA 1
ATOM 6546 C C . VAL B 2 393 ? 132.196 101.745 99.449 1.00 62.88 393 VAL B C 1
ATOM 6547 O O . VAL B 2 393 ? 131.882 102.088 98.303 1.00 73.22 393 VAL B O 1
ATOM 6551 N N . LEU B 2 394 ? 131.885 100.539 99.932 1.00 67.10 394 LEU B N 1
ATOM 6552 C CA . LEU B 2 394 ? 131.124 99.603 99.114 1.00 69.63 394 LEU B CA 1
ATOM 6553 C C . LEU B 2 394 ? 129.739 100.151 98.797 1.00 72.83 394 LEU B C 1
ATOM 6554 O O . LEU B 2 394 ? 129.248 100.003 97.671 1.00 80.69 394 LEU B O 1
ATOM 6559 N N . ALA B 2 395 ? 129.092 100.787 99.776 1.00 61.52 395 ALA B N 1
ATOM 6560 C CA . ALA B 2 395 ? 127.764 101.345 99.545 1.00 64.53 395 ALA B CA 1
ATOM 6561 C C . ALA B 2 395 ? 127.803 102.453 98.500 1.00 70.10 395 ALA B C 1
ATOM 6562 O O . ALA B 2 395 ? 126.952 102.506 97.603 1.00 77.32 395 ALA B O 1
ATOM 6564 N N . ILE B 2 396 ? 128.784 103.356 98.599 1.00 69.23 396 ILE B N 1
ATOM 6565 C CA . ILE B 2 396 ? 128.849 104.433 97.614 1.00 69.06 396 ILE B CA 1
ATOM 6566 C C . ILE B 2 396 ? 129.203 103.882 96.238 1.00 76.43 396 ILE B C 1
ATOM 6567 O O . ILE B 2 396 ? 128.711 104.386 95.223 1.00 87.28 396 ILE B O 1
ATOM 6572 N N . CYS B 2 397 ? 130.040 102.842 96.169 1.00 77.26 397 CYS B N 1
ATOM 6573 C CA . CYS B 2 397 ? 130.338 102.228 94.878 1.00 74.78 397 CYS B CA 1
ATOM 6574 C C . CYS B 2 397 ? 129.091 101.603 94.264 1.00 76.52 397 CYS B C 1
ATOM 6575 O O . CYS B 2 397 ? 128.840 101.748 93.060 1.00 88.78 397 CYS B O 1
ATOM 6578 N N . TYR B 2 398 ? 128.294 100.907 95.078 1.00 69.23 398 TYR B N 1
ATOM 6579 C CA . TYR B 2 398 ? 127.059 100.314 94.577 1.00 72.91 398 TYR B CA 1
ATOM 6580 C C . TYR B 2 398 ? 126.090 101.387 94.096 1.00 81.12 398 TYR B C 1
ATOM 6581 O O . TYR B 2 398 ? 125.453 101.235 93.046 1.00 87.28 398 TYR B O 1
ATOM 6590 N N . LEU B 2 399 ? 125.967 102.481 94.850 1.00 75.10 399 LEU B N 1
ATOM 6591 C CA . LEU B 2 399 ? 125.081 103.566 94.437 1.00 73.18 399 LEU B CA 1
ATOM 6592 C C . LEU B 2 399 ? 125.560 104.210 93.142 1.00 77.87 399 LEU B C 1
ATOM 6593 O O . LEU B 2 399 ? 124.751 104.542 92.268 1.00 82.15 399 LEU B O 1
ATOM 6598 N N . ILE B 2 400 ? 126.875 104.395 93.000 1.00 80.81 400 ILE B N 1
ATOM 6599 C CA . ILE B 2 400 ? 127.421 104.964 91.771 1.00 74.09 400 ILE B CA 1
ATOM 6600 C C . ILE B 2 400 ? 127.134 104.047 90.590 1.00 80.69 400 ILE B C 1
ATOM 6601 O O . ILE B 2 400 ? 126.772 104.509 89.501 1.00 90.49 400 ILE B O 1
ATOM 6606 N N . TYR B 2 401 ? 127.285 102.735 90.785 1.00 89.15 401 TYR B N 1
ATOM 6607 C CA . TYR B 2 401 ? 126.945 101.795 89.721 1.00 88.93 401 TYR B CA 1
ATOM 6608 C C . TYR B 2 401 ? 125.467 101.883 89.363 1.00 87.48 401 TYR B C 1
ATOM 6609 O O . TYR B 2 401 ? 125.102 101.833 88.183 1.00 88.75 401 TYR B O 1
ATOM 6618 N N . LYS B 2 402 ? 124.602 102.006 90.372 1.00 82.91 402 LYS B N 1
ATOM 6619 C CA . LYS B 2 402 ? 123.170 102.123 90.110 1.00 87.43 402 LYS B CA 1
ATOM 6620 C C . LYS B 2 402 ? 122.851 103.398 89.340 1.00 92.57 402 LYS B C 1
ATOM 6621 O O . LYS B 2 402 ? 121.923 103.423 88.523 1.00 98.70 402 LYS B O 1
ATOM 6627 N N . LEU B 2 403 ? 123.602 104.472 89.596 1.00 84.84 403 LEU B N 1
ATOM 6628 C CA . LEU B 2 403 ? 123.350 105.739 88.914 1.00 81.69 403 LEU B CA 1
ATOM 6629 C C . LEU B 2 403 ? 123.560 105.614 87.410 1.00 82.38 403 LEU B C 1
ATOM 6630 O O . LEU B 2 403 ? 122.763 106.126 86.616 1.00 77.83 403 LEU B O 1
ATOM 6635 N N . LEU B 2 404 ? 124.631 104.936 86.999 1.00 98.78 404 LEU B N 1
ATOM 6636 C CA . LEU B 2 404 ? 124.996 104.845 85.586 1.00 98.94 404 LEU B CA 1
ATOM 6637 C C . LEU B 2 404 ? 124.192 103.724 84.933 1.00 102.37 404 LEU B C 1
ATOM 6638 O O . LEU B 2 404 ? 124.657 102.595 84.752 1.00 109.73 404 LEU B O 1
ATOM 6643 N N . ARG B 2 405 ? 122.953 104.052 84.575 1.00 114.32 405 ARG B N 1
ATOM 6644 C CA . ARG B 2 405 ? 122.071 103.144 83.862 1.00 116.61 405 ARG B CA 1
ATOM 6645 C C . ARG B 2 405 ? 121.496 103.856 82.646 1.00 120.04 405 ARG B C 1
ATOM 6646 O O . ARG B 2 405 ? 120.975 104.971 82.769 1.00 123.67 405 ARG B O 1
ATOM 6654 N N . PRO B 2 406 ? 121.572 103.247 81.463 1.00 133.56 406 PRO B N 1
ATOM 6655 C CA . PRO B 2 406 ? 121.103 103.933 80.255 1.00 135.11 406 PRO B CA 1
ATOM 6656 C C . PRO B 2 406 ? 119.586 104.027 80.207 1.00 134.98 406 PRO B C 1
ATOM 6657 O O . PRO B 2 406 ? 118.869 103.101 80.596 1.00 132.97 406 PRO B O 1
ATOM 6661 N N . SER B 2 407 ? 119.103 105.167 79.721 1.00 137.57 407 SER B N 1
ATOM 6662 C CA . SER B 2 407 ? 117.676 105.424 79.639 1.00 136.84 407 SER B CA 1
ATOM 6663 C C . SER B 2 407 ? 117.070 104.736 78.419 1.00 137.04 407 SER B C 1
ATOM 6664 O O . SER B 2 407 ? 117.776 104.227 77.544 1.00 136.56 407 SER B O 1
ATOM 6667 N N . ARG B 2 408 ? 115.739 104.729 78.378 1.00 140.46 408 ARG B N 1
ATOM 6668 C CA . ARG B 2 408 ? 114.975 104.120 77.289 1.00 142.13 408 ARG B CA 1
ATOM 6669 C C . ARG B 2 408 ? 115.332 102.649 77.100 1.00 141.20 408 ARG B C 1
ATOM 6670 O O . ARG B 2 408 ? 114.673 101.765 77.646 1.00 140.53 408 ARG B O 1
#

Sequence (814 aa):
FKLGTIGLLSLAVLLRIAFFLFGVYQDEHFTVKYTDIDYQVFNDAAWFVAHRKSPYNRDTYRYTPLLSWLLLPNHMIPWFHFGKLIFVLCDLATGVLILQMLKKLKSKYRYGTDRMTIMAAIWLLNPMVITISTRGNAESVLCFLILSFLYCFLCEQYLLGGLLFGLSIHFKIYPIIYALPIAIYVAAAHYNKTQSVFKSSFKLFLVGFSTLIVLILLTVFMYMLYGDKFIDQTYLYHIYRTDHRHNFSVWNMLLYFNSALPKTSELSKFVFLPQMIIVLAISLTQLRRPSSFPLLCNVLFLETFAFVTFNKVCTSQYFIWYLIFLPFVLYNTRISMRRGIVMLVVWVATQALWLRQGYLLEFEGQNVFYPGLFCASVGFFVSNAWILGQFIEDTIIQNDYVYRIEPESVRHRIALLFANEADIQDVETVEDGVIVFPNSNITIQDRWTYAIDYELDSIRRISWRNPSSTRQFSVIESRLAPGFNIYSNDKEARLNLFGIQPVYSPMYKSLHSETWKSINEILPGGKNLNIPWNPELCDYDILITANTVQVFSYCSLVEKKKFVKDAGKVEIGLFHVDTEDEEDINLSGLRCTWEDTSNNIGKCEKTTLFYKPFHLYVDDSSDIAPITIENTNGLHPKMKIDLSGIRKDKDCRHFVFSQLPSEIFVDKFQSPGSIVFGLDDLELPDYKVNSLSWGSESIVTLKEGQINEITYFSRYLEPKERASNKTVGFEPILFKACQVGKEEDLSNPFYSRSLGYEAYFSENTKFYHINSTSVHVNIPYPNKNDIGNIEYTTFGIVVLAICYLIYKLLRPSR

B-factor: mean 100.2, std 30.6, range [36.94, 198.42]

Radius of gyration: 35.21 Å; Cα contacts (8 Å, |Δi|>4): 1383; chains: 2; bounding box: 67×50×121 Å

Nearest PDB structures (foldseek):
  6sni-assembly1_X  TM=6.654E-01  e=2.913E-04  Saccharomyces cerevisiae
  3cyg-assembly3_B  TM=5.151E-01  e=9.451E+00  Fervidobacterium nodosum Rt17-B1
  6rur-assembly1_H  TM=2.795E-01  e=9.864E-01  Homo sapiens
  1pzs-assembly1_A-2  TM=1.802E-01  e=9.961E+00  Mycobacterium tuberculosis

GO terms:
  GO:0005789 endoplasmic reticulum membrane (C, TAS)

InterPro domains:
  IPR007704 GPI mannosyltransferase 1 [PF05007] (133-393)
  IPR007704 GPI mannosyltransferase 1 [PTHR12886] (8-396)

Solvent-accessible surface area: 37612 Å² total; per-residue (Å²): 229,153,81,44,58,147,40,3,36,54,80,0,65,121,65,4,86,54,56,17,89,127,4,39,135,35,39,114,134,132,100,93,130,36,6,28,107,50,0,60,12,9,21,33,0,0,103,34,20,35,95,228,115,34,0,5,76,11,47,41,2,60,44,1,0,48,3,0,83,71,0,34,42,6,60,136,114,128,118,68,13,56,0,2,64,42,0,14,103,19,0,22,34,0,0,74,27,0,19,75,0,1,90,71,1,93,91,76,3,119,33,56,87,78,86,29,20,102,8,1,20,45,1,0,48,35,77,79,2,0,40,25,0,4,79,0,4,2,18,2,14,4,3,59,17,0,0,15,0,1,47,23,2,9,42,86,93,7,86,89,0,0,68,40,12,0,51,0,14,4,21,43,72,14,0,89,19,0,38,76,0,7,31,41,11,1,28,15,19,16,101,87,114,32,145,39,96,158,117,2,66,107,57,60,132,46,12,33,110,4,20,111,78,33,43,87,118,27,21,81,99,1,108,139,88,38,36,97,108,0,45,45,28,12,74,79,32,92,140,120,59,45,38,12,131,20,5,9,2,2,1,3,3,0,25,0,1,15,15,19,40,143,168,65,37,143,84,6,99,100,19,118,77,9,20,95,69,0,6,102,25,0,1,101,11,0,99,89,68,47,13,2,0,10,9,0,0,4,0,0,1,2,0,0,8,0,34,2,9,2,20,52,13,3,43,65,62,41,8,3,22,15,18,0,0,40,0,13,2,44,3,13,29,122,37,51,152,168,100,26,108,68,17,106,88,50,55,78,51,22,30,55,109,11,101,139,34,5,120,32,0,38,89,74,13,89,58,22,1,62,86,14,1,16,84,15,4,26,30,5,4,72,6,5,6,75,10,0,0,18,18,2,57,2,4,16,47,5,19,32,99,6,111,82,108,120,181,143,61,8,137,12,27,6,0,0,21,10,52,74,90,73,13,40,132,60,19,66,76,40,114,42,0,2,33,2,80,43,79,48,132,3,15,6,0,18,62,20,22,19,67,36,112,66,146,62,131,14,71,49,17,0,0,6,14,18,30,94,35,130,51,146,37,14,41,2,1,5,27,2,3,12,0,5,0,2,4,4,47,16,116,128,38,181,8,49,62,80,68,26,72,17,2,135,4,104,54,2,14,0,5,15,17,62,90,68,62,50,1,84,125,17,24,28,69,70,86,136,47,115,34,94,58,66,29,125,102,10,2,2,8,0,17,5,43,42,92,64,7,37,6,13,8,5,25,32,7,110,86,114,81,89,20,65,55,51,40,12,97,7,54,0,0,4,3,20,45,64,126,72,107,88,42,61,7,45,0,38,11,44,40,4,72,13,84,107,134,33,99,67,29,22,189,32,107,166,27,89,42,127,8,52,2,3,4,8,46,42,92,111,79,83,120,61,1,50,24,74,50,70,57,73,90,1,11,32,1,64,4,36,0,43,2,66,70,57,185,132,67,174,80,14,156,5,24,0,6,1,12,1,36,18,17,2,16,7,18,64,58,103,34,105,63,17,81,10,41,32,19,40,55,32,74,63,1,22,26,106,4,77,85,114,10,27,0,1,2,0,15,5,33,7,122,33,23,91,94,16,78,10,14,1,54,18,9,10,2,67,0,86,100,206,40,57,85,88,80,25,26,2,36,1,4,3,0,49,7,15,88,29,41,175,157,67,107,25,77,13,69,2,11,64,50,19,19,2,6,4,34,57,35,48,133,30,0,8,0,46,14,23,53,36,44,50,4,117,1,60,0,4,26,1,45,81,98,25,33,32,91,0,15,154,55,0,25,38,44,0,69,125,11,19,72,70,0,68,150,43,11,144,101,116,63,255